Protein AF-0000000087803681 (afdb_homodimer)

Secondary structure (DSSP, 8-state):
-PBB-GGGGGS-SS-HHHHHHHHHHHHHHH-TT---EE-SS----SPPPHHHHHHHHHHHHHTTSTTT---S--TT--HHHHHHHIIIIIGGGT----GGGEEEES-HHHHHHHHGGGB-TT--EEEEES--HHHHHHHHHTT-S--EETTEETTEEEEE--GGGTT-PPPPSS--SEEEEESS-TTT-----HHHHHHHHHHHHHHT-EEEEE-TTGGG---SSS-SSGGGSTTHHHHEEEEEEHHHHH-TTTT--EEEE--TT-EEE-TT--EEEHHHHHHHHHHHH-----HHHHHHHHHTTSHHHHHHHHHHHHHHHHHHHHHHHHHHTTT--EEE-SSSSEEEEEPSTT--HHHHHHHHHHHH-EE-EEGGGG-GGGTTEEEEES-S-HHHHHHHHHHHHT---/-PBB-GGGGGS-SS-HHHHHHHHHHHHHHH-TT---EE-SS----SPPPHHHHHHHHHHHHHTTSTTT---S--TT--HHHHHHHIIIIIGGGT----GGGEEEES-HHHHHHHHGGGB-TT--EEEEES--HHHHHHHHHTT-S--EETTEETTEEEEE--GGGTT-PPPPSS--SEEEEESS-TTT-----HHHHHHHHHHHHHHT-EEEEE-TTGGG---SSS-SSGGGSTTHHHHEEEEEEHHHHH-TTTT--EEEE--TT-EEE-TT--EEEHHHHHHHHHHHH-----HHHHHHHHHTTSHHHHHHHHHHHHHHHHHHHHHHHHHHHTT--EEE-SSSSEEEEEPSTT--HHHHHHHHHHHH-EE-EEGGGG-GGGTTEEEEES-S-HHHHHHHHHHHHT---

Radius of gyration: 26.91 Å; Cα contacts (8 Å, |Δi|>4): 1851; chains: 2; bounding box: 58×83×60 Å

Sequence (818 aa):
MANINENYLNLQGSYLFANIAKRVNEYQTAHPDADIIRLGIGDVTLPLAPAIIDAMSKAVQEMGKAETFRGYGPEQGYDFLRQAIVDVDYKPLGVDIAIDEVFVSDGAKSDVGNIQELFSEDNIIAITDPVYPVYLDSNVMGGRTGEAVDGIFQKVVYLPTYAENNFSPEFPSERVDIVYLCSPNNPTGTVLSRARLAEWIKWCKDNDAILMFDSAYEAFISTEDTVKSIYEIEGAREVAIEFRSFSKTAGFTGTRCAYAVVPKEVTGKTKSGERQPLNPMWNRRQCTKFNGVPYIIQRGAEAVYTKEGREQTRANIAYYKENARIIKEGLESIGLTVYGGVDAPYIWLKTPGNMTSWELFDVLLEQVQIVSTPGSGFGPHGEGYLRLTAFGSRENTIRAVERIKTLQFMANINENYLNLQGSYLFANIAKRVNEYQTAHPDADIIRLGIGDVTLPLAPAIIDAMSKAVQEMGKAETFRGYGPEQGYDFLRQAIVDVDYKPLGVDIAIDEVFVSDGAKSDVGNIQELFSEDNIIAITDPVYPVYLDSNVMGGRTGEAVDGIFQKVVYLPTYAENNFSPEFPSERVDIVYLCSPNNPTGTVLSRARLAEWIKWCKDNDAILMFDSAYEAFISTEDTVKSIYEIEGAREVAIEFRSFSKTAGFTGTRCAYAVVPKEVTGKTKSGERQPLNPMWNRRQCTKFNGVPYIIQRGAEAVYTKEGREQTRANIAYYKENARIIKEGLESIGLTVYGGVDAPYIWLKTPGNMTSWELFDVLLEQVQIVSTPGSGFGPHGEGYLRLTAFGSRENTIRAVERIKTLQF

InterPro domains:
  IPR004839 Aminotransferase, class I/classII, large domain [PF00155] (35-404)
  IPR015421 Pyridoxal phosphate-dependent transferase, major domain [G3DSA:3.40.640.10] (46-307)
  IPR015422 Pyridoxal phosphate-dependent transferase, small domain [G3DSA:3.90.1150.10] (16-405)
  IPR015424 Pyridoxal phosphate-dependent transferase [SSF53383] (3-406)
  IPR019942 LL-diaminopimelate aminotransferase/aminotransferase ALD1 [MF_01642] (3-407)
  IPR019942 LL-diaminopimelate aminotransferase/aminotransferase ALD1 [PTHR43144] (3-407)
  IPR019942 LL-diaminopimelate aminotransferase/aminotransferase ALD1 [TIGR03542] (3-406)

Organism: Veillonella parvula (NCBI:txid29466)

Structure (mmCIF, N/CA/C/O backbone):
data_AF-0000000087803681-model_v1
#
loop_
_entity.id
_entity.type
_entity.pdbx_description
1 polymer 'LL-diaminopimelate aminotransferase'
#
loop_
_atom_site.group_PDB
_atom_site.id
_atom_site.type_symbol
_atom_site.label_atom_id
_atom_site.label_alt_id
_atom_site.label_comp_id
_atom_site.label_asym_id
_atom_site.label_entity_id
_atom_site.label_seq_id
_atom_site.pdbx_PDB_ins_code
_atom_site.Cartn_x
_atom_site.Cartn_y
_atom_site.Cartn_z
_atom_site.occupancy
_atom_site.B_iso_or_equiv
_atom_site.auth_seq_id
_atom_site.auth_comp_id
_atom_site.auth_asym_id
_atom_site.auth_atom_id
_atom_site.pdbx_PDB_model_num
ATOM 1 N N . MET A 1 1 ? -18.094 18.297 -13.531 1 74.38 1 MET A N 1
ATOM 2 C CA . MET A 1 1 ? -18.047 17.047 -12.805 1 74.38 1 MET A CA 1
ATOM 3 C C . MET A 1 1 ? -16.688 16.375 -12.977 1 74.38 1 MET A C 1
ATOM 5 O O . MET A 1 1 ? -16.094 16.438 -14.055 1 74.38 1 MET A O 1
ATOM 9 N N . ALA A 1 2 ? -16.203 15.906 -11.891 1 92.62 2 ALA A N 1
ATOM 10 C CA . ALA A 1 2 ? -14.969 15.141 -12.008 1 92.62 2 ALA A CA 1
ATOM 11 C C . ALA A 1 2 ? -15.148 13.938 -12.922 1 92.62 2 ALA A C 1
ATOM 13 O O . ALA A 1 2 ? -16.125 13.188 -12.781 1 92.62 2 ALA A O 1
ATOM 14 N N . ASN A 1 3 ? -14.305 13.875 -13.945 1 96.69 3 ASN A N 1
ATOM 15 C CA . ASN A 1 3 ? -14.312 12.711 -14.836 1 96.69 3 ASN A CA 1
ATOM 16 C C . ASN A 1 3 ? -13.609 11.516 -14.195 1 96.69 3 ASN A C 1
ATOM 18 O O . ASN A 1 3 ? -12.547 11.664 -13.594 1 96.69 3 ASN A O 1
ATOM 22 N N . ILE A 1 4 ? -14.266 10.383 -14.297 1 98 4 ILE A N 1
ATOM 23 C CA . ILE A 1 4 ? -13.648 9.18 -13.742 1 98 4 ILE A CA 1
ATOM 24 C C . ILE A 1 4 ? -12.641 8.609 -14.742 1 98 4 ILE A C 1
ATOM 26 O O . ILE A 1 4 ? -12.641 8.977 -15.914 1 98 4 ILE A O 1
ATOM 30 N N . ASN A 1 5 ? -11.711 7.887 -14.242 1 97.19 5 ASN A N 1
ATOM 31 C CA . ASN A 1 5 ? -10.883 7.012 -15.07 1 97.19 5 ASN A CA 1
ATOM 32 C C . ASN A 1 5 ? -11.711 5.887 -15.688 1 97.19 5 ASN A C 1
ATOM 34 O O . ASN A 1 5 ? -11.945 4.859 -15.047 1 97.19 5 ASN A O 1
ATOM 38 N N . GLU A 1 6 ? -12.055 5.945 -16.906 1 95.44 6 GLU A N 1
ATOM 39 C CA . GLU A 1 6 ? -13.008 5.039 -17.531 1 95.44 6 GLU A CA 1
ATOM 40 C C . GLU A 1 6 ? -12.375 3.678 -17.812 1 95.44 6 GLU A C 1
ATOM 42 O O . GLU A 1 6 ? -13.07 2.715 -18.125 1 95.44 6 GLU A O 1
ATOM 47 N N . ASN A 1 7 ? -11.023 3.611 -17.688 1 94.12 7 ASN A N 1
ATOM 48 C CA . ASN A 1 7 ? -10.359 2.316 -17.828 1 94.12 7 ASN A CA 1
ATOM 49 C C . ASN A 1 7 ? -10.891 1.306 -16.812 1 94.12 7 ASN A C 1
ATOM 51 O O . ASN A 1 7 ? -10.906 0.103 -17.094 1 94.12 7 ASN A O 1
ATOM 55 N N . TYR A 1 8 ? -11.352 1.802 -15.664 1 93.88 8 TYR A N 1
ATOM 56 C CA . TYR A 1 8 ? -11.914 0.926 -14.641 1 93.88 8 TYR A CA 1
ATOM 57 C C . TYR A 1 8 ? -13.141 0.198 -15.164 1 93.88 8 TYR A C 1
ATOM 59 O O . TYR A 1 8 ? -13.461 -0.904 -14.719 1 93.88 8 TYR A O 1
ATOM 67 N N . LEU A 1 9 ? -13.828 0.814 -16.062 1 91.75 9 LEU A N 1
ATOM 68 C CA . LEU A 1 9 ? -15.047 0.235 -16.609 1 91.75 9 LEU A CA 1
ATOM 69 C C . LEU A 1 9 ? -14.727 -0.896 -17.594 1 91.75 9 LEU A C 1
ATOM 71 O O . LEU A 1 9 ? -15.602 -1.681 -17.953 1 91.75 9 LEU A O 1
ATOM 75 N N . ASN A 1 10 ? -13.43 -0.971 -18.047 1 90.19 10 ASN A N 1
ATOM 76 C CA . ASN A 1 10 ? -13 -2.029 -18.953 1 90.19 10 ASN A CA 1
ATOM 77 C C . ASN A 1 10 ? -12.734 -3.334 -18.203 1 90.19 10 ASN A C 1
ATOM 79 O O . ASN A 1 10 ? -12.609 -4.395 -18.828 1 90.19 10 ASN A O 1
ATOM 83 N N . LEU A 1 11 ? -12.617 -3.207 -16.875 1 89.25 11 LEU A N 1
ATOM 84 C CA . LEU A 1 11 ? -12.359 -4.406 -16.078 1 89.25 11 LEU A CA 1
ATOM 85 C C . LEU A 1 11 ? -13.484 -5.422 -16.25 1 89.25 11 LEU A C 1
ATOM 87 O O . LEU A 1 11 ? -14.656 -5.051 -16.281 1 89.25 11 LEU A O 1
ATOM 91 N N . GLN A 1 12 ? -13.039 -6.578 -16.484 1 78.75 12 GLN A N 1
ATOM 92 C CA . GLN A 1 12 ? -14.031 -7.637 -16.641 1 78.75 12 GLN A CA 1
ATOM 93 C C . GLN A 1 12 ? -14.648 -8.008 -15.289 1 78.75 12 GLN A C 1
ATOM 95 O O . GLN A 1 12 ? -14.094 -7.707 -14.234 1 78.75 12 GLN A O 1
ATOM 100 N N . GLY A 1 13 ? -15.883 -8.422 -15.312 1 67.75 13 GLY A N 1
ATOM 101 C CA . GLY A 1 13 ? -16.703 -8.773 -14.172 1 67.75 13 GLY A CA 1
ATOM 102 C C . GLY A 1 13 ? -15.953 -8.734 -12.852 1 67.75 13 GLY A C 1
ATOM 103 O O . GLY A 1 13 ? -15 -7.969 -12.695 1 67.75 13 GLY A O 1
ATOM 104 N N . SER A 1 14 ? -16.453 -9.539 -11.953 1 63.56 14 SER A N 1
ATOM 105 C CA . SER A 1 14 ? -15.875 -9.562 -10.617 1 63.56 14 SER A CA 1
ATOM 106 C C . SER A 1 14 ? -14.492 -10.195 -10.617 1 63.56 14 SER A C 1
ATOM 108 O O . SER A 1 14 ? -14.156 -10.969 -11.516 1 63.56 14 SER A O 1
ATOM 110 N N . TYR A 1 15 ? -13.828 -9.672 -9.812 1 74.81 15 TYR A N 1
ATOM 111 C CA . TYR A 1 15 ? -12.531 -10.281 -9.523 1 74.81 15 TYR A CA 1
ATOM 112 C C . TYR A 1 15 ? -12.672 -11.781 -9.297 1 74.81 15 TYR A C 1
ATOM 114 O O . TYR A 1 15 ? -13.578 -12.227 -8.586 1 74.81 15 TYR A O 1
ATOM 122 N N . LEU A 1 16 ? -12.016 -12.68 -10.008 1 77.5 16 LEU A N 1
ATOM 123 C CA . LEU A 1 16 ? -12.117 -14.133 -10.047 1 77.5 16 LEU A CA 1
ATOM 124 C C . LEU A 1 16 ? -12.344 -14.703 -8.648 1 77.5 16 LEU A C 1
ATOM 126 O O . LEU A 1 16 ? -13.32 -15.422 -8.422 1 77.5 16 LEU A O 1
ATOM 130 N N . PHE A 1 17 ? -11.555 -14.281 -7.773 1 78.75 17 PHE A N 1
ATOM 131 C CA . PHE A 1 17 ? -11.602 -14.875 -6.441 1 78.75 17 PHE A CA 1
ATOM 132 C C . PHE A 1 17 ? -12.82 -14.383 -5.672 1 78.75 17 PHE A C 1
ATOM 134 O O . PHE A 1 17 ? -13.375 -15.117 -4.848 1 78.75 17 PHE A O 1
ATOM 141 N N . ALA A 1 18 ? -13.25 -13.227 -5.977 1 75.94 18 ALA A N 1
ATOM 142 C CA . ALA A 1 18 ? -14.5 -12.734 -5.398 1 75.94 18 ALA A CA 1
ATOM 143 C C . ALA A 1 18 ? -15.695 -13.531 -5.918 1 75.94 18 ALA A C 1
ATOM 145 O O . ALA A 1 18 ? -16.625 -13.82 -5.168 1 75.94 18 ALA A O 1
ATOM 146 N N . ASN A 1 19 ? -15.633 -13.898 -7.184 1 80.38 19 ASN A N 1
ATOM 147 C CA . ASN A 1 19 ? -16.688 -14.703 -7.785 1 80.38 19 ASN A CA 1
ATOM 148 C C . ASN A 1 19 ? -16.75 -16.094 -7.18 1 80.38 19 ASN A C 1
ATOM 150 O O . ASN A 1 19 ? -17.828 -16.625 -6.922 1 80.38 19 ASN A O 1
ATOM 154 N N . ILE A 1 20 ? -15.641 -16.656 -6.938 1 86.06 20 ILE A N 1
ATOM 155 C CA . ILE A 1 20 ? -15.57 -17.969 -6.32 1 86.06 20 ILE A CA 1
ATOM 156 C C . ILE A 1 20 ? -16.109 -17.906 -4.898 1 86.06 20 ILE A C 1
ATOM 158 O O . ILE A 1 20 ? -16.922 -18.75 -4.496 1 86.06 20 ILE A O 1
ATOM 162 N N . ALA A 1 21 ? -15.68 -16.906 -4.199 1 83.62 21 ALA A N 1
ATOM 163 C CA . ALA A 1 21 ? -16.156 -16.734 -2.83 1 83.62 21 ALA A CA 1
ATOM 164 C C . ALA A 1 21 ? -17.672 -16.609 -2.787 1 83.62 21 ALA A C 1
ATOM 166 O O . ALA A 1 21 ? -18.328 -17.203 -1.921 1 83.62 21 ALA A O 1
ATOM 167 N N . LYS A 1 22 ? -18.203 -15.922 -3.732 1 83.88 22 LYS A N 1
ATOM 168 C CA . LYS A 1 22 ? -19.656 -15.727 -3.801 1 83.88 22 LYS A CA 1
ATOM 169 C C . LYS A 1 22 ? -20.375 -17.047 -4.055 1 83.88 22 LYS A C 1
ATOM 171 O O . LYS A 1 22 ? -21.359 -17.359 -3.385 1 83.88 22 LYS A O 1
ATOM 176 N N . ARG A 1 23 ? -19.922 -17.828 -4.91 1 87.81 23 ARG A N 1
ATOM 177 C CA . ARG A 1 23 ? -20.531 -19.109 -5.266 1 87.81 23 ARG A CA 1
ATOM 178 C C . ARG A 1 23 ? -20.453 -20.094 -4.105 1 87.81 23 ARG A C 1
ATOM 180 O O . ARG A 1 23 ? -21.406 -20.812 -3.828 1 87.81 23 ARG A O 1
ATOM 187 N N . VAL A 1 24 ? -19.344 -20.094 -3.51 1 91.94 24 VAL A N 1
ATOM 188 C CA . VAL A 1 24 ? -19.141 -20.984 -2.371 1 91.94 24 VAL A CA 1
ATOM 189 C C . VAL A 1 24 ? -20.078 -20.578 -1.229 1 91.94 24 VAL A C 1
ATOM 191 O O . VAL A 1 24 ? -20.672 -21.438 -0.576 1 91.94 24 VAL A O 1
ATOM 194 N N . ASN A 1 25 ? -20.156 -19.266 -1.025 1 91.44 25 ASN A N 1
ATOM 195 C CA . ASN A 1 25 ? -21.047 -18.766 0.015 1 91.44 25 ASN A CA 1
ATOM 196 C C . ASN A 1 25 ? -22.5 -19.125 -0.281 1 91.44 25 ASN A C 1
ATOM 198 O O . ASN A 1 25 ? -23.266 -19.469 0.628 1 91.44 25 ASN A O 1
ATOM 202 N N . GLU A 1 26 ? -22.891 -18.969 -1.459 1 93.62 26 GLU A N 1
ATOM 203 C CA . GLU A 1 26 ? -24.25 -19.344 -1.868 1 93.62 26 GLU A CA 1
ATOM 204 C C . GLU A 1 26 ? -24.5 -20.828 -1.628 1 93.62 26 GLU A C 1
ATOM 206 O O . GLU A 1 26 ? -25.562 -21.203 -1.114 1 93.62 26 GLU A O 1
ATOM 211 N N . TYR A 1 27 ? -23.594 -21.641 -2.018 1 95.69 27 TYR A N 1
ATOM 212 C CA . TYR A 1 27 ? -23.719 -23.062 -1.792 1 95.69 27 TYR A CA 1
ATOM 213 C C . TYR A 1 27 ? -23.812 -23.375 -0.304 1 95.69 27 TYR A C 1
ATOM 215 O O . TYR A 1 27 ? -24.672 -24.172 0.118 1 95.69 27 TYR A O 1
ATOM 223 N N . GLN A 1 28 ? -22.906 -22.766 0.442 1 95.38 28 GLN A N 1
ATOM 224 C CA . GLN A 1 28 ? -22.875 -22.984 1.882 1 95.38 28 GLN A CA 1
ATOM 225 C C . GLN A 1 28 ? -24.188 -22.547 2.539 1 95.38 28 GLN A C 1
ATOM 227 O O . GLN A 1 28 ? -24.672 -23.203 3.465 1 95.38 28 GLN A O 1
ATOM 232 N N . THR A 1 29 ? -24.703 -21.453 2.09 1 96.19 29 THR A N 1
ATOM 233 C CA . THR A 1 29 ? -25.984 -20.969 2.605 1 96.19 29 THR A CA 1
ATOM 234 C C . THR A 1 29 ? -27.109 -21.953 2.299 1 96.19 29 THR A C 1
ATOM 236 O O . THR A 1 29 ? -27.969 -22.203 3.143 1 96.19 29 THR A O 1
ATOM 239 N N . ALA A 1 30 ? -27.078 -22.453 1.117 1 96.62 30 ALA A N 1
ATOM 240 C CA . ALA A 1 30 ? -28.094 -23.406 0.679 1 96.62 30 ALA A CA 1
ATOM 241 C C . ALA A 1 30 ? -27.891 -24.766 1.335 1 96.62 30 ALA A C 1
ATOM 243 O O . ALA A 1 30 ? -28.844 -25.547 1.47 1 96.62 30 ALA A O 1
ATOM 244 N N . HIS A 1 31 ? -26.641 -25.031 1.738 1 97.19 31 HIS A N 1
ATOM 245 C CA . HIS A 1 31 ? -26.266 -26.297 2.365 1 97.19 31 HIS A CA 1
ATOM 246 C C . HIS A 1 31 ? -25.484 -26.078 3.65 1 97.19 31 HIS A C 1
ATOM 248 O O . HIS A 1 31 ? -24.297 -26.422 3.729 1 97.19 31 HIS A O 1
ATOM 254 N N . PRO A 1 32 ? -26.047 -25.625 4.691 1 95.44 32 PRO A N 1
ATOM 255 C CA . PRO A 1 32 ? -25.359 -25.172 5.906 1 95.44 32 PRO A CA 1
ATOM 256 C C . PRO A 1 32 ? -24.562 -26.281 6.582 1 95.44 32 PRO A C 1
ATOM 258 O O . PRO A 1 32 ? -23.594 -26 7.297 1 95.44 32 PRO A O 1
ATOM 261 N N . ASP A 1 33 ? -24.859 -27.531 6.266 1 95.94 33 ASP A N 1
ATOM 262 C CA . ASP A 1 33 ? -24.188 -28.625 6.945 1 95.94 33 ASP A CA 1
ATOM 263 C C . ASP A 1 33 ? -23.109 -29.25 6.055 1 95.94 33 ASP A C 1
ATOM 265 O O . ASP A 1 33 ? -22.453 -30.203 6.449 1 95.94 33 ASP A O 1
ATOM 269 N N . ALA A 1 34 ? -23 -28.656 4.879 1 96.5 34 ALA A N 1
ATOM 270 C CA . ALA A 1 34 ? -22 -29.203 3.955 1 96.5 34 ALA A CA 1
ATOM 271 C C . ALA A 1 34 ? -20.594 -29.078 4.52 1 96.5 34 ALA A C 1
ATOM 273 O O . ALA A 1 34 ? -20.234 -28.031 5.066 1 96.5 34 ALA A O 1
ATOM 274 N N . ASP A 1 35 ? -19.875 -30.172 4.508 1 97.12 35 ASP A N 1
ATOM 275 C CA . ASP A 1 35 ? -18.469 -30.172 4.887 1 97.12 35 ASP A CA 1
ATOM 276 C C . ASP A 1 35 ? -17.578 -29.797 3.705 1 97.12 35 ASP A C 1
ATOM 278 O O . ASP A 1 35 ? -17.016 -30.656 3.039 1 97.12 35 ASP A O 1
ATOM 282 N N . ILE A 1 36 ? -17.469 -28.562 3.521 1 97.19 36 ILE A N 1
ATOM 283 C CA . ILE A 1 36 ? -16.766 -28.047 2.348 1 97.19 36 ILE A CA 1
ATOM 284 C C . ILE A 1 36 ? -15.266 -28.016 2.615 1 97.19 36 ILE A C 1
ATOM 286 O O . ILE A 1 36 ? -14.82 -27.469 3.627 1 97.19 36 ILE A O 1
ATOM 290 N N . ILE A 1 37 ? -14.477 -28.703 1.764 1 97.38 37 ILE A N 1
ATOM 291 C CA . ILE A 1 37 ? -13.023 -28.625 1.798 1 97.38 37 ILE A CA 1
ATOM 292 C C . ILE A 1 37 ? -12.539 -27.625 0.757 1 97.38 37 ILE A C 1
ATOM 294 O O . ILE A 1 37 ? -12.852 -27.734 -0.429 1 97.38 37 ILE A O 1
ATOM 298 N N . ARG A 1 38 ? -11.797 -26.688 1.196 1 94.19 38 ARG A N 1
ATOM 299 C CA . ARG A 1 38 ? -11.383 -25.594 0.331 1 94.19 38 ARG A CA 1
ATOM 300 C C . ARG A 1 38 ? -9.977 -25.828 -0.212 1 94.19 38 ARG A C 1
ATOM 302 O O . ARG A 1 38 ? -8.992 -25.656 0.51 1 94.19 38 ARG A O 1
ATOM 309 N N . LEU A 1 39 ? -9.875 -25.984 -1.482 1 95.38 39 LEU A N 1
ATOM 310 C CA . LEU A 1 39 ? -8.602 -26.125 -2.176 1 95.38 39 LEU A CA 1
ATOM 311 C C . LEU A 1 39 ? -8.492 -25.109 -3.312 1 95.38 39 LEU A C 1
ATOM 313 O O . LEU A 1 39 ? -7.824 -25.375 -4.316 1 95.38 39 LEU A O 1
ATOM 317 N N . GLY A 1 40 ? -9.227 -24.031 -3.221 1 91.06 40 GLY A N 1
ATOM 318 C CA . GLY A 1 40 ? -9.273 -23.047 -4.285 1 91.06 40 GLY A CA 1
ATOM 319 C C . GLY A 1 40 ? -8.266 -21.922 -4.105 1 91.06 40 GLY A C 1
ATOM 320 O O . GLY A 1 40 ? -7.234 -21.891 -4.777 1 91.06 40 GLY A O 1
ATOM 321 N N . ILE A 1 41 ? -8.461 -20.984 -3.133 1 83.19 41 ILE A N 1
ATOM 322 C CA . ILE A 1 41 ? -7.617 -19.812 -2.922 1 83.19 41 ILE A CA 1
ATOM 323 C C . ILE A 1 41 ? -6.277 -20.25 -2.334 1 83.19 41 ILE A C 1
ATOM 325 O O . ILE A 1 41 ? -6.227 -21.125 -1.465 1 83.19 41 ILE A O 1
ATOM 329 N N . GLY A 1 42 ? -5.223 -19.688 -2.91 1 90.44 42 GLY A N 1
ATOM 330 C CA . GLY A 1 42 ? -3.881 -20.016 -2.451 1 90.44 42 GLY A CA 1
ATOM 331 C C . GLY A 1 42 ? -3.52 -19.328 -1.145 1 90.44 42 GLY A C 1
ATOM 332 O O . GLY A 1 42 ? -2.543 -18.578 -1.079 1 90.44 42 GLY A O 1
ATOM 333 N N . ASP A 1 43 ? -4.277 -19.672 -0.101 1 93.38 43 ASP A N 1
ATOM 334 C CA . ASP A 1 43 ? -4.02 -19.125 1.226 1 93.38 43 ASP A CA 1
ATOM 335 C C . ASP A 1 43 ? -3.295 -20.125 2.109 1 93.38 43 ASP A C 1
ATOM 337 O O . ASP A 1 43 ? -3.697 -21.297 2.188 1 93.38 43 ASP A O 1
ATOM 341 N N . VAL A 1 44 ? -2.283 -19.703 2.775 1 95.94 44 VAL A N 1
ATOM 342 C CA . VAL A 1 44 ? -1.571 -20.578 3.699 1 95.94 44 VAL A CA 1
ATOM 343 C C . VAL A 1 44 ? -2.445 -20.859 4.918 1 95.94 44 VAL A C 1
ATOM 345 O O . VAL A 1 44 ? -3.293 -20.047 5.285 1 95.94 44 VAL A O 1
ATOM 348 N N . THR A 1 45 ? -2.188 -22.047 5.539 1 95.62 45 THR A N 1
ATOM 349 C CA . THR A 1 45 ? -3.07 -22.422 6.637 1 95.62 45 THR A CA 1
ATOM 350 C C . THR A 1 45 ? -2.264 -22.75 7.887 1 95.62 45 THR A C 1
ATOM 352 O O . THR A 1 45 ? -2.818 -22.828 8.984 1 95.62 45 THR A O 1
ATOM 355 N N . LEU A 1 46 ? -0.988 -23.047 7.723 1 98 46 LEU A N 1
ATOM 356 C CA . LEU A 1 46 ? -0.163 -23.297 8.898 1 98 46 LEU A CA 1
ATOM 357 C C . LEU A 1 46 ? 0.134 -21.984 9.641 1 98 46 LEU A C 1
ATOM 359 O O . LEU A 1 46 ? 0.346 -20.953 9.016 1 98 46 LEU A O 1
ATOM 363 N N . PRO A 1 47 ? 0.157 -22.109 10.992 1 98.5 47 PRO A N 1
ATOM 364 C CA . PRO A 1 47 ? 0.498 -20.922 11.766 1 98.5 47 PRO A CA 1
ATOM 365 C C . PRO A 1 47 ? 1.923 -20.438 11.508 1 98.5 47 PRO A C 1
ATOM 367 O O . PRO A 1 47 ? 2.729 -21.172 10.922 1 98.5 47 PRO A O 1
ATOM 370 N N . LEU A 1 48 ? 2.207 -19.203 11.898 1 98.88 48 LEU A N 1
ATOM 371 C CA . LEU A 1 48 ? 3.555 -18.656 11.766 1 98.88 48 LEU A CA 1
ATOM 372 C C . LEU A 1 48 ? 4.543 -19.453 12.609 1 98.88 48 LEU A C 1
ATOM 374 O O . LEU A 1 48 ? 4.207 -19.906 13.711 1 98.88 48 LEU A O 1
ATOM 378 N N . ALA A 1 49 ? 5.75 -19.578 12.141 1 98.88 49 ALA A N 1
ATOM 379 C CA . ALA A 1 49 ? 6.809 -20.281 12.852 1 98.88 49 ALA A CA 1
ATOM 380 C C . ALA A 1 49 ? 7.086 -19.641 14.211 1 98.88 49 ALA A C 1
ATOM 382 O O . ALA A 1 49 ? 7.055 -18.422 14.344 1 98.88 49 ALA A O 1
ATOM 383 N N . PRO A 1 50 ? 7.426 -20.453 15.188 1 98.88 50 PRO A N 1
ATOM 384 C CA . PRO A 1 50 ? 7.699 -19.953 16.531 1 98.88 50 PRO A CA 1
ATOM 385 C C . PRO A 1 50 ? 8.742 -18.828 16.547 1 98.88 50 PRO A C 1
ATOM 387 O O . PRO A 1 50 ? 8.594 -17.844 17.281 1 98.88 50 PRO A O 1
ATOM 390 N N . ALA A 1 51 ? 9.805 -18.922 15.742 1 98.94 51 ALA A N 1
ATOM 391 C CA . ALA A 1 51 ? 10.836 -17.891 15.688 1 98.94 51 ALA A CA 1
ATOM 392 C C . ALA A 1 51 ? 10.25 -16.547 15.273 1 98.94 51 ALA A C 1
ATOM 394 O O . ALA A 1 51 ? 10.688 -15.5 15.75 1 98.94 51 ALA A O 1
ATOM 395 N N . ILE A 1 52 ? 9.328 -16.594 14.367 1 98.94 52 ILE A N 1
ATOM 396 C CA . ILE A 1 52 ? 8.664 -15.383 13.875 1 98.94 52 ILE A CA 1
ATOM 397 C C . ILE A 1 52 ? 7.777 -14.797 14.969 1 98.94 52 ILE A C 1
ATOM 399 O O . ILE A 1 52 ? 7.793 -13.586 15.211 1 98.94 52 ILE A O 1
ATOM 403 N N . ILE A 1 53 ? 7.008 -15.68 15.68 1 98.94 53 ILE A N 1
ATOM 404 C CA . ILE A 1 53 ? 6.133 -15.258 16.766 1 98.94 53 ILE A CA 1
ATOM 405 C C . ILE A 1 53 ? 6.953 -14.578 17.859 1 98.94 53 ILE A C 1
ATOM 407 O O . ILE A 1 53 ? 6.582 -13.516 18.359 1 98.94 53 ILE A O 1
ATOM 411 N N . ASP A 1 54 ? 8.078 -15.188 18.203 1 98.94 54 ASP A N 1
ATOM 412 C CA . ASP A 1 54 ? 8.945 -14.641 19.25 1 98.94 54 ASP A CA 1
ATOM 413 C C . ASP A 1 54 ? 9.453 -13.258 18.859 1 98.94 54 ASP A C 1
ATOM 415 O O . ASP A 1 54 ? 9.43 -12.328 19.656 1 98.94 54 ASP A O 1
ATOM 419 N N . ALA A 1 55 ? 9.898 -13.117 17.625 1 98.94 55 ALA A N 1
ATOM 420 C CA . ALA A 1 55 ? 10.445 -11.859 17.141 1 98.94 55 ALA A CA 1
ATOM 421 C C . ALA A 1 55 ? 9.383 -10.766 17.141 1 98.94 55 ALA A C 1
ATOM 423 O O . ALA A 1 55 ? 9.641 -9.633 17.562 1 98.94 55 ALA A O 1
ATOM 424 N N . MET A 1 56 ? 8.203 -11.078 16.672 1 98.94 56 MET A N 1
ATOM 425 C CA . MET A 1 56 ? 7.129 -10.094 16.609 1 98.94 56 MET A CA 1
ATOM 426 C C . MET A 1 56 ? 6.66 -9.711 18 1 98.94 56 MET A C 1
ATOM 428 O O . MET A 1 56 ? 6.332 -8.547 18.25 1 98.94 56 MET A O 1
ATOM 432 N N . SER A 1 57 ? 6.547 -10.734 18.906 1 98.94 57 SER A N 1
ATOM 433 C CA . SER A 1 57 ? 6.172 -10.438 20.281 1 98.94 57 SER A CA 1
ATOM 434 C C . SER A 1 57 ? 7.141 -9.453 20.922 1 98.94 57 SER A C 1
ATOM 436 O O . SER A 1 57 ? 6.719 -8.5 21.578 1 98.94 57 SER A O 1
ATOM 438 N N . LYS A 1 58 ? 8.43 -9.711 20.719 1 98.88 58 LYS A N 1
ATOM 439 C CA . LYS A 1 58 ? 9.445 -8.797 21.234 1 98.88 58 LYS A CA 1
ATOM 440 C C . LYS A 1 58 ? 9.297 -7.406 20.609 1 98.88 58 LYS A C 1
ATOM 442 O O . LYS A 1 58 ? 9.398 -6.395 21.312 1 98.88 58 LYS A O 1
ATOM 447 N N . ALA A 1 59 ? 9.062 -7.336 19.344 1 98.94 59 ALA A N 1
ATOM 448 C CA . ALA A 1 59 ? 8.922 -6.066 18.641 1 98.94 59 ALA A CA 1
ATOM 449 C C . ALA A 1 59 ? 7.719 -5.277 19.141 1 98.94 59 ALA A C 1
ATOM 451 O O . ALA A 1 59 ? 7.777 -4.055 19.266 1 98.94 59 ALA A O 1
ATOM 452 N N . VAL A 1 60 ? 6.598 -5.988 19.406 1 98.94 60 VAL A N 1
ATOM 453 C CA . VAL A 1 60 ? 5.422 -5.328 19.969 1 98.94 60 VAL A CA 1
ATOM 454 C C . VAL A 1 60 ? 5.785 -4.676 21.297 1 98.94 60 VAL A C 1
ATOM 456 O O . VAL A 1 60 ? 5.43 -3.521 21.547 1 98.94 60 VAL A O 1
ATOM 459 N N . GLN A 1 61 ? 6.52 -5.387 22.109 1 98.88 61 GLN A N 1
ATOM 460 C CA . GLN A 1 61 ? 6.926 -4.844 23.406 1 98.88 61 GLN A CA 1
ATOM 461 C C . GLN A 1 61 ? 7.848 -3.641 23.234 1 98.88 61 GLN A C 1
ATOM 463 O O . GLN A 1 61 ? 7.77 -2.674 23.984 1 98.88 61 GLN A O 1
ATOM 468 N N . GLU A 1 62 ? 8.734 -3.713 22.281 1 98.88 62 GLU A N 1
ATOM 469 C CA . GLU A 1 62 ? 9.625 -2.596 22 1 98.88 62 GLU A CA 1
ATOM 470 C C . GLU A 1 62 ? 8.844 -1.336 21.641 1 98.88 62 GLU A C 1
ATOM 472 O O . GLU A 1 62 ? 9.258 -0.224 21.969 1 98.88 62 GLU A O 1
ATOM 477 N N . MET A 1 63 ? 7.688 -1.476 21.047 1 98.88 63 MET A N 1
ATOM 478 C CA . MET A 1 63 ? 6.867 -0.341 20.625 1 98.88 63 MET A CA 1
ATOM 479 C C . MET A 1 63 ? 6.164 0.287 21.828 1 98.88 63 MET A C 1
ATOM 481 O O . MET A 1 63 ? 5.629 1.393 21.719 1 98.88 63 MET A O 1
ATOM 485 N N . GLY A 1 64 ? 6.16 -0.427 22.953 1 98.75 64 GLY A N 1
ATOM 486 C CA . GLY A 1 64 ? 5.465 0.046 24.141 1 98.75 64 GLY A CA 1
ATOM 487 C C . GLY A 1 64 ? 6.375 0.759 25.125 1 98.75 64 GLY A C 1
ATOM 488 O O . GLY A 1 64 ? 5.945 1.129 26.219 1 98.75 64 GLY A O 1
ATOM 489 N N . LYS A 1 65 ? 7.648 0.946 24.766 1 98.38 65 LYS A N 1
ATOM 490 C CA . LYS A 1 65 ? 8.633 1.616 25.609 1 98.38 65 LYS A CA 1
ATOM 491 C C . LYS A 1 65 ? 9.266 2.803 24.891 1 98.38 65 LYS A C 1
ATOM 493 O O . LYS A 1 65 ? 9.594 2.709 23.703 1 98.38 65 LYS A O 1
ATOM 498 N N . ALA A 1 66 ? 9.438 3.889 25.594 1 96.69 66 ALA A N 1
ATOM 499 C CA . ALA A 1 66 ? 9.945 5.133 25 1 96.69 66 ALA A CA 1
ATOM 500 C C . ALA A 1 66 ? 11.32 4.922 24.375 1 96.69 66 ALA A C 1
ATOM 502 O O . ALA A 1 66 ? 11.594 5.453 23.297 1 96.69 66 ALA A O 1
ATOM 503 N N . GLU A 1 67 ? 12.156 4.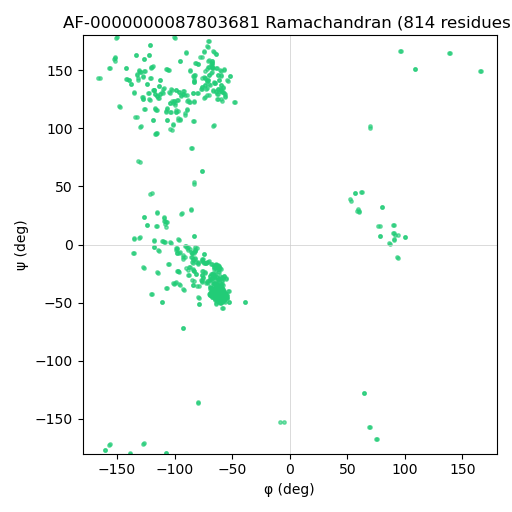086 24.906 1 96.75 67 GLU A N 1
ATOM 504 C CA . GLU A 1 67 ? 13.547 3.92 24.5 1 96.75 67 GLU A CA 1
ATOM 505 C C . GLU A 1 67 ? 13.648 3.139 23.188 1 96.75 67 GLU A C 1
ATOM 507 O O . GLU A 1 67 ? 14.633 3.25 22.469 1 96.75 67 GLU A O 1
ATOM 512 N N . THR A 1 68 ? 12.641 2.328 22.938 1 98.25 68 THR A N 1
ATOM 513 C CA . THR A 1 68 ? 12.75 1.419 21.797 1 98.25 68 THR A CA 1
ATOM 514 C C . THR A 1 68 ? 11.664 1.709 20.766 1 98.25 68 THR A C 1
ATOM 516 O O . THR A 1 68 ? 11.664 1.13 19.672 1 98.25 68 THR A O 1
ATOM 519 N N . PHE A 1 69 ? 10.859 2.619 21.078 1 97.81 69 PHE A N 1
ATOM 520 C CA . PHE A 1 69 ? 9.75 2.961 20.188 1 97.81 69 PHE A CA 1
ATOM 521 C C . PHE A 1 69 ? 10.273 3.41 18.828 1 97.81 69 PHE A C 1
ATOM 523 O O . PHE A 1 69 ? 11.273 4.121 18.75 1 97.81 69 PHE A O 1
ATOM 530 N N . ARG A 1 70 ? 9.602 2.922 17.797 1 97.25 70 ARG A N 1
ATOM 531 C CA . ARG A 1 70 ? 9.914 3.32 16.438 1 97.25 70 ARG A CA 1
ATOM 532 C C . ARG A 1 70 ? 8.727 4.043 15.789 1 97.25 70 ARG A C 1
ATOM 534 O O . ARG A 1 70 ? 7.664 3.455 15.602 1 97.25 70 ARG A O 1
ATOM 541 N N . GLY A 1 71 ? 8.953 5.371 15.422 1 96.12 71 GLY A N 1
ATOM 542 C CA . GLY A 1 71 ? 7.992 6.09 14.602 1 96.12 71 GLY A CA 1
ATOM 543 C C . GLY A 1 71 ? 8.102 5.754 13.125 1 96.12 71 GLY A C 1
ATOM 544 O O . GLY A 1 71 ? 8.242 4.586 12.758 1 96.12 71 GLY A O 1
ATOM 545 N N . TYR A 1 72 ? 8.039 6.785 12.281 1 93.88 72 TYR A N 1
ATOM 546 C CA . TYR A 1 72 ? 8.227 6.551 10.852 1 93.88 72 TYR A CA 1
ATOM 547 C C . TYR A 1 72 ? 9.562 5.867 10.586 1 93.88 72 TYR A C 1
ATOM 549 O O . TYR A 1 72 ? 10.586 6.242 11.156 1 93.88 72 TYR A O 1
ATOM 557 N N . GLY A 1 73 ? 9.602 4.816 9.859 1 92.06 73 GLY A N 1
ATOM 558 C CA . GLY A 1 73 ? 10.805 4.191 9.336 1 92.06 73 GLY A CA 1
ATOM 559 C C . GLY A 1 73 ? 11.078 4.539 7.887 1 92.06 73 GLY A C 1
ATOM 560 O O . GLY A 1 73 ? 10.352 5.328 7.285 1 92.06 73 GLY A O 1
ATOM 561 N N . PRO A 1 74 ? 12.188 4.012 7.41 1 93.5 74 PRO A N 1
ATOM 562 C CA . PRO A 1 74 ? 12.445 4.211 5.984 1 93.5 74 PRO A CA 1
ATOM 563 C C . PRO A 1 74 ? 11.375 3.582 5.098 1 93.5 74 PRO A C 1
ATOM 565 O O . PRO A 1 74 ? 10.984 2.434 5.316 1 93.5 74 PRO A O 1
ATOM 568 N N . GLU A 1 75 ? 10.906 4.277 4.121 1 94 75 GLU A N 1
ATOM 569 C CA . GLU A 1 75 ? 9.859 3.812 3.213 1 94 75 GLU A CA 1
ATOM 570 C C . GLU A 1 75 ? 10.305 2.568 2.449 1 94 75 GLU A C 1
ATOM 572 O O . GLU A 1 75 ? 9.477 1.745 2.053 1 94 75 GLU A O 1
ATOM 577 N N . GLN A 1 76 ? 11.641 2.344 2.285 1 97.19 76 GLN A N 1
ATOM 578 C CA . GLN A 1 76 ? 12.203 1.227 1.535 1 97.19 76 GLN A CA 1
ATOM 579 C C . GLN A 1 76 ? 12.297 -0.027 2.4 1 97.19 76 GLN A C 1
ATOM 581 O O . GLN A 1 76 ? 12.516 -1.126 1.89 1 97.19 76 GLN A O 1
ATOM 586 N N . GLY A 1 77 ? 12.133 0.113 3.662 1 98.19 77 GLY A N 1
ATOM 587 C CA . GLY A 1 77 ? 12.391 -0.949 4.621 1 98.19 77 GLY A CA 1
ATOM 588 C C . GLY A 1 77 ? 13.625 -0.703 5.469 1 98.19 77 GLY A C 1
ATOM 589 O O . GLY A 1 77 ? 14.555 -0.025 5.031 1 98.19 77 GLY A O 1
ATOM 590 N N . TYR A 1 78 ? 13.625 -1.235 6.695 1 98.5 78 TYR A N 1
ATOM 591 C CA . TYR A 1 78 ? 14.766 -1.065 7.594 1 98.5 78 TYR A CA 1
ATOM 592 C C . TYR A 1 78 ? 15.992 -1.806 7.07 1 98.5 78 TYR A C 1
ATOM 594 O O . TYR A 1 78 ? 15.867 -2.863 6.449 1 98.5 78 TYR A O 1
ATOM 602 N N . ASP A 1 79 ? 17.141 -1.314 7.406 1 98.12 79 ASP A N 1
ATOM 603 C CA . ASP A 1 79 ? 18.406 -1.888 6.949 1 98.12 79 ASP A CA 1
ATOM 604 C C . ASP A 1 79 ? 18.562 -3.328 7.434 1 98.12 79 ASP A C 1
ATOM 606 O O . ASP A 1 79 ? 19.094 -4.176 6.715 1 98.12 79 ASP A O 1
ATOM 610 N N . PHE A 1 80 ? 18.109 -3.613 8.648 1 98.62 80 PHE A N 1
ATOM 611 C CA . PHE A 1 80 ? 18.297 -4.953 9.188 1 98.62 80 PHE A CA 1
ATOM 612 C C . PHE A 1 80 ? 17.609 -5.992 8.32 1 98.62 80 PHE A C 1
ATOM 614 O O . PHE A 1 80 ? 18.141 -7.078 8.094 1 98.62 80 PHE A O 1
ATOM 621 N N . LEU A 1 81 ? 16.453 -5.684 7.797 1 98.88 81 LEU A N 1
ATOM 622 C CA . LEU A 1 81 ? 15.75 -6.637 6.949 1 98.88 81 LEU A CA 1
ATOM 623 C C . LEU A 1 81 ? 16.328 -6.645 5.539 1 98.88 81 LEU A C 1
ATOM 625 O O . LEU A 1 81 ? 16.562 -7.711 4.961 1 98.88 81 LEU A O 1
ATOM 629 N N . ARG A 1 82 ? 16.578 -5.453 4.934 1 98.88 82 ARG A N 1
ATOM 630 C CA . ARG A 1 82 ? 17.125 -5.371 3.582 1 98.88 82 ARG A CA 1
ATOM 631 C C . ARG A 1 82 ? 18.469 -6.082 3.492 1 98.88 82 ARG A C 1
ATOM 633 O O . ARG A 1 82 ? 18.734 -6.785 2.518 1 98.88 82 ARG A O 1
ATOM 640 N N . GLN A 1 83 ? 19.266 -5.922 4.539 1 98.81 83 GLN A N 1
ATOM 641 C CA . GLN A 1 83 ? 20.562 -6.605 4.57 1 98.81 83 GLN A CA 1
ATOM 642 C C . GLN A 1 83 ? 20.375 -8.117 4.684 1 98.81 83 GLN A C 1
ATOM 644 O O . GLN A 1 83 ? 21.094 -8.883 4.031 1 98.81 83 GLN A O 1
ATOM 649 N N . ALA A 1 84 ? 19.469 -8.57 5.543 1 98.88 84 ALA A N 1
ATOM 650 C CA . ALA A 1 84 ? 19.203 -10 5.684 1 98.88 84 ALA A CA 1
ATOM 651 C C . ALA A 1 84 ? 18.766 -10.609 4.355 1 98.88 84 ALA A C 1
ATOM 653 O O . ALA A 1 84 ? 19.188 -11.703 3.994 1 98.88 84 ALA A O 1
ATOM 654 N N . ILE A 1 85 ? 17.938 -9.891 3.6 1 98.81 85 ILE A N 1
ATOM 655 C CA . ILE A 1 85 ? 17.469 -10.328 2.289 1 98.81 85 ILE A CA 1
ATOM 656 C C . ILE A 1 85 ? 18.656 -10.492 1.346 1 98.81 85 ILE A C 1
ATOM 658 O O . ILE A 1 85 ? 18.812 -11.539 0.7 1 98.81 85 ILE A O 1
ATOM 662 N N . VAL A 1 86 ? 19.531 -9.516 1.305 1 98.81 86 VAL A N 1
ATOM 663 C CA . VAL A 1 86 ? 20.703 -9.555 0.425 1 98.81 86 VAL A CA 1
ATOM 664 C C . VAL A 1 86 ? 21.609 -10.719 0.816 1 98.81 86 VAL A C 1
ATOM 666 O O . VAL A 1 86 ? 22.031 -11.492 -0.042 1 98.81 86 VAL A O 1
ATOM 669 N N . ASP A 1 87 ? 21.812 -10.875 2.109 1 98.62 87 ASP A N 1
ATOM 670 C CA . ASP A 1 87 ? 22.797 -11.836 2.625 1 98.62 87 ASP A CA 1
ATOM 671 C C . ASP A 1 87 ? 22.297 -13.266 2.449 1 98.62 87 ASP A C 1
ATOM 673 O O . ASP A 1 87 ? 23.094 -14.18 2.23 1 98.62 87 ASP A O 1
ATOM 677 N N . VAL A 1 88 ? 21.016 -13.461 2.543 1 98.44 88 VAL A N 1
ATOM 678 C CA . VAL A 1 88 ? 20.531 -14.836 2.631 1 98.44 88 VAL A CA 1
ATOM 679 C C . VAL A 1 88 ? 19.875 -15.242 1.311 1 98.44 88 VAL A C 1
ATOM 681 O O . VAL A 1 88 ? 20.047 -16.375 0.854 1 98.44 88 VAL A O 1
ATOM 684 N N . ASP A 1 89 ? 19.188 -14.367 0.663 1 98.31 89 ASP A N 1
ATOM 685 C CA . ASP A 1 89 ? 18.438 -14.75 -0.535 1 98.31 89 ASP A CA 1
ATOM 686 C C . ASP A 1 89 ? 19.312 -14.641 -1.782 1 98.31 89 ASP A C 1
ATOM 688 O O . ASP A 1 89 ? 19.078 -15.336 -2.773 1 98.31 89 ASP A O 1
ATOM 692 N N . TYR A 1 90 ? 20.375 -13.758 -1.775 1 98.62 90 TYR A N 1
ATOM 693 C CA . TYR A 1 90 ? 21.031 -13.469 -3.043 1 98.62 90 TYR A CA 1
ATOM 694 C C . TYR A 1 90 ? 22.516 -13.844 -2.984 1 98.62 90 TYR A C 1
ATOM 696 O O . TYR A 1 90 ? 23.031 -14.516 -3.883 1 98.62 90 TYR A O 1
ATOM 704 N N . LYS A 1 91 ? 23.172 -13.539 -1.933 1 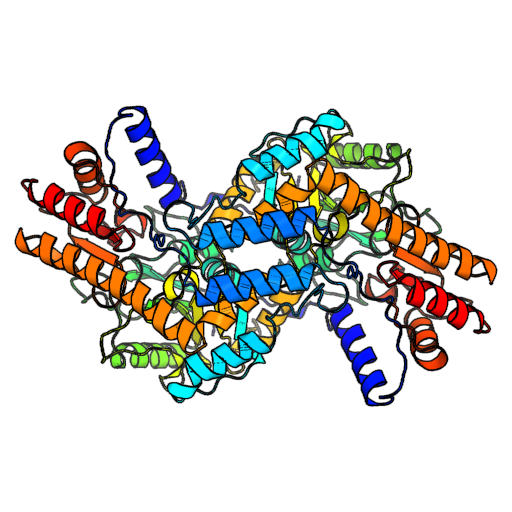98.44 91 LYS A N 1
ATOM 705 C CA . LYS A 1 91 ? 24.609 -13.758 -1.839 1 98.44 91 LYS A CA 1
ATOM 706 C C . LYS A 1 91 ? 24.953 -15.234 -2.033 1 98.44 91 LYS A C 1
ATOM 708 O O . LYS A 1 91 ? 25.891 -15.562 -2.764 1 98.44 91 LYS A O 1
ATOM 713 N N . PRO A 1 92 ? 24.219 -16.141 -1.397 1 98 92 PRO A N 1
ATOM 714 C CA . PRO A 1 92 ? 24.562 -17.547 -1.582 1 98 92 PRO A CA 1
ATOM 715 C C . PRO A 1 92 ? 24.422 -18 -3.033 1 98 92 PRO A C 1
ATOM 717 O O . PRO A 1 92 ? 24.984 -19.031 -3.414 1 98 92 PRO A O 1
ATOM 720 N N . LEU A 1 93 ? 23.672 -17.281 -3.875 1 97.69 93 LEU A N 1
ATOM 721 C CA . LEU A 1 93 ? 23.469 -17.625 -5.281 1 97.69 93 LEU A CA 1
ATOM 722 C C . LEU A 1 93 ? 24.562 -17 -6.148 1 97.69 93 LEU A C 1
ATOM 724 O O . LEU A 1 93 ? 24.562 -17.172 -7.371 1 97.69 93 LEU A O 1
ATOM 728 N N . GLY A 1 94 ? 25.422 -16.266 -5.516 1 97.44 94 GLY A N 1
ATOM 729 C CA . GLY A 1 94 ? 26.453 -15.555 -6.254 1 97.44 94 GLY A CA 1
ATOM 730 C C . GLY A 1 94 ? 25.953 -14.312 -6.957 1 97.44 94 GLY A C 1
ATOM 731 O O . GLY A 1 94 ? 26.562 -13.844 -7.926 1 97.44 94 GLY A O 1
ATOM 732 N N . VAL A 1 95 ? 24.828 -13.859 -6.586 1 97.19 95 VAL A N 1
ATOM 733 C CA . VAL A 1 95 ? 24.203 -12.688 -7.18 1 97.19 95 VAL A CA 1
ATOM 734 C C . VAL A 1 95 ? 24.5 -11.445 -6.336 1 97.19 95 VAL A C 1
ATOM 736 O O . VAL A 1 95 ? 24.359 -11.477 -5.109 1 97.19 95 VAL A O 1
ATOM 739 N N . ASP A 1 96 ? 24.922 -10.406 -6.984 1 95.75 96 ASP A N 1
ATOM 740 C CA . ASP A 1 96 ? 25.234 -9.156 -6.301 1 95.75 96 ASP A CA 1
ATOM 741 C C . ASP A 1 96 ? 24.047 -8.195 -6.336 1 95.75 96 ASP A C 1
ATOM 743 O O . ASP A 1 96 ? 23.719 -7.652 -7.391 1 95.75 96 ASP A O 1
ATOM 747 N N . ILE A 1 97 ? 23.453 -8.023 -5.27 1 98.31 97 ILE A N 1
ATOM 748 C CA . ILE A 1 97 ? 22.359 -7.082 -5.074 1 98.31 97 ILE A CA 1
ATOM 749 C C . ILE A 1 97 ? 22.703 -6.094 -3.971 1 98.31 97 ILE A C 1
ATOM 751 O O . ILE A 1 97 ? 23.141 -6.492 -2.883 1 98.31 97 ILE A O 1
ATOM 755 N N . ALA A 1 98 ? 22.641 -4.754 -4.254 1 98.56 98 ALA A N 1
ATOM 756 C CA . ALA A 1 98 ? 22.875 -3.73 -3.238 1 98.56 98 ALA A CA 1
ATOM 757 C C . ALA A 1 98 ? 21.641 -3.525 -2.373 1 98.56 98 ALA A C 1
ATOM 759 O O . ALA A 1 98 ? 20.516 -3.76 -2.824 1 98.56 98 ALA A O 1
ATOM 760 N N . ILE A 1 99 ? 21.859 -3.061 -1.215 1 98.25 99 ILE A N 1
ATOM 761 C CA . ILE A 1 99 ? 20.781 -2.881 -0.249 1 98.25 99 ILE A CA 1
ATOM 762 C C . ILE A 1 99 ? 19.766 -1.896 -0.801 1 98.25 99 ILE A C 1
ATOM 764 O O . ILE A 1 99 ? 18.562 -2.051 -0.573 1 98.25 99 ILE A O 1
ATOM 768 N N . ASP A 1 100 ? 20.172 -0.861 -1.533 1 98.19 100 ASP A N 1
ATOM 769 C CA . ASP A 1 100 ? 19.266 0.171 -2.027 1 98.19 100 ASP A CA 1
ATOM 770 C C . ASP A 1 100 ? 18.578 -0.272 -3.32 1 98.19 100 ASP A C 1
ATOM 772 O O . ASP A 1 100 ? 17.906 0.522 -3.973 1 98.19 100 ASP A O 1
ATOM 776 N N . GLU A 1 101 ? 18.797 -1.557 -3.699 1 98.88 101 GLU A N 1
ATOM 777 C CA . GLU A 1 101 ? 18.031 -2.162 -4.797 1 98.88 101 GLU A CA 1
ATOM 778 C C . GLU A 1 101 ? 16.875 -3 -4.27 1 98.88 101 GLU A C 1
ATOM 780 O O . GLU A 1 101 ? 16.047 -3.475 -5.047 1 98.88 101 GLU A O 1
ATOM 785 N N . VAL A 1 102 ? 16.844 -3.16 -2.922 1 98.94 102 VAL A N 1
ATOM 786 C CA . VAL A 1 102 ? 15.789 -3.93 -2.262 1 98.94 102 VAL A CA 1
ATOM 787 C C . VAL A 1 102 ? 14.75 -2.98 -1.678 1 98.94 102 VAL A C 1
ATOM 789 O O . VAL A 1 102 ? 15.078 -2.09 -0.891 1 98.94 102 VAL A O 1
ATOM 792 N N . PHE A 1 103 ? 13.5 -3.148 -2.066 1 98.94 103 PHE A N 1
ATOM 793 C CA . PHE A 1 103 ? 12.383 -2.365 -1.538 1 98.94 103 PHE A CA 1
ATOM 794 C C . PHE A 1 103 ? 11.375 -3.266 -0.841 1 98.94 103 PHE A C 1
ATOM 796 O O . PHE A 1 103 ? 10.625 -3.992 -1.498 1 98.94 103 PHE A O 1
ATOM 803 N N . VAL A 1 104 ? 11.352 -3.186 0.519 1 98.88 104 VAL A N 1
ATOM 804 C CA . VAL A 1 104 ? 10.406 -3.965 1.312 1 98.88 104 VAL A CA 1
ATOM 805 C C . VAL A 1 104 ? 9.008 -3.377 1.172 1 98.88 104 VAL A C 1
ATOM 807 O O . VAL A 1 104 ? 8.836 -2.156 1.184 1 98.88 104 VAL A O 1
ATOM 810 N N . SER A 1 105 ? 8.023 -4.27 1.012 1 98.62 105 SER A N 1
ATOM 811 C CA . SER A 1 105 ? 6.66 -3.818 0.738 1 98.62 105 SER A CA 1
ATOM 812 C C . SER A 1 105 ? 5.641 -4.637 1.523 1 98.62 105 SER A C 1
ATOM 814 O O . SER A 1 105 ? 6.012 -5.508 2.314 1 98.62 105 SER A O 1
ATOM 816 N N . ASP A 1 106 ? 4.355 -4.297 1.338 1 98 106 ASP A N 1
ATOM 817 C CA . ASP A 1 106 ? 3.285 -4.969 2.066 1 98 106 ASP A CA 1
ATOM 818 C C . ASP A 1 106 ? 2.77 -6.18 1.293 1 98 106 ASP A C 1
ATOM 820 O O . ASP A 1 106 ? 1.811 -6.832 1.714 1 98 106 ASP A O 1
ATOM 824 N N . GLY A 1 107 ? 3.344 -6.426 0.095 1 98.06 107 GLY A N 1
ATOM 825 C CA . GLY A 1 107 ? 2.939 -7.59 -0.673 1 98.06 107 GLY A CA 1
ATOM 826 C C . GLY A 1 107 ? 3.398 -7.543 -2.117 1 98.06 107 GLY A C 1
ATOM 827 O O . GLY A 1 107 ? 3.428 -6.473 -2.73 1 98.06 107 GLY A O 1
ATOM 828 N N . ALA A 1 108 ? 3.645 -8.742 -2.666 1 97.88 108 ALA A N 1
ATOM 829 C CA . ALA A 1 108 ? 4.062 -8.828 -4.062 1 97.88 108 ALA A CA 1
ATOM 830 C C . ALA A 1 108 ? 2.953 -8.367 -4.996 1 97.88 108 ALA A C 1
ATOM 832 O O . ALA A 1 108 ? 3.223 -7.777 -6.047 1 97.88 108 ALA A O 1
ATOM 833 N N . LYS A 1 109 ? 1.679 -8.68 -4.695 1 97 109 LYS A N 1
ATOM 834 C CA . LYS A 1 109 ? 0.56 -8.18 -5.488 1 97 109 LYS A CA 1
ATOM 835 C C . LYS A 1 109 ? 0.596 -6.66 -5.594 1 97 109 LYS A C 1
ATOM 837 O O . LYS A 1 109 ? 0.416 -6.102 -6.68 1 97 109 LYS A O 1
ATOM 842 N N . SER A 1 110 ? 0.833 -5.973 -4.445 1 97.75 110 SER A N 1
ATOM 843 C CA . SER A 1 110 ? 0.937 -4.516 -4.441 1 97.75 110 SER A CA 1
ATOM 844 C C . SER A 1 110 ? 2.09 -4.039 -5.32 1 97.75 110 SER A C 1
ATOM 846 O O . SER A 1 110 ? 1.939 -3.088 -6.086 1 97.75 110 SER A O 1
ATOM 848 N N . ASP A 1 111 ? 3.246 -4.699 -5.199 1 98.5 111 ASP A N 1
ATOM 849 C CA . ASP A 1 111 ? 4.41 -4.316 -5.992 1 98.5 111 ASP A CA 1
ATOM 850 C C . ASP A 1 111 ? 4.125 -4.434 -7.488 1 98.5 111 ASP A C 1
ATOM 852 O O . ASP A 1 111 ? 4.301 -3.473 -8.234 1 98.5 111 ASP A O 1
ATOM 856 N N . VAL A 1 112 ? 3.604 -5.582 -7.863 1 98.06 112 VAL A N 1
ATOM 857 C CA . VAL A 1 112 ? 3.354 -5.855 -9.273 1 98.06 112 VAL A CA 1
ATOM 858 C C . VAL A 1 112 ? 2.242 -4.941 -9.789 1 98.06 112 VAL A C 1
ATOM 860 O O . VAL A 1 112 ? 2.285 -4.484 -10.93 1 98.06 112 VAL A O 1
ATOM 863 N N . GLY A 1 113 ? 1.272 -4.719 -8.984 1 97.44 113 GLY A N 1
ATOM 864 C CA . GLY A 1 113 ? 0.159 -3.871 -9.383 1 97.44 113 GLY A CA 1
ATOM 865 C C . GLY A 1 113 ? 0.546 -2.412 -9.539 1 97.44 113 GLY A C 1
ATOM 866 O O . GLY A 1 113 ? -0.035 -1.695 -10.359 1 97.44 113 GLY A O 1
ATOM 867 N N . ASN A 1 114 ? 1.542 -1.958 -8.75 1 98.12 114 ASN A N 1
ATOM 868 C CA . ASN A 1 114 ? 1.866 -0.536 -8.734 1 98.12 114 ASN A CA 1
ATOM 869 C C . ASN A 1 114 ? 3.045 -0.217 -9.648 1 98.12 114 ASN A C 1
ATOM 871 O O . ASN A 1 114 ? 3.199 0.919 -10.102 1 98.12 114 ASN A O 1
ATOM 875 N N . ILE A 1 115 ? 3.902 -1.192 -9.969 1 98.38 115 ILE A N 1
ATOM 876 C CA . ILE A 1 115 ? 5.141 -0.948 -10.695 1 98.38 115 ILE A CA 1
ATOM 877 C C . ILE A 1 115 ? 4.824 -0.403 -12.086 1 98.38 115 ILE A C 1
ATOM 879 O O . ILE A 1 115 ? 5.617 0.345 -12.656 1 98.38 115 ILE A O 1
ATOM 883 N N . GLN A 1 116 ? 3.689 -0.732 -12.633 1 97.19 116 GLN A N 1
ATOM 884 C CA . GLN A 1 116 ? 3.322 -0.304 -13.984 1 97.19 116 GLN A CA 1
ATOM 885 C C . GLN A 1 116 ? 3.193 1.215 -14.062 1 97.19 116 GLN A C 1
ATOM 887 O O . GLN A 1 116 ? 3.279 1.795 -15.148 1 97.19 116 GLN A O 1
ATOM 892 N N . GLU A 1 117 ? 3.057 1.916 -12.914 1 97 117 GLU A N 1
ATOM 893 C CA . GLU A 1 117 ? 2.906 3.369 -12.891 1 97 117 GLU A CA 1
ATOM 894 C C . GLU A 1 117 ? 4.172 4.062 -13.383 1 97 117 GLU A C 1
ATOM 896 O O . GLU A 1 117 ? 4.141 5.246 -13.727 1 97 117 GLU A O 1
ATOM 901 N N . LEU A 1 118 ? 5.316 3.404 -13.391 1 98.12 118 LEU A N 1
ATOM 902 C CA . LEU A 1 118 ? 6.586 3.973 -13.828 1 98.12 118 LEU A CA 1
ATOM 903 C C . LEU A 1 118 ? 6.629 4.098 -15.352 1 98.12 118 LEU A C 1
ATOM 905 O O . LEU A 1 118 ? 7.531 4.727 -15.898 1 98.12 118 LEU A O 1
ATOM 909 N N . PHE A 1 119 ? 5.641 3.543 -16 1 98 119 PHE A N 1
ATOM 910 C CA . PHE A 1 119 ? 5.73 3.402 -17.453 1 98 119 PHE A CA 1
ATOM 911 C C . PHE A 1 119 ? 4.605 4.164 -18.141 1 98 119 PHE A C 1
ATOM 913 O O . PHE A 1 119 ? 3.521 4.324 -17.578 1 98 119 PHE A O 1
ATOM 920 N N . SER A 1 120 ? 4.898 4.562 -19.375 1 96.62 120 SER A N 1
ATOM 921 C CA . SER A 1 120 ? 3.922 5.254 -20.203 1 96.62 120 SER A CA 1
ATOM 922 C C . SER A 1 120 ? 2.773 4.328 -20.594 1 96.62 120 SER A C 1
ATOM 924 O O . SER A 1 120 ? 2.939 3.109 -20.641 1 96.62 120 SER A O 1
ATOM 926 N N . GLU A 1 121 ? 1.65 4.902 -20.906 1 94.25 121 GLU A N 1
ATOM 927 C CA . GLU A 1 121 ? 0.451 4.156 -21.266 1 94.25 121 GLU A CA 1
ATOM 928 C C . GLU A 1 121 ? 0.594 3.533 -22.656 1 94.25 121 GLU A C 1
ATOM 930 O O . GLU A 1 121 ? -0.158 2.625 -23.016 1 94.25 121 GLU A O 1
ATOM 935 N N . ASP A 1 122 ? 1.527 3.979 -23.406 1 94.75 122 ASP A N 1
ATOM 936 C CA . ASP A 1 122 ? 1.646 3.521 -24.797 1 94.75 122 ASP A CA 1
ATOM 937 C C . ASP A 1 122 ? 2.428 2.213 -24.875 1 94.75 122 ASP A C 1
ATOM 939 O O . ASP A 1 122 ? 2.549 1.621 -25.938 1 94.75 122 ASP A O 1
ATOM 943 N N . ASN A 1 123 ? 2.986 1.787 -23.75 1 97.25 123 ASN A N 1
ATOM 944 C CA . ASN A 1 123 ? 3.73 0.532 -23.75 1 97.25 123 ASN A CA 1
ATOM 945 C C . ASN A 1 123 ? 2.816 -0.661 -24.016 1 97.25 123 ASN A C 1
ATOM 947 O O . ASN A 1 123 ? 1.687 -0.705 -23.531 1 97.25 123 ASN A O 1
ATOM 951 N N . ILE A 1 124 ? 3.291 -1.563 -24.781 1 96.88 124 ILE A N 1
ATOM 952 C CA . ILE A 1 124 ? 2.604 -2.826 -25.031 1 96.88 124 ILE A CA 1
ATOM 953 C C . ILE A 1 124 ? 3.125 -3.893 -24.062 1 96.88 124 ILE A C 1
ATOM 955 O O . ILE A 1 124 ? 4.336 -4.074 -23.922 1 96.88 124 ILE A O 1
ATOM 959 N N . ILE A 1 125 ? 2.207 -4.559 -23.391 1 97.38 125 ILE A N 1
ATOM 960 C CA . ILE A 1 125 ? 2.621 -5.578 -22.438 1 97.38 125 ILE A CA 1
ATOM 961 C C . ILE A 1 125 ? 2.32 -6.965 -23 1 97.38 125 ILE A C 1
ATOM 963 O O . ILE A 1 125 ? 1.422 -7.125 -23.828 1 97.38 125 ILE A O 1
ATOM 967 N N . ALA A 1 126 ? 3.107 -7.926 -22.594 1 97.69 126 ALA A N 1
ATOM 968 C CA . ALA A 1 126 ? 2.85 -9.344 -22.844 1 97.69 126 ALA A CA 1
ATOM 969 C C . ALA A 1 126 ? 2.664 -10.102 -21.531 1 97.69 126 ALA A C 1
ATOM 971 O O . ALA A 1 126 ? 3.4 -9.875 -20.562 1 97.69 126 ALA A O 1
ATOM 972 N N . ILE A 1 127 ? 1.653 -10.898 -21.469 1 97 127 ILE A N 1
ATOM 973 C CA . ILE A 1 127 ? 1.378 -11.727 -20.297 1 97 127 ILE A CA 1
ATOM 974 C C . ILE A 1 127 ? 1.125 -13.164 -20.734 1 97 127 ILE A C 1
ATOM 976 O O . ILE A 1 127 ? 0.66 -13.414 -21.844 1 97 127 ILE A O 1
ATOM 980 N N . THR A 1 128 ? 1.478 -14.047 -19.859 1 96.88 128 THR A N 1
ATOM 981 C CA . THR A 1 128 ? 1.102 -15.43 -20.125 1 96.88 128 THR A CA 1
ATOM 982 C C . THR A 1 128 ? -0.411 -15.609 -20.031 1 96.88 128 THR A C 1
ATOM 984 O O . THR A 1 128 ? -1.102 -14.789 -19.422 1 96.88 128 THR A O 1
ATOM 987 N N . ASP A 1 129 ? -0.915 -16.578 -20.688 1 94.81 129 ASP A N 1
ATOM 988 C CA . ASP A 1 129 ? -2.311 -17.016 -20.641 1 94.81 129 ASP A CA 1
ATOM 989 C C . ASP A 1 129 ? -2.414 -18.531 -20.516 1 94.81 129 ASP A C 1
ATOM 991 O O . ASP A 1 129 ? -2.109 -19.266 -21.453 1 94.81 129 ASP A O 1
ATOM 995 N N . PRO A 1 130 ? -2.828 -19 -19.375 1 94.69 130 PRO A N 1
ATOM 996 C CA . PRO A 1 130 ? -3.418 -18.312 -18.219 1 94.69 130 PRO A CA 1
ATOM 997 C C . PRO A 1 130 ? -2.379 -17.594 -17.359 1 94.69 130 PRO A C 1
ATOM 999 O O . PRO A 1 130 ? -1.178 -17.828 -17.516 1 94.69 130 PRO A O 1
ATOM 1002 N N . VAL A 1 131 ? -2.902 -16.625 -16.531 1 90.06 131 VAL A N 1
ATOM 1003 C CA . VAL A 1 131 ? -1.968 -15.844 -15.734 1 90.06 131 VAL A CA 1
ATOM 1004 C C . VAL A 1 131 ? -2.656 -15.359 -14.461 1 90.06 131 VAL A C 1
ATOM 1006 O O . VAL A 1 131 ? -3.887 -15.336 -14.383 1 90.06 131 VAL A O 1
ATOM 1009 N N . TYR A 1 132 ? -1.847 -15 -13.445 1 92.5 132 TYR A N 1
ATOM 1010 C CA . TYR A 1 132 ? -2.338 -14.336 -12.25 1 92.5 132 TYR A CA 1
ATOM 1011 C C . TYR A 1 132 ? -2.992 -13 -12.594 1 92.5 132 TYR A C 1
ATOM 1013 O O . TYR A 1 132 ? -2.395 -12.172 -13.281 1 92.5 132 TYR A O 1
ATOM 1021 N N . PRO A 1 133 ? -4.121 -12.664 -12.094 1 91.75 133 PRO A N 1
ATOM 1022 C CA . PRO A 1 133 ? -4.984 -11.609 -12.641 1 91.75 133 PRO A CA 1
ATOM 1023 C C . PRO A 1 133 ? -4.395 -10.211 -12.453 1 91.75 133 PRO A C 1
ATOM 1025 O O . PRO A 1 133 ? -4.672 -9.312 -13.25 1 91.75 133 PRO A O 1
ATOM 1028 N N . VAL A 1 134 ? -3.58 -9.945 -11.469 1 94.62 134 VAL A N 1
ATOM 1029 C CA . VAL A 1 134 ? -3.145 -8.594 -11.133 1 94.62 134 VAL A CA 1
ATOM 1030 C C . VAL A 1 134 ? -2.295 -8.023 -12.266 1 94.62 134 VAL A C 1
ATOM 1032 O O . VAL A 1 134 ? -2.283 -6.816 -12.5 1 94.62 134 VAL A O 1
ATOM 1035 N N . TYR A 1 135 ? -1.589 -8.898 -13.07 1 96.25 135 TYR A N 1
ATOM 1036 C CA . TYR A 1 135 ? -0.772 -8.422 -14.188 1 96.25 135 TYR A CA 1
ATOM 1037 C C . TYR A 1 135 ? -1.627 -7.699 -15.219 1 96.25 135 TYR A C 1
ATOM 1039 O O . TYR A 1 135 ? -1.27 -6.613 -15.688 1 96.25 135 TYR A O 1
ATOM 1047 N N . LEU A 1 136 ? -2.738 -8.336 -15.477 1 94.94 136 LEU A N 1
ATOM 1048 C CA . LEU A 1 136 ? -3.646 -7.793 -16.484 1 94.94 136 LEU A CA 1
ATOM 1049 C C . LEU A 1 136 ? -4.465 -6.641 -15.906 1 94.94 136 LEU A C 1
ATOM 1051 O O . LEU A 1 136 ? -4.48 -5.543 -16.469 1 94.94 136 LEU A O 1
ATOM 1055 N N . ASP A 1 137 ? -5.098 -6.844 -14.766 1 94.75 137 ASP A N 1
ATOM 1056 C CA . ASP A 1 137 ? -6.066 -5.895 -14.219 1 94.75 137 ASP A CA 1
ATOM 1057 C C . ASP A 1 137 ? -5.406 -4.555 -13.898 1 94.75 137 ASP A C 1
ATOM 1059 O O . ASP A 1 137 ? -6.004 -3.498 -14.109 1 94.75 137 ASP A O 1
ATOM 1063 N N . SER A 1 138 ? -4.203 -4.551 -13.328 1 96.56 138 SER A N 1
ATOM 1064 C CA . SER A 1 138 ? -3.516 -3.303 -13.016 1 96.56 138 SER A CA 1
ATOM 1065 C C . SER A 1 138 ? -3.189 -2.516 -14.281 1 96.56 138 SER A C 1
ATOM 1067 O O . SER A 1 138 ? -3.242 -1.285 -14.281 1 96.56 138 SER A O 1
ATOM 1069 N N . ASN A 1 139 ? -2.871 -3.213 -15.359 1 96.62 139 ASN A N 1
ATOM 1070 C CA . ASN A 1 139 ? -2.584 -2.529 -16.625 1 96.62 139 ASN A CA 1
ATOM 1071 C C . ASN A 1 139 ? -3.861 -2.041 -17.297 1 96.62 139 ASN A C 1
ATOM 1073 O O . ASN A 1 139 ? -3.854 -1.016 -17.984 1 96.62 139 ASN A O 1
ATOM 1077 N N . VAL A 1 140 ? -4.988 -2.805 -17.094 1 95.5 140 VAL A N 1
ATOM 1078 C CA . VAL A 1 140 ? -6.285 -2.301 -17.531 1 95.5 140 VAL A CA 1
ATOM 1079 C C . VAL A 1 140 ? -6.594 -0.979 -16.828 1 95.5 140 VAL A C 1
ATOM 1081 O O . VAL A 1 140 ? -6.891 0.023 -17.484 1 95.5 140 VAL A O 1
ATOM 1084 N N . MET A 1 141 ? -6.43 -0.917 -15.555 1 95.75 141 MET A N 1
ATOM 1085 C CA . MET A 1 141 ? -6.672 0.28 -14.758 1 95.75 141 MET A CA 1
ATOM 1086 C C . MET A 1 141 ? -5.781 1.43 -15.211 1 95.75 141 MET A C 1
ATOM 1088 O O . MET A 1 141 ? -6.199 2.59 -15.195 1 95.75 141 MET A O 1
ATOM 1092 N N . GLY A 1 142 ? -4.551 1.082 -15.641 1 95.44 142 GLY A N 1
ATOM 1093 C CA . GLY A 1 142 ? -3.572 2.072 -16.062 1 95.44 142 GLY A CA 1
ATOM 1094 C C . GLY A 1 142 ? -3.77 2.537 -17.484 1 95.44 142 GLY A C 1
ATOM 1095 O O . GLY A 1 142 ? -3.027 3.393 -17.969 1 95.44 142 GLY A O 1
ATOM 1096 N N . GLY A 1 143 ? -4.738 1.892 -18.219 1 94.75 143 GLY A N 1
ATOM 1097 C CA . GLY A 1 143 ? -5.129 2.383 -19.531 1 94.75 143 GLY A CA 1
ATOM 1098 C C . GLY A 1 143 ? -4.312 1.778 -20.656 1 94.75 143 GLY A C 1
ATOM 1099 O O . GLY A 1 143 ? -4.336 2.279 -21.781 1 94.75 143 GLY A O 1
ATOM 1100 N N . ARG A 1 144 ? -3.654 0.704 -20.375 1 94.38 144 ARG A N 1
ATOM 1101 C CA . ARG A 1 144 ? -2.717 0.168 -21.359 1 94.38 144 ARG A CA 1
ATOM 1102 C C . ARG A 1 144 ? -3.389 -0.876 -22.25 1 94.38 144 ARG A C 1
ATOM 1104 O O . ARG A 1 144 ? -2.809 -1.321 -23.234 1 94.38 144 ARG A O 1
ATOM 1111 N N . THR A 1 145 ? -4.566 -1.398 -22.047 1 92.38 145 THR A N 1
ATOM 1112 C CA . THR A 1 145 ? -5.043 -2.637 -22.656 1 92.38 145 THR A CA 1
ATOM 1113 C C . THR A 1 145 ? -6.062 -2.348 -23.75 1 92.38 145 THR A C 1
ATOM 1115 O O . THR A 1 145 ? -6.363 -3.215 -24.562 1 92.38 145 THR A O 1
ATOM 1118 N N . GLY A 1 146 ? -6.645 -1.322 -23.891 1 85.56 146 GLY A N 1
ATOM 1119 C CA . GLY A 1 146 ? -7.758 -1.085 -24.797 1 85.56 146 GLY A CA 1
ATOM 1120 C C . GLY A 1 146 ? -9.031 -1.792 -24.375 1 85.56 146 GLY A C 1
ATOM 1121 O O . GLY A 1 146 ? -9.203 -2.127 -23.203 1 85.56 146 GLY A O 1
ATOM 1122 N N . GLU A 1 147 ? -9.914 -2.027 -25.297 1 86.19 147 GLU A N 1
ATOM 1123 C CA . GLU A 1 147 ? -11.203 -2.658 -25 1 86.19 147 GLU A CA 1
ATOM 1124 C C . GLU A 1 147 ? -11.086 -4.18 -25.031 1 86.19 147 GLU A C 1
ATOM 1126 O O . GLU A 1 147 ? -10.219 -4.73 -25.703 1 86.19 147 GLU A O 1
ATOM 1131 N N . ALA A 1 148 ? -11.938 -4.816 -24.203 1 84.69 148 ALA A N 1
ATOM 1132 C CA . ALA A 1 148 ? -11.992 -6.277 -24.188 1 84.69 148 ALA A CA 1
ATOM 1133 C C . ALA A 1 148 ? -12.969 -6.805 -25.234 1 84.69 148 ALA A C 1
ATOM 1135 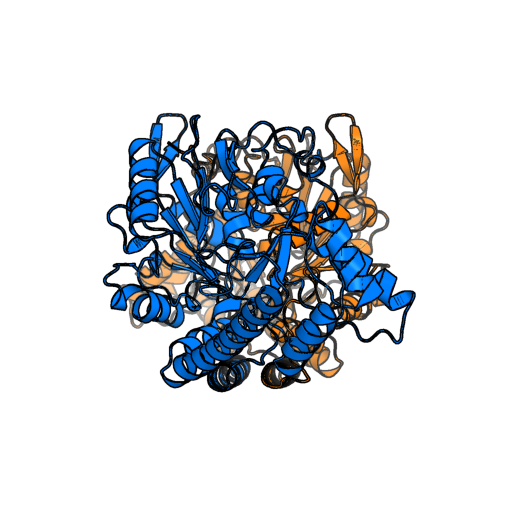O O . ALA A 1 148 ? -14.125 -6.375 -25.281 1 84.69 148 ALA A O 1
ATOM 1136 N N . VAL A 1 149 ? -12.484 -7.621 -26.109 1 82.19 149 VAL A N 1
ATOM 1137 C CA . VAL A 1 149 ? -13.305 -8.32 -27.094 1 82.19 149 VAL A CA 1
ATOM 1138 C C . VAL A 1 149 ? -13.25 -9.828 -26.828 1 82.19 149 VAL A C 1
ATOM 1140 O O . VAL A 1 149 ? -12.195 -10.453 -26.984 1 82.19 149 VAL A O 1
ATOM 1143 N N . ASP A 1 150 ? -14.359 -10.422 -26.484 1 74.69 150 ASP A N 1
ATOM 1144 C CA . ASP A 1 150 ? -14.461 -11.844 -26.156 1 74.69 150 ASP A CA 1
ATOM 1145 C C . ASP A 1 150 ? -13.438 -12.242 -25.094 1 74.69 150 ASP A C 1
ATOM 1147 O O . ASP A 1 150 ? -12.727 -13.234 -25.25 1 74.69 150 ASP A O 1
ATOM 1151 N N . GLY A 1 151 ? -13.227 -11.344 -24.109 1 74.56 151 GLY A N 1
ATOM 1152 C CA . GLY A 1 151 ? -12.367 -11.633 -22.969 1 74.56 151 GLY A CA 1
ATOM 1153 C C . GLY A 1 151 ? -10.906 -11.32 -23.219 1 74.56 151 GLY A C 1
ATOM 1154 O O . GLY A 1 151 ? -10.055 -11.5 -22.344 1 74.56 151 GLY A O 1
ATOM 1155 N N . ILE A 1 152 ? -10.68 -10.844 -24.406 1 83.56 152 ILE A N 1
ATOM 1156 C CA . ILE A 1 152 ? -9.305 -10.555 -24.797 1 83.56 152 ILE A CA 1
ATOM 1157 C C . ILE A 1 152 ? -9.141 -9.055 -25.031 1 83.56 152 ILE A C 1
ATOM 1159 O O . ILE A 1 152 ? -9.906 -8.445 -25.766 1 83.56 152 ILE A O 1
ATOM 1163 N N . PHE A 1 153 ? -8.156 -8.508 -24.375 1 91.88 153 PHE A N 1
ATOM 1164 C CA . PHE A 1 153 ? -7.895 -7.082 -24.547 1 91.88 153 PHE A CA 1
ATOM 1165 C C . PHE A 1 153 ? -7.055 -6.828 -25.797 1 91.88 153 PHE A C 1
ATOM 1167 O O . PHE A 1 153 ? -6.113 -7.574 -26.078 1 91.88 153 PHE A O 1
ATOM 1174 N N . GLN A 1 154 ? -7.305 -5.816 -26.562 1 88.94 154 GLN A N 1
ATOM 1175 C CA . GLN A 1 154 ? -6.77 -5.547 -27.891 1 88.94 154 GLN A CA 1
ATOM 1176 C C . GLN A 1 154 ? -5.297 -5.148 -27.828 1 88.94 154 GLN A C 1
ATOM 1178 O O . GLN A 1 154 ? -4.535 -5.402 -28.766 1 88.94 154 GLN A O 1
ATOM 1183 N N . LYS A 1 155 ? -4.859 -4.531 -26.875 1 92.12 155 LYS A N 1
ATOM 1184 C CA . LYS A 1 155 ? -3.504 -3.99 -26.828 1 92.12 155 LYS A CA 1
ATOM 1185 C C . LYS A 1 155 ? -2.633 -4.773 -25.844 1 92.12 155 LYS A C 1
ATOM 1187 O O . LYS A 1 155 ? -1.682 -4.23 -25.281 1 92.12 155 LYS A O 1
ATOM 1192 N N . VAL A 1 156 ? -3.016 -6.004 -25.594 1 95.06 156 VAL A N 1
ATOM 1193 C CA . VAL A 1 156 ? -2.232 -6.93 -24.781 1 95.06 156 VAL A CA 1
ATOM 1194 C C . VAL A 1 156 ? -1.8 -8.125 -25.625 1 95.06 156 VAL A C 1
ATOM 1196 O O . VAL A 1 156 ? -2.598 -8.672 -26.391 1 95.06 156 VAL A O 1
ATOM 1199 N N . VAL A 1 157 ? -0.543 -8.414 -25.578 1 96.38 157 VAL A N 1
ATOM 1200 C CA . VAL A 1 157 ? -0.053 -9.617 -26.234 1 96.38 157 VAL A CA 1
ATOM 1201 C C . VAL A 1 157 ? -0.122 -10.805 -25.266 1 96.38 157 VAL A C 1
ATOM 1203 O O . VAL A 1 157 ? 0.535 -10.797 -24.234 1 96.38 157 VAL A O 1
ATOM 1206 N N . TYR A 1 158 ? -0.924 -11.75 -25.609 1 95.25 158 TYR A N 1
ATOM 1207 C CA . TYR A 1 158 ? -1.075 -12.945 -24.781 1 95.25 158 TYR A CA 1
ATOM 1208 C C . TYR A 1 158 ? -0.119 -14.039 -25.234 1 95.25 158 TYR A C 1
ATOM 1210 O O . TYR A 1 158 ? 0.023 -14.297 -26.438 1 95.25 158 TYR A O 1
ATOM 1218 N N . LEU A 1 159 ? 0.541 -14.578 -24.297 1 97.31 159 LEU A N 1
ATOM 1219 C CA . LEU A 1 159 ? 1.464 -15.688 -24.531 1 97.31 159 LEU A CA 1
ATOM 1220 C C . LEU A 1 159 ? 0.849 -17.016 -24.109 1 97.31 159 LEU A C 1
ATOM 1222 O O . LEU A 1 159 ? 0.886 -17.359 -22.922 1 97.31 159 LEU A O 1
ATOM 1226 N N . PRO A 1 160 ? 0.332 -17.734 -25.078 1 95.94 160 PRO A N 1
ATOM 1227 C CA . PRO A 1 160 ? -0.311 -19 -24.719 1 95.94 160 PRO A CA 1
ATOM 1228 C C . PRO A 1 160 ? 0.62 -19.938 -23.953 1 95.94 160 PRO A C 1
ATOM 1230 O O . PRO A 1 160 ? 1.752 -20.172 -24.375 1 95.94 160 PRO A O 1
ATOM 1233 N N . THR A 1 161 ? 0.205 -20.391 -22.859 1 95.88 161 THR A N 1
ATOM 1234 C CA . THR A 1 161 ? 0.914 -21.312 -21.969 1 95.88 161 THR A CA 1
ATOM 1235 C C . THR A 1 161 ? 0.031 -22.484 -21.594 1 95.88 161 THR A C 1
ATOM 1237 O O . THR A 1 161 ? -0.87 -22.359 -20.766 1 95.88 161 THR A O 1
ATOM 1240 N N . TYR A 1 162 ? 0.28 -23.547 -22.219 1 94.06 162 TYR A N 1
ATOM 1241 C CA . TYR A 1 162 ? -0.564 -24.719 -22.062 1 94.06 162 TYR A CA 1
ATOM 1242 C C . TYR A 1 162 ? 0.237 -26 -22.266 1 94.06 162 TYR A C 1
ATOM 1244 O O . TYR A 1 162 ? 1.446 -25.953 -22.5 1 94.06 162 TYR A O 1
ATOM 1252 N N . ALA A 1 163 ? -0.399 -27.125 -22.125 1 95.25 163 ALA A N 1
ATOM 1253 C CA . ALA A 1 163 ? 0.268 -28.438 -22.062 1 95.25 163 ALA A CA 1
ATOM 1254 C C . ALA A 1 163 ? 1.046 -28.703 -23.344 1 95.25 163 ALA A C 1
ATOM 1256 O O . ALA A 1 163 ? 2.16 -29.234 -23.297 1 95.25 163 ALA A O 1
ATOM 1257 N N . GLU A 1 164 ? 0.513 -28.328 -24.438 1 95.06 164 GLU A N 1
ATOM 1258 C CA . GLU A 1 164 ? 1.088 -28.656 -25.734 1 95.06 164 GLU A CA 1
ATOM 1259 C C . GLU A 1 164 ? 2.426 -27.953 -25.953 1 95.06 164 GLU A C 1
ATOM 1261 O O . GLU A 1 164 ? 3.26 -28.406 -26.734 1 95.06 164 GLU A O 1
ATOM 1266 N N . ASN A 1 165 ? 2.645 -26.844 -25.297 1 96.31 165 ASN A N 1
ATOM 1267 C CA . ASN A 1 165 ? 3.943 -26.188 -25.391 1 96.31 165 ASN A CA 1
ATOM 1268 C C . ASN A 1 165 ? 4.734 -26.312 -24.094 1 96.31 165 ASN A C 1
ATOM 1270 O O . ASN A 1 165 ? 5.578 -25.469 -23.781 1 96.31 165 ASN A O 1
ATOM 1274 N N . ASN A 1 166 ? 4.324 -27.328 -23.281 1 95.88 166 ASN A N 1
ATOM 1275 C CA . ASN A 1 166 ? 4.984 -27.656 -22.016 1 95.88 166 ASN A CA 1
ATOM 1276 C C . ASN A 1 166 ? 4.98 -26.469 -21.062 1 95.88 166 ASN A C 1
ATOM 1278 O O . ASN A 1 166 ? 5.945 -26.266 -20.328 1 95.88 166 ASN A O 1
ATOM 1282 N N . PHE A 1 167 ? 3.967 -25.625 -21.188 1 96.75 167 PHE A N 1
ATOM 1283 C CA . PHE A 1 167 ? 3.785 -24.453 -20.359 1 96.75 167 PHE A CA 1
ATOM 1284 C C . PHE A 1 167 ? 4.973 -23.516 -20.469 1 96.75 167 PHE A C 1
ATOM 1286 O O . PHE A 1 167 ? 5.348 -22.844 -19.516 1 96.75 167 PHE A O 1
ATOM 1293 N N . SER A 1 168 ? 5.641 -23.484 -21.594 1 97.12 168 SER A N 1
ATOM 1294 C CA . SER A 1 168 ? 6.73 -22.609 -21.984 1 97.12 168 SER A CA 1
ATOM 1295 C C . SER A 1 168 ? 6.332 -21.75 -23.188 1 97.12 168 SER A C 1
ATOM 1297 O O . SER A 1 168 ? 6.523 -22.156 -24.344 1 97.12 168 SER A O 1
ATOM 1299 N N . PRO A 1 169 ? 5.879 -20.562 -22.922 1 96.31 169 PRO A N 1
ATOM 1300 C CA . PRO A 1 169 ? 5.32 -19.766 -24.016 1 96.31 169 PRO A CA 1
ATOM 1301 C C . PRO A 1 169 ? 6.375 -19.328 -25.031 1 96.31 169 PRO A C 1
ATOM 1303 O O . PRO A 1 169 ? 7.535 -19.125 -24.672 1 96.31 169 PRO A O 1
ATOM 1306 N N . GLU A 1 170 ? 5.926 -19.219 -26.312 1 97.38 170 GLU A N 1
ATOM 1307 C CA . GLU A 1 170 ? 6.762 -18.625 -27.344 1 97.38 170 GLU A CA 1
ATOM 1308 C C . GLU A 1 170 ? 6.98 -17.125 -27.094 1 97.38 170 GLU A C 1
ATOM 1310 O O . GLU A 1 170 ? 6.238 -16.516 -26.328 1 97.38 170 GLU A O 1
ATOM 1315 N N . PHE A 1 171 ? 8.055 -16.672 -27.688 1 98.25 171 PHE A N 1
ATOM 1316 C CA . PHE A 1 171 ? 8.25 -15.234 -27.625 1 98.25 171 PHE A CA 1
ATOM 1317 C C . PHE A 1 171 ? 7.129 -14.508 -28.359 1 98.25 171 PHE A C 1
ATOM 1319 O O . PHE A 1 171 ? 6.5 -15.07 -29.266 1 98.25 171 PHE A O 1
ATOM 1326 N N . PRO A 1 172 ? 6.84 -13.258 -27.922 1 97.06 172 PRO A N 1
ATOM 1327 C CA . PRO A 1 172 ? 5.863 -12.461 -28.672 1 97.06 172 PRO A CA 1
ATOM 1328 C C . PRO A 1 172 ? 6.211 -12.352 -30.156 1 97.06 172 PRO A C 1
ATOM 1330 O O . PRO A 1 172 ? 7.383 -12.227 -30.516 1 97.06 172 PRO A O 1
ATOM 1333 N N . SER A 1 173 ? 5.184 -12.43 -30.922 1 94 173 SER A N 1
ATOM 1334 C CA . SER A 1 173 ? 5.375 -12.305 -32.375 1 94 173 SER A CA 1
ATOM 1335 C C . SER A 1 173 ? 5.422 -10.844 -32.812 1 94 173 SER A C 1
ATOM 1337 O O . SER A 1 173 ? 5.797 -10.539 -33.938 1 94 173 SER A O 1
ATOM 1339 N N . GLU A 1 174 ? 5.004 -9.969 -32 1 94.62 174 GLU A N 1
ATOM 1340 C CA . GLU A 1 174 ? 5.039 -8.531 -32.25 1 94.62 174 GLU A CA 1
ATOM 1341 C C . GLU A 1 174 ? 5.848 -7.801 -31.172 1 94.62 174 GLU A C 1
ATOM 1343 O O . GLU A 1 174 ? 6.266 -8.414 -30.188 1 94.62 174 GLU A O 1
ATOM 1348 N N . ARG A 1 175 ? 6.051 -6.586 -31.438 1 93.88 175 ARG A N 1
ATOM 1349 C CA . ARG A 1 175 ? 6.848 -5.793 -30.5 1 93.88 175 ARG A CA 1
ATOM 1350 C C . ARG A 1 175 ? 6.129 -5.625 -29.172 1 93.88 175 ARG A C 1
ATOM 1352 O O . ARG A 1 175 ? 4.934 -5.316 -29.141 1 93.88 175 ARG A O 1
ATOM 1359 N N . VAL A 1 176 ? 6.867 -5.875 -28.078 1 97 176 VAL A N 1
ATOM 1360 C CA . VAL A 1 176 ? 6.391 -5.711 -26.719 1 97 176 VAL A CA 1
ATOM 1361 C C . VAL A 1 176 ? 7.422 -4.941 -25.891 1 97 176 VAL A C 1
ATOM 1363 O O . VAL A 1 176 ? 8.625 -5.023 -26.156 1 97 176 VAL A O 1
ATOM 1366 N N . ASP A 1 177 ? 6.922 -4.148 -24.969 1 98.06 177 ASP A N 1
ATOM 1367 C CA . ASP A 1 177 ? 7.797 -3.307 -24.156 1 98.06 177 ASP A CA 1
ATOM 1368 C C . ASP A 1 177 ? 8.031 -3.924 -22.781 1 98.06 177 ASP A C 1
ATOM 1370 O O . ASP A 1 177 ? 9.086 -3.732 -22.172 1 98.06 177 ASP A O 1
ATOM 1374 N N . ILE A 1 178 ? 7.066 -4.602 -22.234 1 98.5 178 ILE A N 1
ATOM 1375 C CA . ILE A 1 178 ? 7.09 -5.188 -20.906 1 98.5 178 ILE A CA 1
ATOM 1376 C C . ILE A 1 178 ? 6.535 -6.609 -20.953 1 98.5 178 ILE A C 1
ATOM 1378 O O . ILE A 1 178 ? 5.488 -6.852 -21.562 1 98.5 178 ILE A O 1
ATOM 1382 N N . VAL A 1 179 ? 7.227 -7.531 -20.391 1 98.38 179 VAL A N 1
ATOM 1383 C CA . VAL A 1 179 ? 6.781 -8.922 -20.312 1 98.38 179 VAL A CA 1
ATOM 1384 C C . VAL A 1 179 ? 6.625 -9.328 -18.844 1 98.38 179 VAL A C 1
ATOM 1386 O O . VAL A 1 179 ? 7.504 -9.055 -18.016 1 98.38 179 VAL A O 1
ATOM 1389 N N . TYR A 1 180 ? 5.492 -9.961 -18.531 1 98.19 180 TYR A N 1
ATOM 1390 C CA . TYR A 1 180 ? 5.289 -10.547 -17.203 1 98.19 180 TYR A CA 1
ATOM 1391 C C . TYR A 1 180 ? 5.496 -12.062 -17.25 1 98.19 180 TYR A C 1
ATOM 1393 O O . TYR A 1 180 ? 4.844 -12.766 -18.016 1 98.19 180 TYR A O 1
ATOM 1401 N N . LEU A 1 181 ? 6.398 -12.523 -16.438 1 98.19 181 LEU A N 1
ATOM 1402 C CA . LEU A 1 181 ? 6.605 -13.953 -16.25 1 98.19 181 LEU A CA 1
ATOM 1403 C C . LEU A 1 181 ? 6.566 -14.32 -14.773 1 98.19 181 LEU A C 1
ATOM 1405 O O . LEU A 1 181 ? 7.215 -13.664 -13.953 1 98.19 181 LEU A O 1
ATOM 1409 N N . CYS A 1 182 ? 5.742 -15.203 -14.508 1 97.88 182 CYS A N 1
ATOM 1410 C CA . CYS A 1 182 ? 5.664 -15.789 -13.18 1 97.88 182 CYS A CA 1
ATOM 1411 C C . CYS A 1 182 ? 6.215 -17.203 -13.172 1 97.88 182 CYS A C 1
ATOM 1413 O O . CYS A 1 182 ? 5.66 -18.094 -13.828 1 97.88 182 CYS A O 1
ATOM 1415 N N . SER A 1 183 ? 7.289 -17.438 -12.492 1 97.69 183 SER A N 1
ATOM 1416 C CA . SER A 1 183 ? 7.934 -18.75 -12.422 1 97.69 183 SER A CA 1
ATOM 1417 C C . SER A 1 183 ? 8.602 -18.953 -11.07 1 97.69 183 SER A C 1
ATOM 1419 O O . SER A 1 183 ? 9.516 -18.219 -10.695 1 97.69 183 SER A O 1
ATOM 1421 N N . PRO A 1 184 ? 8.188 -20 -10.242 1 97.56 184 PRO A N 1
ATOM 1422 C CA . PRO A 1 184 ? 7.117 -20.953 -10.539 1 97.56 184 PRO A CA 1
ATOM 1423 C C . PRO A 1 184 ? 5.781 -20.266 -10.82 1 97.56 184 PRO A C 1
ATOM 1425 O O . PRO A 1 184 ? 5.508 -19.188 -10.281 1 97.56 184 PRO A O 1
ATOM 1428 N N . ASN A 1 185 ? 4.988 -20.922 -11.633 1 97.5 185 ASN A N 1
ATOM 1429 C CA . ASN A 1 185 ? 3.857 -20.25 -12.258 1 97.5 185 ASN A CA 1
ATOM 1430 C C . ASN A 1 185 ? 2.582 -20.406 -11.438 1 97.5 185 ASN A C 1
ATOM 1432 O O . ASN A 1 185 ? 2.307 -21.5 -10.922 1 97.5 185 ASN A O 1
ATOM 1436 N N . ASN A 1 186 ? 1.888 -19.422 -11.141 1 96.56 186 ASN A N 1
ATOM 1437 C CA . ASN A 1 186 ? 0.468 -19.375 -10.812 1 96.56 186 ASN A CA 1
ATOM 1438 C C . ASN A 1 186 ? -0.382 -19 -12.016 1 96.56 186 ASN A C 1
ATOM 1440 O O . ASN A 1 186 ? -0.26 -17.891 -12.547 1 96.56 186 ASN A O 1
ATOM 1444 N N . PRO A 1 187 ? -1.105 -19.906 -12.578 1 96.69 187 PRO A N 1
ATOM 1445 C CA . PRO A 1 187 ? -1.815 -20.922 -11.805 1 96.69 187 PRO A CA 1
ATOM 1446 C C . PRO A 1 187 ? -1.281 -22.328 -12.062 1 96.69 187 PRO A C 1
ATOM 1448 O O . PRO A 1 187 ? -1.656 -23.281 -11.359 1 96.69 187 PRO A O 1
ATOM 1451 N N . THR A 1 188 ? -0.371 -22.547 -12.945 1 97.31 188 THR A N 1
ATOM 1452 C CA . THR A 1 188 ? -0.13 -23.891 -13.477 1 97.31 188 THR A CA 1
ATOM 1453 C C . THR A 1 188 ? 0.775 -24.688 -12.539 1 97.31 188 THR A C 1
ATOM 1455 O O . THR A 1 188 ? 0.851 -25.906 -12.641 1 97.31 188 THR A O 1
ATOM 1458 N N . GLY A 1 189 ? 1.524 -23.953 -11.742 1 97.12 189 GLY A N 1
ATOM 1459 C CA . GLY A 1 189 ? 2.441 -24.609 -10.82 1 97.12 189 GLY A CA 1
ATOM 1460 C C . GLY A 1 189 ? 3.713 -25.094 -11.492 1 97.12 189 GLY A C 1
ATOM 1461 O O . GLY A 1 189 ? 4.547 -25.75 -10.859 1 97.12 189 GLY A O 1
ATOM 1462 N N . THR A 1 190 ? 3.91 -24.766 -12.711 1 96.62 190 THR A N 1
ATOM 1463 C CA . THR A 1 190 ? 5.082 -25.203 -13.461 1 96.62 190 THR A CA 1
ATOM 1464 C C . THR A 1 190 ? 6.223 -24.203 -13.32 1 96.62 190 THR A C 1
ATOM 1466 O O . THR A 1 190 ? 6.027 -23.109 -12.797 1 96.62 190 THR A O 1
ATOM 1469 N N . VAL A 1 191 ? 7.426 -24.641 -13.695 1 96.81 191 VAL A N 1
ATOM 1470 C CA . VAL A 1 191 ? 8.594 -23.781 -13.633 1 96.81 191 VAL A CA 1
ATOM 1471 C C . VAL A 1 191 ? 9.312 -23.766 -14.984 1 96.81 191 VAL A C 1
ATOM 1473 O O . VAL A 1 191 ? 9.273 -24.766 -15.711 1 96.81 191 VAL A O 1
ATOM 1476 N N . LEU A 1 192 ? 9.859 -22.672 -15.367 1 98 192 LEU A N 1
ATOM 1477 C CA . LEU A 1 192 ? 10.68 -22.578 -16.562 1 98 192 LEU A CA 1
ATOM 1478 C C . LEU A 1 192 ? 12.109 -23.016 -16.281 1 98 192 LEU A C 1
ATOM 1480 O O . LEU A 1 192 ? 12.648 -22.75 -15.203 1 98 192 LEU A O 1
ATOM 1484 N N . SER A 1 193 ? 12.734 -23.672 -17.25 1 98.06 193 SER A N 1
ATOM 1485 C CA . SER A 1 193 ? 14.109 -24.109 -17.094 1 98.06 193 SER A CA 1
ATOM 1486 C C . SER A 1 193 ? 15.078 -22.938 -17.094 1 98.06 193 SER A C 1
ATOM 1488 O O . SER A 1 193 ? 14.742 -21.844 -17.578 1 98.06 193 SER A O 1
ATOM 1490 N N . ARG A 1 194 ? 16.25 -23.172 -16.531 1 98.25 194 ARG A N 1
ATOM 1491 C CA . ARG A 1 194 ? 17.312 -22.172 -16.562 1 98.25 194 ARG A CA 1
ATOM 1492 C C . ARG A 1 194 ? 17.609 -21.719 -18 1 98.25 194 ARG A C 1
ATOM 1494 O O . ARG A 1 194 ? 17.766 -20.531 -18.266 1 98.25 194 ARG A O 1
ATOM 1501 N N . ALA A 1 195 ? 17.688 -22.672 -18.891 1 98.44 195 ALA A N 1
ATOM 1502 C CA . ALA A 1 195 ? 17.984 -22.391 -20.297 1 98.44 195 ALA A CA 1
ATOM 1503 C C . ALA A 1 195 ? 16.891 -21.5 -20.906 1 98.44 195 ALA A C 1
ATOM 1505 O O . ALA A 1 195 ? 17.203 -20.547 -21.625 1 98.44 195 ALA A O 1
ATOM 1506 N N . ARG A 1 196 ? 15.688 -21.859 -20.656 1 98.56 196 ARG A N 1
ATOM 1507 C CA . ARG A 1 196 ? 14.578 -21.094 -21.219 1 98.56 196 ARG A CA 1
ATOM 1508 C C . ARG A 1 196 ? 14.562 -19.672 -20.672 1 98.56 196 ARG A C 1
ATOM 1510 O O . ARG A 1 196 ? 14.305 -18.719 -21.406 1 98.56 196 ARG A O 1
ATOM 1517 N N . LEU A 1 197 ? 14.836 -19.531 -19.375 1 98.75 197 LEU A N 1
ATOM 1518 C CA . LEU A 1 197 ? 14.898 -18.203 -18.766 1 98.75 197 LEU A CA 1
ATOM 1519 C C . LEU A 1 197 ? 16.047 -17.391 -19.344 1 98.75 197 LEU A C 1
ATOM 1521 O O . LEU A 1 197 ? 15.922 -16.172 -19.531 1 98.75 197 LEU A O 1
ATOM 1525 N N . ALA A 1 198 ? 17.125 -18.031 -19.625 1 98.88 198 ALA A N 1
ATOM 1526 C CA . ALA A 1 198 ? 18.25 -17.344 -20.297 1 98.88 198 ALA A CA 1
ATOM 1527 C C . ALA A 1 198 ? 17.828 -16.828 -21.672 1 98.88 198 ALA A C 1
ATOM 1529 O O . ALA A 1 198 ? 18.219 -15.742 -22.078 1 98.88 198 ALA A O 1
ATOM 1530 N N . GLU A 1 199 ? 17.078 -17.656 -22.391 1 98.81 199 GLU A N 1
ATOM 1531 C CA . GLU A 1 199 ? 16.562 -17.203 -23.688 1 98.81 199 GLU A CA 1
ATOM 1532 C C . GLU A 1 199 ? 15.68 -15.977 -23.531 1 98.81 199 GLU A C 1
ATOM 1534 O O . GLU A 1 199 ? 15.734 -15.062 -24.359 1 98.81 199 GLU A O 1
ATOM 1539 N N . TRP A 1 200 ? 14.867 -15.938 -22.5 1 98.75 200 TRP A N 1
ATOM 1540 C CA . TRP A 1 200 ? 13.992 -14.797 -22.25 1 98.75 200 TRP A CA 1
ATOM 1541 C C . TRP A 1 200 ? 14.805 -13.539 -21.953 1 98.75 200 TRP A C 1
ATOM 1543 O O . TRP A 1 200 ? 14.484 -12.453 -22.453 1 98.75 200 TRP A O 1
ATOM 1553 N N . ILE A 1 201 ? 15.859 -13.664 -21.125 1 98.81 201 ILE A N 1
ATOM 1554 C CA . ILE A 1 201 ? 16.703 -12.523 -20.797 1 98.81 201 ILE A CA 1
ATOM 1555 C C . ILE A 1 201 ? 17.359 -12 -22.078 1 98.81 201 ILE A C 1
ATOM 1557 O O . ILE A 1 201 ? 17.375 -10.789 -22.328 1 98.81 201 ILE A O 1
ATOM 1561 N N . LYS A 1 202 ? 17.859 -12.922 -22.875 1 98.75 202 LYS A N 1
ATOM 1562 C CA . LYS A 1 202 ? 18.453 -12.531 -24.156 1 98.75 202 LYS A CA 1
ATOM 1563 C C . LYS A 1 202 ? 17.438 -11.828 -25.047 1 98.75 202 LYS A C 1
ATOM 1565 O O . LYS A 1 202 ? 17.734 -10.812 -25.672 1 98.75 202 LYS A O 1
ATOM 1570 N N . TRP A 1 203 ? 16.266 -12.383 -25.156 1 98.5 203 TRP A N 1
ATOM 1571 C CA . TRP A 1 203 ? 15.211 -11.789 -25.969 1 98.5 203 TRP A CA 1
ATOM 1572 C C . TRP A 1 203 ? 14.891 -10.375 -25.484 1 98.5 203 TRP A C 1
ATOM 1574 O O . TRP A 1 203 ? 14.766 -9.453 -26.297 1 98.5 203 TRP A O 1
ATOM 1584 N N . CYS A 1 204 ? 14.758 -10.195 -24.156 1 98.56 204 CYS A N 1
ATOM 1585 C CA . CYS A 1 204 ? 14.453 -8.883 -23.594 1 98.56 204 CYS A CA 1
ATOM 1586 C C . CYS A 1 204 ? 15.562 -7.883 -23.922 1 98.56 204 CYS A C 1
ATOM 1588 O O . CYS A 1 204 ? 15.281 -6.734 -24.266 1 98.56 204 CYS A O 1
ATOM 1590 N N . LYS A 1 205 ? 16.781 -8.328 -23.828 1 97.88 205 LYS A N 1
ATOM 1591 C CA . LYS A 1 205 ? 17.906 -7.461 -24.156 1 97.88 205 LYS A CA 1
ATOM 1592 C C . LYS A 1 205 ? 17.859 -7.062 -25.641 1 97.88 205 LYS A C 1
ATOM 1594 O O . LYS A 1 205 ? 17.984 -5.879 -25.969 1 97.88 205 LYS A O 1
ATOM 1599 N N . ASP A 1 206 ? 17.641 -8.078 -26.484 1 97.38 206 ASP A N 1
ATOM 1600 C CA . ASP A 1 206 ? 17.656 -7.855 -27.922 1 97.38 206 ASP A CA 1
ATOM 1601 C C . ASP A 1 206 ? 16.5 -6.953 -28.344 1 97.38 206 ASP A C 1
ATOM 1603 O O . ASP A 1 206 ? 16.609 -6.234 -29.344 1 97.38 206 ASP A O 1
ATOM 1607 N N . ASN A 1 207 ? 15.438 -6.949 -27.625 1 97.19 207 ASN A N 1
ATOM 1608 C CA . ASN A 1 207 ? 14.242 -6.219 -28.031 1 97.19 207 ASN A CA 1
ATOM 1609 C C . ASN A 1 207 ? 14.008 -4.996 -27.156 1 97.19 207 ASN A C 1
ATOM 1611 O O . ASN A 1 207 ? 12.984 -4.32 -27.281 1 97.19 207 ASN A O 1
ATOM 1615 N N . ASP A 1 208 ? 14.93 -4.758 -26.219 1 96.5 208 ASP A N 1
ATOM 1616 C CA . ASP A 1 208 ? 14.852 -3.633 -25.297 1 96.5 208 ASP A CA 1
ATOM 1617 C C . ASP A 1 208 ? 13.539 -3.656 -24.516 1 96.5 208 ASP A C 1
ATOM 1619 O O . ASP A 1 208 ? 12.82 -2.654 -24.469 1 96.5 208 ASP A O 1
ATOM 1623 N N . ALA A 1 209 ? 13.18 -4.848 -24.031 1 98.19 209 ALA A N 1
ATOM 1624 C CA . ALA A 1 209 ? 11.984 -5.07 -23.219 1 98.19 209 ALA A CA 1
ATOM 1625 C C . ALA A 1 209 ? 12.352 -5.281 -21.766 1 98.19 209 ALA A C 1
ATOM 1627 O O . ALA A 1 209 ? 13.461 -5.719 -21.453 1 98.19 209 ALA A O 1
ATOM 1628 N N . ILE A 1 210 ? 11.516 -4.918 -20.922 1 98.75 210 ILE A N 1
ATOM 1629 C CA . ILE A 1 210 ? 11.711 -5.113 -19.484 1 98.75 210 ILE A CA 1
ATOM 1630 C C . ILE A 1 210 ? 10.945 -6.352 -19.031 1 98.75 210 ILE A C 1
ATOM 1632 O O . ILE A 1 210 ? 9.781 -6.543 -19.391 1 98.75 210 ILE A O 1
ATOM 1636 N N . LEU A 1 211 ? 11.594 -7.172 -18.281 1 98.75 211 LEU A N 1
ATOM 1637 C CA . LEU A 1 211 ? 10.977 -8.375 -17.734 1 98.75 211 LEU A CA 1
ATOM 1638 C C . LEU A 1 211 ? 10.531 -8.148 -16.281 1 98.75 211 LEU A C 1
ATOM 1640 O O . LEU A 1 211 ? 11.359 -7.863 -15.414 1 98.75 211 LEU A O 1
ATOM 1644 N N . MET A 1 212 ? 9.242 -8.18 -16.078 1 98.75 212 MET A N 1
ATOM 1645 C CA . MET A 1 212 ? 8.688 -8.297 -14.734 1 98.75 212 MET A CA 1
ATOM 1646 C C . MET A 1 212 ? 8.656 -9.75 -14.281 1 98.75 212 MET A C 1
ATOM 1648 O O . MET A 1 212 ? 7.797 -10.523 -14.719 1 98.75 212 MET A O 1
ATOM 1652 N N . PHE A 1 213 ? 9.539 -10.125 -13.391 1 98.81 213 PHE A N 1
ATOM 1653 C CA . PHE A 1 213 ? 9.688 -11.523 -13.016 1 98.81 213 PHE A CA 1
ATOM 1654 C C . PHE A 1 213 ? 9.117 -11.773 -11.625 1 98.81 213 PHE A C 1
ATOM 1656 O O . PHE A 1 213 ? 9.719 -11.398 -10.617 1 98.81 213 PHE A O 1
ATOM 1663 N N . ASP A 1 214 ? 8 -12.414 -11.555 1 98.56 214 ASP A N 1
ATOM 1664 C CA . ASP A 1 214 ? 7.316 -12.758 -10.305 1 98.56 214 ASP A CA 1
ATOM 1665 C C . ASP A 1 214 ? 7.758 -14.125 -9.797 1 98.56 214 ASP A C 1
ATOM 1667 O O . ASP A 1 214 ? 7.441 -15.148 -10.406 1 98.56 214 ASP A O 1
ATOM 1671 N N . SER A 1 215 ? 8.453 -14.102 -8.703 1 98.06 215 SER A N 1
ATOM 1672 C CA . SER A 1 215 ? 9.008 -15.32 -8.125 1 98.06 215 SER A CA 1
ATOM 1673 C C . SER A 1 215 ? 8.469 -15.562 -6.719 1 98.06 215 SER A C 1
ATOM 1675 O O . SER A 1 215 ? 9.219 -15.953 -5.82 1 98.06 215 SER A O 1
ATOM 1677 N N . ALA A 1 216 ? 7.188 -15.383 -6.551 1 97.44 216 ALA A N 1
ATOM 1678 C CA . ALA A 1 216 ? 6.512 -15.5 -5.262 1 97.44 216 ALA A CA 1
ATOM 1679 C C . ALA A 1 216 ? 6.68 -16.906 -4.684 1 97.44 216 ALA A C 1
ATOM 1681 O O . ALA A 1 216 ? 6.609 -17.094 -3.465 1 97.44 216 ALA A O 1
ATOM 1682 N N . TYR A 1 217 ? 7 -17.938 -5.488 1 97.88 217 TYR A N 1
ATOM 1683 C CA . TYR A 1 217 ? 6.996 -19.312 -5.035 1 97.88 217 TYR A CA 1
ATOM 1684 C C . TYR A 1 217 ? 8.398 -19.906 -5.082 1 97.88 217 TYR A C 1
ATOM 1686 O O . TYR A 1 217 ? 8.562 -21.125 -5.039 1 97.88 217 TYR A O 1
ATOM 1694 N N . GLU A 1 218 ? 9.414 -19.078 -5.195 1 97.81 218 GLU A N 1
ATOM 1695 C CA . GLU A 1 218 ? 10.781 -19.547 -5.371 1 97.81 218 GLU A CA 1
ATOM 1696 C C . GLU A 1 218 ? 11.18 -20.516 -4.25 1 97.81 218 GLU A C 1
ATOM 1698 O O . GLU A 1 218 ? 11.953 -21.438 -4.469 1 97.81 218 GLU A O 1
ATOM 1703 N N . ALA A 1 219 ? 10.625 -20.359 -3.07 1 97.69 219 ALA A N 1
ATOM 1704 C CA . ALA A 1 219 ? 11 -21.172 -1.906 1 97.69 219 ALA A CA 1
ATOM 1705 C C . ALA A 1 219 ? 10.531 -22.609 -2.059 1 97.69 219 ALA A C 1
ATOM 1707 O O . ALA A 1 219 ? 10.984 -23.5 -1.333 1 97.69 219 ALA A O 1
ATOM 1708 N N . PHE A 1 220 ? 9.648 -22.891 -2.998 1 98.19 220 PHE A N 1
ATOM 1709 C CA . PHE A 1 220 ? 9.086 -24.219 -3.197 1 98.19 220 PHE A CA 1
ATOM 1710 C C . PHE A 1 220 ? 9.898 -25 -4.215 1 98.19 220 PHE A C 1
ATOM 1712 O O . PHE A 1 220 ? 9.695 -26.203 -4.391 1 98.19 220 PHE A O 1
ATOM 1719 N N . ILE A 1 221 ? 10.82 -24.359 -4.887 1 98.06 221 ILE A N 1
ATOM 1720 C CA . ILE A 1 221 ? 11.547 -24.969 -5.996 1 98.06 221 ILE A CA 1
ATOM 1721 C C . ILE A 1 221 ? 12.359 -26.156 -5.484 1 98.06 221 ILE A C 1
ATOM 1723 O O . ILE A 1 221 ? 13.141 -26.016 -4.535 1 98.06 221 ILE A O 1
ATOM 1727 N N . SER A 1 222 ? 12.125 -27.25 -6.102 1 95.56 222 SER A N 1
ATOM 1728 C CA . SER A 1 222 ? 12.898 -28.453 -5.844 1 95.56 222 SER A CA 1
ATOM 1729 C C . SER A 1 222 ? 13.703 -28.875 -7.074 1 95.56 222 SER A C 1
ATOM 1731 O O . SER A 1 222 ? 14.719 -29.562 -6.953 1 95.56 222 SER A O 1
ATOM 1733 N N . THR A 1 223 ? 13.227 -28.438 -8.203 1 94.06 223 THR A N 1
ATOM 1734 C CA . THR A 1 223 ? 13.859 -28.781 -9.469 1 94.06 223 THR A CA 1
ATOM 1735 C C . THR A 1 223 ? 15.211 -28.078 -9.602 1 94.06 223 THR A C 1
ATOM 1737 O O . THR A 1 223 ? 15.344 -26.891 -9.281 1 94.06 223 THR A O 1
ATOM 1740 N N . GLU A 1 224 ? 16.172 -28.797 -10.094 1 94.44 224 GLU A N 1
ATOM 1741 C CA . GLU A 1 224 ? 17.516 -28.25 -10.211 1 94.44 224 GLU A CA 1
ATOM 1742 C C . GLU A 1 224 ? 17.672 -27.453 -11.5 1 94.44 224 GLU A C 1
ATOM 1744 O O . GLU A 1 224 ? 18.453 -26.5 -11.547 1 94.44 224 GLU A O 1
ATOM 1749 N N . ASP A 1 225 ? 16.984 -27.828 -12.484 1 95.38 225 ASP A N 1
ATOM 1750 C CA . ASP A 1 225 ? 17.109 -27.188 -13.789 1 95.38 225 ASP A CA 1
ATOM 1751 C C . ASP A 1 225 ? 16.266 -25.922 -13.875 1 95.38 225 ASP A C 1
ATOM 1753 O O . ASP A 1 225 ? 15.438 -25.781 -14.766 1 95.38 225 ASP A O 1
ATOM 1757 N N . THR A 1 226 ? 16.391 -25.047 -12.984 1 97.5 226 THR A N 1
ATOM 1758 C CA . THR A 1 226 ? 15.781 -23.719 -12.953 1 97.5 226 THR A CA 1
ATOM 1759 C C . THR A 1 226 ? 16.594 -22.766 -12.078 1 97.5 226 THR A C 1
ATOM 1761 O O . THR A 1 226 ? 17.766 -23.031 -11.805 1 97.5 226 THR A O 1
ATOM 1764 N N . VAL A 1 227 ? 16.125 -21.562 -11.789 1 97.69 227 VAL A N 1
ATOM 1765 C CA . VAL A 1 227 ? 16.859 -20.609 -10.977 1 97.69 227 VAL A CA 1
ATOM 1766 C C . VAL A 1 227 ? 16.031 -20.234 -9.742 1 97.69 227 VAL A C 1
ATOM 1768 O O . VAL A 1 227 ? 14.805 -20.266 -9.781 1 97.69 227 VAL A O 1
ATOM 1771 N N . LYS A 1 228 ? 16.719 -19.875 -8.719 1 97.38 228 LYS A N 1
ATOM 1772 C CA . LYS A 1 228 ? 16.062 -19.375 -7.512 1 97.38 228 LYS A CA 1
ATOM 1773 C C . LYS A 1 228 ? 15.883 -17.859 -7.578 1 97.38 228 LYS A C 1
ATOM 1775 O O . LYS A 1 228 ? 15.047 -17.297 -6.863 1 97.38 228 LYS A O 1
ATOM 1780 N N . SER A 1 229 ? 16.625 -17.219 -8.383 1 98.62 229 SER A N 1
ATOM 1781 C CA . SER A 1 229 ? 16.484 -15.805 -8.742 1 98.62 229 SER A CA 1
ATOM 1782 C C . SER A 1 229 ? 16.797 -15.57 -10.211 1 98.62 229 SER A C 1
ATOM 1784 O O . SER A 1 229 ? 17.734 -16.172 -10.758 1 98.62 229 SER A O 1
ATOM 1786 N N . ILE A 1 230 ? 16.062 -14.688 -10.836 1 98.88 230 ILE A N 1
ATOM 1787 C CA . ILE A 1 230 ? 16.266 -14.391 -12.25 1 98.88 230 ILE A CA 1
ATOM 1788 C C . ILE A 1 230 ? 17.656 -13.797 -12.453 1 98.88 230 ILE A C 1
ATOM 1790 O O . ILE A 1 230 ? 18.219 -13.891 -13.547 1 98.88 230 ILE A O 1
ATOM 1794 N N . TYR A 1 231 ? 18.281 -13.266 -11.367 1 98.88 231 TYR A N 1
ATOM 1795 C CA . TYR A 1 231 ? 19.547 -12.562 -11.469 1 98.88 231 TYR A CA 1
ATOM 1796 C C . TYR A 1 231 ? 20.719 -13.547 -11.5 1 98.88 231 TYR A C 1
ATOM 1798 O O . TYR A 1 231 ? 21.875 -13.148 -11.68 1 98.88 231 TYR A O 1
ATOM 1806 N N . GLU A 1 232 ? 20.438 -14.844 -11.359 1 98.56 232 GLU A N 1
ATOM 1807 C CA . GLU A 1 232 ? 21.453 -15.859 -11.617 1 98.56 232 GLU A CA 1
ATOM 1808 C C . GLU A 1 232 ? 21.828 -15.898 -13.094 1 98.56 232 GLU A C 1
ATOM 1810 O O . GLU A 1 232 ? 22.891 -16.406 -13.453 1 98.56 232 GLU A O 1
ATOM 1815 N N . ILE A 1 233 ? 20.938 -15.461 -13.938 1 98.62 233 ILE A N 1
ATOM 1816 C CA . ILE A 1 233 ? 21.172 -15.445 -15.375 1 98.62 233 ILE A CA 1
ATOM 1817 C C . ILE A 1 233 ? 21.938 -14.18 -15.758 1 98.62 233 ILE A C 1
ATOM 1819 O O . ILE A 1 233 ? 21.516 -13.07 -15.414 1 98.62 233 ILE A O 1
ATOM 1823 N N . GLU A 1 234 ? 22.984 -14.359 -16.5 1 97.75 234 GLU A N 1
ATOM 1824 C CA . GLU A 1 234 ? 23.781 -13.227 -16.953 1 97.75 234 GLU A CA 1
ATOM 1825 C C . GLU A 1 234 ? 22.938 -12.25 -17.766 1 97.75 234 GLU A C 1
ATOM 1827 O O . GLU A 1 234 ? 22.172 -12.664 -18.641 1 97.75 234 GLU A O 1
ATOM 1832 N N . GLY A 1 235 ? 23.031 -11 -17.438 1 98.12 235 GLY A N 1
ATOM 1833 C CA . GLY A 1 235 ? 22.328 -9.961 -18.172 1 98.12 235 GLY A CA 1
ATOM 1834 C C . GLY A 1 235 ? 20.984 -9.609 -17.562 1 98.12 235 GLY A C 1
ATOM 1835 O O . GLY A 1 235 ? 20.391 -8.578 -17.906 1 98.12 235 GLY A O 1
ATOM 1836 N N . ALA A 1 236 ? 20.531 -10.391 -16.641 1 98.81 236 ALA A N 1
ATOM 1837 C CA . ALA A 1 236 ? 19.188 -10.195 -16.094 1 98.81 236 ALA A CA 1
ATOM 1838 C C . ALA A 1 236 ? 19.078 -8.844 -15.391 1 98.81 236 ALA A C 1
ATOM 1840 O O . ALA A 1 236 ? 18.031 -8.195 -15.453 1 98.81 236 ALA A O 1
ATOM 1841 N N . ARG A 1 237 ? 20.141 -8.375 -14.734 1 98.44 237 ARG A N 1
ATOM 1842 C CA . ARG A 1 237 ? 20.109 -7.129 -13.977 1 98.44 237 ARG A CA 1
ATOM 1843 C C . ARG A 1 237 ? 19.859 -5.941 -14.898 1 98.44 237 ARG A C 1
ATOM 1845 O O . ARG A 1 237 ? 19.438 -4.875 -14.438 1 98.44 237 ARG A O 1
ATOM 1852 N N . GLU A 1 238 ? 20.031 -6.09 -16.172 1 98.31 238 GLU A N 1
ATOM 1853 C CA . GLU A 1 238 ? 19.875 -4.992 -17.125 1 98.31 238 GLU A CA 1
ATOM 1854 C C . GLU A 1 238 ? 18.422 -4.859 -17.578 1 98.31 238 GLU A C 1
ATOM 1856 O O . GLU A 1 238 ? 18.016 -3.816 -18.094 1 98.31 238 GLU A O 1
ATOM 1861 N N . VAL A 1 239 ? 17.656 -5.977 -17.375 1 98.62 239 VAL A N 1
ATOM 1862 C CA . VAL A 1 239 ? 16.375 -5.93 -18.062 1 98.62 239 VAL A CA 1
ATOM 1863 C C . VAL A 1 239 ? 15.258 -6.402 -17.141 1 98.62 239 VAL A C 1
ATOM 1865 O O . VAL A 1 239 ? 14.078 -6.242 -17.453 1 98.62 239 VAL A O 1
ATOM 1868 N N . ALA A 1 240 ? 15.586 -6.938 -15.906 1 98.81 240 ALA A N 1
ATOM 1869 C CA . ALA A 1 240 ? 14.547 -7.613 -15.133 1 98.81 240 ALA A CA 1
ATOM 1870 C C . ALA A 1 240 ? 14.336 -6.938 -13.781 1 98.81 240 ALA A C 1
ATOM 1872 O O . ALA A 1 240 ? 15.297 -6.488 -13.148 1 98.81 240 ALA A O 1
ATOM 1873 N N . ILE A 1 241 ? 13.141 -6.879 -13.344 1 98.94 241 ILE A N 1
ATOM 1874 C CA . ILE A 1 241 ? 12.711 -6.582 -11.984 1 98.94 241 ILE A CA 1
ATOM 1875 C C . ILE A 1 241 ? 12.117 -7.836 -11.344 1 98.94 241 ILE A C 1
ATOM 1877 O O . ILE A 1 241 ? 11.297 -8.523 -11.953 1 98.94 241 ILE A O 1
ATOM 1881 N N . GLU A 1 242 ? 12.562 -8.141 -10.141 1 98.94 242 GLU A N 1
ATOM 1882 C CA . GLU A 1 242 ? 12.117 -9.367 -9.477 1 98.94 242 GLU A CA 1
ATOM 1883 C C . GLU A 1 242 ? 11.203 -9.055 -8.297 1 98.94 242 GLU A C 1
ATOM 1885 O O . GLU A 1 242 ? 11.484 -8.148 -7.508 1 98.94 242 GLU A O 1
ATOM 1890 N N . PHE A 1 243 ? 10.086 -9.766 -8.195 1 98.81 243 PHE A N 1
ATOM 1891 C CA . PHE A 1 243 ? 9.133 -9.633 -7.102 1 98.81 243 PHE A CA 1
ATOM 1892 C C . PHE A 1 243 ? 9.109 -10.898 -6.25 1 98.81 243 PHE A C 1
ATOM 1894 O O . PHE A 1 243 ? 8.992 -12.008 -6.777 1 98.81 243 PHE A O 1
ATOM 1901 N N . ARG A 1 244 ? 9.242 -10.711 -4.922 1 98.38 244 ARG A N 1
ATOM 1902 C CA . ARG A 1 244 ? 9.258 -11.812 -3.967 1 98.38 244 ARG A CA 1
ATOM 1903 C C . ARG A 1 244 ? 8.219 -11.602 -2.871 1 98.38 244 ARG A C 1
ATOM 1905 O O . ARG A 1 244 ? 7.758 -10.484 -2.656 1 98.38 244 ARG A O 1
ATOM 1912 N N . SER A 1 245 ? 7.852 -12.688 -2.221 1 97.62 245 SER A N 1
ATOM 1913 C CA . SER A 1 245 ? 6.781 -12.609 -1.231 1 97.62 245 SER A CA 1
ATOM 1914 C C . SER A 1 245 ? 7.125 -13.414 0.017 1 97.62 245 SER A C 1
ATOM 1916 O O . SER A 1 245 ? 7.633 -14.531 -0.08 1 97.62 245 SER A O 1
ATOM 1918 N N . PHE A 1 246 ? 6.844 -12.891 1.213 1 98.81 246 PHE A N 1
ATOM 1919 C CA . PHE A 1 246 ? 6.938 -13.656 2.449 1 98.81 246 PHE A CA 1
ATOM 1920 C C . PHE A 1 246 ? 5.652 -14.438 2.695 1 98.81 246 PHE A C 1
ATOM 1922 O O . PHE A 1 246 ? 5.617 -15.336 3.543 1 98.81 246 PHE A O 1
ATOM 1929 N N . SER A 1 247 ? 4.594 -14.164 1.938 1 98 247 SER A N 1
ATOM 1930 C CA . SER A 1 247 ? 3.33 -14.875 2.107 1 98 247 SER A CA 1
ATOM 1931 C C . SER A 1 247 ? 3.506 -16.375 1.878 1 98 247 SER A C 1
ATOM 1933 O O . SER A 1 247 ? 2.979 -17.188 2.639 1 98 247 SER A O 1
ATOM 1935 N N . LYS A 1 248 ? 4.273 -16.672 0.827 1 97.19 248 LYS A N 1
ATOM 1936 C CA . LYS A 1 248 ? 4.391 -18.078 0.472 1 97.19 248 LYS A CA 1
ATOM 1937 C C . LYS A 1 248 ? 5.652 -18.703 1.068 1 97.19 248 LYS A C 1
ATOM 1939 O O . LYS A 1 248 ? 5.676 -19.891 1.394 1 97.19 248 LYS A O 1
ATOM 1944 N N . THR A 1 249 ? 6.582 -17.828 1.326 1 97.81 249 THR A N 1
ATOM 1945 C CA . THR A 1 249 ? 7.828 -18.297 1.922 1 97.81 249 THR A CA 1
ATOM 1946 C C . THR A 1 249 ? 7.656 -18.531 3.42 1 97.81 249 THR A C 1
ATOM 1948 O O . THR A 1 249 ? 8.188 -19.516 3.965 1 97.81 249 THR A O 1
ATOM 1951 N N . ALA A 1 250 ? 6.84 -17.688 4.082 1 98.69 250 ALA A N 1
ATOM 1952 C CA . ALA A 1 250 ? 6.863 -17.688 5.543 1 98.69 250 ALA A CA 1
ATOM 1953 C C . ALA A 1 250 ? 5.445 -17.656 6.113 1 98.69 250 ALA A C 1
ATOM 1955 O O . ALA A 1 250 ? 5.262 -17.531 7.328 1 98.69 250 ALA A O 1
ATOM 1956 N N . GLY A 1 251 ? 4.477 -17.734 5.23 1 98.38 251 GLY A N 1
ATOM 1957 C CA . GLY A 1 251 ? 3.1 -17.766 5.695 1 98.38 251 GLY A CA 1
ATOM 1958 C C . GLY A 1 251 ? 2.551 -16.391 6.043 1 98.38 251 GLY A C 1
ATOM 1959 O O . GLY A 1 251 ? 1.654 -16.266 6.879 1 98.38 251 GLY A O 1
ATOM 1960 N N . PHE A 1 252 ? 2.99 -15.336 5.355 1 98.75 252 PHE A N 1
ATOM 1961 C CA . PHE A 1 252 ? 2.66 -13.969 5.723 1 98.75 252 PHE A CA 1
ATOM 1962 C C . PHE A 1 252 ? 1.429 -13.484 4.965 1 98.75 252 PHE A C 1
ATOM 1964 O O . PHE A 1 252 ? 1.3 -12.297 4.672 1 98.75 252 PHE A O 1
ATOM 1971 N N . THR A 1 253 ? 0.506 -14.398 4.543 1 97.75 253 THR A N 1
ATOM 1972 C CA . THR A 1 253 ? -0.66 -13.938 3.797 1 97.75 253 THR A CA 1
ATOM 1973 C C . THR A 1 253 ? -1.48 -12.961 4.629 1 97.75 253 THR A C 1
ATOM 1975 O O . THR A 1 253 ? -1.979 -11.961 4.102 1 97.75 253 THR A O 1
ATOM 1978 N N . GLY A 1 254 ? -1.604 -13.18 5.988 1 98.06 254 GLY A N 1
ATOM 1979 C CA . GLY A 1 254 ? -2.311 -12.258 6.859 1 98.06 254 GLY A CA 1
ATOM 1980 C C . GLY A 1 254 ? -1.386 -11.305 7.598 1 98.06 254 GLY A C 1
ATOM 1981 O O . GLY A 1 254 ? -1.842 -10.469 8.383 1 98.06 254 GLY A O 1
ATOM 1982 N N . THR A 1 255 ? -0.074 -11.438 7.469 1 98.38 255 THR A N 1
ATOM 1983 C CA . THR A 1 255 ? 0.955 -10.648 8.133 1 98.38 255 THR A CA 1
ATOM 1984 C C . THR A 1 255 ? 1.485 -9.562 7.199 1 98.38 255 THR A C 1
ATOM 1986 O O . THR A 1 255 ? 1.864 -8.477 7.652 1 98.38 255 THR A O 1
ATOM 1989 N N . ARG A 1 256 ? 1.529 -9.844 5.906 1 98.38 256 ARG A N 1
ATOM 1990 C CA . ARG A 1 256 ? 1.753 -8.906 4.809 1 98.38 256 ARG A CA 1
ATOM 1991 C C . ARG A 1 256 ? 3.189 -8.398 4.812 1 98.38 256 ARG A C 1
ATOM 1993 O O . ARG A 1 256 ? 3.508 -7.426 5.5 1 98.38 256 ARG A O 1
ATOM 2000 N N . CYS A 1 257 ? 3.99 -8.867 4.008 1 98.81 257 CYS A N 1
ATOM 2001 C CA . CYS A 1 257 ? 5.348 -8.406 3.752 1 98.81 257 CYS A CA 1
ATOM 2002 C C . CYS A 1 257 ? 5.902 -9.016 2.467 1 98.81 257 CYS A C 1
ATOM 2004 O O . CYS A 1 257 ? 5.586 -10.156 2.131 1 98.81 257 CYS A O 1
ATOM 2006 N N . ALA A 1 258 ? 6.625 -8.312 1.763 1 98.81 258 ALA A N 1
ATOM 2007 C CA . ALA A 1 258 ? 7.266 -8.719 0.515 1 98.81 258 ALA A CA 1
ATOM 2008 C C . ALA A 1 258 ? 8.43 -7.801 0.171 1 98.81 258 ALA A C 1
ATOM 2010 O O . ALA A 1 258 ? 8.828 -6.957 0.982 1 98.81 258 ALA A O 1
ATOM 2011 N N . TYR A 1 259 ? 9.031 -8.031 -0.942 1 98.88 259 TYR A N 1
ATOM 2012 C CA . TYR A 1 259 ? 10.008 -7.07 -1.437 1 98.88 259 TYR A CA 1
ATOM 2013 C C . TYR A 1 259 ? 10.172 -7.184 -2.947 1 98.88 259 TYR A C 1
ATOM 2015 O O . TYR A 1 259 ? 9.898 -8.234 -3.529 1 98.88 259 TYR A O 1
ATOM 2023 N N . ALA A 1 260 ? 10.523 -6.125 -3.576 1 98.88 260 ALA A N 1
ATOM 2024 C CA . ALA A 1 260 ? 10.938 -6.055 -4.973 1 98.88 260 ALA A CA 1
ATOM 2025 C C . ALA A 1 260 ? 12.414 -5.691 -5.09 1 98.88 260 ALA A C 1
ATOM 2027 O O . ALA A 1 260 ? 12.938 -4.918 -4.281 1 98.88 260 ALA A O 1
ATOM 2028 N N . VAL A 1 261 ? 13.07 -6.293 -6.012 1 98.94 261 VAL A N 1
ATOM 2029 C CA . VAL A 1 261 ? 14.438 -5.898 -6.348 1 98.94 261 VAL A CA 1
ATOM 2030 C C . VAL A 1 261 ? 14.445 -5.156 -7.684 1 98.94 261 VAL A C 1
ATOM 2032 O O . VAL A 1 261 ? 14.07 -5.719 -8.719 1 98.94 261 VAL A O 1
ATOM 2035 N N . VAL A 1 262 ? 14.828 -3.912 -7.672 1 98.88 262 VAL A N 1
ATOM 2036 C CA . VAL A 1 262 ? 14.953 -3.072 -8.859 1 98.88 262 VAL A CA 1
ATOM 2037 C C . VAL A 1 262 ? 16.422 -2.688 -9.07 1 98.88 262 VAL A C 1
ATOM 2039 O O . VAL A 1 262 ? 16.891 -1.688 -8.523 1 98.88 262 VAL A O 1
ATOM 2042 N N . PRO A 1 263 ? 17.094 -3.443 -9.914 1 98.88 263 PRO A N 1
ATOM 2043 C CA . PRO A 1 263 ? 18.5 -3.133 -10.148 1 98.88 263 PRO A CA 1
ATOM 2044 C C . PRO A 1 263 ? 18.703 -1.732 -10.727 1 98.88 263 PRO A C 1
ATOM 2046 O O . PRO A 1 263 ? 17.859 -1.234 -11.469 1 98.88 263 PRO A O 1
ATOM 2049 N N . LYS A 1 264 ? 19.875 -1.125 -10.398 1 98.38 264 LYS A N 1
ATOM 2050 C CA . LYS A 1 264 ? 20.203 0.215 -10.875 1 98.38 264 LYS A CA 1
ATOM 2051 C C . LYS A 1 264 ? 20.438 0.223 -12.383 1 98.38 264 LYS A C 1
ATOM 2053 O O . LYS A 1 264 ? 20.281 1.257 -13.039 1 98.38 264 LYS A O 1
ATOM 2058 N N . GLU A 1 265 ? 20.656 -0.953 -12.945 1 98.31 265 GLU A N 1
ATOM 2059 C CA . GLU A 1 265 ? 21 -1.089 -14.359 1 98.31 265 GLU A CA 1
ATOM 2060 C C . GLU A 1 265 ? 19.75 -1.092 -15.234 1 98.31 265 GLU A C 1
ATOM 2062 O O . GLU A 1 265 ? 19.844 -0.908 -16.453 1 98.31 265 GLU A O 1
ATOM 2067 N N . VAL A 1 266 ? 18.594 -1.4 -14.703 1 98.56 266 VAL A N 1
ATOM 2068 C CA . VAL A 1 266 ? 17.375 -1.449 -15.523 1 98.56 266 VAL A CA 1
ATOM 2069 C C . VAL A 1 266 ? 16.922 -0.031 -15.859 1 98.56 266 VAL A C 1
ATOM 2071 O O . VAL A 1 266 ? 16.75 0.805 -14.969 1 98.56 266 VAL A O 1
ATOM 2074 N N . THR A 1 267 ? 16.75 0.213 -17.125 1 98.19 267 THR A N 1
ATOM 2075 C CA . THR A 1 267 ? 16.375 1.549 -17.578 1 98.19 267 THR A CA 1
ATOM 2076 C C . THR A 1 267 ? 15.164 1.484 -18.516 1 98.19 267 THR A C 1
ATOM 2078 O O . THR A 1 267 ? 14.906 0.447 -19.125 1 98.19 267 THR A O 1
ATOM 2081 N N . GLY A 1 268 ? 14.336 2.488 -18.516 1 97.62 268 GLY A N 1
ATOM 2082 C CA . GLY A 1 268 ? 13.406 2.838 -19.578 1 97.62 268 GLY A CA 1
ATOM 2083 C C . GLY A 1 268 ? 13.82 4.074 -20.359 1 97.62 268 GLY A C 1
ATOM 2084 O O . GLY A 1 268 ? 14.914 4.609 -20.141 1 97.62 268 GLY A O 1
ATOM 2085 N N . LYS A 1 269 ? 13.016 4.453 -21.328 1 97.5 269 LYS A N 1
ATOM 2086 C CA . LYS A 1 269 ? 13.406 5.625 -22.094 1 97.5 269 LYS A CA 1
ATOM 2087 C C . LYS A 1 269 ? 12.289 6.664 -22.125 1 97.5 269 LYS A C 1
ATOM 2089 O O . LYS A 1 269 ? 11.109 6.32 -22.016 1 97.5 269 LYS A O 1
ATOM 2094 N N . THR A 1 270 ? 12.633 7.902 -22.203 1 96.81 270 THR A N 1
ATOM 2095 C CA . THR A 1 270 ? 11.688 8.969 -22.516 1 96.81 270 THR A CA 1
ATOM 2096 C C . THR A 1 270 ? 11.242 8.906 -23.969 1 96.81 270 THR A C 1
ATOM 2098 O O . THR A 1 270 ? 11.797 8.133 -24.75 1 96.81 270 THR A O 1
ATOM 2101 N N . LYS A 1 271 ? 10.258 9.68 -24.281 1 94.19 271 LYS A N 1
ATOM 2102 C CA . LYS A 1 271 ? 9.812 9.758 -25.672 1 94.19 271 LYS A CA 1
ATOM 2103 C C . LYS A 1 271 ? 10.93 10.25 -26.594 1 94.19 271 LYS A C 1
ATOM 2105 O O . LYS A 1 271 ? 11.008 9.852 -27.75 1 94.19 271 LYS A O 1
ATOM 2110 N N . SER A 1 272 ? 11.844 11.016 -26.031 1 95.56 272 SER A N 1
ATOM 2111 C CA . SER A 1 272 ? 12.945 11.555 -26.812 1 95.56 272 SER A CA 1
ATOM 2112 C C . SER A 1 272 ? 14.094 10.555 -26.922 1 95.56 272 SER A C 1
ATOM 2114 O O . SER A 1 272 ? 15.078 10.805 -27.609 1 95.56 272 SER A O 1
ATOM 2116 N N . GLY A 1 273 ? 13.992 9.477 -26.219 1 95.44 273 GLY A N 1
ATOM 2117 C CA . GLY A 1 273 ? 14.961 8.406 -26.375 1 95.44 273 GLY A CA 1
ATOM 2118 C C . GLY A 1 273 ? 16.016 8.398 -25.281 1 95.44 273 GLY A C 1
ATOM 2119 O O . GLY A 1 273 ? 16.938 7.578 -25.312 1 95.44 273 GLY A O 1
ATOM 2120 N N . GLU A 1 274 ? 15.844 9.258 -24.281 1 96.94 274 GLU A N 1
ATOM 2121 C CA . GLU A 1 274 ? 16.812 9.312 -23.203 1 96.94 274 GLU A CA 1
ATOM 2122 C C . GLU A 1 274 ? 16.578 8.203 -22.188 1 96.94 274 GLU A C 1
ATOM 2124 O O . GLU A 1 274 ? 15.445 8.016 -21.719 1 96.94 274 GLU A O 1
ATOM 2129 N N . ARG A 1 275 ? 17.656 7.516 -21.875 1 97.31 275 ARG A N 1
ATOM 2130 C CA . ARG A 1 275 ? 17.547 6.422 -20.922 1 97.31 275 ARG A CA 1
ATOM 2131 C C . ARG A 1 275 ? 17.438 6.953 -19.484 1 97.31 275 ARG A C 1
ATOM 2133 O O . ARG A 1 275 ? 18.109 7.91 -19.125 1 97.31 275 ARG A O 1
ATOM 2140 N N . GLN A 1 276 ? 16.531 6.391 -18.734 1 97.31 276 GLN A N 1
ATOM 2141 C CA . GLN A 1 276 ? 16.297 6.727 -17.328 1 97.31 276 GLN A CA 1
ATOM 2142 C C . GLN A 1 276 ? 16.312 5.48 -16.453 1 97.31 276 GLN A C 1
ATOM 2144 O O . GLN A 1 276 ? 15.594 4.516 -16.734 1 97.31 276 GLN A O 1
ATOM 2149 N N . PRO A 1 277 ? 17.141 5.48 -15.375 1 98 277 PRO A N 1
ATOM 2150 C CA . PRO A 1 277 ? 17.094 4.336 -14.461 1 98 277 PRO A CA 1
ATOM 2151 C C . PRO A 1 277 ? 15.758 4.215 -13.734 1 98 277 PRO A C 1
ATOM 2153 O O . PRO A 1 277 ? 15.188 5.227 -13.32 1 98 277 PRO A O 1
ATOM 2156 N N . LEU A 1 278 ? 15.25 3.035 -13.586 1 98.5 278 LEU A N 1
ATOM 2157 C CA . LEU A 1 278 ? 13.953 2.799 -12.977 1 98.5 278 LEU A CA 1
ATOM 2158 C C . LEU A 1 278 ? 14.055 2.807 -11.453 1 98.5 278 LEU A C 1
ATOM 2160 O O . LEU A 1 278 ? 13.094 3.141 -10.766 1 98.5 278 LEU A O 1
ATOM 2164 N N . ASN A 1 279 ? 15.266 2.486 -10.891 1 98.75 279 ASN A N 1
ATOM 2165 C CA . ASN A 1 279 ? 15.461 2.363 -9.453 1 98.75 279 ASN A CA 1
ATOM 2166 C C . ASN A 1 279 ? 15.117 3.662 -8.727 1 98.75 279 ASN A C 1
ATOM 2168 O O . ASN A 1 279 ? 14.297 3.668 -7.809 1 98.75 279 ASN A O 1
ATOM 2172 N N . PRO A 1 280 ? 15.625 4.867 -9.141 1 96.75 280 PRO A N 1
ATOM 2173 C CA . PRO A 1 280 ? 15.25 6.109 -8.461 1 96.75 280 PRO A CA 1
ATOM 2174 C C . PRO A 1 280 ? 13.773 6.457 -8.656 1 96.75 280 PRO A C 1
ATOM 2176 O O . PRO A 1 280 ? 13.164 7.078 -7.777 1 96.75 280 PRO A O 1
ATOM 2179 N N . MET A 1 281 ? 13.18 6.062 -9.758 1 97.38 281 MET A N 1
ATOM 2180 C CA . MET A 1 281 ? 11.766 6.324 -10 1 97.38 281 MET A CA 1
ATOM 2181 C C . MET A 1 281 ? 10.891 5.527 -9.039 1 97.38 281 MET A C 1
ATOM 2183 O O . MET A 1 281 ? 9.938 6.066 -8.469 1 97.38 281 MET A O 1
ATOM 2187 N N . TRP A 1 282 ? 11.266 4.258 -8.898 1 98.12 282 TRP A N 1
ATOM 2188 C CA . TRP A 1 282 ? 10.523 3.43 -7.949 1 98.12 282 TRP A CA 1
ATOM 2189 C C . TRP A 1 282 ? 10.68 3.957 -6.527 1 98.12 282 TRP A C 1
ATOM 2191 O O . TRP A 1 282 ? 9.711 4.004 -5.766 1 98.12 282 TRP A O 1
ATOM 2201 N N . ASN A 1 283 ? 11.867 4.348 -6.168 1 96.5 283 ASN A N 1
ATOM 2202 C CA . ASN A 1 283 ? 12.109 4.945 -4.859 1 96.5 283 ASN A CA 1
ATOM 2203 C C . ASN A 1 283 ? 11.234 6.176 -4.633 1 96.5 283 ASN A C 1
ATOM 2205 O O . ASN A 1 283 ? 10.664 6.352 -3.555 1 96.5 283 ASN A O 1
ATOM 2209 N N . ARG A 1 284 ? 11.156 7.012 -5.641 1 95.38 284 ARG A N 1
ATOM 2210 C CA . ARG A 1 284 ? 10.328 8.211 -5.531 1 95.38 284 ARG A CA 1
ATOM 2211 C C . ARG A 1 284 ? 8.867 7.848 -5.32 1 95.38 284 ARG A C 1
ATOM 2213 O O . ARG A 1 284 ? 8.18 8.461 -4.492 1 95.38 284 ARG A O 1
ATOM 2220 N N . ARG A 1 285 ? 8.398 6.863 -6.094 1 96.69 285 ARG A N 1
ATOM 2221 C CA . ARG A 1 285 ? 7.027 6.395 -5.914 1 96.69 285 ARG A CA 1
ATOM 2222 C C . ARG A 1 285 ? 6.789 5.934 -4.477 1 96.69 285 ARG A C 1
ATOM 2224 O O . ARG A 1 285 ? 5.793 6.309 -3.857 1 96.69 285 ARG A O 1
ATOM 2231 N N . GLN A 1 286 ? 7.703 5.145 -3.924 1 95.44 286 GLN A N 1
ATOM 2232 C CA . GLN A 1 286 ? 7.602 4.633 -2.561 1 95.44 286 GLN A CA 1
ATOM 2233 C C . GLN A 1 286 ? 7.598 5.773 -1.545 1 95.44 286 GLN A C 1
ATOM 2235 O O . GLN A 1 286 ? 6.766 5.793 -0.635 1 95.44 286 GLN A O 1
ATOM 2240 N N . CYS A 1 287 ? 8.375 6.754 -1.729 1 93.06 287 CYS A N 1
ATOM 2241 C CA . CYS A 1 287 ? 8.508 7.848 -0.778 1 93.06 287 CYS A CA 1
ATOM 2242 C C . CYS A 1 287 ? 7.316 8.789 -0.853 1 93.06 287 CYS A C 1
ATOM 2244 O O . CYS A 1 287 ? 7.039 9.523 0.096 1 93.06 287 CYS A O 1
ATOM 2246 N N . THR A 1 288 ? 6.633 8.789 -1.969 1 94.19 288 THR A N 1
ATOM 2247 C CA . THR A 1 288 ? 5.523 9.711 -2.166 1 94.19 288 THR A CA 1
ATOM 2248 C C . THR A 1 288 ? 4.203 9.07 -1.745 1 94.19 288 THR A C 1
ATOM 2250 O O . THR A 1 288 ? 3.375 9.703 -1.092 1 94.19 288 THR A O 1
ATOM 2253 N N . LYS A 1 289 ? 3.996 7.773 -2.016 1 95.62 289 LYS A N 1
ATOM 2254 C CA . LYS A 1 289 ? 2.67 7.172 -1.906 1 95.62 289 LYS A CA 1
ATOM 2255 C C . LYS A 1 289 ? 2.65 6.07 -0.849 1 95.62 289 LYS A C 1
ATOM 2257 O O . LYS A 1 289 ? 1.66 5.352 -0.715 1 95.62 289 LYS A O 1
ATOM 2262 N N . PHE A 1 290 ? 3.742 5.883 -0.183 1 94.31 290 PHE A N 1
ATOM 2263 C CA . PHE A 1 290 ? 3.922 4.816 0.794 1 94.31 290 PHE A CA 1
ATOM 2264 C C . PHE A 1 290 ? 4.738 5.305 1.984 1 94.31 290 PHE A C 1
ATOM 2266 O O . PHE A 1 290 ? 5.477 6.289 1.878 1 94.31 290 PHE A O 1
ATOM 2273 N N . ASN A 1 291 ? 4.543 4.727 3.225 1 94.56 291 ASN A N 1
ATOM 2274 C CA . ASN A 1 291 ? 5.316 5.113 4.398 1 94.56 291 ASN A CA 1
ATOM 2275 C C . ASN A 1 291 ? 6.012 3.91 5.031 1 94.56 291 ASN A C 1
ATOM 2277 O O . ASN A 1 291 ? 6.387 3.953 6.207 1 94.56 291 ASN A O 1
ATOM 2281 N N . GLY A 1 292 ? 6.109 2.816 4.254 1 96.31 292 GLY A N 1
ATOM 2282 C CA . GLY A 1 292 ? 6.883 1.677 4.723 1 96.31 292 GLY A CA 1
ATOM 2283 C C . GLY A 1 292 ? 6.027 0.61 5.383 1 96.31 292 GLY A C 1
ATOM 2284 O O . GLY A 1 292 ? 4.863 0.851 5.707 1 96.31 292 GLY A O 1
ATOM 2285 N N . VAL A 1 293 ? 6.641 -0.574 5.574 1 98.62 293 VAL A N 1
ATOM 2286 C CA . VAL A 1 293 ? 6.031 -1.706 6.266 1 98.62 293 VAL A CA 1
ATOM 2287 C C . VAL A 1 293 ? 6.195 -1.539 7.773 1 98.62 293 VAL A C 1
ATOM 2289 O O . VAL A 1 293 ? 7.23 -1.058 8.242 1 98.62 293 VAL A O 1
ATOM 2292 N N . PRO A 1 294 ? 5.172 -1.9 8.586 1 98.69 294 PRO A N 1
ATOM 2293 C CA . PRO A 1 294 ? 5.277 -1.744 10.039 1 98.69 294 PRO A CA 1
ATOM 2294 C C . PRO A 1 294 ? 6.539 -2.383 10.617 1 98.69 294 PRO A C 1
ATOM 2296 O O . PRO A 1 294 ? 6.945 -3.463 10.172 1 98.69 294 PRO A O 1
ATOM 2299 N N . TYR A 1 295 ? 7.074 -1.737 11.633 1 98.75 295 TYR A N 1
ATOM 2300 C CA . TYR A 1 295 ? 8.281 -2.201 12.305 1 98.75 295 TYR A CA 1
ATOM 2301 C C . TYR A 1 295 ? 8.117 -3.637 12.789 1 98.75 295 TYR A C 1
ATOM 2303 O O . TYR A 1 295 ? 8.969 -4.488 12.539 1 98.75 295 TYR A O 1
ATOM 2311 N N . ILE A 1 296 ? 7 -3.982 13.398 1 98.88 296 ILE A N 1
ATOM 2312 C CA . ILE A 1 296 ? 6.719 -5.281 14 1 98.88 296 ILE A CA 1
ATOM 2313 C C . ILE A 1 296 ? 6.723 -6.363 12.922 1 98.88 296 ILE A C 1
ATOM 2315 O O . ILE A 1 296 ? 7.25 -7.457 13.133 1 98.88 296 ILE A O 1
ATOM 2319 N N . ILE A 1 297 ? 6.188 -6.059 11.766 1 98.94 297 ILE A N 1
ATOM 2320 C CA . ILE A 1 297 ? 6.105 -7.004 10.656 1 98.94 297 ILE A CA 1
ATOM 2321 C C . ILE A 1 297 ? 7.5 -7.27 10.102 1 98.94 297 ILE A C 1
ATOM 2323 O O . ILE A 1 297 ? 7.855 -8.414 9.812 1 98.94 297 ILE A O 1
ATOM 2327 N N . GLN A 1 298 ? 8.281 -6.195 9.945 1 98.94 298 GLN A N 1
ATOM 2328 C CA . GLN A 1 298 ? 9.625 -6.355 9.398 1 98.94 298 GLN A CA 1
ATOM 2329 C C . GLN A 1 298 ? 10.516 -7.164 10.336 1 98.94 298 GLN A C 1
ATOM 2331 O O . GLN A 1 298 ? 11.391 -7.902 9.883 1 98.94 298 GLN A O 1
ATOM 2336 N N . ARG A 1 299 ? 10.297 -7.023 11.656 1 98.94 299 ARG A N 1
ATOM 2337 C CA . ARG A 1 299 ? 11.039 -7.852 12.602 1 98.94 299 ARG A CA 1
ATOM 2338 C C . ARG A 1 299 ? 10.664 -9.32 12.453 1 98.94 299 ARG A C 1
ATOM 2340 O O . ARG A 1 299 ? 11.523 -10.203 12.555 1 98.94 299 ARG A O 1
ATOM 2347 N N . GLY A 1 300 ? 9.375 -9.555 12.258 1 98.94 300 GLY A N 1
ATOM 2348 C CA . GLY A 1 300 ? 8.961 -10.906 11.93 1 98.94 300 GLY A CA 1
ATOM 2349 C C . GLY A 1 300 ? 9.609 -11.438 10.664 1 98.94 300 GLY A C 1
ATOM 2350 O O . GLY A 1 300 ? 10.094 -12.578 10.641 1 98.94 300 GLY A O 1
ATOM 2351 N N . ALA A 1 301 ? 9.656 -10.625 9.641 1 98.94 301 ALA A N 1
ATOM 2352 C CA . ALA A 1 301 ? 10.273 -11.016 8.375 1 98.94 301 ALA A CA 1
ATOM 2353 C C . ALA A 1 301 ? 11.766 -11.281 8.555 1 98.94 301 ALA A C 1
ATOM 2355 O O . ALA A 1 301 ? 12.312 -12.227 7.977 1 98.94 301 ALA A O 1
ATOM 2356 N N . GLU A 1 302 ? 12.406 -10.43 9.352 1 98.94 302 GLU A N 1
ATOM 2357 C CA . GLU A 1 302 ? 13.82 -10.633 9.633 1 98.94 302 GLU A CA 1
ATOM 2358 C C . GLU A 1 302 ? 14.07 -11.992 10.266 1 98.94 302 GLU A C 1
ATOM 2360 O O . GLU A 1 302 ? 15.062 -12.656 9.961 1 98.94 302 GLU A O 1
ATOM 2365 N N . ALA A 1 303 ? 13.148 -12.422 11.133 1 98.94 303 ALA A N 1
ATOM 2366 C CA . ALA A 1 303 ? 13.297 -13.672 11.867 1 98.94 303 ALA A CA 1
ATOM 2367 C C . ALA A 1 303 ? 13.281 -14.867 10.914 1 98.94 303 ALA A C 1
ATOM 2369 O O . ALA A 1 303 ? 13.828 -15.93 11.234 1 98.94 303 ALA A O 1
ATOM 2370 N N . VAL A 1 304 ? 12.672 -14.75 9.773 1 98.88 304 VAL A N 1
ATOM 2371 C CA . VAL A 1 304 ? 12.641 -15.805 8.766 1 98.88 304 VAL A CA 1
ATOM 2372 C C . VAL A 1 304 ? 14.07 -16.188 8.375 1 98.88 304 VAL A C 1
ATOM 2374 O O . VAL A 1 304 ? 14.344 -17.344 8.047 1 98.88 304 VAL A O 1
ATOM 2377 N N . TYR A 1 305 ? 15.008 -15.242 8.516 1 98.81 305 TYR A N 1
ATOM 2378 C CA . TYR A 1 305 ? 16.359 -15.43 8 1 98.81 305 TYR A CA 1
ATOM 2379 C C . TYR A 1 305 ? 17.297 -15.945 9.086 1 98.81 305 TYR A C 1
ATOM 2381 O O . TYR A 1 305 ? 18.453 -16.25 8.82 1 98.81 305 TYR A O 1
ATOM 2389 N N . THR A 1 306 ? 16.875 -16.031 10.336 1 98.69 306 THR A N 1
ATOM 2390 C CA . THR A 1 306 ? 17.672 -16.703 11.359 1 98.69 306 THR A CA 1
ATOM 2391 C C . THR A 1 306 ? 17.781 -18.188 11.078 1 98.69 306 THR A C 1
ATOM 2393 O O . THR A 1 306 ? 17.047 -18.719 10.234 1 98.69 306 THR A O 1
ATOM 2396 N N . LYS A 1 307 ? 18.688 -18.859 11.758 1 98.44 307 LYS A N 1
ATOM 2397 C CA . LYS A 1 307 ? 18.828 -20.297 11.594 1 98.44 307 LYS A CA 1
ATOM 2398 C C . LYS A 1 307 ? 17.516 -21.016 11.922 1 98.44 307 LYS A C 1
ATOM 2400 O O . LYS A 1 307 ? 17.031 -21.844 11.141 1 98.44 307 LYS A O 1
ATOM 2405 N N . GLU A 1 308 ? 16.922 -20.656 13.062 1 98.62 308 GLU A N 1
ATOM 2406 C CA . GLU A 1 308 ? 15.672 -21.266 13.5 1 98.62 308 GLU A CA 1
ATOM 2407 C C . GLU A 1 308 ? 14.523 -20.922 12.562 1 98.62 308 GLU A C 1
ATOM 2409 O O . GLU A 1 308 ? 13.711 -21.781 12.211 1 98.62 308 GLU A O 1
ATOM 2414 N N . GLY A 1 309 ? 14.453 -19.656 12.164 1 98.75 309 GLY A N 1
ATOM 2415 C CA . GLY A 1 309 ? 13.398 -19.234 11.258 1 98.75 309 GLY A CA 1
ATOM 2416 C C . GLY A 1 309 ? 13.43 -19.953 9.922 1 98.75 309 GLY A C 1
ATOM 2417 O O . GLY A 1 309 ? 12.383 -20.375 9.414 1 98.75 309 GLY A O 1
ATOM 2418 N N . ARG A 1 310 ? 14.602 -20.078 9.391 1 98.25 310 ARG A N 1
ATOM 2419 C CA . ARG A 1 310 ? 14.758 -20.766 8.109 1 98.25 310 ARG A CA 1
ATOM 2420 C C . ARG A 1 310 ? 14.336 -22.219 8.219 1 98.25 310 ARG A C 1
ATOM 2422 O O . ARG A 1 310 ? 13.625 -22.734 7.359 1 98.25 310 ARG A O 1
ATOM 2429 N N . GLU A 1 311 ? 14.789 -22.906 9.281 1 98.62 311 GLU A N 1
ATOM 2430 C CA . GLU A 1 311 ? 14.445 -24.312 9.477 1 98.62 311 GLU A CA 1
ATOM 2431 C C . GLU A 1 311 ? 12.938 -24.5 9.633 1 98.62 311 GLU A C 1
ATOM 2433 O O . GLU A 1 311 ? 12.359 -25.391 9.016 1 98.62 311 GLU A O 1
ATOM 2438 N N . GLN A 1 312 ? 12.344 -23.688 10.406 1 98.88 312 GLN A N 1
ATOM 2439 C CA . GLN A 1 312 ? 10.922 -23.812 10.703 1 98.88 312 GLN A CA 1
ATOM 2440 C C . GLN A 1 312 ? 10.07 -23.484 9.477 1 98.88 312 GLN A C 1
ATOM 2442 O O . GLN A 1 312 ? 9.094 -24.172 9.188 1 98.88 312 GLN A O 1
ATOM 2447 N N . THR A 1 313 ? 10.414 -22.453 8.727 1 98.75 313 THR A N 1
ATOM 2448 C CA . THR A 1 313 ? 9.656 -22.109 7.531 1 98.75 313 THR A CA 1
ATOM 2449 C C . THR A 1 313 ? 9.844 -23.156 6.438 1 98.75 313 THR A C 1
ATOM 2451 O O . THR A 1 313 ? 8.906 -23.453 5.695 1 98.75 313 THR A O 1
ATOM 2454 N N . ARG A 1 314 ? 11.016 -23.688 6.348 1 98.19 314 ARG A N 1
ATOM 2455 C CA . ARG A 1 314 ? 11.258 -24.75 5.379 1 98.19 314 ARG A CA 1
ATOM 2456 C C . ARG A 1 314 ? 10.453 -26 5.719 1 98.19 314 ARG A C 1
ATOM 2458 O O . ARG A 1 314 ? 10 -26.719 4.824 1 98.19 314 ARG A O 1
ATOM 2465 N N . ALA A 1 315 ? 10.273 -26.219 7.008 1 98.75 315 ALA A N 1
ATOM 2466 C CA . ALA A 1 315 ? 9.438 -27.344 7.43 1 98.75 315 ALA A CA 1
ATOM 2467 C C . ALA A 1 315 ? 7.988 -27.125 6.992 1 98.75 315 ALA A C 1
ATOM 2469 O O . ALA A 1 315 ? 7.32 -28.078 6.574 1 98.75 315 ALA A O 1
ATOM 2470 N N . ASN A 1 316 ? 7.492 -25.922 7.145 1 98.56 316 ASN A N 1
ATOM 2471 C CA . ASN A 1 316 ? 6.148 -25.609 6.672 1 98.56 316 ASN A CA 1
ATOM 2472 C C . ASN A 1 316 ? 6.023 -25.812 5.164 1 98.56 316 ASN A C 1
ATOM 2474 O O . ASN A 1 316 ? 5.031 -26.375 4.688 1 98.56 316 ASN A O 1
ATOM 2478 N N . ILE A 1 317 ? 7.008 -25.375 4.438 1 98.44 317 ILE A N 1
ATOM 2479 C CA . ILE A 1 317 ? 7.012 -25.531 2.986 1 98.44 317 ILE A CA 1
ATOM 2480 C C . ILE A 1 317 ? 7.008 -27 2.625 1 98.44 317 ILE A C 1
ATOM 2482 O O . ILE A 1 317 ? 6.27 -27.438 1.734 1 98.44 317 ILE A O 1
ATOM 2486 N N . ALA A 1 318 ? 7.824 -27.766 3.338 1 98.5 318 ALA A N 1
ATOM 2487 C CA . ALA A 1 318 ? 7.871 -29.203 3.102 1 98.5 318 ALA A CA 1
ATOM 2488 C C . ALA A 1 318 ? 6.508 -29.844 3.338 1 98.5 318 ALA A C 1
ATOM 2490 O O . ALA A 1 318 ? 6.117 -30.781 2.621 1 98.5 318 ALA A O 1
ATOM 2491 N N . TYR A 1 319 ? 5.82 -29.391 4.355 1 98.56 319 TYR A N 1
ATOM 2492 C CA . TYR A 1 319 ? 4.469 -29.844 4.648 1 98.56 319 TYR A CA 1
ATOM 2493 C C . TYR A 1 319 ? 3.547 -29.625 3.455 1 98.56 319 TYR A C 1
ATOM 2495 O O . TYR A 1 319 ? 2.844 -30.547 3.025 1 98.56 319 TYR A O 1
ATOM 2503 N N . TYR A 1 320 ? 3.525 -28.469 2.865 1 98.5 320 TYR A N 1
ATOM 2504 C CA . TYR A 1 320 ? 2.67 -28.125 1.731 1 98.5 320 TYR A CA 1
ATOM 2505 C C . TYR A 1 320 ? 3.098 -28.891 0.482 1 98.5 320 TYR A C 1
ATOM 2507 O O . TYR A 1 320 ? 2.258 -29.297 -0.327 1 98.5 320 TYR A O 1
ATOM 2515 N N . LYS A 1 321 ? 4.418 -29.062 0.333 1 98.5 321 LYS A N 1
ATOM 2516 C CA . LYS A 1 321 ? 4.906 -29.828 -0.808 1 98.5 321 LYS A CA 1
ATOM 2517 C C . LYS A 1 321 ? 4.438 -31.281 -0.735 1 98.5 321 LYS A C 1
ATOM 2519 O O . LYS A 1 321 ? 4.129 -31.891 -1.761 1 98.5 321 LYS A O 1
ATOM 2524 N N . GLU A 1 322 ? 4.406 -31.812 0.446 1 98.69 322 GLU A N 1
ATOM 2525 C CA . GLU A 1 322 ? 3.873 -33.156 0.617 1 98.69 322 GLU A CA 1
ATOM 2526 C C . GLU A 1 322 ? 2.385 -33.219 0.276 1 98.69 322 GLU A C 1
ATOM 2528 O O . GLU A 1 322 ? 1.919 -34.156 -0.342 1 98.69 322 GLU A O 1
ATOM 2533 N N . ASN A 1 323 ? 1.63 -32.188 0.705 1 98.75 323 ASN A N 1
ATOM 2534 C CA . ASN A 1 323 ? 0.234 -32.062 0.294 1 98.75 323 ASN A CA 1
ATOM 2535 C C . ASN A 1 323 ? 0.095 -32.062 -1.226 1 98.75 323 ASN A C 1
ATOM 2537 O O . ASN A 1 323 ? -0.79 -32.719 -1.773 1 98.75 323 ASN A O 1
ATOM 2541 N N . ALA A 1 324 ? 0.936 -31.312 -1.882 1 98.62 324 ALA A N 1
ATOM 2542 C CA . ALA A 1 324 ? 0.909 -31.234 -3.34 1 98.62 324 ALA A CA 1
ATOM 2543 C C . ALA A 1 324 ? 1.149 -32.625 -3.965 1 98.62 324 ALA A C 1
ATOM 2545 O O . ALA A 1 324 ? 0.455 -33 -4.906 1 98.62 324 ALA A O 1
ATOM 2546 N N . ARG A 1 325 ? 2.094 -33.312 -3.422 1 98.44 325 ARG A N 1
ATOM 2547 C CA . ARG A 1 325 ? 2.387 -34.656 -3.902 1 98.44 325 ARG A CA 1
ATOM 2548 C C . ARG A 1 325 ? 1.174 -35.562 -3.754 1 98.44 325 ARG A C 1
ATOM 2550 O O . ARG A 1 325 ? 0.831 -36.312 -4.676 1 98.44 325 ARG A O 1
ATOM 2557 N N . ILE A 1 326 ? 0.552 -35.5 -2.615 1 98.75 326 ILE A N 1
ATOM 2558 C CA . ILE A 1 326 ? -0.609 -36.344 -2.32 1 98.75 326 ILE A CA 1
ATOM 2559 C C . ILE A 1 326 ? -1.72 -36.031 -3.328 1 98.75 326 ILE A C 1
ATOM 2561 O O . ILE A 1 326 ? -2.33 -36.969 -3.871 1 98.75 326 ILE A O 1
ATOM 2565 N N . ILE A 1 327 ? -1.983 -34.781 -3.594 1 98.75 327 ILE A N 1
ATOM 2566 C CA . ILE A 1 327 ? -3.027 -34.406 -4.543 1 98.75 327 ILE A CA 1
ATOM 2567 C C . ILE A 1 327 ? -2.656 -34.906 -5.938 1 98.75 327 ILE A C 1
ATOM 2569 O O . ILE A 1 327 ? -3.459 -35.562 -6.605 1 98.75 327 ILE A O 1
ATOM 2573 N N . LYS A 1 328 ? -1.459 -34.594 -6.359 1 98.5 328 LYS A N 1
ATOM 2574 C CA . LYS A 1 328 ? -0.996 -34.938 -7.699 1 98.5 328 LYS A CA 1
ATOM 2575 C C . LYS A 1 328 ? -1.066 -36.438 -7.93 1 98.5 328 LYS A C 1
ATOM 2577 O O . LYS A 1 328 ? -1.701 -36.906 -8.883 1 98.5 328 LYS A O 1
ATOM 2582 N N . GLU A 1 329 ? -0.462 -37.219 -7.078 1 98.5 329 GLU A N 1
ATOM 2583 C CA . GLU A 1 329 ? -0.429 -38.656 -7.227 1 98.5 329 GLU A CA 1
ATOM 2584 C C . GLU A 1 329 ? -1.823 -39.281 -7.078 1 98.5 329 GLU A C 1
ATOM 2586 O O . GLU A 1 329 ? -2.166 -40.219 -7.77 1 98.5 329 GLU A O 1
ATOM 2591 N N . GLY A 1 330 ? -2.57 -38.719 -6.148 1 98.56 330 GLY A N 1
ATOM 2592 C CA . GLY A 1 330 ? -3.936 -39.188 -5.969 1 98.56 330 GLY A CA 1
ATOM 2593 C C . GLY A 1 330 ? -4.793 -39.031 -7.207 1 98.56 330 GLY A C 1
ATOM 2594 O O . GLY A 1 330 ? -5.508 -39.938 -7.609 1 98.56 330 GLY A O 1
ATOM 2595 N N . LEU A 1 331 ? -4.754 -37.875 -7.824 1 98.38 331 LEU A N 1
ATOM 2596 C CA . LEU A 1 331 ? -5.543 -37.594 -9.023 1 98.38 331 LEU A CA 1
ATOM 2597 C C . LEU A 1 331 ? -5.035 -38.438 -10.203 1 98.38 331 LEU A C 1
ATOM 2599 O O . LEU A 1 331 ? -5.828 -38.938 -10.984 1 98.38 331 LEU A O 1
ATOM 2603 N N . GLU A 1 332 ? -3.738 -38.562 -10.297 1 98.06 332 GLU A N 1
ATOM 2604 C CA . GLU A 1 332 ? -3.148 -39.375 -11.359 1 98.06 332 GLU A CA 1
ATOM 2605 C C . GLU A 1 332 ? -3.553 -40.844 -11.234 1 98.06 332 GLU A C 1
ATOM 2607 O O . GLU A 1 332 ? -3.736 -41.531 -12.234 1 98.06 332 GLU A O 1
ATOM 2612 N N . SER A 1 333 ? -3.717 -41.281 -10.07 1 97.94 333 SER A N 1
ATOM 2613 C CA . SER A 1 333 ? -4.023 -42.688 -9.805 1 97.94 333 SER A CA 1
ATOM 2614 C C . SER A 1 333 ? -5.395 -43.062 -10.367 1 97.94 333 SER A C 1
ATOM 2616 O O . SER A 1 333 ? -5.676 -44.25 -10.586 1 97.94 333 SER A O 1
ATOM 2618 N N . ILE A 1 334 ? -6.207 -42.094 -10.578 1 97.38 334 ILE A N 1
ATOM 2619 C CA . ILE A 1 334 ? -7.527 -42.375 -11.117 1 97.38 334 ILE A CA 1
ATOM 2620 C C . ILE A 1 334 ? -7.605 -41.906 -12.57 1 97.38 334 ILE A C 1
ATOM 2622 O O . ILE A 1 334 ? -8.695 -41.688 -13.094 1 97.38 334 ILE A O 1
ATOM 2626 N N . GLY A 1 335 ? -6.457 -41.688 -13.172 1 96.94 335 GLY A N 1
ATOM 2627 C CA . GLY A 1 335 ? -6.359 -41.5 -14.609 1 96.94 335 GLY A CA 1
ATOM 2628 C C . GLY A 1 335 ? -6.465 -40.031 -15.031 1 96.94 335 GLY A C 1
ATOM 2629 O O . GLY A 1 335 ? -6.562 -39.719 -16.219 1 96.94 335 GLY A O 1
ATOM 2630 N N . LEU A 1 336 ? -6.461 -39.125 -14.102 1 97.88 336 LEU A N 1
ATOM 2631 C CA . LEU A 1 336 ? -6.543 -37.719 -14.445 1 97.88 336 LEU A CA 1
ATOM 2632 C C . LEU A 1 336 ? -5.172 -37.156 -14.828 1 97.88 336 LEU A C 1
ATOM 2634 O O . LEU A 1 336 ? -4.148 -37.625 -14.32 1 97.88 336 LEU A O 1
ATOM 2638 N N . THR A 1 337 ? -5.156 -36.219 -15.758 1 97.94 337 THR A N 1
ATOM 2639 C CA . THR A 1 337 ? -3.932 -35.562 -16.188 1 97.94 337 THR A CA 1
ATOM 2640 C C . THR A 1 337 ? -3.664 -34.344 -15.336 1 97.94 337 THR A C 1
ATOM 2642 O O . THR A 1 337 ? -4.5 -33.438 -15.258 1 97.94 337 THR A O 1
ATOM 2645 N N . VAL A 1 338 ? -2.504 -34.344 -14.75 1 97.81 338 VAL A N 1
ATOM 2646 C CA . VAL A 1 338 ? -2.197 -33.281 -13.797 1 97.81 338 VAL A CA 1
ATOM 2647 C C . VAL A 1 338 ? -0.821 -32.688 -14.102 1 97.81 338 VAL A C 1
ATOM 2649 O O . VAL A 1 338 ? 0.083 -33.406 -14.539 1 97.81 338 VAL A O 1
ATOM 2652 N N . TYR A 1 339 ? -0.649 -31.406 -13.945 1 98 339 TYR A N 1
ATOM 2653 C CA . TYR A 1 339 ? 0.606 -30.656 -14.047 1 98 339 TYR A CA 1
ATOM 2654 C C . TYR A 1 339 ? 0.903 -29.906 -12.766 1 98 339 TYR A C 1
ATOM 2656 O O . TYR A 1 339 ? 0.018 -29.719 -11.922 1 98 339 TYR A O 1
ATOM 2664 N N . GLY A 1 340 ? 2.135 -29.469 -12.578 1 97.19 340 GLY A N 1
ATOM 2665 C CA . GLY A 1 340 ? 2.51 -28.75 -11.375 1 97.19 340 GLY A CA 1
ATOM 2666 C C . GLY A 1 340 ? 2.646 -29.656 -10.164 1 97.19 340 GLY A C 1
ATOM 2667 O O . GLY A 1 340 ? 2.811 -30.875 -10.305 1 97.19 340 GLY A O 1
ATOM 2668 N N . GLY A 1 341 ? 2.729 -29.078 -8.992 1 97.19 341 GLY A N 1
ATOM 2669 C CA . GLY A 1 341 ? 2.738 -29.812 -7.742 1 97.19 341 GLY A CA 1
ATOM 2670 C C . GLY A 1 341 ? 4.133 -30.188 -7.281 1 97.19 341 GLY A C 1
ATOM 2671 O O . GLY A 1 341 ? 4.297 -30.844 -6.246 1 97.19 341 GLY A O 1
ATOM 2672 N N . VAL A 1 342 ? 5.129 -29.703 -8.039 1 97.12 342 VAL A N 1
ATOM 2673 C CA . VAL A 1 342 ? 6.508 -30.062 -7.707 1 97.12 342 VAL A CA 1
ATOM 2674 C C . VAL A 1 342 ? 7.238 -28.828 -7.176 1 97.12 342 VAL A C 1
ATOM 2676 O O . VAL A 1 342 ? 7.812 -28.859 -6.082 1 97.12 342 VAL A O 1
ATOM 2679 N N . ASP A 1 343 ? 7.156 -27.734 -7.871 1 97.56 343 ASP A N 1
ATOM 2680 C CA . ASP A 1 343 ? 7.941 -26.531 -7.574 1 97.56 343 ASP A CA 1
ATOM 2681 C C . ASP A 1 343 ? 7.051 -25.406 -7.047 1 97.56 343 ASP A C 1
ATOM 2683 O O . ASP A 1 343 ? 7.512 -24.281 -6.859 1 97.56 343 ASP A O 1
ATOM 2687 N N . ALA A 1 344 ? 5.805 -25.656 -6.871 1 96.88 344 ALA A N 1
ATOM 2688 C CA . ALA A 1 344 ? 4.789 -24.734 -6.352 1 96.88 344 ALA A CA 1
ATOM 2689 C C . ALA A 1 344 ? 3.666 -25.516 -5.656 1 96.88 344 ALA A C 1
ATOM 2691 O O . ALA A 1 344 ? 3.508 -26.719 -5.867 1 96.88 344 ALA A O 1
ATOM 2692 N N . PRO A 1 345 ? 2.922 -24.891 -4.852 1 97.44 345 PRO A N 1
ATOM 2693 C CA . PRO A 1 345 ? 1.823 -25.562 -4.152 1 97.44 345 PRO A CA 1
ATOM 2694 C C . PRO A 1 345 ? 0.537 -25.594 -4.977 1 97.44 345 PRO A C 1
ATOM 2696 O O . PRO A 1 345 ? -0.555 -25.422 -4.43 1 97.44 345 PRO A O 1
ATOM 2699 N N . TYR A 1 346 ? 0.625 -25.641 -6.293 1 97.94 346 TYR A N 1
ATOM 2700 C CA . TYR A 1 346 ? -0.531 -25.625 -7.184 1 97.94 346 TYR A CA 1
ATOM 2701 C C . TYR A 1 346 ? -0.548 -26.844 -8.094 1 97.94 346 TYR A C 1
ATOM 2703 O O . TYR A 1 346 ? 0.475 -27.188 -8.688 1 97.94 346 TYR A O 1
ATOM 2711 N N . ILE A 1 347 ? -1.683 -27.484 -8.125 1 98.19 347 ILE A N 1
ATOM 2712 C CA . ILE A 1 347 ? -1.963 -28.562 -9.047 1 98.19 347 ILE A CA 1
ATOM 2713 C C . ILE A 1 347 ? -2.869 -28.078 -10.172 1 98.19 347 ILE A C 1
ATOM 2715 O O . ILE A 1 347 ? -3.936 -27.516 -9.914 1 98.19 347 ILE A O 1
ATOM 2719 N N . TRP A 1 348 ? -2.418 -28.203 -11.344 1 98.38 348 TRP A N 1
ATOM 2720 C CA . TRP A 1 348 ? -3.152 -27.812 -12.547 1 98.38 348 TRP A CA 1
ATOM 2721 C C . TRP A 1 348 ? -3.75 -29.047 -13.227 1 98.38 348 TRP A C 1
ATOM 2723 O O . TRP A 1 348 ? -3.043 -29.797 -13.898 1 98.38 348 TRP A O 1
ATOM 2733 N N . LEU A 1 349 ? -5.047 -29.203 -13.031 1 98.25 349 LEU A N 1
ATOM 2734 C CA . LEU A 1 349 ? -5.777 -30.406 -13.422 1 98.25 349 LEU A CA 1
ATOM 2735 C C . LEU A 1 349 ? -6.5 -30.188 -14.75 1 98.25 349 LEU A C 1
ATOM 2737 O O . LEU A 1 349 ? -7.293 -29.266 -14.883 1 98.25 349 LEU A O 1
ATOM 2741 N N . LYS A 1 350 ? -6.188 -31.016 -15.742 1 97.88 350 LYS A N 1
ATOM 2742 C CA . LYS A 1 350 ? -6.984 -31 -16.969 1 97.88 350 LYS A CA 1
ATOM 2743 C C . LYS A 1 350 ? -8.367 -31.609 -16.719 1 97.88 350 LYS A C 1
ATOM 2745 O O . LYS A 1 350 ? -8.484 -32.688 -16.141 1 97.88 350 LYS A O 1
ATOM 2750 N N . THR A 1 351 ? -9.336 -30.891 -17.109 1 97.81 351 THR A N 1
ATOM 2751 C CA . THR A 1 351 ? -10.68 -31.422 -16.906 1 97.81 351 THR A CA 1
ATOM 2752 C C . THR A 1 351 ? -10.867 -32.719 -17.656 1 97.81 351 THR A C 1
ATOM 2754 O O . THR A 1 351 ? -10.344 -32.906 -18.766 1 97.81 351 THR A O 1
ATOM 2757 N N . PRO A 1 352 ? -11.539 -33.625 -17.078 1 96.69 352 PRO A N 1
ATOM 2758 C CA . PRO A 1 352 ? -11.797 -34.906 -17.766 1 96.69 352 PRO A CA 1
ATOM 2759 C C . PRO A 1 352 ? -12.789 -34.75 -18.922 1 96.69 352 PRO A C 1
ATOM 2761 O O . PRO A 1 352 ? -13.742 -33.969 -18.812 1 96.69 352 PRO A O 1
ATOM 2764 N N . GLY A 1 353 ? -12.484 -35.469 -19.953 1 92.94 353 GLY A N 1
ATOM 2765 C CA . GLY A 1 353 ? -13.367 -35.406 -21.109 1 92.94 353 GLY A CA 1
ATOM 2766 C C . GLY A 1 353 ? -13.422 -34.031 -21.766 1 92.94 353 GLY A C 1
ATOM 2767 O O . GLY A 1 353 ? -12.383 -33.469 -22.078 1 92.94 353 GLY A O 1
ATOM 2768 N N . ASN A 1 354 ? -14.695 -33.562 -21.938 1 92.38 354 ASN A N 1
ATOM 2769 C CA . ASN A 1 354 ? -14.898 -32.25 -22.562 1 92.38 354 ASN A CA 1
ATOM 2770 C C . ASN A 1 354 ? -15.516 -31.25 -21.594 1 92.38 354 ASN A C 1
ATOM 2772 O O . ASN A 1 354 ? -16.172 -30.312 -22.016 1 92.38 354 ASN A O 1
ATOM 2776 N N . MET A 1 355 ? -15.234 -31.516 -20.344 1 96.5 355 MET A N 1
ATOM 2777 C CA . MET A 1 355 ? -15.797 -30.609 -19.359 1 96.5 355 MET A CA 1
ATOM 2778 C C . MET A 1 355 ? -15.102 -29.266 -19.391 1 96.5 355 MET A C 1
ATOM 2780 O O . MET A 1 355 ? -13.883 -29.188 -19.562 1 96.5 355 MET A O 1
ATOM 2784 N N . THR A 1 356 ? -15.922 -28.25 -19.234 1 97.31 356 THR A N 1
ATOM 2785 C CA . THR A 1 356 ? -15.344 -26.922 -19.047 1 97.31 356 THR A CA 1
ATOM 2786 C C . THR A 1 356 ? -14.766 -26.766 -17.641 1 97.31 356 THR A C 1
ATOM 2788 O O . THR A 1 356 ? -15.039 -27.594 -16.766 1 97.31 356 THR A O 1
ATOM 2791 N N . SER A 1 357 ? -13.977 -25.75 -17.469 1 97.31 357 SER A N 1
ATOM 2792 C CA . SER A 1 357 ? -13.406 -25.438 -16.172 1 97.31 357 SER A CA 1
ATOM 2793 C C . SER A 1 357 ? -14.492 -25.281 -15.109 1 97.31 357 SER A C 1
ATOM 2795 O O . SER A 1 357 ? -14.391 -25.859 -14.023 1 97.31 357 SER A O 1
ATOM 2797 N N . TRP A 1 358 ? -15.578 -24.594 -15.484 1 96.25 358 TRP A N 1
ATOM 2798 C CA . TRP A 1 358 ? -16.641 -24.297 -14.523 1 96.25 358 TRP A CA 1
ATOM 2799 C C . TRP A 1 358 ? -17.516 -25.531 -14.281 1 96.25 358 TRP A C 1
ATOM 2801 O O . TRP A 1 358 ? -18.031 -25.734 -13.18 1 96.25 358 TRP A O 1
ATOM 2811 N N . GLU A 1 359 ? -17.641 -26.359 -15.281 1 97 359 GLU A N 1
ATOM 2812 C CA . GLU A 1 359 ? -18.375 -27.594 -15.078 1 97 359 GLU A CA 1
ATOM 2813 C C . GLU A 1 359 ? -17.688 -28.484 -14.047 1 97 359 GLU A C 1
ATOM 2815 O O . GLU A 1 359 ? -18.344 -29.047 -13.172 1 97 359 GLU A O 1
ATOM 2820 N N . LEU A 1 360 ? -16.422 -28.609 -14.195 1 97.62 360 LEU A N 1
ATOM 2821 C CA . LEU A 1 360 ? -15.703 -29.422 -13.227 1 97.62 360 LEU A CA 1
ATOM 2822 C C . LEU A 1 360 ? -15.742 -28.766 -11.844 1 97.62 360 LEU A C 1
ATOM 2824 O O . LEU A 1 360 ? -15.836 -29.469 -10.828 1 97.62 360 LEU A O 1
ATOM 2828 N N . PHE A 1 361 ? -15.633 -27.469 -11.781 1 97.19 361 PHE A N 1
ATOM 2829 C CA . PHE A 1 361 ? -15.789 -26.75 -10.523 1 97.19 361 PHE A CA 1
ATOM 2830 C C . PHE A 1 361 ? -17.109 -27.125 -9.844 1 97.19 361 PHE A C 1
ATOM 2832 O O . PHE A 1 361 ? -17.125 -27.453 -8.656 1 97.19 361 PHE A O 1
ATOM 2839 N N . ASP A 1 362 ? -18.156 -27.078 -10.602 1 96.56 362 ASP A N 1
ATOM 2840 C CA . ASP A 1 362 ? -19.484 -27.375 -10.07 1 96.56 362 ASP A CA 1
ATOM 2841 C C . ASP A 1 362 ? -19.578 -28.828 -9.625 1 96.56 362 ASP A C 1
ATOM 2843 O O . ASP A 1 362 ? -20.172 -29.125 -8.586 1 96.56 362 ASP A O 1
ATOM 2847 N N . VAL A 1 363 ? -19.062 -29.719 -10.414 1 97.25 363 VAL A N 1
ATOM 2848 C CA . VAL A 1 363 ? -19.078 -31.141 -10.07 1 97.25 363 VAL A CA 1
ATOM 2849 C C . VAL A 1 363 ? -18.391 -31.359 -8.727 1 97.25 363 VAL A C 1
ATOM 2851 O O . VAL A 1 363 ? -18.938 -32.031 -7.848 1 97.25 363 VAL A O 1
ATOM 2854 N N . LEU A 1 364 ? -17.219 -30.766 -8.531 1 97.94 364 LEU A N 1
ATOM 2855 C CA . LEU A 1 364 ? -16.469 -30.938 -7.293 1 97.94 364 LEU A CA 1
ATOM 2856 C C . LEU A 1 364 ? -17.219 -30.344 -6.109 1 97.94 364 LEU A C 1
ATOM 2858 O O . LEU A 1 364 ? -17.297 -30.953 -5.043 1 97.94 364 LEU A O 1
ATOM 2862 N N . LEU A 1 365 ? -17.781 -29.125 -6.301 1 97.44 365 LEU A N 1
ATOM 2863 C CA . LEU A 1 365 ? -18.469 -28.453 -5.215 1 97.44 365 LEU A CA 1
ATOM 2864 C C . LEU A 1 365 ? -19.766 -29.188 -4.852 1 97.44 365 LEU A C 1
ATOM 2866 O O . LEU A 1 365 ? -20.016 -29.469 -3.678 1 97.44 365 LEU A O 1
ATOM 2870 N N . GLU A 1 366 ? -20.5 -29.609 -5.852 1 96.62 366 GLU A N 1
ATOM 2871 C CA . GLU A 1 366 ? -21.844 -30.109 -5.629 1 96.62 366 GLU A CA 1
ATOM 2872 C C . GLU A 1 366 ? -21.828 -31.578 -5.238 1 96.62 366 GLU A C 1
ATOM 2874 O O . GLU A 1 366 ? -22.641 -32.031 -4.43 1 96.62 366 GLU A O 1
ATOM 2879 N N . GLN A 1 367 ? -20.906 -32.281 -5.805 1 97.19 367 GLN A N 1
ATOM 2880 C CA . GLN A 1 367 ? -20.969 -33.719 -5.613 1 97.19 367 GLN A CA 1
ATOM 2881 C C . GLN A 1 367 ? -20.078 -34.156 -4.461 1 97.19 367 GLN A C 1
ATOM 2883 O O . GLN A 1 367 ? -20.391 -35.125 -3.746 1 97.19 367 GLN A O 1
ATOM 2888 N N . VAL A 1 368 ? -18.969 -33.469 -4.336 1 98 368 VAL A N 1
ATOM 2889 C CA . VAL A 1 368 ? -18.047 -33.969 -3.309 1 98 368 VAL A CA 1
ATOM 2890 C C . VAL A 1 368 ? -17.609 -32.812 -2.4 1 98 368 VAL A C 1
ATOM 2892 O O . VAL A 1 368 ? -16.75 -33 -1.541 1 98 368 VAL A O 1
ATOM 2895 N N . GLN A 1 369 ? -18.109 -31.609 -2.477 1 97.94 369 GLN A N 1
ATOM 2896 C CA . GLN A 1 369 ? -17.969 -30.453 -1.592 1 97.94 369 GLN A CA 1
ATOM 2897 C C . GLN A 1 369 ? -16.516 -30 -1.496 1 97.94 369 GLN A C 1
ATOM 2899 O O . GLN A 1 369 ? -16.016 -29.734 -0.402 1 97.94 369 GLN A O 1
ATOM 2904 N N . ILE A 1 370 ? -15.93 -29.953 -2.639 1 97.94 370 ILE A N 1
ATOM 2905 C CA . ILE A 1 370 ? -14.57 -29.438 -2.75 1 97.94 370 ILE A CA 1
ATOM 2906 C C . ILE A 1 370 ? -14.562 -28.141 -3.564 1 97.94 370 ILE A C 1
ATOM 2908 O O . ILE A 1 370 ? -15.117 -28.094 -4.664 1 97.94 370 ILE A O 1
ATOM 2912 N N . VAL A 1 371 ? -13.992 -27.109 -2.965 1 97.12 371 VAL A N 1
ATOM 2913 C CA . VAL A 1 371 ? -13.836 -25.844 -3.666 1 97.12 371 VAL A CA 1
ATOM 2914 C C . VAL A 1 371 ? -12.508 -25.828 -4.422 1 97.12 371 VAL A C 1
ATOM 2916 O O . VAL A 1 371 ? -11.469 -26.203 -3.867 1 97.12 371 VAL A O 1
ATOM 2919 N N . SER A 1 372 ? -12.531 -25.531 -5.617 1 97.38 372 SER A N 1
ATOM 2920 C CA . SER A 1 372 ? -11.375 -25.375 -6.484 1 97.38 372 SER A CA 1
ATOM 2921 C C . SER A 1 372 ? -11.398 -24.016 -7.199 1 97.38 372 SER A C 1
ATOM 2923 O O . SER A 1 372 ? -12.148 -23.125 -6.816 1 97.38 372 SER A O 1
ATOM 2925 N N . THR A 1 373 ? -10.492 -23.797 -8.18 1 96.38 373 THR A N 1
ATOM 2926 C CA . THR A 1 373 ? -10.477 -22.578 -8.992 1 96.38 373 THR A CA 1
ATOM 2927 C C . THR A 1 373 ? -10.5 -22.922 -10.477 1 96.38 373 THR A C 1
ATOM 2929 O O . THR A 1 373 ? -9.57 -23.547 -10.992 1 96.38 373 THR A O 1
ATOM 2932 N N . PRO A 1 374 ? -11.57 -22.5 -11.141 1 96.56 374 PRO A N 1
ATOM 2933 C CA . PRO A 1 374 ? -11.648 -22.781 -12.578 1 96.56 374 PRO A CA 1
ATOM 2934 C C . PRO A 1 374 ? -10.547 -22.078 -13.375 1 96.56 374 PRO A C 1
ATOM 2936 O O . PRO A 1 374 ? -10.336 -20.875 -13.219 1 96.56 374 PRO A O 1
ATOM 2939 N N . GLY A 1 375 ? -9.898 -22.812 -14.203 1 95.56 375 GLY A N 1
ATOM 2940 C CA . GLY A 1 375 ? -8.758 -22.297 -14.945 1 95.56 375 GLY A CA 1
ATOM 2941 C C . GLY A 1 375 ? -9.133 -21.156 -15.875 1 95.56 375 GLY A C 1
ATOM 2942 O O . GLY A 1 375 ? -8.305 -20.266 -16.141 1 95.56 375 GLY A O 1
ATOM 2943 N N . SER A 1 376 ? -10.391 -21.172 -16.375 1 92.25 376 SER A N 1
ATOM 2944 C CA . SER A 1 376 ? -10.859 -20.125 -17.281 1 92.25 376 SER A CA 1
ATOM 2945 C C . SER A 1 376 ? -10.844 -18.766 -16.625 1 92.25 376 SER A C 1
ATOM 2947 O O . SER A 1 376 ? -10.836 -17.734 -17.297 1 92.25 376 SER A O 1
ATOM 2949 N N . GLY A 1 377 ? -10.781 -18.766 -15.312 1 89.62 377 GLY A N 1
ATOM 2950 C CA . GLY A 1 377 ? -10.719 -17.5 -14.578 1 89.62 377 GLY A CA 1
ATOM 2951 C C . GLY A 1 377 ? -9.375 -16.812 -14.688 1 89.62 377 GLY A C 1
ATOM 2952 O O . GLY A 1 377 ? -9.242 -15.633 -14.383 1 89.62 377 GLY A O 1
ATOM 2953 N N . PHE A 1 378 ? -8.359 -17.531 -15.125 1 92.88 378 PHE A N 1
ATOM 2954 C CA . PHE A 1 378 ? -7.012 -17 -15.242 1 92.88 378 PHE A CA 1
ATOM 2955 C C . PHE A 1 378 ? -6.719 -16.562 -16.672 1 92.88 378 PHE A C 1
ATOM 2957 O O . PHE A 1 378 ? -5.625 -16.062 -16.969 1 92.88 378 PHE A O 1
ATOM 2964 N N . GLY A 1 379 ? -7.652 -16.766 -17.594 1 90 379 GLY A N 1
ATOM 2965 C CA . GLY A 1 379 ? -7.504 -16.453 -19 1 90 379 GLY A CA 1
ATOM 2966 C C . GLY A 1 379 ? -8.07 -17.516 -19.906 1 90 379 GLY A C 1
ATOM 2967 O O . GLY A 1 379 ? -8.336 -18.641 -19.469 1 90 379 GLY A O 1
ATOM 2968 N N . PRO A 1 380 ? -8.258 -17.219 -21.125 1 89 380 PRO A N 1
ATOM 2969 C CA . PRO A 1 380 ? -8.93 -18.125 -22.062 1 89 380 PRO A CA 1
ATOM 2970 C C . PRO A 1 380 ? -8.195 -19.453 -22.219 1 89 380 PRO A C 1
ATOM 2972 O O . PRO A 1 380 ? -8.828 -20.5 -22.359 1 89 380 PRO A O 1
ATOM 2975 N N . HIS A 1 381 ? -6.926 -19.453 -22.125 1 91.44 381 HIS A N 1
ATOM 2976 C CA . HIS A 1 381 ? -6.188 -20.703 -22.312 1 91.44 381 HIS A CA 1
ATOM 2977 C C . HIS A 1 381 ? -6.188 -21.531 -21.031 1 91.44 381 HIS A C 1
ATOM 2979 O O . HIS A 1 381 ? -5.645 -22.641 -21.016 1 91.44 381 HIS A O 1
ATOM 2985 N N . GLY A 1 382 ? -6.77 -20.984 -20.031 1 94.38 382 GLY A N 1
ATOM 2986 C CA . GLY A 1 382 ? -7.016 -21.766 -18.828 1 94.38 382 GLY A CA 1
ATOM 2987 C C . GLY A 1 382 ? -8.258 -22.625 -18.922 1 94.38 382 GLY A C 1
ATOM 2988 O O . GLY A 1 382 ? -8.484 -23.5 -18.078 1 94.38 382 GLY A O 1
ATOM 2989 N N . GLU A 1 383 ? -9.062 -22.375 -19.953 1 94.69 383 GLU A N 1
ATOM 2990 C CA . GLU A 1 383 ? -10.25 -23.188 -20.156 1 94.69 383 GLU A CA 1
ATOM 2991 C C . GLU A 1 383 ? -9.891 -24.656 -20.312 1 94.69 383 GLU A C 1
ATOM 2993 O O . GLU A 1 383 ? -8.906 -25 -20.984 1 94.69 383 GLU A O 1
ATOM 2998 N N . GLY A 1 384 ? -10.633 -25.469 -19.641 1 96.44 384 GLY A N 1
ATOM 2999 C CA . GLY A 1 384 ? -10.352 -26.891 -19.688 1 96.44 384 GLY A CA 1
ATOM 3000 C C . GLY A 1 384 ? -9.391 -27.344 -18.594 1 96.44 384 GLY A C 1
ATOM 3001 O O . GLY A 1 384 ? -8.906 -28.484 -18.625 1 96.44 384 GLY A O 1
ATOM 3002 N N . TYR A 1 385 ? -9.133 -26.422 -17.672 1 97.56 385 TYR A N 1
ATOM 3003 C CA . TYR A 1 385 ? -8.273 -26.75 -16.547 1 97.56 385 TYR A CA 1
ATOM 3004 C C . TYR A 1 385 ? -8.891 -26.266 -15.234 1 97.56 385 TYR A C 1
ATOM 3006 O O . TYR A 1 385 ? -9.852 -25.5 -15.242 1 97.56 385 TYR A O 1
ATOM 3014 N N . LEU A 1 386 ? -8.367 -26.812 -14.188 1 97.5 386 LEU A N 1
ATOM 3015 C CA . LEU A 1 386 ? -8.734 -26.438 -12.82 1 97.5 386 LEU A CA 1
ATOM 3016 C C . LEU A 1 386 ? -7.5 -26.391 -11.922 1 97.5 386 LEU A C 1
ATOM 3018 O O . LEU A 1 386 ? -6.617 -27.25 -12.023 1 97.5 386 LEU A O 1
ATOM 3022 N N . ARG A 1 387 ? -7.484 -25.391 -11.008 1 98.12 387 ARG A N 1
ATOM 3023 C CA . ARG A 1 387 ? -6.371 -25.312 -10.07 1 98.12 387 ARG A CA 1
ATOM 3024 C C . ARG A 1 387 ? -6.793 -25.797 -8.68 1 98.12 387 ARG A C 1
ATOM 3026 O O . ARG A 1 387 ? -7.844 -25.406 -8.172 1 98.12 387 ARG A O 1
ATOM 3033 N N . LEU A 1 388 ? -6.012 -26.656 -8.125 1 98.25 388 LEU A N 1
ATOM 3034 C CA . LEU A 1 388 ? -6.102 -27.031 -6.715 1 98.25 388 LEU A CA 1
ATOM 3035 C C . LEU A 1 388 ? -4.863 -26.578 -5.953 1 98.25 388 LEU A C 1
ATOM 3037 O O . LEU A 1 388 ? -3.744 -26.688 -6.453 1 98.25 388 LEU A O 1
ATOM 3041 N N . THR A 1 389 ? -5.062 -26.031 -4.805 1 97.81 389 THR A N 1
ATOM 3042 C CA . THR A 1 389 ? -3.93 -25.609 -3.988 1 97.81 389 THR A CA 1
ATOM 3043 C C . THR A 1 389 ? -3.553 -26.688 -2.984 1 97.81 389 THR A C 1
ATOM 3045 O O . THR A 1 389 ? -4.383 -27.531 -2.631 1 97.81 389 THR A O 1
ATOM 3048 N N . ALA A 1 390 ? -2.336 -26.656 -2.506 1 98.25 390 ALA A N 1
ATOM 3049 C CA . ALA A 1 390 ? -1.836 -27.625 -1.537 1 98.25 390 ALA A CA 1
ATOM 3050 C C . ALA A 1 390 ? -1.683 -27 -0.156 1 98.25 390 ALA A C 1
ATOM 3052 O O . ALA A 1 390 ? -0.991 -27.547 0.708 1 98.25 390 ALA A O 1
ATOM 3053 N N . PHE A 1 391 ? -2.361 -25.859 0.091 1 97.44 391 PHE A N 1
ATOM 3054 C CA . PHE A 1 391 ? -2.15 -25.109 1.324 1 97.44 391 PHE A CA 1
ATOM 3055 C C . PHE A 1 391 ? -3.086 -25.609 2.422 1 97.44 391 PHE A C 1
ATOM 3057 O O . PHE A 1 391 ? -2.98 -25.172 3.572 1 97.44 391 PHE A O 1
ATOM 3064 N N . GLY A 1 392 ? -3.992 -26.531 2.148 1 95.31 392 GLY A N 1
ATOM 3065 C CA . GLY A 1 392 ? -4.902 -27.047 3.162 1 95.31 392 GLY A CA 1
ATOM 3066 C C . GLY A 1 392 ? -4.215 -27.922 4.195 1 95.31 392 GLY A C 1
ATOM 3067 O O . GLY A 1 392 ? -3.021 -28.203 4.082 1 95.31 392 GLY A O 1
ATOM 3068 N N . SER A 1 393 ? -4.957 -28.328 5.18 1 95.94 393 SER A N 1
ATOM 3069 C CA . SER A 1 393 ? -4.418 -29.297 6.141 1 95.94 393 SER A CA 1
ATOM 3070 C C . SER A 1 393 ? -4.18 -30.656 5.496 1 95.94 393 SER A C 1
ATOM 3072 O O . SER A 1 393 ? -4.801 -30.984 4.48 1 95.94 393 SER A O 1
ATOM 3074 N N . ARG A 1 394 ? -3.23 -31.344 6.074 1 97.62 394 ARG A N 1
ATOM 3075 C CA . ARG A 1 394 ? -2.959 -32.688 5.578 1 97.62 394 ARG A CA 1
ATOM 3076 C C . ARG A 1 394 ? -4.215 -33.562 5.617 1 97.62 394 ARG A C 1
ATOM 3078 O O . ARG A 1 394 ? -4.504 -34.281 4.668 1 97.62 394 ARG A O 1
ATOM 3085 N N . GLU A 1 395 ? -4.922 -33.438 6.66 1 97.69 395 GLU A N 1
ATOM 3086 C CA . GLU A 1 395 ? -6.156 -34.188 6.832 1 97.69 395 GLU A CA 1
ATOM 3087 C C . GLU A 1 395 ? -7.156 -33.875 5.727 1 97.69 395 GLU A C 1
ATOM 3089 O O . GLU A 1 395 ? -7.684 -34.781 5.078 1 97.69 395 GLU A O 1
ATOM 3094 N N . ASN A 1 396 ? -7.398 -32.625 5.48 1 97.19 396 ASN A N 1
ATOM 3095 C CA . ASN A 1 396 ? -8.359 -32.219 4.465 1 97.19 396 ASN A CA 1
ATOM 3096 C C . ASN A 1 396 ? -7.859 -32.531 3.057 1 97.19 396 ASN A C 1
ATOM 3098 O O . ASN A 1 396 ? -8.656 -32.844 2.164 1 97.19 396 ASN A O 1
ATOM 3102 N N . THR A 1 397 ? -6.543 -32.5 2.924 1 98.25 397 THR A N 1
ATOM 3103 C CA . THR A 1 397 ? -5.949 -32.844 1.642 1 98.25 397 THR A CA 1
ATOM 3104 C C . THR A 1 397 ? -6.234 -34.312 1.311 1 98.25 397 THR A C 1
ATOM 3106 O O . THR A 1 397 ? -6.711 -34.625 0.217 1 98.25 397 THR A O 1
ATOM 3109 N N . ILE A 1 398 ? -6.004 -35.156 2.236 1 98.62 398 ILE A N 1
ATOM 3110 C CA . ILE A 1 398 ? -6.23 -36.562 2.049 1 98.62 398 ILE A CA 1
ATOM 3111 C C . ILE A 1 398 ? -7.715 -36.844 1.82 1 98.62 398 ILE A C 1
ATOM 3113 O O . ILE A 1 398 ? -8.094 -37.562 0.888 1 98.62 398 ILE A O 1
ATOM 3117 N N . ARG A 1 399 ? -8.547 -36.156 2.617 1 98.5 399 ARG A N 1
ATOM 3118 C CA . ARG A 1 399 ? -9.992 -36.344 2.486 1 98.5 399 ARG A CA 1
ATOM 3119 C C . ARG A 1 399 ? -10.477 -35.844 1.123 1 98.5 399 ARG A C 1
ATOM 3121 O O . ARG A 1 399 ? -11.352 -36.469 0.512 1 98.5 399 ARG A O 1
ATOM 3128 N N . ALA A 1 400 ? -9.969 -34.75 0.675 1 98.56 400 ALA A N 1
ATOM 3129 C CA . ALA A 1 400 ? -10.359 -34.219 -0.624 1 98.56 400 ALA A CA 1
ATOM 3130 C C . ALA A 1 400 ? -10.016 -35.188 -1.749 1 98.56 400 ALA A C 1
ATOM 3132 O O . ALA A 1 400 ? -10.836 -35.438 -2.637 1 98.56 400 ALA A O 1
ATOM 3133 N N . VAL A 1 401 ? -8.812 -35.75 -1.711 1 98.44 401 VAL A N 1
ATOM 3134 C CA . VAL A 1 401 ? -8.375 -36.688 -2.738 1 98.44 401 VAL A CA 1
ATOM 3135 C C . VAL A 1 401 ? -9.266 -37.906 -2.73 1 98.44 401 VAL A C 1
ATOM 3137 O O . VAL A 1 401 ? -9.695 -38.375 -3.785 1 98.44 401 VAL A O 1
ATOM 3140 N N . GLU A 1 402 ? -9.555 -38.375 -1.545 1 98.5 402 GLU A N 1
ATOM 3141 C CA . GLU A 1 402 ? -10.406 -39.562 -1.429 1 98.5 402 GLU A CA 1
ATOM 3142 C C . GLU A 1 402 ? -11.812 -39.281 -1.956 1 98.5 402 GLU A C 1
ATOM 3144 O O . GLU A 1 402 ? -12.43 -40.156 -2.582 1 98.5 402 GLU A O 1
ATOM 3149 N N . ARG A 1 403 ? -12.297 -38.094 -1.73 1 98.5 403 ARG A N 1
ATOM 3150 C CA . ARG A 1 403 ? -13.602 -37.719 -2.252 1 98.5 403 ARG A CA 1
ATOM 3151 C C . ARG A 1 403 ? -13.586 -37.656 -3.777 1 98.5 403 ARG A C 1
ATOM 3153 O O . ARG A 1 403 ? -14.516 -38.125 -4.434 1 98.5 403 ARG A O 1
ATOM 3160 N N . ILE A 1 404 ? -12.578 -37.125 -4.324 1 98.25 404 ILE A N 1
ATOM 3161 C CA . ILE A 1 404 ? -12.477 -36.969 -5.773 1 98.25 404 ILE A CA 1
ATOM 3162 C C . ILE A 1 404 ? -12.398 -38.344 -6.422 1 98.25 404 ILE A C 1
ATOM 3164 O O . ILE A 1 404 ? -12.969 -38.594 -7.492 1 98.25 404 ILE A O 1
ATOM 3168 N N . LYS A 1 405 ? -11.758 -39.281 -5.727 1 97.81 405 LYS A N 1
ATOM 3169 C CA . LYS A 1 405 ? -11.586 -40.625 -6.254 1 97.81 405 LYS A CA 1
ATOM 3170 C C . LYS A 1 405 ? -12.93 -41.344 -6.395 1 97.81 405 LYS A C 1
ATOM 3172 O O . LYS A 1 405 ? -13.039 -42.312 -7.117 1 97.81 405 LYS A O 1
ATOM 3177 N N . THR A 1 406 ? -13.922 -40.812 -5.699 1 97.75 406 THR A N 1
ATOM 3178 C CA . THR A 1 406 ? -15.234 -41.469 -5.77 1 97.75 406 THR A CA 1
ATOM 3179 C C . THR A 1 406 ? -15.969 -41.031 -7.035 1 97.75 406 THR A C 1
ATOM 3181 O O . THR A 1 406 ? -16.984 -41.656 -7.41 1 97.75 406 THR A O 1
ATOM 3184 N N . LEU A 1 407 ? -15.477 -40 -7.609 1 96.44 407 LEU A N 1
ATOM 3185 C CA . LEU A 1 407 ? -16.141 -39.5 -8.805 1 96.44 407 LEU A CA 1
ATOM 3186 C C . LEU A 1 407 ? -15.836 -40.375 -10.008 1 96.44 407 LEU A C 1
ATOM 3188 O O . LEU A 1 407 ? -14.766 -41 -10.086 1 96.44 407 LEU A O 1
ATOM 3192 N N . GLN A 1 408 ? -16.875 -40.531 -10.883 1 90.12 408 GLN A N 1
ATOM 3193 C CA . GLN A 1 408 ? -16.719 -41.188 -12.172 1 90.12 408 GLN A CA 1
ATOM 3194 C C . GLN A 1 408 ? -16.656 -40.188 -13.32 1 90.12 408 GLN A C 1
ATOM 3196 O O . GLN A 1 408 ? -17.625 -39.438 -13.539 1 90.12 408 GLN A O 1
ATOM 3201 N N . PHE A 1 409 ? -15.461 -40.219 -13.867 1 88.69 409 PHE A N 1
ATOM 3202 C CA . PHE A 1 409 ? -15.312 -39.281 -14.984 1 88.69 409 PHE A CA 1
ATOM 3203 C C . PHE A 1 409 ? -15.391 -40.031 -16.312 1 88.69 409 PHE A C 1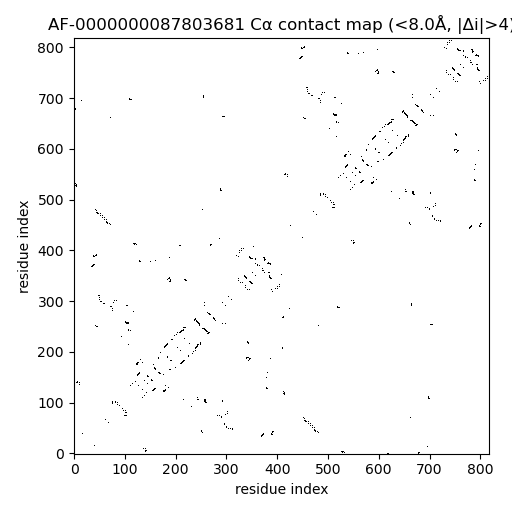
ATOM 3205 O O . PHE A 1 409 ? -15.016 -41.188 -16.406 1 88.69 409 PHE A O 1
ATOM 3212 N N . MET B 1 1 ? 12.266 -0.003 -26.609 1 74.5 1 MET B N 1
ATOM 3213 C CA . MET B 1 1 ? 12.492 0.252 -25.188 1 74.5 1 MET B CA 1
ATOM 3214 C C . MET B 1 1 ? 11.195 0.67 -24.5 1 74.5 1 MET B C 1
ATOM 3216 O O . MET B 1 1 ? 10.367 1.366 -25.094 1 74.5 1 MET B O 1
ATOM 3220 N N . ALA B 1 2 ? 11.016 0.112 -23.344 1 92.88 2 ALA B N 1
ATOM 3221 C CA . ALA B 1 2 ? 9.859 0.561 -22.578 1 92.88 2 ALA B CA 1
ATOM 3222 C C . ALA B 1 2 ? 9.938 2.059 -22.297 1 92.88 2 ALA B C 1
ATOM 3224 O O . ALA B 1 2 ? 10.984 2.562 -21.875 1 92.88 2 ALA B O 1
ATOM 3225 N N . ASN B 1 3 ? 8.883 2.76 -22.688 1 96.81 3 ASN B N 1
ATOM 3226 C CA . ASN B 1 3 ? 8.805 4.184 -22.375 1 96.81 3 ASN B CA 1
ATOM 3227 C C . ASN B 1 3 ? 8.43 4.41 -20.922 1 96.81 3 ASN B C 1
ATOM 3229 O O . ASN B 1 3 ? 7.535 3.744 -20.391 1 96.81 3 ASN B O 1
ATOM 3233 N N . ILE B 1 4 ? 9.156 5.301 -20.297 1 98 4 ILE B N 1
ATOM 3234 C CA . ILE B 1 4 ? 8.844 5.609 -18.906 1 98 4 ILE B CA 1
ATOM 3235 C C . ILE B 1 4 ? 7.688 6.602 -18.844 1 98 4 ILE B C 1
ATOM 3237 O O . ILE B 1 4 ? 7.348 7.234 -19.844 1 98 4 ILE B O 1
ATOM 3241 N N . ASN B 1 5 ? 7.008 6.602 -17.75 1 97.12 5 ASN B N 1
ATOM 3242 C CA . ASN B 1 5 ? 6.105 7.695 -17.406 1 97.12 5 ASN B CA 1
ATOM 3243 C C . ASN B 1 5 ? 6.867 8.992 -17.156 1 97.12 5 ASN B C 1
ATOM 3245 O O . ASN B 1 5 ? 7.371 9.219 -16.062 1 97.12 5 ASN B O 1
ATOM 3249 N N . GLU B 1 6 ? 6.887 9.883 -18.047 1 95.44 6 GLU B N 1
ATOM 3250 C CA . GLU B 1 6 ? 7.746 11.062 -18 1 95.44 6 GLU B CA 1
ATOM 3251 C C . GLU B 1 6 ? 7.227 12.086 -17 1 95.44 6 GLU B C 1
ATOM 3253 O O . GLU B 1 6 ? 7.93 13.047 -16.656 1 95.44 6 GLU B O 1
ATOM 3258 N N . ASN B 1 7 ? 5.965 11.883 -16.531 1 94.06 7 ASN B N 1
ATOM 3259 C CA . ASN B 1 7 ? 5.445 12.766 -15.492 1 94.06 7 ASN B CA 1
ATOM 3260 C C . ASN B 1 7 ? 6.32 12.734 -14.242 1 94.06 7 ASN B C 1
ATOM 3262 O O . ASN B 1 7 ? 6.406 13.719 -13.516 1 94.06 7 ASN B O 1
ATOM 3266 N N . TYR B 1 8 ? 7 11.609 -14.016 1 93.88 8 TYR B N 1
ATOM 3267 C CA . TYR B 1 8 ? 7.902 11.492 -12.875 1 93.88 8 TYR B CA 1
ATOM 3268 C C . TYR B 1 8 ? 9.039 12.5 -12.977 1 93.88 8 TYR B C 1
ATOM 3270 O O . TYR B 1 8 ? 9.594 12.922 -11.953 1 93.88 8 TYR B O 1
ATOM 3278 N N . LEU B 1 9 ? 9.398 12.844 -14.164 1 91.75 9 LEU B N 1
ATOM 3279 C CA . LEU B 1 9 ? 10.5 13.781 -14.383 1 91.75 9 LEU B CA 1
ATOM 3280 C C . LEU B 1 9 ? 10.07 15.203 -14.047 1 91.75 9 LEU B C 1
ATOM 3282 O O . LEU B 1 9 ? 10.914 16.094 -13.914 1 91.75 9 LEU B O 1
ATOM 3286 N N . ASN B 1 10 ? 8.719 15.438 -13.945 1 90.25 10 ASN B N 1
ATOM 3287 C CA . ASN B 1 10 ? 8.203 16.766 -13.609 1 90.25 10 ASN B CA 1
ATOM 3288 C C . ASN B 1 10 ? 8.289 17.031 -12.109 1 90.25 10 ASN B C 1
ATOM 3290 O O . ASN B 1 10 ? 8.141 18.172 -11.672 1 90.25 10 ASN B O 1
ATOM 3294 N N . LEU B 1 11 ? 8.5 15.938 -11.352 1 89.19 11 LEU B N 1
ATOM 3295 C CA . LEU B 1 11 ? 8.594 16.109 -9.906 1 89.19 11 LEU B CA 1
ATOM 3296 C C . LEU B 1 11 ? 9.758 17.031 -9.539 1 89.19 11 LEU B C 1
ATOM 3298 O O . LEU B 1 11 ? 10.836 16.953 -10.133 1 89.19 11 LEU B O 1
ATOM 3302 N N . GLN B 1 12 ? 9.406 17.922 -8.719 1 78.62 12 GLN B N 1
ATOM 3303 C CA . GLN B 1 12 ? 10.445 18.844 -8.281 1 78.62 12 GLN B CA 1
ATOM 3304 C C . GLN B 1 12 ? 11.445 18.172 -7.348 1 78.62 12 GLN B C 1
ATOM 3306 O O . GLN B 1 12 ? 11.156 17.094 -6.816 1 78.62 12 GLN B O 1
ATOM 3311 N N . GLY B 1 13 ? 12.641 18.625 -7.336 1 67.5 13 GLY B N 1
ATOM 3312 C CA . GLY B 1 13 ? 13.766 18.094 -6.586 1 67.5 13 GLY B CA 1
ATOM 3313 C C . GLY B 1 13 ? 13.375 17.016 -5.594 1 67.5 13 GLY B C 1
ATOM 3314 O O . GLY B 1 13 ? 12.406 16.281 -5.816 1 67.5 13 GLY B O 1
ATOM 3315 N N . SER B 1 14 ? 14.18 16.938 -4.578 1 63.28 14 SER B N 1
ATOM 3316 C CA . SER B 1 14 ? 13.977 15.883 -3.584 1 63.28 14 SER B CA 1
ATOM 3317 C C . SER B 1 14 ? 12.719 16.141 -2.756 1 63.28 14 SER B C 1
ATOM 3319 O O . SER B 1 14 ? 12.266 17.281 -2.646 1 63.28 14 SER B O 1
ATOM 3321 N N . TYR B 1 15 ? 12.227 15.125 -2.488 1 74.62 15 TYR B N 1
ATOM 3322 C CA . TYR B 1 15 ? 11.133 15.148 -1.526 1 74.62 15 TYR B CA 1
ATOM 3323 C C . TYR B 1 15 ? 11.5 15.984 -0.305 1 74.62 15 TYR B C 1
ATOM 3325 O O . TYR B 1 15 ? 12.602 15.859 0.23 1 74.62 15 TYR B O 1
ATOM 3333 N N . LEU B 1 16 ? 10.781 17.031 0.092 1 77.62 16 LEU B N 1
ATOM 3334 C CA . LEU B 1 16 ? 11.031 18.031 1.124 1 77.62 16 LEU B CA 1
ATOM 3335 C C . LEU B 1 16 ? 11.672 17.391 2.354 1 77.62 16 LEU B C 1
ATOM 3337 O O . LEU B 1 16 ? 12.742 17.797 2.789 1 77.62 16 LEU B O 1
ATOM 3341 N N . PHE B 1 17 ? 11.086 16.359 2.773 1 78.94 17 PHE B N 1
ATOM 3342 C CA . PHE B 1 17 ? 11.531 15.758 4.027 1 78.94 17 PHE B CA 1
ATOM 3343 C C . PHE B 1 17 ? 12.844 15.008 3.834 1 78.94 17 PHE B C 1
ATOM 3345 O O . PHE B 1 17 ? 13.664 14.945 4.75 1 78.94 17 PHE B O 1
ATOM 3352 N N . ALA B 1 18 ? 13.055 14.539 2.68 1 76.31 18 ALA B N 1
ATOM 3353 C CA . ALA B 1 18 ? 14.336 13.93 2.357 1 76.31 18 ALA B CA 1
ATOM 3354 C C . ALA B 1 18 ? 15.445 14.977 2.324 1 76.31 18 ALA B C 1
ATOM 3356 O O . ALA B 1 18 ? 16.562 14.719 2.771 1 76.31 18 ALA B O 1
ATOM 3357 N N . ASN B 1 19 ? 15.102 16.141 1.833 1 80.62 19 ASN B N 1
ATOM 3358 C CA . ASN B 1 19 ? 16.062 17.25 1.793 1 80.62 19 ASN B CA 1
ATOM 3359 C C . ASN B 1 19 ? 16.438 17.719 3.195 1 80.62 19 ASN B C 1
ATOM 3361 O O . ASN B 1 19 ? 17.594 18 3.475 1 80.62 19 ASN B O 1
ATOM 3365 N N . ILE B 1 20 ? 15.5 17.781 4.031 1 86.31 20 ILE B N 1
ATOM 3366 C CA . ILE B 1 20 ? 15.734 18.172 5.418 1 86.31 20 ILE B CA 1
ATOM 3367 C C . ILE B 1 20 ? 16.609 17.141 6.109 1 86.31 20 ILE B C 1
ATOM 3369 O O . ILE B 1 20 ? 17.578 17.484 6.785 1 86.31 20 ILE B O 1
ATOM 3373 N N . ALA B 1 21 ? 16.234 15.906 5.895 1 84.38 21 ALA B N 1
ATOM 3374 C CA . ALA B 1 21 ? 17.016 14.82 6.488 1 84.38 21 ALA B CA 1
ATOM 3375 C C . ALA B 1 21 ? 18.469 14.883 6.043 1 84.38 21 ALA B C 1
ATOM 3377 O O . ALA B 1 21 ? 19.391 14.703 6.855 1 84.38 21 ALA B O 1
ATOM 3378 N N . LYS B 1 22 ? 18.688 15.195 4.816 1 84.19 22 LYS B N 1
ATOM 3379 C CA . LYS B 1 22 ? 20.031 15.289 4.27 1 84.19 22 LYS B CA 1
ATOM 3380 C C . LYS B 1 22 ? 20.812 16.422 4.918 1 84.19 22 LYS B C 1
ATOM 3382 O O . LYS B 1 22 ? 21.969 16.25 5.328 1 84.19 22 LYS B O 1
ATOM 3387 N N . ARG B 1 23 ? 20.25 17.516 5.082 1 88.25 23 ARG B N 1
ATOM 3388 C CA . ARG B 1 23 ? 20.891 18.688 5.66 1 88.25 23 ARG B CA 1
ATOM 3389 C C . ARG B 1 23 ? 21.219 18.469 7.133 1 88.25 23 ARG B C 1
ATOM 3391 O O . ARG B 1 23 ? 22.297 18.844 7.602 1 88.25 23 ARG B O 1
ATOM 3398 N N . VAL B 1 24 ? 20.312 17.906 7.777 1 92.25 24 VAL B N 1
ATOM 3399 C CA . VAL B 1 24 ? 20.5 17.625 9.195 1 92.25 24 VAL B CA 1
ATOM 3400 C C . VAL B 1 24 ? 21.641 16.609 9.367 1 92.25 24 VAL B C 1
ATOM 3402 O O . VAL B 1 24 ? 22.484 16.75 10.258 1 92.25 24 VAL B O 1
ATOM 3405 N N . ASN B 1 25 ? 21.625 15.609 8.5 1 91.69 25 ASN B N 1
ATOM 3406 C CA . ASN B 1 25 ? 22.688 14.609 8.547 1 91.69 25 ASN B CA 1
ATOM 3407 C C . ASN B 1 25 ? 24.047 15.227 8.258 1 91.69 25 ASN B C 1
ATOM 3409 O O . ASN B 1 25 ? 25.047 14.867 8.891 1 91.69 25 ASN B O 1
ATOM 3413 N N . GLU B 1 26 ? 24.109 16.047 7.324 1 93.81 26 GLU B N 1
ATOM 3414 C CA . GLU B 1 26 ? 25.344 16.75 7.008 1 93.81 26 GLU B CA 1
ATOM 3415 C C . GLU B 1 26 ? 25.828 17.578 8.195 1 93.81 26 GLU B C 1
ATOM 3417 O O . GLU B 1 26 ? 27.016 17.562 8.531 1 93.81 26 GLU B O 1
ATOM 3422 N N . TYR B 1 27 ? 24.953 18.297 8.789 1 95.88 27 TYR B N 1
ATOM 3423 C CA . TYR B 1 27 ? 25.297 19.094 9.961 1 95.88 27 TYR B CA 1
ATOM 3424 C C . TYR B 1 27 ? 25.797 18.203 11.094 1 95.88 27 TYR B C 1
ATOM 3426 O O . TYR B 1 27 ? 26.812 18.5 11.727 1 95.88 27 TYR B O 1
ATOM 3434 N N . GLN B 1 28 ? 25.047 17.125 11.305 1 95.5 28 GLN B N 1
ATOM 3435 C CA . GLN B 1 28 ? 25.406 16.203 12.375 1 95.5 28 GLN B CA 1
ATOM 3436 C C . GLN B 1 28 ? 26.766 15.578 12.125 1 95.5 28 GLN B C 1
ATOM 3438 O O . GLN B 1 28 ? 27.547 15.375 13.062 1 95.5 28 GLN B O 1
ATOM 3443 N N . THR B 1 29 ? 27.031 15.258 10.906 1 96.31 29 THR B N 1
ATOM 3444 C CA . THR B 1 29 ? 28.328 14.695 10.547 1 96.31 29 THR B CA 1
ATOM 3445 C C . THR B 1 29 ? 29.438 15.703 10.805 1 96.31 29 THR B C 1
ATOM 3447 O O . THR B 1 29 ? 30.516 15.344 11.297 1 96.31 29 THR B O 1
ATOM 3450 N N . ALA B 1 30 ? 29.172 16.906 10.453 1 96.69 30 ALA B N 1
ATOM 3451 C CA . ALA B 1 30 ? 30.156 17.984 10.633 1 96.69 30 ALA B CA 1
ATOM 3452 C C . ALA B 1 30 ? 30.281 18.375 12.109 1 96.69 30 ALA B C 1
ATOM 3454 O O . ALA B 1 30 ? 31.312 18.891 12.531 1 96.69 30 ALA B O 1
ATOM 3455 N N . HIS B 1 31 ? 29.219 18.094 12.867 1 97.25 31 HIS B N 1
ATOM 3456 C CA . HIS B 1 31 ? 29.172 18.422 14.289 1 97.25 31 HIS B CA 1
ATOM 3457 C C . HIS B 1 31 ? 28.703 17.219 15.109 1 97.25 31 HIS B C 1
ATOM 3459 O O . HIS B 1 31 ? 27.625 17.234 15.703 1 97.25 31 HIS B O 1
ATOM 3465 N N . PRO B 1 32 ? 29.453 16.219 15.281 1 95.5 32 PRO B N 1
ATOM 3466 C CA . PRO B 1 32 ? 29.062 14.93 15.867 1 95.5 32 PRO B CA 1
ATOM 3467 C C . PRO B 1 32 ? 28.578 15.055 17.312 1 95.5 32 PRO B C 1
ATOM 3469 O O . PRO B 1 32 ? 27.797 14.227 17.781 1 95.5 32 PRO B O 1
ATOM 3472 N N . ASP B 1 33 ? 28.922 16.141 17.953 1 96 33 ASP B N 1
ATOM 3473 C CA . ASP B 1 33 ? 28.562 16.266 19.375 1 96 33 ASP B CA 1
ATOM 3474 C C . ASP B 1 33 ? 27.375 17.219 19.547 1 96 33 ASP B C 1
ATOM 3476 O O . ASP B 1 33 ? 26.953 17.469 20.672 1 96 33 ASP B O 1
ATOM 3480 N N . ALA B 1 34 ? 26.906 17.688 18.422 1 96.62 34 ALA B N 1
ATOM 3481 C CA . ALA B 1 34 ? 25.797 18.625 18.5 1 96.62 34 ALA B CA 1
ATOM 3482 C C . ALA B 1 34 ? 24.562 17.953 19.109 1 96.62 34 ALA B C 1
ATOM 3484 O O . ALA B 1 34 ? 24.234 16.812 18.766 1 96.62 34 ALA B O 1
ATOM 3485 N N . ASP B 1 35 ? 24 18.609 20.094 1 97.19 35 ASP B N 1
ATOM 3486 C CA . ASP B 1 35 ? 22.734 18.156 20.688 1 97.19 35 ASP B CA 1
ATOM 3487 C C . ASP B 1 35 ? 21.547 18.688 19.906 1 97.19 35 ASP B C 1
ATOM 3489 O O . ASP B 1 35 ? 20.922 19.688 20.297 1 97.19 35 ASP B O 1
ATOM 3493 N N . ILE B 1 36 ? 21.25 18 18.891 1 97.19 36 ILE B N 1
ATOM 3494 C CA . ILE B 1 36 ? 20.219 18.453 17.969 1 97.19 36 ILE B CA 1
ATOM 3495 C C . ILE B 1 36 ? 18.844 18.062 18.5 1 97.19 36 ILE B C 1
ATOM 3497 O O . ILE B 1 36 ? 18.609 16.891 18.844 1 97.19 36 ILE B O 1
ATOM 3501 N N . ILE B 1 37 ? 17.953 19.047 18.672 1 97.44 37 ILE B N 1
ATOM 3502 C CA . ILE B 1 37 ? 16.547 18.797 19 1 97.44 37 ILE B CA 1
ATOM 3503 C C . ILE B 1 37 ? 15.703 18.859 17.734 1 97.44 37 ILE B C 1
ATOM 3505 O O . ILE B 1 37 ? 15.719 19.859 17.016 1 97.44 37 ILE B O 1
ATOM 3509 N N . ARG B 1 38 ? 15 17.828 17.5 1 94.19 38 ARG B N 1
ATOM 3510 C CA . ARG B 1 38 ? 14.25 17.703 16.266 1 94.19 38 ARG B CA 1
ATOM 3511 C C . ARG B 1 38 ? 12.797 18.109 16.453 1 94.19 38 ARG B C 1
ATOM 3513 O O . ARG B 1 38 ? 12.008 17.344 17.016 1 94.19 38 ARG B O 1
ATOM 3520 N N . LEU B 1 39 ? 12.398 19.141 15.812 1 95.38 39 LEU B N 1
ATOM 3521 C CA . LEU B 1 39 ? 11.016 19.594 15.805 1 95.38 39 LEU B CA 1
ATOM 3522 C C . LEU B 1 39 ? 10.508 19.766 14.383 1 95.38 39 LEU B C 1
ATOM 3524 O O . LEU B 1 39 ? 9.648 20.625 14.125 1 95.38 39 LEU B O 1
ATOM 3528 N N . GLY B 1 40 ? 11.109 19.078 13.445 1 91.19 40 GLY B N 1
ATOM 3529 C CA . GLY B 1 40 ? 10.773 19.219 12.031 1 91.19 40 GLY B CA 1
ATOM 3530 C C . GLY B 1 40 ? 9.727 18.234 11.57 1 91.19 40 GLY B C 1
ATOM 3531 O O . GLY B 1 40 ? 8.562 18.594 11.383 1 91.19 40 GLY B O 1
ATOM 3532 N N . ILE B 1 41 ? 10.039 16.922 11.438 1 83.12 41 ILE B N 1
ATOM 3533 C CA . ILE B 1 41 ? 9.148 15.898 10.914 1 83.12 41 ILE B CA 1
ATOM 3534 C C . ILE B 1 41 ? 8.055 15.594 11.938 1 83.12 41 ILE B C 1
ATOM 3536 O O . ILE B 1 41 ? 8.328 15.516 13.133 1 83.12 41 ILE B O 1
ATOM 3540 N N . GLY B 1 42 ? 6.84 15.539 11.422 1 90.44 42 GLY B N 1
ATOM 3541 C CA . GLY B 1 42 ? 5.703 15.25 12.281 1 90.44 42 GLY B CA 1
ATOM 3542 C C . GLY B 1 42 ? 5.605 13.781 12.664 1 90.44 42 GLY B C 1
ATOM 3543 O O . GLY B 1 42 ? 4.602 13.125 12.383 1 90.44 42 GLY B O 1
ATOM 3544 N N . ASP B 1 43 ? 6.629 13.312 13.383 1 93.44 43 ASP B N 1
ATOM 3545 C CA . ASP B 1 43 ? 6.652 11.938 13.852 1 93.44 43 ASP B CA 1
ATOM 3546 C C . ASP B 1 43 ? 6.297 11.859 15.336 1 93.44 43 ASP B C 1
ATOM 3548 O O . ASP B 1 43 ? 6.836 12.609 16.156 1 93.44 43 ASP B O 1
ATOM 3552 N N . VAL B 1 44 ? 5.445 10.961 15.672 1 96 44 VAL B N 1
ATOM 3553 C CA . VAL B 1 44 ? 5.094 10.766 17.078 1 96 44 VAL B CA 1
ATOM 3554 C C . VAL B 1 44 ? 6.273 10.141 17.828 1 96 44 VAL B C 1
ATOM 3556 O O . VAL B 1 44 ? 7.082 9.422 17.234 1 96 44 VAL B O 1
ATOM 3559 N N . THR B 1 45 ? 6.316 10.438 19.156 1 95.62 45 THR B N 1
ATOM 3560 C CA . THR B 1 45 ? 7.488 9.969 19.891 1 95.62 45 THR B CA 1
ATOM 3561 C C . THR B 1 45 ? 7.066 9.172 21.125 1 95.62 45 THR B C 1
ATOM 3563 O O . THR B 1 45 ? 7.887 8.461 21.719 1 95.62 45 THR B O 1
ATOM 3566 N N . LEU B 1 46 ? 5.84 9.336 21.562 1 98 46 LEU B N 1
ATOM 3567 C CA . LEU B 1 46 ? 5.375 8.531 22.688 1 98 46 LEU B CA 1
ATOM 3568 C C . LEU B 1 46 ? 5.125 7.09 22.25 1 98 46 LEU B C 1
ATOM 3570 O O . LEU B 1 46 ? 4.641 6.844 21.141 1 98 46 LEU B O 1
ATOM 3574 N N . PRO B 1 47 ? 5.457 6.152 23.188 1 98.5 47 PRO B N 1
ATOM 3575 C CA . PRO B 1 47 ? 5.184 4.75 22.859 1 98.5 47 PRO B CA 1
ATOM 3576 C C . PRO B 1 47 ? 3.691 4.465 22.703 1 98.5 47 PRO B C 1
ATOM 3578 O O . PRO B 1 47 ? 2.857 5.285 23.094 1 98.5 47 PRO B O 1
ATOM 3581 N N . LEU B 1 48 ? 3.371 3.332 22.094 1 98.88 48 LEU B N 1
ATOM 3582 C CA . LEU B 1 48 ? 1.98 2.918 21.953 1 98.88 48 LEU B CA 1
ATOM 3583 C C . LEU B 1 48 ? 1.338 2.695 23.312 1 98.88 48 LEU B C 1
ATOM 3585 O O . LEU B 1 48 ? 1.992 2.219 24.25 1 98.88 48 LEU B O 1
ATOM 3589 N N . ALA B 1 49 ? 0.071 2.994 23.422 1 98.88 49 ALA B N 1
ATOM 3590 C CA . ALA B 1 49 ? -0.685 2.809 24.656 1 98.88 49 ALA B CA 1
ATOM 3591 C C . ALA B 1 49 ? -0.682 1.345 25.078 1 98.88 49 ALA B C 1
ATOM 3593 O O . ALA B 1 49 ? -0.76 0.445 24.25 1 98.88 49 ALA B O 1
ATOM 3594 N N . PRO B 1 50 ? -0.665 1.105 26.375 1 98.88 50 PRO B N 1
ATOM 3595 C CA . PRO B 1 50 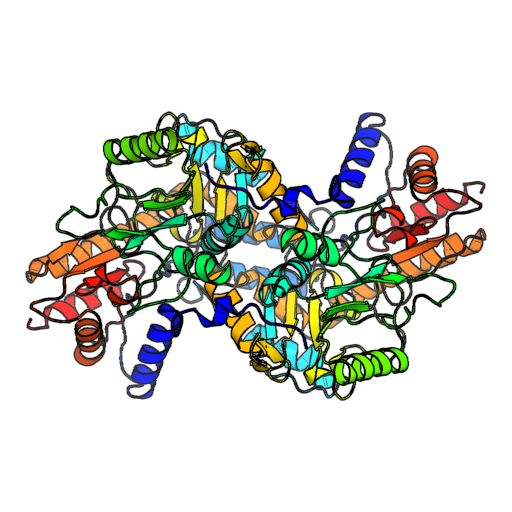? -0.645 -0.263 26.906 1 98.88 50 PRO B CA 1
ATOM 3596 C C . PRO B 1 50 ? -1.773 -1.125 26.344 1 98.88 50 PRO B C 1
ATOM 3598 O O . PRO B 1 50 ? -1.561 -2.299 26.016 1 98.88 50 PRO B O 1
ATOM 3601 N N . ALA B 1 51 ? -2.992 -0.588 26.172 1 98.94 51 ALA B N 1
ATOM 3602 C CA . ALA B 1 51 ? -4.117 -1.346 25.641 1 98.94 51 ALA B CA 1
ATOM 3603 C C . ALA B 1 51 ? -3.816 -1.85 24.234 1 98.94 51 ALA B C 1
ATOM 3605 O O . ALA B 1 51 ? -4.234 -2.947 23.844 1 98.94 51 ALA B O 1
ATOM 3606 N N . ILE B 1 52 ? -3.15 -1.05 23.469 1 98.94 52 ILE B N 1
ATOM 3607 C CA . ILE B 1 52 ? -2.781 -1.396 22.109 1 98.94 52 ILE B CA 1
ATOM 3608 C C . ILE B 1 52 ? -1.72 -2.494 22.109 1 98.94 52 ILE B C 1
ATOM 3610 O O . ILE B 1 52 ? -1.817 -3.471 21.375 1 98.94 52 ILE B O 1
ATOM 3614 N N . ILE B 1 53 ? -0.696 -2.352 23.016 1 98.94 53 ILE B N 1
ATOM 3615 C CA . ILE B 1 53 ? 0.373 -3.336 23.141 1 98.94 53 ILE B CA 1
ATOM 3616 C C . ILE B 1 53 ? -0.219 -4.691 23.531 1 98.94 53 ILE B C 1
ATOM 3618 O O . ILE B 1 53 ? 0.141 -5.719 22.953 1 98.94 53 ILE B O 1
ATOM 3622 N N . ASP B 1 54 ? -1.133 -4.676 24.484 1 98.94 54 ASP B N 1
ATOM 3623 C CA . ASP B 1 54 ? -1.771 -5.91 24.938 1 98.94 54 ASP B CA 1
ATOM 3624 C C . ASP B 1 54 ? -2.521 -6.59 23.781 1 98.94 54 ASP B C 1
ATOM 3626 O O . ASP B 1 54 ? -2.398 -7.801 23.594 1 98.94 54 ASP B O 1
ATOM 3630 N N . ALA B 1 55 ? -3.271 -5.824 23.047 1 98.94 55 ALA B N 1
ATOM 3631 C CA . ALA B 1 55 ? -4.066 -6.355 21.953 1 98.94 55 ALA B CA 1
ATOM 3632 C C . ALA B 1 55 ? -3.172 -6.941 20.859 1 98.94 55 ALA B C 1
ATOM 3634 O O . ALA B 1 55 ? -3.443 -8.031 20.344 1 98.94 55 ALA B O 1
ATOM 3635 N N . MET B 1 56 ? -2.121 -6.254 20.5 1 98.94 56 MET B N 1
ATOM 3636 C CA . MET B 1 56 ? -1.221 -6.727 19.453 1 98.94 56 MET B CA 1
ATOM 3637 C C . MET B 1 56 ? -0.46 -7.969 19.906 1 98.94 56 MET B C 1
ATOM 3639 O O . MET B 1 56 ? -0.22 -8.883 19.125 1 98.94 56 MET B O 1
ATOM 3643 N N . SER B 1 57 ? -0.007 -7.941 21.203 1 98.94 57 SER B N 1
ATOM 3644 C CA . SER B 1 57 ? 0.669 -9.117 21.75 1 98.94 57 SER B CA 1
ATOM 3645 C C . SER B 1 57 ? -0.214 -10.359 21.641 1 98.94 57 SER B C 1
ATOM 3647 O O . SER B 1 57 ? 0.246 -11.422 21.234 1 98.94 57 SER B O 1
ATOM 3649 N N . LYS B 1 58 ? -1.475 -10.195 22.047 1 98.88 58 LYS B N 1
ATOM 3650 C CA . LYS B 1 58 ? -2.428 -11.297 21.938 1 98.88 58 LYS B CA 1
ATOM 3651 C C . LYS B 1 58 ? -2.604 -11.734 20.484 1 98.88 58 LYS B C 1
ATOM 3653 O O . LYS B 1 58 ? -2.646 -12.93 20.188 1 98.88 58 LYS B O 1
ATOM 3658 N N . ALA B 1 59 ? -2.701 -10.812 19.594 1 98.94 59 ALA B N 1
ATOM 3659 C CA . ALA B 1 59 ? -2.9 -11.102 18.172 1 98.94 59 ALA B CA 1
ATOM 3660 C C . ALA B 1 59 ? -1.708 -11.859 17.594 1 98.94 59 ALA B C 1
ATOM 3662 O O . ALA B 1 59 ? -1.878 -12.758 16.781 1 98.94 59 ALA B O 1
ATOM 3663 N N . VAL B 1 60 ? -0.484 -11.453 18 1 98.94 60 VAL B N 1
ATOM 3664 C CA . VAL B 1 60 ? 0.708 -12.164 17.547 1 98.94 60 VAL B CA 1
ATOM 3665 C C . VAL B 1 60 ? 0.624 -13.633 17.984 1 98.94 60 VAL B C 1
ATOM 3667 O O . VAL B 1 60 ? 0.895 -14.531 17.188 1 98.94 60 VAL B O 1
ATOM 3670 N N . GLN B 1 61 ? 0.209 -13.852 19.203 1 98.88 61 GLN B N 1
ATOM 3671 C CA . GLN B 1 61 ? 0.081 -15.219 19.703 1 98.88 61 GLN B CA 1
ATOM 3672 C C . GLN B 1 61 ? -0.989 -15.984 18.938 1 98.88 61 GLN B C 1
ATOM 3674 O O . GLN B 1 61 ? -0.831 -17.172 18.656 1 98.88 61 GLN B O 1
ATOM 3679 N N . GLU B 1 62 ? -2.072 -15.336 18.625 1 98.88 62 GLU B N 1
ATOM 3680 C CA . GLU B 1 62 ? -3.133 -15.961 17.844 1 98.88 62 GLU B CA 1
ATOM 3681 C C . GLU B 1 62 ? -2.613 -16.438 16.484 1 98.88 62 GLU B C 1
ATOM 3683 O O . GLU B 1 62 ? -3.059 -17.469 15.969 1 98.88 62 GLU B O 1
ATOM 3688 N N . MET B 1 63 ? -1.645 -15.766 15.922 1 98.88 63 MET B N 1
ATOM 3689 C CA . MET B 1 63 ? -1.097 -16.109 14.617 1 98.88 63 MET B CA 1
ATOM 3690 C C . MET B 1 63 ? -0.188 -17.328 14.703 1 98.88 63 MET B C 1
ATOM 3692 O O . MET B 1 63 ? 0.171 -17.922 13.688 1 98.88 63 MET B O 1
ATOM 3696 N N . GLY B 1 64 ? 0.184 -17.703 15.938 1 98.75 64 GLY B N 1
ATOM 3697 C CA . GLY B 1 64 ? 1.097 -18.812 16.141 1 98.75 64 GLY B CA 1
ATOM 3698 C C . GLY B 1 64 ? 0.386 -20.125 16.453 1 98.75 64 GLY B C 1
ATOM 3699 O O . GLY B 1 64 ? 1.03 -21.125 16.734 1 98.75 64 GLY B O 1
ATOM 3700 N N . LYS B 1 65 ? -0.946 -20.109 16.406 1 98.38 65 LYS B N 1
ATOM 3701 C CA . LYS B 1 65 ? -1.755 -21.297 16.688 1 98.38 65 LYS B CA 1
ATOM 3702 C C . LYS B 1 65 ? -2.68 -21.609 15.516 1 98.38 65 LYS B C 1
ATOM 3704 O O . LYS B 1 65 ? -3.287 -20.703 14.93 1 98.38 65 LYS B O 1
ATOM 3709 N N . ALA B 1 66 ? -2.795 -22.875 15.18 1 96.62 66 ALA B N 1
ATOM 3710 C CA . ALA B 1 66 ? -3.568 -23.328 14.023 1 96.62 66 ALA B CA 1
ATOM 3711 C C . ALA B 1 66 ? -5.02 -22.875 14.125 1 96.62 66 ALA B C 1
ATOM 3713 O O . ALA B 1 66 ? -5.617 -22.453 13.133 1 96.62 66 ALA B O 1
ATOM 3714 N N . GLU B 1 67 ? -5.598 -22.812 15.289 1 96.69 67 GLU B N 1
ATOM 3715 C CA . GLU B 1 67 ? -7.02 -22.562 15.508 1 96.69 67 GLU B CA 1
ATOM 3716 C C . GLU B 1 67 ? -7.352 -21.078 15.305 1 96.69 67 GLU B C 1
ATOM 3718 O O . GLU B 1 67 ? -8.5 -20.734 15.023 1 96.69 67 GLU B O 1
ATOM 3723 N N . THR B 1 68 ? -6.352 -20.25 15.508 1 98.19 68 THR B N 1
ATOM 3724 C CA . THR B 1 68 ? -6.637 -18.812 15.508 1 98.19 68 THR B CA 1
ATOM 3725 C C . THR B 1 68 ? -5.887 -18.109 14.383 1 98.19 68 THR B C 1
ATOM 3727 O O . THR B 1 68 ? -6.094 -16.922 14.148 1 98.19 68 THR B O 1
ATOM 3730 N N . PHE B 1 69 ? -5.137 -18.844 13.695 1 97.81 69 PHE B N 1
ATOM 3731 C CA . PHE B 1 69 ? -4.34 -18.281 12.609 1 97.81 69 PHE B CA 1
ATOM 3732 C C . PHE B 1 69 ? -5.234 -17.625 11.57 1 97.81 69 PHE B C 1
ATOM 3734 O O . PHE B 1 69 ? -6.301 -18.141 11.242 1 97.81 69 PHE B O 1
ATOM 3741 N N . ARG B 1 70 ? -4.797 -16.453 11.117 1 97.25 70 ARG B N 1
ATOM 3742 C CA . ARG B 1 70 ? -5.484 -15.742 10.055 1 97.25 70 ARG B CA 1
ATOM 3743 C C . ARG B 1 70 ? -4.598 -15.602 8.82 1 97.25 70 ARG B C 1
ATOM 3745 O O . ARG B 1 70 ? -3.553 -14.945 8.875 1 97.25 70 ARG B O 1
ATOM 3752 N N . GLY B 1 71 ? -5.051 -16.234 7.668 1 96.06 71 GLY B N 1
ATOM 3753 C CA . GLY B 1 71 ? -4.418 -15.977 6.383 1 96.06 71 GLY B CA 1
ATOM 3754 C C . GLY B 1 71 ? -4.867 -14.672 5.746 1 96.06 71 GLY B C 1
ATOM 3755 O O . GLY B 1 71 ? -4.949 -13.648 6.426 1 96.06 71 GLY B O 1
ATOM 3756 N N . TYR B 1 72 ? -5.152 -14.719 4.445 1 93.75 72 TYR B N 1
ATOM 3757 C CA . TYR B 1 72 ? -5.668 -13.523 3.787 1 93.75 72 TYR B CA 1
ATOM 3758 C C . TYR B 1 72 ? -6.938 -13.031 4.469 1 93.75 72 TYR B C 1
ATOM 3760 O O . TYR B 1 72 ? -7.809 -13.828 4.824 1 93.75 72 TYR B O 1
ATOM 3768 N N . GLY B 1 73 ? -7.043 -11.805 4.801 1 91.81 73 GLY B N 1
ATOM 3769 C CA . GLY B 1 73 ? -8.258 -11.148 5.25 1 91.81 73 GLY B CA 1
ATOM 3770 C C . GLY B 1 73 ? -8.93 -10.328 4.168 1 91.81 73 GLY B C 1
ATOM 3771 O O . GLY B 1 73 ? -8.477 -10.305 3.025 1 91.81 73 GLY B O 1
ATOM 3772 N N . PRO B 1 74 ? -10.047 -9.75 4.551 1 93.5 74 PRO B N 1
ATOM 3773 C CA . PRO B 1 74 ? -10.68 -8.844 3.588 1 93.5 74 PRO B CA 1
ATOM 3774 C C . PRO B 1 74 ? -9.797 -7.645 3.236 1 93.5 74 PRO B C 1
ATOM 3776 O O . PRO B 1 74 ? -9.227 -7.012 4.129 1 93.5 74 PRO B O 1
ATOM 3779 N N . GLU B 1 75 ? -9.68 -7.32 1.988 1 93.94 75 GLU B N 1
ATOM 3780 C CA . GLU B 1 75 ? -8.844 -6.219 1.514 1 93.94 75 GLU B CA 1
ATOM 3781 C C . GLU B 1 75 ? -9.32 -4.887 2.08 1 93.94 75 GLU B C 1
ATOM 3783 O O . GLU B 1 75 ? -8.531 -3.955 2.24 1 93.94 75 GLU B O 1
ATOM 3788 N N . GLN B 1 76 ? -10.609 -4.773 2.484 1 97.12 76 GLN B N 1
ATOM 3789 C CA . GLN B 1 76 ? -11.211 -3.545 2.998 1 97.12 76 GLN B CA 1
ATOM 3790 C C . GLN B 1 76 ? -10.93 -3.377 4.488 1 97.12 76 GLN B C 1
ATOM 3792 O O . GLN B 1 76 ? -11.141 -2.299 5.051 1 97.12 76 GLN B O 1
ATOM 3797 N N . GLY B 1 77 ? -10.469 -4.391 5.121 1 98.19 77 GLY B N 1
ATOM 3798 C CA . GLY B 1 77 ? -10.344 -4.438 6.57 1 98.19 77 GLY B CA 1
ATOM 3799 C C . GLY B 1 77 ? -11.352 -5.367 7.223 1 98.19 77 GLY B C 1
ATOM 3800 O O . GLY B 1 77 ? -12.445 -5.586 6.688 1 98.19 77 GLY B O 1
ATOM 3801 N N . TYR B 1 78 ? -10.984 -5.934 8.383 1 98.5 78 TYR B N 1
ATOM 3802 C CA . TYR B 1 78 ? -11.867 -6.848 9.102 1 98.5 78 TYR B CA 1
ATOM 3803 C C . TYR B 1 78 ? -13.094 -6.113 9.633 1 98.5 78 TYR B C 1
ATOM 3805 O O . TYR B 1 78 ? -13.008 -4.938 10.008 1 98.5 78 TYR B O 1
ATOM 3813 N N . ASP B 1 79 ? -14.18 -6.816 9.766 1 98.12 79 ASP B N 1
ATOM 3814 C CA . ASP B 1 79 ? -15.438 -6.246 10.227 1 98.12 79 ASP B CA 1
ATOM 3815 C C . ASP B 1 79 ? -15.297 -5.68 11.641 1 98.12 79 ASP B C 1
ATOM 3817 O O . ASP B 1 79 ? -15.898 -4.648 11.961 1 98.12 79 ASP B O 1
ATOM 3821 N N . PHE B 1 80 ? -14.516 -6.344 12.492 1 98.62 80 PHE B N 1
ATOM 3822 C CA . PHE B 1 80 ? -14.414 -5.887 13.875 1 98.62 80 PHE B CA 1
ATOM 3823 C C . PHE B 1 80 ? -13.852 -4.473 13.93 1 98.62 80 PHE B C 1
ATOM 3825 O O . PHE B 1 80 ? -14.297 -3.654 14.742 1 98.62 80 PHE B O 1
ATOM 3832 N N . LEU B 1 81 ? -12.906 -4.16 13.094 1 98.88 81 LEU B N 1
ATOM 3833 C CA . LEU B 1 81 ? -12.328 -2.818 13.102 1 98.88 81 LEU B CA 1
ATOM 3834 C C . LEU B 1 81 ? -13.242 -1.831 12.375 1 98.88 81 LEU B C 1
ATOM 3836 O O . LEU B 1 81 ? -13.477 -0.727 12.867 1 98.88 81 LEU B O 1
ATOM 3840 N N . ARG B 1 82 ? -13.773 -2.184 11.18 1 98.88 82 ARG B N 1
ATOM 3841 C CA . ARG B 1 82 ? -14.648 -1.297 10.414 1 98.88 82 ARG B CA 1
ATOM 3842 C C . ARG B 1 82 ? -15.891 -0.921 11.227 1 98.88 82 ARG B C 1
ATOM 3844 O O . ARG B 1 82 ? -16.312 0.235 11.211 1 98.88 82 ARG B O 1
ATOM 3851 N N . GLN B 1 83 ? -16.406 -1.907 11.961 1 98.81 83 GLN B N 1
ATOM 3852 C CA . GLN B 1 83 ? -17.547 -1.634 12.812 1 98.81 83 GLN B CA 1
ATOM 3853 C C . GLN B 1 83 ? -17.172 -0.702 13.961 1 98.81 83 GLN B C 1
ATOM 3855 O O . GLN B 1 83 ? -17.938 0.206 14.305 1 98.81 83 GLN B O 1
ATOM 3860 N N . ALA B 1 84 ? -16.047 -0.927 14.602 1 98.88 84 ALA B N 1
ATOM 3861 C CA . ALA B 1 84 ? -15.578 -0.06 15.68 1 98.88 84 ALA B CA 1
ATOM 3862 C C . ALA B 1 84 ? -15.422 1.38 15.203 1 98.88 84 ALA B C 1
ATOM 3864 O O . ALA B 1 84 ? -15.797 2.32 15.906 1 98.88 84 ALA B O 1
ATOM 3865 N N . ILE B 1 85 ? -14.914 1.561 13.992 1 98.81 85 ILE B N 1
ATOM 3866 C CA . ILE B 1 85 ? -14.75 2.877 13.391 1 98.81 85 ILE B CA 1
ATOM 3867 C C . ILE B 1 85 ? -16.109 3.551 13.234 1 98.81 85 ILE B C 1
ATOM 3869 O O . ILE B 1 85 ? -16.297 4.699 13.641 1 98.81 85 ILE B O 1
ATOM 3873 N N . VAL B 1 86 ? -17.062 2.828 12.695 1 98.81 86 VAL B N 1
ATOM 3874 C CA . VAL B 1 86 ? -18.406 3.371 12.477 1 98.81 86 VAL B CA 1
ATOM 3875 C C . VAL B 1 86 ? -19.031 3.742 13.812 1 98.81 86 VAL B C 1
ATOM 3877 O O . VAL B 1 86 ? -19.578 4.84 13.961 1 98.81 86 VAL B O 1
ATOM 3880 N N . ASP B 1 87 ? -18.906 2.863 14.781 1 98.62 87 ASP B N 1
ATOM 3881 C CA . ASP B 1 87 ? -19.594 2.992 16.062 1 98.62 87 ASP B CA 1
ATOM 3882 C C . ASP B 1 87 ? -19 4.125 16.891 1 98.62 87 ASP B C 1
ATOM 3884 O O . ASP B 1 87 ? -19.719 4.793 17.641 1 98.62 87 ASP B O 1
ATOM 3888 N N . VAL B 1 88 ? -17.719 4.344 16.766 1 98.44 88 VAL B N 1
ATOM 3889 C CA . VAL B 1 88 ? -17.078 5.238 17.734 1 98.44 88 VAL B CA 1
ATOM 3890 C C . VAL B 1 88 ? -16.734 6.562 17.047 1 98.44 88 VAL B C 1
ATOM 3892 O O . VAL B 1 88 ? -16.875 7.629 17.656 1 98.44 88 VAL B O 1
ATOM 3895 N N . ASP B 1 89 ? -16.328 6.551 15.828 1 98.31 89 ASP B N 1
ATOM 3896 C CA . ASP B 1 89 ? -15.875 7.781 15.188 1 98.31 89 ASP B CA 1
ATOM 3897 C C . ASP B 1 89 ? -17.047 8.531 14.555 1 98.31 89 ASP B C 1
ATOM 3899 O O . ASP B 1 89 ? -16.984 9.758 14.398 1 98.31 89 ASP B O 1
ATOM 3903 N N . TYR B 1 90 ? -18.156 7.82 14.164 1 98.62 90 TYR B N 1
ATOM 3904 C CA . TYR B 1 90 ? -19.156 8.5 13.336 1 98.62 90 TYR B CA 1
ATOM 3905 C C . TYR B 1 90 ? -20.516 8.531 14.016 1 98.62 90 TYR B C 1
ATOM 3907 O O . TYR B 1 90 ? -21.156 9.578 14.094 1 98.62 90 TYR B O 1
ATOM 3915 N N . LYS B 1 91 ? -20.906 7.477 14.609 1 98.44 91 LYS B N 1
ATOM 3916 C CA . LYS B 1 91 ? -22.25 7.379 15.195 1 98.44 91 LYS B CA 1
ATOM 3917 C C . LYS B 1 91 ? -22.453 8.453 16.266 1 98.44 91 LYS B C 1
ATOM 3919 O O . LYS B 1 91 ? -23.5 9.102 16.297 1 98.44 91 LYS B O 1
ATOM 3924 N N . PRO B 1 92 ? -21.5 8.656 17.141 1 98 92 PRO B N 1
ATOM 3925 C CA . PRO B 1 92 ? -21.703 9.688 18.172 1 98 92 PRO B CA 1
ATOM 3926 C C . PRO B 1 92 ? -21.891 11.078 17.578 1 98 92 PRO B C 1
ATOM 3928 O O . PRO B 1 92 ? -22.391 11.977 18.25 1 98 92 PRO B O 1
ATOM 3931 N N . LEU B 1 93 ? -21.453 11.32 16.328 1 97.69 93 LEU B N 1
ATOM 3932 C CA . LEU B 1 93 ? -21.578 12.609 15.656 1 97.69 93 LEU B CA 1
ATOM 3933 C C . LEU B 1 93 ? -22.922 12.727 14.945 1 97.69 93 LEU B C 1
ATOM 3935 O O . LEU B 1 93 ? -23.203 13.742 14.305 1 97.69 93 LEU B O 1
ATOM 3939 N N . GLY B 1 94 ? -23.656 11.664 14.992 1 97.44 94 GLY B N 1
ATOM 3940 C CA . GLY B 1 94 ? -24.922 11.633 14.273 1 97.44 94 GLY B CA 1
ATOM 3941 C C . GLY B 1 94 ? -24.766 11.398 12.789 1 97.44 94 GLY B C 1
ATOM 3942 O O . GLY B 1 94 ? -25.641 11.742 12 1 97.44 94 GLY B O 1
ATOM 3943 N N . VAL B 1 95 ? -23.641 10.953 12.391 1 97.19 95 VAL B N 1
ATOM 3944 C CA . VAL B 1 95 ? -23.328 10.695 10.992 1 97.19 95 VAL B CA 1
ATOM 3945 C C . VAL B 1 95 ? -23.547 9.227 10.664 1 97.19 95 VAL B C 1
ATOM 3947 O O . VAL B 1 95 ? -23.109 8.344 11.414 1 97.19 95 VAL B O 1
ATOM 3950 N N . ASP B 1 96 ? -24.234 8.969 9.602 1 95.81 96 ASP B N 1
ATOM 3951 C CA . ASP B 1 96 ? -24.516 7.605 9.172 1 95.81 96 ASP B CA 1
ATOM 3952 C C . ASP B 1 96 ? -23.5 7.137 8.133 1 95.81 96 ASP B C 1
ATOM 3954 O O . ASP B 1 96 ? -23.516 7.594 6.988 1 95.81 96 ASP B O 1
ATOM 3958 N N . ILE B 1 97 ? -22.672 6.309 8.508 1 98.31 97 ILE B N 1
ATOM 3959 C CA . ILE B 1 97 ? -21.672 5.672 7.652 1 98.31 97 ILE B CA 1
ATOM 3960 C C . ILE B 1 97 ? -21.844 4.156 7.688 1 98.31 97 ILE B C 1
ATOM 3962 O O . ILE B 1 97 ? -21.938 3.561 8.766 1 98.31 97 ILE B O 1
ATOM 3966 N N . ALA B 1 98 ? -22.016 3.494 6.504 1 98.56 98 ALA B N 1
ATOM 3967 C CA . ALA B 1 98 ? -22.109 2.039 6.43 1 98.56 98 ALA B CA 1
ATOM 3968 C C . ALA B 1 98 ? -20.719 1.406 6.5 1 98.56 98 ALA B C 1
ATOM 3970 O O . ALA B 1 98 ? -19.719 2.027 6.113 1 98.56 98 ALA B O 1
ATOM 3971 N N . ILE B 1 99 ? -20.703 0.204 6.934 1 98.25 99 ILE B N 1
ATOM 3972 C CA . ILE B 1 99 ? -19.438 -0.504 7.129 1 98.25 99 ILE B CA 1
ATOM 3973 C C . ILE B 1 99 ? -18.703 -0.623 5.793 1 98.25 99 ILE B C 1
ATOM 3975 O O . ILE B 1 99 ? -17.469 -0.548 5.746 1 98.25 99 ILE B O 1
ATOM 3979 N N . ASP B 1 100 ? -19.406 -0.817 4.672 1 98.19 100 ASP B N 1
ATOM 3980 C CA . ASP B 1 100 ? -18.766 -1.023 3.369 1 98.19 100 ASP B CA 1
ATOM 3981 C C . ASP B 1 100 ? -18.391 0.308 2.727 1 98.19 100 ASP B C 1
ATOM 3983 O O . ASP B 1 100 ? -17.984 0.348 1.562 1 98.19 100 ASP B O 1
ATOM 3987 N N . GLU B 1 101 ? -18.547 1.421 3.496 1 98.88 101 GLU B N 1
ATOM 3988 C CA . GLU B 1 101 ? -18.031 2.721 3.078 1 98.88 101 GLU B CA 1
ATOM 3989 C C . GLU B 1 101 ? -16.688 3.016 3.734 1 98.88 101 GLU B C 1
ATOM 3991 O O . GLU B 1 101 ? -16.016 4.004 3.396 1 98.88 101 GLU B O 1
ATOM 3996 N N . VAL B 1 102 ? -16.297 2.127 4.68 1 98.94 102 VAL B N 1
ATOM 3997 C CA . VAL B 1 102 ? -15.023 2.262 5.395 1 98.94 102 VAL B CA 1
ATOM 3998 C C . VAL B 1 102 ? -13.984 1.322 4.789 1 98.94 102 VAL B C 1
ATOM 4000 O O . VAL B 1 102 ? -14.211 0.113 4.695 1 98.94 102 VAL B O 1
ATOM 4003 N N . PHE B 1 103 ? -12.859 1.863 4.355 1 98.94 103 PHE B N 1
ATOM 4004 C CA . PHE B 1 103 ? -11.75 1.083 3.82 1 98.94 103 PHE B CA 1
ATOM 4005 C C . PHE B 1 103 ? -10.492 1.272 4.668 1 98.94 103 PHE B C 1
ATOM 4007 O O . PHE B 1 103 ? -9.859 2.328 4.621 1 98.94 103 PHE B O 1
ATOM 4014 N N . VAL B 1 104 ? -10.141 0.209 5.438 1 98.88 104 VAL B N 1
ATOM 4015 C CA . VAL B 1 104 ? -8.945 0.239 6.273 1 98.88 104 VAL B CA 1
ATOM 4016 C C . VAL B 1 104 ? -7.699 0.122 5.395 1 98.88 104 VAL B C 1
ATOM 4018 O O . VAL B 1 104 ? -7.668 -0.67 4.449 1 98.88 104 VAL B O 1
ATOM 4021 N N . SER B 1 105 ? -6.688 0.936 5.711 1 98.56 105 SER B N 1
ATOM 4022 C CA . SER B 1 105 ? -5.504 1.005 4.863 1 98.56 105 SER B CA 1
ATOM 4023 C C . SER B 1 105 ? -4.23 1.071 5.699 1 98.56 105 SER B C 1
ATOM 4025 O O . SER B 1 105 ? -4.285 1.017 6.93 1 98.56 105 SER B O 1
ATOM 4027 N N . ASP B 1 106 ? -3.08 1.144 5.016 1 98 106 ASP B N 1
ATOM 4028 C CA . ASP B 1 106 ? -1.789 1.166 5.699 1 98 106 ASP B CA 1
ATOM 4029 C C . ASP B 1 106 ? -1.348 2.598 5.988 1 98 106 ASP B C 1
ATOM 4031 O O . ASP B 1 106 ? -0.248 2.822 6.5 1 98 106 ASP B O 1
ATOM 4035 N N . GLY B 1 107 ? -2.172 3.582 5.566 1 98.06 107 GLY B N 1
ATOM 4036 C CA . GLY B 1 107 ? -1.839 4.969 5.859 1 98.06 107 GLY B CA 1
ATOM 4037 C C . GLY B 1 107 ? -2.65 5.961 5.047 1 98.06 107 GLY B C 1
ATOM 4038 O O . GLY B 1 107 ? -2.955 5.715 3.879 1 98.06 107 GLY B O 1
ATOM 4039 N N . ALA B 1 108 ? -2.881 7.137 5.664 1 97.88 108 ALA B N 1
ATOM 4040 C CA . ALA B 1 108 ? -3.627 8.18 4.973 1 97.88 108 ALA B CA 1
ATOM 4041 C C . ALA B 1 108 ? -2.85 8.703 3.766 1 97.88 108 ALA B C 1
ATOM 4043 O O . ALA B 1 108 ? -3.441 9.07 2.748 1 97.88 108 ALA B O 1
ATOM 4044 N N . LYS B 1 109 ? -1.51 8.836 3.873 1 97.12 109 LYS B N 1
ATOM 4045 C CA . LYS B 1 109 ? -0.695 9.227 2.727 1 97.12 109 LYS B CA 1
ATOM 4046 C C . LYS B 1 109 ? -0.933 8.305 1.538 1 97.12 109 LYS B C 1
ATOM 4048 O O . LYS B 1 109 ? -1.101 8.766 0.407 1 97.12 109 LYS B O 1
ATOM 4053 N N . SER B 1 110 ? -0.948 6.961 1.79 1 97.81 110 SER B N 1
ATOM 4054 C CA . SER B 1 110 ? -1.214 5.988 0.734 1 97.81 110 SER B CA 1
ATOM 4055 C C . SER B 1 110 ? -2.596 6.195 0.126 1 97.81 110 SER B C 1
ATOM 4057 O O . SER B 1 110 ? -2.756 6.164 -1.096 1 97.81 110 SER B O 1
ATOM 4059 N N . ASP B 1 111 ? -3.607 6.402 0.982 1 98.5 111 ASP B N 1
ATOM 4060 C CA . ASP B 1 111 ? -4.969 6.605 0.498 1 98.5 111 ASP B CA 1
ATOM 4061 C C . ASP B 1 111 ? -5.055 7.832 -0.409 1 98.5 111 ASP B C 1
ATOM 4063 O O . ASP B 1 111 ? -5.527 7.738 -1.543 1 98.5 111 ASP B O 1
ATOM 4067 N N . VAL B 1 112 ? -4.512 8.922 0.083 1 98.06 112 VAL B N 1
ATOM 4068 C CA . VAL B 1 112 ? -4.586 10.188 -0.645 1 98.06 112 VAL B CA 1
ATOM 4069 C C . VAL B 1 112 ? -3.76 10.094 -1.925 1 98.06 112 VAL B C 1
ATOM 4071 O O . VAL B 1 112 ? -4.145 10.641 -2.961 1 98.06 112 VAL B O 1
ATOM 4074 N N . GLY B 1 113 ? -2.656 9.453 -1.847 1 97.44 113 GLY B N 1
ATOM 4075 C CA . GLY B 1 113 ? -1.791 9.32 -3.008 1 97.44 113 GLY B CA 1
ATOM 4076 C C . GLY B 1 113 ? -2.379 8.43 -4.09 1 97.44 113 GLY B C 1
ATOM 4077 O O . GLY B 1 113 ? -2.119 8.633 -5.277 1 97.44 113 GLY B O 1
ATOM 4078 N N . ASN B 1 114 ? -3.186 7.434 -3.682 1 98.12 114 ASN B N 1
ATOM 4079 C CA . ASN B 1 114 ? -3.664 6.445 -4.645 1 98.12 114 ASN B CA 1
ATOM 4080 C C . ASN B 1 114 ? -5.062 6.785 -5.148 1 98.12 114 ASN B C 1
ATOM 4082 O O . ASN B 1 114 ? -5.453 6.359 -6.238 1 98.12 114 ASN B O 1
ATOM 4086 N N . ILE B 1 115 ? -5.852 7.562 -4.402 1 98.38 115 ILE B N 1
ATOM 4087 C CA . ILE B 1 115 ? -7.258 7.801 -4.719 1 98.38 115 ILE B CA 1
ATOM 4088 C C . ILE B 1 115 ? -7.367 8.516 -6.066 1 98.38 115 ILE B C 1
ATOM 4090 O O . ILE B 1 115 ? -8.359 8.352 -6.781 1 98.38 115 ILE B O 1
ATOM 4094 N N . GLN B 1 116 ? -6.379 9.273 -6.449 1 97.19 116 GLN B N 1
ATOM 4095 C CA . GLN B 1 116 ? -6.418 10.039 -7.695 1 97.19 116 GLN B CA 1
ATOM 4096 C C . GLN B 1 116 ? -6.492 9.109 -8.906 1 97.19 116 GLN B C 1
ATOM 4098 O O . GLN B 1 116 ? -6.914 9.523 -9.984 1 97.19 116 GLN B O 1
ATOM 4103 N N . GLU B 1 117 ? -6.152 7.812 -8.75 1 97 117 GLU B N 1
ATOM 4104 C CA . GLU B 1 117 ? -6.172 6.855 -9.852 1 97 117 GLU B CA 1
ATOM 4105 C C . GLU B 1 117 ? -7.594 6.617 -10.359 1 97 117 GLU B C 1
ATOM 4107 O O . GLU B 1 117 ? -7.789 6.09 -11.453 1 97 117 GLU B O 1
ATOM 4112 N N . LEU B 1 118 ? -8.617 6.93 -9.586 1 98.12 118 LEU B N 1
ATOM 4113 C CA . LEU B 1 118 ? -10.016 6.738 -9.961 1 98.12 118 LEU B CA 1
ATOM 4114 C C . LEU B 1 118 ? -10.453 7.781 -10.984 1 98.12 118 LEU B C 1
ATOM 4116 O O . LEU B 1 118 ? -11.539 7.672 -11.562 1 98.12 118 LEU B O 1
ATOM 4120 N N . PHE B 1 119 ? -9.602 8.742 -11.227 1 98 119 PHE B N 1
ATOM 4121 C CA . PHE B 1 119 ? -10.039 9.906 -11.992 1 98 119 PHE B CA 1
ATOM 4122 C C . PHE B 1 119 ? -9.219 10.047 -13.273 1 98 119 PHE B C 1
ATOM 4124 O O . PHE B 1 119 ? -8.055 9.648 -13.312 1 98 119 PHE B O 1
ATOM 4131 N N . SER B 1 120 ? -9.859 10.664 -14.258 1 96.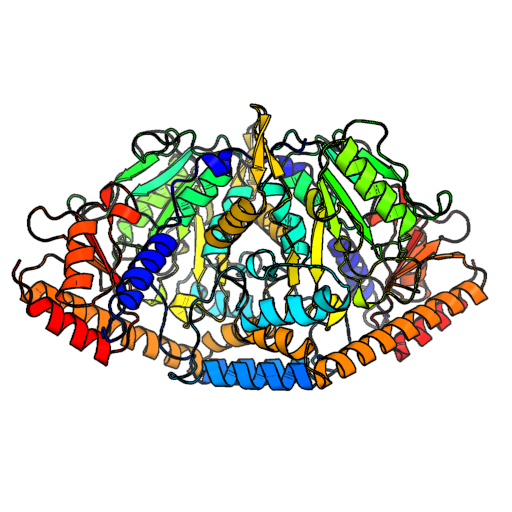62 120 SER B N 1
ATOM 4132 C CA . SER B 1 120 ? -9.211 10.938 -15.539 1 96.62 120 SER B CA 1
ATOM 4133 C C . SER B 1 120 ? -8.102 11.977 -15.383 1 96.62 120 SER B C 1
ATOM 4135 O O . SER B 1 120 ? -8.133 12.789 -14.461 1 96.62 120 SER B O 1
ATOM 4137 N N . GLU B 1 121 ? -7.172 11.953 -16.281 1 94.25 121 GLU B N 1
ATOM 4138 C CA . GLU B 1 121 ? -6.023 12.852 -16.25 1 94.25 121 GLU B CA 1
ATOM 4139 C C . GLU B 1 121 ? -6.434 14.281 -16.609 1 94.25 121 GLU B C 1
ATOM 4141 O O . GLU B 1 121 ? -5.695 15.227 -16.344 1 94.25 121 GLU B O 1
ATOM 4146 N N . ASP B 1 122 ? -7.562 14.445 -17.156 1 94.69 122 ASP B N 1
ATOM 4147 C CA . ASP B 1 122 ? -7.969 15.766 -17.641 1 94.69 122 ASP B CA 1
ATOM 4148 C C . ASP B 1 122 ? -8.594 16.594 -16.531 1 94.69 122 ASP B C 1
ATOM 4150 O O . ASP B 1 122 ? -8.914 17.766 -16.719 1 94.69 122 ASP B O 1
ATOM 4154 N N . ASN B 1 123 ? -8.797 15.977 -15.367 1 97.19 123 ASN B N 1
ATOM 4155 C CA . ASN B 1 123 ? -9.359 16.719 -14.242 1 97.19 123 ASN B CA 1
ATOM 4156 C C . ASN B 1 123 ? -8.414 17.812 -13.758 1 97.19 123 ASN B C 1
ATOM 4158 O O . ASN B 1 123 ? -7.203 17.594 -13.703 1 97.19 123 ASN B O 1
ATOM 4162 N N . ILE B 1 124 ? -8.953 18.922 -13.445 1 96.88 124 ILE B N 1
ATOM 4163 C CA . ILE B 1 124 ? -8.211 20.016 -12.836 1 96.88 124 ILE B CA 1
ATOM 4164 C C . ILE B 1 124 ? -8.344 19.938 -11.312 1 96.88 124 ILE B C 1
ATOM 4166 O O . ILE B 1 124 ? -9.453 19.812 -10.789 1 96.88 124 ILE B O 1
ATOM 4170 N N . ILE B 1 125 ? -7.219 19.969 -10.633 1 97.38 125 ILE B N 1
ATOM 4171 C CA . ILE B 1 125 ? -7.254 19.891 -9.18 1 97.38 125 ILE B CA 1
ATOM 4172 C C . ILE B 1 125 ? -6.949 21.25 -8.57 1 97.38 125 ILE B C 1
ATOM 4174 O O . ILE B 1 125 ? -6.273 22.078 -9.188 1 97.38 125 ILE B O 1
ATOM 4178 N N . ALA B 1 126 ? -7.492 21.484 -7.406 1 97.69 126 ALA B N 1
ATOM 4179 C CA . ALA B 1 126 ? -7.141 22.625 -6.57 1 97.69 126 ALA B CA 1
ATOM 4180 C C . ALA B 1 126 ? -6.543 22.172 -5.242 1 97.69 126 ALA B C 1
ATOM 4182 O O . ALA B 1 126 ? -7.027 21.219 -4.629 1 97.69 126 ALA B O 1
ATOM 4183 N N . ILE B 1 127 ? -5.469 22.766 -4.863 1 97.06 127 ILE B N 1
ATOM 4184 C CA . ILE B 1 127 ? -4.809 22.469 -3.596 1 97.06 127 ILE B CA 1
ATOM 4185 C C . ILE B 1 127 ? -4.512 23.781 -2.854 1 97.06 127 ILE B C 1
ATOM 4187 O O . ILE B 1 127 ? -4.324 24.828 -3.477 1 97.06 127 ILE B O 1
ATOM 4191 N N . THR B 1 128 ? -4.516 23.672 -1.566 1 96.88 128 THR B N 1
ATOM 4192 C CA . THR B 1 128 ? -4.062 24.812 -0.789 1 96.88 128 THR B CA 1
ATOM 4193 C C . THR B 1 128 ? -2.564 25.047 -0.983 1 96.88 128 THR B C 1
ATOM 4195 O O . THR B 1 128 ? -1.839 24.125 -1.382 1 96.88 128 THR B O 1
ATOM 4198 N N . ASP B 1 129 ? -2.15 26.234 -0.799 1 94.81 129 ASP B N 1
ATOM 4199 C CA . ASP B 1 129 ? -0.75 26.656 -0.798 1 94.81 129 ASP B CA 1
ATOM 4200 C C . ASP B 1 129 ? -0.445 27.547 0.397 1 94.81 129 ASP B C 1
ATOM 4202 O O . ASP B 1 129 ? -0.892 28.703 0.446 1 94.81 129 ASP B O 1
ATOM 4206 N N . PRO B 1 130 ? 0.298 27.062 1.339 1 94.62 130 PRO B N 1
ATOM 4207 C CA . PRO B 1 130 ? 1.085 25.828 1.391 1 94.62 130 PRO B CA 1
ATOM 4208 C C . PRO B 1 130 ? 0.224 24.578 1.62 1 94.62 130 PRO B C 1
ATOM 4210 O O . PRO B 1 130 ? -0.95 24.703 1.982 1 94.62 130 PRO B O 1
ATOM 4213 N N . VAL B 1 131 ? 0.841 23.391 1.285 1 90.38 131 VAL B N 1
ATOM 4214 C CA . VAL B 1 131 ? 0.053 22.172 1.395 1 90.38 131 VAL B CA 1
ATOM 4215 C C . VAL B 1 131 ? 0.974 20.984 1.689 1 90.38 131 VAL B C 1
ATOM 4217 O O . VAL B 1 131 ? 2.178 21.047 1.433 1 90.38 131 VAL B O 1
ATOM 4220 N N . TYR B 1 132 ? 0.394 19.906 2.262 1 92.62 132 TYR B N 1
ATOM 4221 C CA . TYR B 1 132 ? 1.087 18.625 2.391 1 92.62 132 TYR B CA 1
ATOM 4222 C C . TYR B 1 132 ? 1.476 18.078 1.023 1 92.62 132 TYR B C 1
ATOM 4224 O O . TYR B 1 132 ? 0.634 17.969 0.128 1 92.62 132 TYR B O 1
ATOM 4232 N N . PRO B 1 133 ? 2.654 17.609 0.801 1 91.75 133 PRO B N 1
ATOM 4233 C CA . PRO B 1 133 ? 3.229 17.422 -0.533 1 91.75 133 PRO B CA 1
ATOM 4234 C C . PRO B 1 133 ? 2.551 16.297 -1.312 1 91.75 133 PRO B C 1
ATOM 4236 O O . PRO B 1 133 ? 2.51 16.344 -2.545 1 91.75 133 PRO B O 1
ATOM 4239 N N . VAL B 1 134 ? 1.979 15.297 -0.704 1 94.69 134 VAL B N 1
ATOM 4240 C CA . VAL B 1 134 ? 1.485 14.109 -1.398 1 94.69 134 VAL B CA 1
ATOM 4241 C C . VAL B 1 134 ? 0.318 14.492 -2.305 1 94.69 134 VAL B C 1
ATOM 4243 O O . VAL B 1 134 ? 0.105 13.867 -3.35 1 94.69 134 VAL B O 1
ATOM 4246 N N . TYR B 1 135 ? -0.463 15.586 -1.971 1 96.31 135 TYR B N 1
ATOM 4247 C CA . TYR B 1 135 ? -1.582 16.016 -2.805 1 96.31 135 TYR B CA 1
ATOM 4248 C C . TYR B 1 135 ? -1.105 16.406 -4.199 1 96.31 135 TYR B C 1
ATOM 4250 O O . TYR B 1 135 ? -1.688 15.984 -5.203 1 96.31 135 TYR B O 1
ATOM 4258 N N . LEU B 1 136 ? -0.036 17.141 -4.164 1 94.94 136 LEU B N 1
ATOM 4259 C CA . LEU B 1 136 ? 0.519 17.641 -5.418 1 94.94 136 LEU B CA 1
ATOM 4260 C C . LEU B 1 136 ? 1.316 16.547 -6.129 1 94.94 136 LEU B C 1
ATOM 4262 O O . LEU B 1 136 ? 1.057 16.25 -7.293 1 94.94 136 LEU B O 1
ATOM 4266 N N . ASP B 1 137 ? 2.24 15.906 -5.434 1 94.81 137 ASP B N 1
ATOM 4267 C CA . ASP B 1 137 ? 3.197 14.992 -6.047 1 94.81 137 ASP B CA 1
ATOM 4268 C C . ASP B 1 137 ? 2.486 13.797 -6.68 1 94.81 137 ASP B C 1
ATOM 4270 O O . ASP B 1 137 ? 2.885 13.328 -7.75 1 94.81 137 ASP B O 1
ATOM 4274 N N . SER B 1 138 ? 1.476 13.227 -6.035 1 96.56 138 SER B N 1
ATOM 4275 C CA . SER B 1 138 ? 0.752 12.094 -6.594 1 96.56 138 SER B CA 1
ATOM 4276 C C . SER B 1 138 ? 0.025 12.477 -7.879 1 96.56 138 SER B C 1
ATOM 4278 O O . SER B 1 138 ? -0.07 11.672 -8.812 1 96.56 138 SER B O 1
ATOM 4280 N N . ASN B 1 139 ? -0.479 13.711 -7.941 1 96.62 139 ASN B N 1
ATOM 4281 C CA . ASN B 1 139 ? -1.152 14.156 -9.156 1 96.62 139 ASN B CA 1
ATOM 4282 C C . ASN B 1 139 ? -0.153 14.484 -10.266 1 96.62 139 ASN B C 1
ATOM 4284 O O . ASN B 1 139 ? -0.455 14.32 -11.445 1 96.62 139 ASN B O 1
ATOM 4288 N N . VAL B 1 140 ? 1.073 14.969 -9.852 1 95.5 140 VAL B N 1
ATOM 4289 C CA . VAL B 1 140 ? 2.148 15.109 -10.828 1 95.5 140 VAL B CA 1
ATOM 4290 C C . VAL B 1 140 ? 2.463 13.758 -11.461 1 95.5 140 VAL B C 1
ATOM 4292 O O . VAL B 1 140 ? 2.469 13.617 -12.688 1 95.5 140 VAL B O 1
ATOM 4295 N N . MET B 1 141 ? 2.623 12.742 -10.672 1 95.75 141 MET B N 1
ATOM 4296 C CA . MET B 1 141 ? 2.914 11.383 -11.133 1 95.75 141 MET B CA 1
ATOM 4297 C C . MET B 1 141 ? 1.806 10.867 -12.047 1 95.75 141 MET B C 1
ATOM 4299 O O . MET B 1 141 ? 2.072 10.141 -13 1 95.75 141 MET B O 1
ATOM 4303 N N . GLY B 1 142 ? 0.553 11.281 -11.742 1 95.44 142 GLY B N 1
ATOM 4304 C CA . GLY B 1 142 ? -0.611 10.828 -12.484 1 95.44 142 GLY B CA 1
ATOM 4305 C C . GLY B 1 142 ? -0.835 11.609 -13.766 1 95.44 142 GLY B C 1
ATOM 4306 O O . GLY B 1 142 ? -1.774 11.328 -14.516 1 95.44 142 GLY B O 1
ATOM 4307 N N . GLY B 1 143 ? -0.006 12.68 -13.984 1 94.75 143 GLY B N 1
ATOM 4308 C CA . GLY B 1 143 ? -0.017 13.375 -15.258 1 94.75 143 GLY B CA 1
ATOM 4309 C C . GLY B 1 143 ? -1.014 14.516 -15.312 1 94.75 143 GLY B C 1
ATOM 4310 O O . GLY B 1 143 ? -1.328 15.031 -16.391 1 94.75 143 GLY B O 1
ATOM 4311 N N . ARG B 1 144 ? -1.456 14.945 -14.172 1 94.31 144 ARG B N 1
ATOM 4312 C CA . ARG B 1 144 ? -2.539 15.922 -14.148 1 94.31 144 ARG B CA 1
ATOM 4313 C C . ARG B 1 144 ? -1.99 17.344 -14.102 1 94.31 144 ARG B C 1
ATOM 4315 O O . ARG B 1 144 ? -2.74 18.312 -14.258 1 94.31 144 ARG B O 1
ATOM 4322 N N . THR B 1 145 ? -0.748 17.672 -13.859 1 92.31 145 THR B N 1
ATOM 4323 C CA . THR B 1 145 ? -0.298 18.984 -13.438 1 92.31 145 THR B CA 1
ATOM 4324 C C . THR B 1 145 ? 0.378 19.719 -14.594 1 92.31 145 THR B C 1
ATOM 4326 O O . THR B 1 145 ? 0.566 20.938 -14.539 1 92.31 145 THR B O 1
ATOM 4329 N N . GLY B 1 146 ? 0.777 19.234 -15.594 1 85.38 146 GLY B N 1
ATOM 4330 C CA . GLY B 1 146 ? 1.595 19.875 -16.609 1 85.38 146 GLY B CA 1
ATOM 4331 C C . GLY B 1 146 ? 3.006 20.172 -16.141 1 85.38 146 GLY B C 1
ATOM 4332 O O . GLY B 1 146 ? 3.506 19.531 -15.219 1 85.38 146 GLY B O 1
ATOM 4333 N N . GLU B 1 147 ? 3.65 21.109 -16.75 1 86 147 GLU B N 1
ATOM 4334 C CA . GLU B 1 147 ? 5.031 21.453 -16.422 1 86 147 GLU B CA 1
ATOM 4335 C C . GLU B 1 147 ? 5.09 22.469 -15.281 1 86 147 GLU B C 1
ATOM 4337 O O . GLU B 1 147 ? 4.152 23.234 -15.078 1 86 147 GLU B O 1
ATOM 4342 N N . ALA B 1 148 ? 6.191 22.359 -14.516 1 84.5 148 ALA B N 1
ATOM 4343 C CA . ALA B 1 148 ? 6.422 23.312 -13.43 1 84.5 148 ALA B CA 1
ATOM 4344 C C . ALA B 1 148 ? 7.156 24.562 -13.938 1 84.5 148 ALA B C 1
ATOM 4346 O O . ALA B 1 148 ? 8.203 24.438 -14.578 1 84.5 148 ALA B O 1
ATOM 4347 N N . VAL B 1 149 ? 6.566 25.688 -13.742 1 81.38 149 VAL B N 1
ATOM 4348 C CA . VAL B 1 149 ? 7.191 26.969 -14.039 1 81.38 149 VAL B CA 1
ATOM 4349 C C . VAL B 1 149 ? 7.379 27.766 -12.75 1 81.38 149 VAL B C 1
ATOM 4351 O O . VAL B 1 149 ? 6.402 28.172 -12.109 1 81.38 149 VAL B O 1
ATOM 4354 N N . ASP B 1 150 ? 8.609 28.031 -12.367 1 74.5 150 ASP B N 1
ATOM 4355 C CA . ASP B 1 150 ? 8.953 28.75 -11.141 1 74.5 150 ASP B CA 1
ATOM 4356 C C . ASP B 1 150 ? 8.297 28.109 -9.93 1 74.5 150 ASP B C 1
ATOM 4358 O O . ASP B 1 150 ? 7.699 28.797 -9.102 1 74.5 150 ASP B O 1
ATOM 4362 N N . GLY B 1 151 ? 8.234 26.766 -9.938 1 74.06 151 GLY B N 1
ATOM 4363 C CA . GLY B 1 151 ? 7.742 26 -8.797 1 74.06 151 GLY B CA 1
ATOM 4364 C C . GLY B 1 151 ? 6.234 25.828 -8.812 1 74.06 151 GLY B C 1
ATOM 4365 O O . GLY B 1 151 ? 5.676 25.188 -7.914 1 74.06 151 GLY B O 1
ATOM 4366 N N . ILE B 1 152 ? 5.652 26.359 -9.836 1 83.25 152 ILE B N 1
ATOM 4367 C CA . ILE B 1 152 ? 4.199 26.297 -9.938 1 83.25 152 ILE B CA 1
ATOM 4368 C C . ILE B 1 152 ? 3.803 25.453 -11.156 1 83.25 152 ILE B C 1
ATOM 4370 O O . ILE B 1 152 ? 4.277 25.703 -12.266 1 83.25 152 ILE B O 1
ATOM 4374 N N . PHE B 1 153 ? 2.959 24.5 -10.914 1 91.75 153 PHE B N 1
ATOM 4375 C CA . PHE B 1 153 ? 2.496 23.656 -12.016 1 91.75 153 PHE B CA 1
ATOM 4376 C C . PHE B 1 153 ? 1.344 24.328 -12.758 1 91.75 153 PHE B C 1
ATOM 4378 O O . PHE B 1 153 ? 0.458 24.922 -12.141 1 91.75 153 PHE B O 1
ATOM 4385 N N . GLN B 1 154 ? 1.273 24.266 -14.047 1 88.69 154 GLN B N 1
ATOM 4386 C CA . GLN B 1 154 ? 0.397 25.016 -14.938 1 88.69 154 GLN B CA 1
ATOM 4387 C C . GLN B 1 154 ? -1.047 24.531 -14.828 1 88.69 154 GLN B C 1
ATOM 4389 O O . GLN B 1 154 ? -1.982 25.312 -15.023 1 88.69 154 GLN B O 1
ATOM 4394 N N . LYS B 1 155 ? -1.299 23.375 -14.578 1 92.06 155 LYS B N 1
ATOM 4395 C CA . LYS B 1 155 ? -2.654 22.828 -14.617 1 92.06 155 LYS B CA 1
ATOM 4396 C C . LYS B 1 155 ? -3.158 22.516 -13.211 1 92.06 155 LYS B C 1
ATOM 4398 O O . LYS B 1 155 ? -4.004 21.625 -13.031 1 92.06 155 LYS B O 1
ATOM 4403 N N . VAL B 1 156 ? -2.582 23.172 -12.234 1 95.06 156 VAL B N 1
ATOM 4404 C CA . VAL B 1 156 ? -3.025 23.078 -10.844 1 95.06 156 VAL B CA 1
ATOM 4405 C C . VAL B 1 156 ? -3.514 24.453 -10.367 1 95.06 156 VAL B C 1
ATOM 4407 O O . VAL B 1 156 ? -2.879 25.469 -10.641 1 95.06 156 VAL B O 1
ATOM 4410 N N . VAL B 1 157 ? -4.676 24.453 -9.805 1 96.38 157 VAL B N 1
ATOM 4411 C CA . VAL B 1 157 ? -5.176 25.688 -9.195 1 96.38 157 VAL B CA 1
ATOM 4412 C C . VAL B 1 157 ? -4.73 25.75 -7.734 1 96.38 157 VAL B C 1
ATOM 4414 O O . VAL B 1 157 ? -5.102 24.906 -6.926 1 96.38 157 VAL B O 1
ATOM 4417 N N . TYR B 1 158 ? -3.941 26.719 -7.438 1 95.25 158 TYR B N 1
ATOM 4418 C CA . TYR B 1 158 ? -3.453 26.906 -6.078 1 95.25 158 TYR B CA 1
ATOM 4419 C C . TYR B 1 158 ? -4.359 27.844 -5.297 1 95.25 158 TYR B C 1
ATOM 4421 O O . TYR B 1 158 ? -4.773 28.891 -5.816 1 95.25 158 TYR B O 1
ATOM 4429 N N . LEU B 1 159 ? -4.684 27.422 -4.141 1 97.31 159 LEU B N 1
ATOM 4430 C CA . LEU B 1 159 ? -5.504 28.219 -3.234 1 97.31 159 LEU B CA 1
ATOM 4431 C C . LEU B 1 159 ? -4.652 28.844 -2.135 1 97.31 159 LEU B C 1
ATOM 4433 O O . LEU B 1 159 ? -4.352 28.188 -1.131 1 97.31 159 LEU B O 1
ATOM 4437 N N . PRO B 1 160 ? -4.316 30.094 -2.326 1 95.88 160 PRO B N 1
ATOM 4438 C CA . PRO B 1 160 ? -3.461 30.734 -1.323 1 95.88 160 PRO B CA 1
ATOM 4439 C C . PRO B 1 160 ? -4.059 30.672 0.081 1 95.88 160 PRO B C 1
ATOM 4441 O O . PRO B 1 160 ? -5.227 31.016 0.272 1 95.88 160 PRO B O 1
ATOM 4444 N N . THR B 1 161 ? -3.33 30.219 0.996 1 95.88 161 THR B N 1
ATOM 4445 C CA . THR B 1 161 ? -3.684 30.062 2.402 1 95.88 161 THR B CA 1
ATOM 4446 C C . THR B 1 161 ? -2.605 30.672 3.297 1 95.88 161 THR B C 1
ATOM 4448 O O . THR B 1 161 ? -1.544 30.078 3.486 1 95.88 161 THR B O 1
ATOM 4451 N N . TYR B 1 162 ? -2.893 31.812 3.764 1 94.06 162 TYR B N 1
ATOM 4452 C CA . TYR B 1 162 ? -1.901 32.562 4.527 1 94.06 162 TYR B CA 1
ATOM 4453 C C . TYR B 1 162 ? -2.574 33.469 5.555 1 94.06 162 TYR B C 1
ATOM 4455 O O . TYR B 1 162 ? -3.803 33.469 5.672 1 94.06 162 TYR B O 1
ATOM 4463 N N . ALA B 1 163 ? -1.793 34.156 6.32 1 95.12 163 ALA B N 1
ATOM 4464 C CA . ALA B 1 163 ? -2.266 34.875 7.5 1 95.12 163 ALA B CA 1
ATOM 4465 C C . ALA B 1 163 ? -3.309 35.938 7.121 1 95.12 163 ALA B C 1
ATOM 4467 O O . ALA B 1 163 ? -4.309 36.094 7.82 1 95.12 163 ALA B O 1
ATOM 4468 N N . GLU B 1 164 ? -3.123 36.562 6.035 1 95 164 GLU B N 1
ATOM 4469 C CA . GLU B 1 164 ? -3.969 37.688 5.637 1 95 164 GLU B CA 1
ATOM 4470 C C . GLU B 1 164 ? -5.387 37.219 5.316 1 95 164 GLU B C 1
ATOM 4472 O O . GLU B 1 164 ? -6.336 38 5.387 1 95 164 GLU B O 1
ATOM 4477 N N . ASN B 1 165 ? -5.551 35.969 4.934 1 96.19 165 ASN B N 1
ATOM 4478 C CA . ASN B 1 165 ? -6.898 35.469 4.711 1 96.19 165 ASN B CA 1
ATOM 4479 C C . ASN B 1 165 ? -7.316 34.5 5.809 1 96.19 165 ASN B C 1
ATOM 4481 O O . ASN B 1 165 ? -8.141 33.594 5.574 1 96.19 165 ASN B O 1
ATOM 4485 N N . ASN B 1 166 ? -6.602 34.594 6.957 1 95.75 166 ASN B N 1
ATOM 4486 C CA . ASN B 1 166 ? -6.879 33.812 8.141 1 95.75 166 ASN B CA 1
ATOM 4487 C C . ASN B 1 166 ? -6.762 32.312 7.848 1 95.75 166 ASN B C 1
ATOM 4489 O O . ASN B 1 166 ? -7.523 31.5 8.391 1 95.75 166 ASN B O 1
ATOM 4493 N N . PHE B 1 167 ? -5.922 31.984 6.879 1 96.69 167 PHE B N 1
ATOM 4494 C CA . PHE B 1 167 ? -5.668 30.609 6.473 1 96.69 167 PHE B CA 1
ATOM 4495 C C . PHE B 1 167 ? -6.949 29.938 5.988 1 96.69 167 PHE B C 1
ATOM 4497 O O . PHE B 1 167 ? -7.145 28.734 6.188 1 96.69 167 PHE B O 1
ATOM 4504 N N . SER B 1 168 ? -7.863 30.672 5.453 1 97.12 168 SER B N 1
ATOM 4505 C CA . SER B 1 168 ? -9.117 30.266 4.82 1 97.12 168 SER B CA 1
ATOM 4506 C C . SER B 1 168 ? -9.133 30.641 3.344 1 97.12 168 SER B C 1
ATOM 4508 O O . SER B 1 168 ? -9.562 31.734 2.982 1 97.12 168 SER B O 1
ATOM 4510 N N . PRO B 1 169 ? -8.773 29.703 2.504 1 96.31 169 PRO B N 1
ATOM 4511 C CA . PRO B 1 169 ? -8.609 30.062 1.095 1 96.31 169 PRO B CA 1
ATOM 4512 C C . PRO B 1 169 ? -9.93 30.422 0.413 1 96.31 169 PRO B C 1
ATOM 4514 O O . PRO B 1 169 ? -10.977 29.875 0.773 1 96.31 169 PRO B O 1
ATOM 4517 N N . GLU B 1 170 ? -9.836 31.344 -0.575 1 97.38 170 GLU B N 1
ATOM 4518 C CA . GLU B 1 170 ? -10.969 31.625 -1.448 1 97.38 170 GLU B CA 1
ATOM 4519 C C . GLU B 1 170 ? -11.289 30.438 -2.35 1 97.38 170 GLU B C 1
ATOM 4521 O O . GLU B 1 170 ? -10.453 29.547 -2.52 1 97.38 170 GLU B O 1
ATOM 4526 N N . PHE B 1 171 ? -12.516 30.453 -2.789 1 98.25 171 PHE B N 1
ATOM 4527 C CA . PHE B 1 171 ? -12.859 29.438 -3.783 1 98.25 171 PHE B CA 1
ATOM 4528 C C . PHE B 1 171 ? -12.047 29.641 -5.059 1 98.25 171 PHE B C 1
ATOM 4530 O O . PHE B 1 171 ? -11.609 30.75 -5.352 1 98.25 171 PHE B O 1
ATOM 4537 N N . PRO B 1 172 ? -11.812 28.516 -5.789 1 97.06 172 PRO B N 1
ATOM 4538 C CA . PRO B 1 172 ? -11.148 28.672 -7.086 1 97.06 172 PRO B CA 1
ATOM 4539 C C . PRO B 1 172 ? -11.867 29.672 -8 1 97.06 172 PRO B C 1
ATOM 4541 O O . PRO B 1 172 ? -13.094 29.703 -8.023 1 97.06 172 PRO B O 1
ATOM 4544 N N . SER B 1 173 ? -11.055 30.406 -8.68 1 93.88 173 SER B N 1
ATOM 4545 C CA . SER B 1 173 ? -11.617 31.375 -9.609 1 93.88 173 SER B CA 1
ATOM 4546 C C . SER B 1 173 ? -11.93 30.734 -10.961 1 93.88 173 SER B C 1
ATOM 4548 O O . SER B 1 173 ? -12.609 31.344 -11.797 1 93.88 173 SER B O 1
ATOM 4550 N N . GLU B 1 174 ? -11.445 29.625 -11.219 1 94.62 174 GLU B N 1
ATOM 4551 C CA . GLU B 1 174 ? -11.703 28.859 -12.43 1 94.62 174 GLU B CA 1
ATOM 4552 C C . GLU B 1 174 ? -12.297 27.484 -12.109 1 94.62 174 GLU B C 1
ATOM 4554 O O . GLU B 1 174 ? -12.383 27.109 -10.938 1 94.62 174 GLU B O 1
ATOM 4559 N N . ARG B 1 175 ? -12.695 26.859 -13.117 1 93.75 175 ARG B N 1
ATOM 4560 C CA . ARG B 1 175 ? -13.32 25.547 -12.93 1 93.75 175 ARG B CA 1
ATOM 4561 C C . ARG B 1 175 ? -12.312 24.531 -12.414 1 93.75 175 ARG B C 1
ATOM 4563 O O . ARG B 1 175 ? -11.195 24.438 -12.93 1 93.75 175 ARG B O 1
ATOM 4570 N N . VAL B 1 176 ? -12.719 23.797 -11.383 1 97 176 VAL B N 1
ATOM 4571 C CA . VAL B 1 176 ? -11.93 22.719 -10.781 1 97 176 VAL B CA 1
ATOM 4572 C C . VAL B 1 176 ? -12.812 21.484 -10.586 1 97 176 VAL B C 1
ATOM 4574 O O . VAL B 1 176 ? -14.023 21.609 -10.383 1 97 176 VAL B O 1
ATOM 4577 N N . ASP B 1 177 ? -12.195 20.328 -10.727 1 98.06 177 ASP B N 1
ATOM 4578 C CA . ASP B 1 177 ? -12.922 19.078 -10.633 1 98.06 177 ASP B CA 1
ATOM 4579 C C . ASP B 1 177 ? -12.727 18.422 -9.266 1 98.06 177 ASP B C 1
ATOM 4581 O O . ASP B 1 177 ? -13.617 17.734 -8.766 1 98.06 177 ASP B O 1
ATOM 4585 N N . ILE B 1 178 ? -11.586 18.578 -8.672 1 98.5 178 ILE B N 1
ATOM 4586 C CA . ILE B 1 178 ? -11.211 17.969 -7.398 1 98.5 178 ILE B CA 1
ATOM 4587 C C . ILE B 1 178 ? -10.523 19 -6.512 1 98.5 178 ILE B C 1
ATOM 4589 O O . ILE B 1 178 ? -9.641 19.734 -6.973 1 98.5 178 ILE B O 1
ATOM 4593 N N . VAL B 1 179 ? -10.93 19.109 -5.297 1 98.38 179 VAL B N 1
ATOM 4594 C CA . VAL B 1 179 ? -10.32 20.016 -4.324 1 98.38 179 VAL B CA 1
ATOM 4595 C C . VAL B 1 179 ? -9.758 19.203 -3.154 1 98.38 179 VAL B C 1
ATOM 4597 O O . VAL B 1 179 ? -10.422 18.312 -2.625 1 98.38 179 VAL B O 1
ATOM 4600 N N . TYR B 1 180 ? -8.523 19.516 -2.77 1 98.19 180 TYR B N 1
ATOM 4601 C CA . TYR B 1 180 ? -7.922 18.953 -1.568 1 98.19 180 TYR B CA 1
ATOM 4602 C C . TYR B 1 180 ? -7.953 19.938 -0.415 1 98.19 180 TYR B C 1
ATOM 4604 O O . TYR B 1 180 ? -7.441 21.062 -0.534 1 98.19 180 TYR B O 1
ATOM 4612 N N . LEU B 1 181 ? -8.562 19.547 0.654 1 98.19 181 LEU B N 1
ATOM 4613 C CA . LEU B 1 181 ? -8.547 20.328 1.888 1 98.19 181 LEU B CA 1
ATOM 4614 C C . LEU B 1 181 ? -8.094 19.469 3.066 1 98.19 181 LEU B C 1
ATOM 4616 O O . LEU B 1 181 ? -8.586 18.344 3.248 1 98.19 181 LEU B O 1
ATOM 4620 N N . CYS B 1 182 ? -7.141 19.938 3.676 1 97.88 182 CYS B N 1
ATOM 4621 C CA . CYS B 1 182 ? -6.664 19.344 4.918 1 97.88 182 CYS B CA 1
ATOM 4622 C C . CYS B 1 182 ? -7.027 20.219 6.113 1 97.88 182 CYS B C 1
ATOM 4624 O O . CYS B 1 182 ? -6.551 21.344 6.234 1 97.88 182 CYS B O 1
ATOM 4626 N N . SER B 1 183 ? -7.852 19.75 6.98 1 97.75 183 SER B N 1
ATOM 4627 C CA . SER B 1 183 ? -8.305 20.484 8.156 1 97.75 183 SER B CA 1
ATOM 4628 C C . SER B 1 183 ? -8.57 19.531 9.328 1 97.75 183 SER B C 1
ATOM 4630 O O . SER B 1 183 ? -9.445 18.672 9.242 1 97.75 183 SER B O 1
ATOM 4632 N N . PRO B 1 184 ? -7.848 19.641 10.492 1 97.56 184 PRO B N 1
ATOM 4633 C CA . PRO B 1 184 ? -6.781 20.609 10.75 1 97.56 184 PRO B CA 1
ATOM 4634 C C . PRO B 1 184 ? -5.648 20.531 9.727 1 97.56 184 PRO B C 1
ATOM 4636 O O . PRO B 1 184 ? -5.371 19.453 9.203 1 97.56 184 PRO B O 1
ATOM 4639 N N . ASN B 1 185 ? -5.027 21.656 9.508 1 97.5 185 ASN B N 1
ATOM 4640 C CA . ASN B 1 185 ? -4.176 21.812 8.328 1 97.5 185 ASN B CA 1
ATOM 4641 C C . ASN B 1 185 ? -2.723 21.469 8.641 1 97.5 185 ASN B C 1
ATOM 4643 O O . ASN B 1 185 ? -2.203 21.828 9.695 1 97.5 185 ASN B O 1
ATOM 4647 N N . ASN B 1 186 ? -2.107 20.672 7.906 1 96.56 186 ASN B N 1
ATOM 4648 C CA . ASN B 1 186 ? -0.663 20.562 7.727 1 96.56 186 ASN B CA 1
ATOM 4649 C C . ASN B 1 186 ? -0.194 21.312 6.484 1 96.56 186 ASN B C 1
ATOM 4651 O O . ASN B 1 186 ? -0.576 20.969 5.363 1 96.56 186 ASN B O 1
ATOM 4655 N N . PRO B 1 187 ? 0.47 22.391 6.641 1 96.75 187 PRO B N 1
ATOM 4656 C CA . PRO B 1 187 ? 1.467 22.578 7.699 1 96.75 187 PRO B CA 1
ATOM 4657 C C . PRO B 1 187 ? 1.054 23.625 8.727 1 96.75 187 PRO B C 1
ATOM 4659 O O . PRO B 1 187 ? 1.695 23.75 9.773 1 96.75 187 PRO B O 1
ATOM 4662 N N . THR B 1 188 ? -0.014 24.328 8.578 1 97.31 188 THR B N 1
ATOM 4663 C CA . THR B 1 188 ? -0.224 25.562 9.312 1 97.31 188 THR B CA 1
ATOM 4664 C C . THR B 1 188 ? -0.768 25.281 10.711 1 97.31 188 THR B C 1
ATOM 4666 O O . THR B 1 188 ? -0.724 26.156 11.586 1 97.31 188 THR B O 1
ATOM 4669 N N . GLY B 1 189 ? -1.37 24.125 10.844 1 97.12 189 GLY B N 1
ATOM 4670 C CA . GLY B 1 189 ? -1.946 23.766 12.125 1 97.12 189 GLY B CA 1
ATOM 4671 C C . GLY B 1 189 ? -3.281 24.438 12.391 1 97.12 189 GLY B C 1
ATOM 4672 O O . GLY B 1 189 ? -3.852 24.281 13.477 1 97.12 189 GLY B O 1
ATOM 4673 N N . THR B 1 190 ? -3.814 25.109 11.445 1 96.56 190 THR B N 1
ATOM 4674 C CA . THR B 1 190 ? -5.078 25.812 11.609 1 96.56 190 THR B CA 1
ATOM 4675 C C . THR B 1 190 ? -6.254 24.922 11.234 1 96.56 190 THR B C 1
ATOM 4677 O O . THR B 1 190 ? -6.066 23.828 10.688 1 96.56 190 THR B O 1
ATOM 4680 N N . VAL B 1 191 ? -7.457 25.344 11.625 1 96.69 191 VAL B N 1
ATOM 4681 C CA . VAL B 1 191 ? -8.672 24.609 11.312 1 96.69 191 VAL B CA 1
ATOM 4682 C C . VAL B 1 191 ? -9.688 25.531 10.648 1 96.69 191 VAL B C 1
ATOM 4684 O O . VAL B 1 191 ? -9.711 26.734 10.914 1 96.69 191 VAL B O 1
ATOM 4687 N N . LEU B 1 192 ? -10.438 25.016 9.742 1 98 192 LEU B N 1
ATOM 4688 C CA . LEU B 1 192 ? -11.547 25.766 9.141 1 98 192 LEU B CA 1
ATOM 4689 C C . LEU B 1 192 ? -12.797 25.672 10.008 1 98 192 LEU B C 1
ATOM 4691 O O . LEU B 1 192 ? -13.07 24.641 10.609 1 98 192 LEU B O 1
ATOM 4695 N N . SER B 1 193 ? -13.562 26.75 10.039 1 98 193 SER B N 1
ATOM 4696 C CA . SER B 1 193 ? -14.797 26.766 10.82 1 98 193 SER B CA 1
ATOM 4697 C C . SER B 1 193 ? -15.867 25.891 10.188 1 98 193 SER B C 1
ATOM 4699 O O . SER B 1 193 ? -15.789 25.562 9 1 98 193 SER B O 1
ATOM 4701 N N . ARG B 1 194 ? -16.828 25.484 11.016 1 98.25 194 ARG B N 1
ATOM 4702 C CA . ARG B 1 194 ? -17.969 24.719 10.523 1 98.25 194 ARG B CA 1
ATOM 4703 C C . ARG B 1 194 ? -18.672 25.453 9.383 1 98.25 194 ARG B C 1
ATOM 4705 O O . ARG B 1 194 ? -19.016 24.844 8.375 1 98.25 194 ARG B O 1
ATOM 4712 N N . ALA B 1 195 ? -18.859 26.75 9.539 1 98.44 195 ALA B N 1
ATOM 4713 C CA . ALA B 1 195 ? -19.531 27.562 8.531 1 98.44 195 ALA B CA 1
ATOM 4714 C C . ALA B 1 195 ? -18.734 27.562 7.223 1 98.44 195 ALA B C 1
ATOM 4716 O O . ALA B 1 195 ? -19.328 27.438 6.145 1 98.44 195 ALA B O 1
ATOM 4717 N N . ARG B 1 196 ? -17.469 27.75 7.348 1 98.5 196 ARG B N 1
ATOM 4718 C CA . ARG B 1 196 ? -16.641 27.797 6.152 1 98.5 196 ARG B CA 1
ATOM 4719 C C . ARG B 1 196 ? -16.656 26.453 5.43 1 98.5 196 ARG B C 1
ATOM 4721 O O . ARG B 1 196 ? -16.703 26.406 4.199 1 98.5 196 ARG B O 1
ATOM 4728 N N . LEU B 1 197 ? -16.609 25.359 6.18 1 98.69 197 LEU B N 1
ATOM 4729 C CA . LEU B 1 197 ? -16.672 24.031 5.586 1 98.69 197 LEU B CA 1
ATOM 4730 C C . LEU B 1 197 ? -18.016 23.797 4.91 1 98.69 197 LEU B C 1
ATOM 4732 O O . LEU B 1 197 ? -18.078 23.156 3.861 1 98.69 197 LEU B O 1
ATOM 4736 N N . ALA B 1 198 ? -19.047 24.297 5.496 1 98.81 198 ALA B N 1
ATOM 4737 C CA . ALA B 1 198 ? -20.359 24.219 4.863 1 98.81 198 ALA B CA 1
ATOM 4738 C C . ALA B 1 198 ? -20.375 24.953 3.525 1 98.81 198 ALA B C 1
ATOM 4740 O O . ALA B 1 198 ? -20.984 24.484 2.561 1 98.81 198 ALA B O 1
ATOM 4741 N N . GLU B 1 199 ? -19.734 26.109 3.49 1 98.81 199 GLU B N 1
ATOM 4742 C CA . GLU B 1 199 ? -19.625 26.844 2.234 1 98.81 199 GLU B CA 1
ATOM 4743 C C . GLU B 1 199 ? -18.875 26.016 1.184 1 98.81 199 GLU B C 1
ATOM 4745 O O . GLU B 1 199 ? -19.25 26.031 0.008 1 98.81 199 GLU B O 1
ATOM 4750 N N . TRP B 1 200 ? -17.844 25.328 1.594 1 98.75 200 TRP B N 1
ATOM 4751 C CA . TRP B 1 200 ? -17.078 24.484 0.678 1 98.75 200 TRP B CA 1
ATOM 4752 C C . TRP B 1 200 ? -17.922 23.344 0.13 1 98.75 200 TRP B C 1
ATOM 4754 O O . TRP B 1 200 ? -17.875 23.031 -1.062 1 98.75 200 TRP B O 1
ATOM 4764 N N . ILE B 1 201 ? -18.703 22.688 0.998 1 98.81 201 ILE B N 1
ATOM 4765 C CA . ILE B 1 201 ? -19.578 21.594 0.558 1 98.81 201 ILE B CA 1
ATOM 4766 C C . ILE B 1 201 ? -20.578 22.125 -0.46 1 98.81 201 ILE B C 1
ATOM 4768 O O . ILE B 1 201 ? -20.797 21.516 -1.512 1 98.81 201 ILE B O 1
ATOM 4772 N N . LYS B 1 202 ? -21.172 23.281 -0.133 1 98.75 202 LYS B N 1
ATOM 4773 C CA . LYS B 1 202 ? -22.109 23.891 -1.068 1 98.75 202 LYS B CA 1
ATOM 4774 C C . LYS B 1 202 ? -21.422 24.203 -2.396 1 98.75 202 LYS B C 1
ATOM 4776 O O . LYS B 1 202 ? -22 23.969 -3.465 1 98.75 202 LYS B O 1
ATOM 4781 N N . TRP B 1 203 ? -20.266 24.797 -2.346 1 98.5 203 TRP B N 1
ATOM 4782 C CA . TRP B 1 203 ? -19.516 25.125 -3.557 1 98.5 203 TRP B CA 1
ATOM 4783 C C . TRP B 1 203 ? -19.25 23.875 -4.398 1 98.5 203 TRP B C 1
ATOM 4785 O O . TRP B 1 203 ? -19.453 23.891 -5.613 1 98.5 203 TRP B O 1
ATOM 4795 N N . CYS B 1 204 ? -18.812 22.781 -3.738 1 98.56 204 CYS B N 1
ATOM 4796 C CA . CYS B 1 204 ? -18.547 21.531 -4.449 1 98.56 204 CYS B CA 1
ATOM 4797 C C . CYS B 1 204 ? -19.797 21 -5.117 1 98.56 204 CYS B C 1
ATOM 4799 O O . CYS B 1 204 ? -19.75 20.531 -6.254 1 98.56 204 CYS B O 1
ATOM 4801 N N . LYS B 1 205 ? -20.906 21.062 -4.418 1 97.88 205 LYS B N 1
ATOM 4802 C CA . LYS B 1 205 ? -22.172 20.625 -4.992 1 97.88 205 LYS B CA 1
ATOM 4803 C C . LYS B 1 205 ? -22.547 21.453 -6.211 1 97.88 205 LYS B C 1
ATOM 4805 O O . LYS B 1 205 ? -22.875 20.922 -7.266 1 97.88 205 LYS B O 1
ATOM 4810 N N . ASP B 1 206 ? -22.422 22.781 -6.023 1 97.44 206 ASP B N 1
ATOM 4811 C CA . ASP B 1 206 ? -22.828 23.703 -7.078 1 97.44 206 ASP B CA 1
ATOM 4812 C C . ASP B 1 206 ? -21.922 23.562 -8.305 1 97.44 206 ASP B C 1
ATOM 4814 O O . ASP B 1 206 ? -22.359 23.828 -9.43 1 97.44 206 ASP B O 1
ATOM 4818 N N . ASN B 1 207 ? -20.734 23.156 -8.133 1 97.25 207 ASN B N 1
ATOM 4819 C CA . ASN B 1 207 ? -19.766 23.109 -9.227 1 97.25 207 ASN B CA 1
ATOM 4820 C C . ASN B 1 207 ? -19.469 21.672 -9.648 1 97.25 207 ASN B C 1
ATOM 4822 O O . ASN B 1 207 ? -18.594 21.438 -10.484 1 97.25 207 ASN B O 1
ATOM 4826 N N . ASP B 1 208 ? -20.141 20.719 -9.016 1 96.56 208 ASP B N 1
ATOM 4827 C CA . ASP B 1 208 ? -19.969 19.297 -9.305 1 96.56 208 ASP B CA 1
ATOM 4828 C C . ASP B 1 208 ? -18.5 18.891 -9.133 1 96.56 208 ASP B C 1
ATOM 4830 O O . ASP B 1 208 ? -17.922 18.266 -10.031 1 96.56 208 ASP B O 1
ATOM 4834 N N . ALA B 1 209 ? -17.891 19.359 -8.055 1 98.19 209 ALA B N 1
ATOM 4835 C CA . ALA B 1 209 ? -16.516 19.047 -7.688 1 98.19 209 ALA B CA 1
ATOM 4836 C C . ALA B 1 209 ? -16.469 18.047 -6.531 1 98.19 209 ALA B C 1
ATOM 4838 O O . ALA B 1 209 ? -17.406 17.969 -5.738 1 98.19 209 ALA B O 1
ATOM 4839 N N . ILE B 1 210 ? -15.5 17.281 -6.488 1 98.75 210 ILE B N 1
ATOM 4840 C CA . ILE B 1 210 ? -15.297 16.328 -5.406 1 98.75 210 ILE B CA 1
ATOM 4841 C C . ILE B 1 210 ? -14.305 16.891 -4.395 1 98.75 210 ILE B C 1
ATOM 4843 O O . ILE B 1 210 ? -13.266 17.438 -4.777 1 98.75 210 ILE B O 1
ATOM 4847 N N . LEU B 1 211 ? -14.641 16.797 -3.164 1 98.75 211 LEU B N 1
ATOM 4848 C CA . LEU B 1 211 ? -13.773 17.25 -2.084 1 98.75 211 LEU B CA 1
ATOM 4849 C C . LEU B 1 211 ? -13.008 16.078 -1.474 1 98.75 211 LEU B C 1
ATOM 4851 O O . LEU B 1 211 ? -13.609 15.156 -0.93 1 98.75 211 LEU B O 1
ATOM 4855 N N . MET B 1 212 ? -11.719 16.109 -1.646 1 98.75 212 MET B N 1
ATOM 4856 C CA . MET B 1 212 ? -10.828 15.242 -0.868 1 98.75 212 MET B CA 1
ATOM 4857 C C . MET B 1 212 ? -10.516 15.867 0.488 1 98.75 212 MET B C 1
ATOM 4859 O O . MET B 1 212 ? -9.719 16.797 0.578 1 98.75 212 MET B O 1
ATOM 4863 N N . PHE B 1 213 ? -11.094 15.352 1.545 1 98.81 213 PHE B N 1
ATOM 4864 C CA . PHE B 1 213 ? -10.977 15.969 2.859 1 98.81 213 PHE B CA 1
ATOM 4865 C C . PHE B 1 213 ? -10.047 15.164 3.76 1 98.81 213 PHE B C 1
ATOM 4867 O O . PHE B 1 213 ? -10.422 14.094 4.242 1 98.81 213 PHE B O 1
ATOM 4874 N N . ASP B 1 214 ? -8.891 15.656 3.998 1 98.56 214 ASP B N 1
ATOM 4875 C CA . ASP B 1 214 ? -7.887 15.031 4.855 1 98.56 214 ASP B CA 1
ATOM 4876 C C . ASP B 1 214 ? -8.023 15.508 6.301 1 98.56 214 ASP B C 1
ATOM 4878 O O . ASP B 1 214 ? -7.766 16.672 6.605 1 98.56 214 ASP B O 1
ATOM 4882 N N . SER B 1 215 ? -8.398 14.602 7.137 1 98.06 215 SER B N 1
ATOM 4883 C CA . SER B 1 215 ? -8.656 14.906 8.539 1 98.06 215 SER B CA 1
ATOM 4884 C C . SER B 1 215 ? -7.754 14.078 9.453 1 98.06 215 SER B C 1
ATOM 4886 O O . SER B 1 215 ? -8.195 13.586 10.492 1 98.06 215 SER B O 1
ATOM 4888 N N . ALA B 1 216 ? -6.508 13.977 9.102 1 97.5 216 ALA B N 1
ATOM 4889 C CA . ALA B 1 216 ? -5.52 13.172 9.82 1 97.5 216 ALA B CA 1
ATOM 4890 C C . ALA B 1 216 ? -5.375 13.648 11.266 1 97.5 216 ALA B C 1
ATOM 4892 O O . ALA B 1 216 ? -4.984 12.875 12.141 1 97.5 216 ALA B O 1
ATOM 4893 N N . TYR B 1 217 ? -5.754 14.883 11.602 1 97.88 217 TYR B N 1
ATOM 4894 C CA . TYR B 1 217 ? -5.473 15.461 12.914 1 97.88 217 TYR B CA 1
ATOM 4895 C C . TYR B 1 217 ? -6.762 15.727 13.68 1 97.88 217 TYR B C 1
ATOM 4897 O O . TYR B 1 217 ? -6.77 16.484 14.656 1 97.88 217 TYR B O 1
ATOM 4905 N N . GLU B 1 218 ? -7.871 15.141 13.242 1 97.88 218 GLU B N 1
ATOM 4906 C CA . GLU B 1 218 ? -9.172 15.43 13.836 1 97.88 218 GLU B CA 1
ATOM 4907 C C . GLU B 1 218 ? -9.164 15.18 15.344 1 97.88 218 GLU B C 1
ATOM 4909 O O . GLU B 1 218 ? -9.844 15.875 16.094 1 97.88 218 GLU B O 1
ATOM 4914 N N . ALA B 1 219 ? -8.344 14.273 15.828 1 97.69 219 ALA B N 1
ATOM 4915 C CA . ALA B 1 219 ? -8.32 13.891 17.234 1 97.69 219 ALA B CA 1
ATOM 4916 C C . ALA B 1 219 ? -7.742 15.008 18.094 1 97.69 219 ALA B C 1
ATOM 4918 O O . ALA B 1 219 ? -7.891 14.992 19.328 1 97.69 219 ALA B O 1
ATOM 4919 N N . PHE B 1 220 ? -7.094 15.984 17.5 1 98.19 220 PHE B N 1
ATOM 4920 C CA . PHE B 1 220 ? -6.449 17.078 18.219 1 98.19 220 PHE B CA 1
ATOM 4921 C C . PHE B 1 220 ? -7.402 18.25 18.391 1 98.19 220 PHE B C 1
ATOM 4923 O O . PHE B 1 220 ? -7.109 19.203 19.125 1 98.19 220 PHE B O 1
ATOM 4930 N N . ILE B 1 221 ? -8.539 18.219 17.719 1 98.06 221 ILE B N 1
ATOM 4931 C CA . ILE B 1 221 ? -9.445 19.359 17.672 1 98.06 221 ILE B CA 1
ATOM 4932 C C . ILE B 1 221 ? -9.953 19.672 19.078 1 98.06 221 ILE B C 1
ATOM 4934 O O . ILE B 1 221 ? -10.477 18.797 19.766 1 98.06 221 ILE B O 1
ATOM 4938 N N . SER B 1 222 ? -9.758 20.875 19.453 1 95.56 222 SER B N 1
ATOM 4939 C CA . SER B 1 222 ? -10.289 21.406 20.703 1 95.56 222 SER B CA 1
ATOM 4940 C C . SER B 1 222 ? -11.328 22.5 20.453 1 95.56 222 SER B C 1
ATOM 4942 O O . SER B 1 222 ? -12.195 22.734 21.281 1 95.56 222 SER B O 1
ATOM 4944 N N . THR B 1 223 ? -11.203 23.109 19.312 1 94.12 223 THR B N 1
ATOM 4945 C CA . THR B 1 223 ? -12.094 24.203 18.938 1 94.12 223 THR B CA 1
ATOM 4946 C C . THR B 1 223 ? -13.508 23.688 18.672 1 94.12 223 THR B C 1
ATOM 4948 O O . THR B 1 223 ? -13.688 22.656 18.016 1 94.12 223 THR B O 1
ATOM 4951 N N . GLU B 1 224 ? -14.461 24.406 19.156 1 94.38 224 GLU B N 1
ATOM 4952 C CA . GLU B 1 224 ? -15.852 23.969 19.016 1 94.38 224 GLU B CA 1
ATOM 4953 C C . GLU B 1 224 ? -16.422 24.375 17.656 1 94.38 224 GLU B C 1
ATOM 4955 O O . GLU B 1 224 ? -17.297 23.688 17.125 1 94.38 224 GLU B O 1
ATOM 4960 N N . ASP B 1 225 ? -15.953 25.453 17.172 1 95.31 225 ASP B N 1
ATOM 4961 C CA . ASP B 1 225 ? -16.484 25.984 15.922 1 95.31 225 ASP B CA 1
ATOM 4962 C C . ASP B 1 225 ? -15.836 25.312 14.711 1 95.31 225 ASP B C 1
ATOM 4964 O O . ASP B 1 225 ? -15.258 25.969 13.859 1 95.31 225 ASP B O 1
ATOM 4968 N N . THR B 1 226 ? -15.844 24.062 14.625 1 97.5 226 THR B N 1
ATOM 4969 C CA . THR B 1 226 ? -15.398 23.219 13.516 1 97.5 226 THR B CA 1
ATOM 4970 C C . THR B 1 226 ? -16.078 21.859 13.555 1 97.5 226 THR B C 1
ATOM 4972 O O . THR B 1 226 ? -17.094 21.688 14.227 1 97.5 226 THR B O 1
ATOM 4975 N N . VAL B 1 227 ? -15.695 20.922 12.719 1 97.69 227 VAL B N 1
ATOM 4976 C CA . VAL B 1 227 ? -16.312 19.594 12.688 1 97.69 227 VAL B CA 1
ATOM 4977 C C . VAL B 1 227 ? -15.25 18.531 12.969 1 97.69 227 VAL B C 1
ATOM 4979 O O . VAL B 1 227 ? -14.07 18.719 12.664 1 97.69 227 VAL B O 1
ATOM 4982 N N . LYS B 1 228 ? -15.688 17.453 13.516 1 97.38 228 LYS B N 1
ATOM 4983 C CA . LYS B 1 228 ? -14.82 16.297 13.719 1 97.38 228 LYS B CA 1
ATOM 4984 C C . LYS B 1 228 ? -14.828 15.367 12.5 1 97.38 228 LYS B C 1
ATOM 4986 O O . LYS B 1 228 ? -13.914 14.57 12.312 1 97.38 228 LYS B O 1
ATOM 4991 N N . SER B 1 229 ? -15.844 15.453 11.711 1 98.62 229 SER B N 1
ATOM 4992 C CA . SER B 1 229 ? -15.953 14.805 10.406 1 98.62 229 SER B CA 1
ATOM 4993 C C . SER B 1 229 ? -16.656 15.719 9.398 1 98.62 229 SER B C 1
ATOM 4995 O O . SER B 1 229 ? -17.609 16.406 9.742 1 98.62 229 SER B O 1
ATOM 4997 N N . ILE B 1 230 ? -16.188 15.68 8.172 1 98.88 230 ILE B N 1
ATOM 4998 C CA . ILE B 1 230 ? -16.766 16.516 7.129 1 98.88 230 ILE B CA 1
ATOM 4999 C C . ILE B 1 230 ? -18.219 16.109 6.906 1 98.88 230 ILE B C 1
ATOM 5001 O O . ILE B 1 230 ? -19.031 16.922 6.449 1 98.88 230 ILE B O 1
ATOM 5005 N N . TYR B 1 231 ? -18.625 14.891 7.34 1 98.88 231 TYR B N 1
ATOM 5006 C CA . TYR B 1 231 ? -19.953 14.352 7.074 1 98.88 231 TYR B CA 1
ATOM 5007 C C . TYR B 1 231 ? -20.969 14.891 8.078 1 98.88 231 TYR B C 1
ATOM 5009 O O . TYR B 1 231 ? -22.172 14.617 7.957 1 98.88 231 TYR B O 1
ATOM 5017 N N . GLU B 1 232 ? -20.516 15.664 9.062 1 98.56 232 GLU B N 1
ATOM 5018 C CA . GLU B 1 232 ? -21.438 16.406 9.914 1 98.56 232 GLU B CA 1
ATOM 5019 C C . GLU B 1 232 ? -22.172 17.484 9.125 1 98.56 232 GLU B C 1
ATOM 5021 O O . GLU B 1 232 ? -23.234 17.953 9.547 1 98.56 232 GLU B O 1
ATOM 5026 N N . ILE B 1 233 ? -21.562 17.938 8.047 1 98.62 233 ILE B N 1
ATOM 5027 C CA . ILE B 1 233 ? -22.156 18.969 7.207 1 98.62 233 ILE B CA 1
ATOM 5028 C C . ILE B 1 233 ? -23.125 18.328 6.223 1 98.62 233 ILE B C 1
ATOM 5030 O O . ILE B 1 233 ? -22.781 17.391 5.504 1 98.62 233 ILE B O 1
ATOM 5034 N N . GLU B 1 234 ? -24.312 18.875 6.168 1 97.75 234 GLU B N 1
ATOM 5035 C CA . GLU B 1 234 ? -25.328 18.375 5.242 1 97.75 234 GLU B CA 1
ATOM 5036 C C . GLU B 1 234 ? -24.828 18.438 3.801 1 97.75 234 GLU B C 1
ATOM 5038 O O . GLU B 1 234 ? -24.266 19.438 3.381 1 97.75 234 GLU B O 1
ATOM 5043 N N . GLY B 1 235 ? -24.984 17.359 3.1 1 98.19 235 GLY B N 1
ATOM 5044 C CA . GLY B 1 235 ? -24.609 17.297 1.695 1 98.19 235 GLY B CA 1
ATOM 5045 C C . GLY B 1 235 ? -23.203 16.781 1.468 1 98.19 235 GLY B C 1
ATOM 5046 O O . GLY B 1 235 ? -22.844 16.422 0.345 1 98.19 235 GLY B O 1
ATOM 5047 N N . ALA B 1 236 ? -22.438 16.656 2.51 1 98.81 236 ALA B N 1
ATOM 5048 C CA . ALA B 1 236 ? -21.047 16.281 2.369 1 98.81 236 ALA B CA 1
ATOM 5049 C C . ALA B 1 236 ? -20.906 14.875 1.773 1 98.81 236 ALA B C 1
ATOM 5051 O O . ALA B 1 236 ? -20 14.617 0.981 1 98.81 236 ALA B O 1
ATOM 5052 N N . ARG B 1 237 ? -21.812 13.961 2.098 1 98.44 237 ARG B N 1
ATOM 5053 C CA . ARG B 1 237 ? -21.734 12.578 1.632 1 98.44 237 ARG B CA 1
ATOM 5054 C C . ARG B 1 237 ? -21.859 12.508 0.113 1 98.44 237 ARG B C 1
ATOM 5056 O O . ARG B 1 237 ? -21.484 11.516 -0.5 1 98.44 237 ARG B O 1
ATOM 5063 N N . GLU B 1 238 ? -22.344 13.531 -0.521 1 98.31 238 GLU B N 1
ATOM 5064 C CA . GLU B 1 238 ? -22.562 13.539 -1.964 1 98.31 238 GLU B CA 1
ATOM 5065 C C . GLU B 1 238 ? -21.297 13.961 -2.711 1 98.31 238 GLU B C 1
ATOM 5067 O O . GLU B 1 238 ? -21.156 13.703 -3.91 1 98.31 238 GLU B O 1
ATOM 5072 N N . VAL B 1 239 ? -20.375 14.625 -1.949 1 98.69 239 VAL B N 1
ATOM 5073 C CA . VAL B 1 239 ? -19.328 15.266 -2.74 1 98.69 239 VAL B CA 1
ATOM 5074 C C . VAL B 1 239 ? -17.969 15.016 -2.096 1 98.69 239 VAL B C 1
ATOM 5076 O O . VAL B 1 239 ? -16.922 15.281 -2.701 1 98.69 239 VAL B O 1
ATOM 5079 N N . ALA B 1 240 ? -17.906 14.406 -0.856 1 98.81 240 ALA B N 1
ATOM 5080 C CA . ALA B 1 240 ? -16.625 14.406 -0.143 1 98.81 240 ALA B CA 1
ATOM 5081 C C . ALA B 1 240 ? -16.172 12.977 0.143 1 98.81 240 ALA B C 1
ATOM 5083 O O . ALA B 1 240 ? -16.984 12.102 0.442 1 98.81 240 ALA B O 1
ATOM 5084 N N . ILE B 1 241 ? -14.914 12.75 0.06 1 98.94 241 ILE B N 1
ATOM 5085 C CA . ILE B 1 241 ? -14.188 11.594 0.571 1 98.94 241 ILE B CA 1
ATOM 5086 C C . ILE B 1 241 ? -13.312 12.008 1.753 1 98.94 241 ILE B C 1
ATOM 5088 O O . ILE B 1 241 ? -12.602 13.016 1.683 1 98.94 241 ILE B O 1
ATOM 5092 N N . GLU B 1 242 ? -13.406 11.266 2.842 1 98.94 242 GLU B N 1
ATOM 5093 C CA . GLU B 1 242 ? -12.664 11.625 4.047 1 98.94 242 GLU B CA 1
ATOM 5094 C C . GLU B 1 242 ? -11.523 10.648 4.312 1 98.94 242 GLU B C 1
ATOM 5096 O O . GLU B 1 242 ? -11.703 9.438 4.203 1 98.94 242 GLU B O 1
ATOM 5101 N N . PHE B 1 243 ? -10.352 11.172 4.629 1 98.81 243 PHE B N 1
ATOM 5102 C CA . PHE B 1 243 ? -9.18 10.383 4.969 1 98.81 243 PHE B CA 1
ATOM 5103 C C . PHE B 1 243 ? -8.797 10.578 6.434 1 98.81 243 PHE B C 1
ATOM 5105 O O . PHE B 1 243 ? -8.695 11.711 6.906 1 98.81 243 PHE B O 1
ATOM 5112 N N . ARG B 1 244 ? -8.609 9.453 7.148 1 98.38 244 ARG B N 1
ATOM 5113 C CA . ARG B 1 244 ? -8.258 9.461 8.562 1 98.38 244 ARG B CA 1
ATOM 5114 C C . ARG B 1 244 ? -7.004 8.633 8.82 1 98.38 244 ARG B C 1
ATOM 5116 O O . ARG B 1 244 ? -6.625 7.793 8 1 98.38 244 ARG B O 1
ATOM 5123 N N . SER B 1 245 ? -6.367 8.898 9.938 1 97.62 245 SER B N 1
ATOM 5124 C CA . SER B 1 245 ? -5.094 8.242 10.227 1 97.62 245 SER B CA 1
ATOM 5125 C C . SER B 1 245 ? -5.02 7.801 11.68 1 97.62 245 SER B C 1
ATOM 5127 O O . SER B 1 245 ? -5.395 8.547 12.586 1 97.62 245 SER B O 1
ATOM 5129 N N . PHE B 1 246 ? -4.504 6.602 11.953 1 98.81 246 PHE B N 1
ATOM 5130 C CA . PHE B 1 246 ? -4.191 6.176 13.312 1 98.81 246 PHE B CA 1
ATOM 5131 C C . PHE B 1 246 ? -2.805 6.648 13.727 1 98.81 246 PHE B C 1
ATOM 5133 O O . PHE B 1 246 ? -2.455 6.613 14.906 1 98.81 246 PHE B O 1
ATOM 5140 N N . SER B 1 247 ? -2.008 7.152 12.781 1 98 247 SER B N 1
ATOM 5141 C CA . SER B 1 247 ? -0.672 7.648 13.094 1 98 247 SER B CA 1
ATOM 5142 C C . SER B 1 247 ? -0.729 8.781 14.109 1 98 247 SER B C 1
ATOM 5144 O O . SER B 1 247 ? 0.065 8.82 15.055 1 98 247 SER B O 1
ATOM 5146 N N . LYS B 1 248 ? -1.701 9.664 13.875 1 97.19 248 LYS B N 1
ATOM 5147 C CA . LYS B 1 248 ? -1.74 10.852 14.727 1 97.19 248 LYS B CA 1
ATOM 5148 C C . LYS B 1 248 ? -2.732 10.672 15.875 1 97.19 248 LYS B C 1
ATOM 5150 O O . LYS B 1 248 ? -2.543 11.227 16.953 1 97.19 248 LYS B O 1
ATOM 5155 N N . THR B 1 249 ? -3.654 9.781 15.641 1 97.88 249 THR B N 1
ATOM 5156 C CA . THR B 1 249 ? -4.645 9.508 16.672 1 97.88 249 THR B CA 1
ATOM 5157 C C . THR B 1 249 ? -4.078 8.57 17.734 1 97.88 249 THR B C 1
ATOM 5159 O O . THR B 1 249 ? -4.336 8.742 18.922 1 97.88 249 THR B O 1
ATOM 5162 N N . ALA B 1 250 ? -3.225 7.609 17.297 1 98.69 250 ALA B N 1
ATOM 5163 C CA . ALA B 1 250 ? -2.875 6.523 18.203 1 98.69 250 ALA B CA 1
ATOM 5164 C C . ALA B 1 250 ? -1.375 6.242 18.172 1 98.69 250 ALA B C 1
ATOM 5166 O O . ALA B 1 250 ? -0.906 5.273 18.781 1 98.69 250 ALA B O 1
ATOM 5167 N N . GLY B 1 251 ? -0.66 7.066 17.453 1 98.38 251 GLY B N 1
ATOM 5168 C CA . GLY B 1 251 ? 0.784 6.902 17.422 1 98.38 251 GLY B CA 1
ATOM 5169 C C . GLY B 1 251 ? 1.241 5.805 16.469 1 98.38 251 GLY B C 1
ATOM 5170 O O . GLY B 1 251 ? 2.299 5.207 16.672 1 98.38 251 GLY B O 1
ATOM 5171 N N . PHE B 1 252 ? 0.529 5.582 15.367 1 98.75 252 PHE B N 1
ATOM 5172 C CA . PHE B 1 252 ? 0.777 4.441 14.492 1 98.75 252 PHE B CA 1
ATOM 5173 C C . PHE B 1 252 ? 1.715 4.824 13.352 1 98.75 252 PHE B C 1
ATOM 5175 O O . PHE B 1 252 ? 1.629 4.27 12.258 1 98.75 252 PHE B O 1
ATOM 5182 N N . THR B 1 253 ? 2.592 5.863 13.539 1 97.81 253 THR B N 1
ATOM 5183 C CA . THR B 1 253 ? 3.471 6.246 12.438 1 97.81 253 THR B CA 1
ATOM 5184 C C . THR B 1 253 ? 4.348 5.074 12.016 1 97.81 253 THR B C 1
ATOM 5186 O O . THR B 1 253 ? 4.566 4.859 10.82 1 97.81 253 THR B O 1
ATOM 5189 N N . GLY B 1 254 ? 4.844 4.223 12.984 1 98.12 254 GLY B N 1
ATOM 5190 C CA . GLY B 1 254 ? 5.629 3.045 12.648 1 98.12 254 GLY B CA 1
ATOM 5191 C C . GLY B 1 254 ? 4.816 1.767 12.633 1 98.12 254 GLY B C 1
ATOM 5192 O O . GLY B 1 254 ? 5.348 0.688 12.359 1 98.12 254 GLY B O 1
ATOM 5193 N N . THR B 1 255 ? 3.537 1.795 12.992 1 98.44 255 THR B N 1
ATOM 5194 C CA . THR B 1 255 ? 2.627 0.658 13.07 1 98.44 255 THR B CA 1
ATOM 5195 C C . THR B 1 255 ? 1.761 0.572 11.82 1 98.44 255 THR B C 1
ATOM 5197 O O . THR B 1 255 ? 1.385 -0.521 11.391 1 98.44 255 THR B O 1
ATOM 5200 N N . ARG B 1 256 ? 1.433 1.711 11.234 1 98.44 256 ARG B N 1
ATOM 5201 C CA . ARG B 1 256 ? 0.838 1.884 9.914 1 98.44 256 ARG B CA 1
ATOM 5202 C C . ARG B 1 256 ? -0.601 1.378 9.891 1 98.44 256 ARG B C 1
ATOM 5204 O O . ARG B 1 256 ? -0.845 0.198 9.633 1 98.44 256 ARG B O 1
ATOM 5211 N N . CYS B 1 257 ? -1.519 2.191 9.977 1 98.81 257 CYS B N 1
ATOM 5212 C CA . CYS B 1 257 ? -2.941 1.917 9.812 1 98.81 257 CYS B CA 1
ATOM 5213 C C . CYS B 1 257 ? -3.729 3.209 9.617 1 98.81 257 CYS B C 1
ATOM 5215 O O . CYS B 1 257 ? -3.377 4.246 10.18 1 98.81 257 CYS B O 1
ATOM 5217 N N . ALA B 1 258 ? -4.68 3.199 8.844 1 98.81 258 ALA B N 1
ATOM 5218 C CA . ALA B 1 258 ? -5.562 4.32 8.539 1 98.81 258 ALA B CA 1
ATOM 5219 C C . ALA B 1 258 ? -6.879 3.838 7.934 1 98.81 258 ALA B C 1
ATOM 5221 O O . ALA B 1 258 ? -7.152 2.635 7.91 1 98.81 258 ALA B O 1
ATOM 5222 N N . TYR B 1 259 ? -7.711 4.754 7.566 1 98.88 259 TYR B N 1
ATOM 5223 C CA . TYR B 1 259 ? -8.883 4.375 6.789 1 98.88 259 TYR B CA 1
ATOM 5224 C C . TYR B 1 259 ? -9.406 5.555 5.984 1 98.88 259 TYR B C 1
ATOM 5226 O O . TYR B 1 259 ? -9.164 6.715 6.336 1 98.88 259 TYR B O 1
ATOM 5234 N N . ALA B 1 260 ? -10.023 5.285 4.895 1 98.88 260 ALA B N 1
ATOM 5235 C CA . ALA B 1 260 ? -10.789 6.234 4.082 1 98.88 260 ALA B CA 1
ATOM 5236 C C . ALA B 1 260 ? -12.281 5.906 4.113 1 98.88 260 ALA B C 1
ATOM 5238 O O . ALA B 1 260 ? -12.664 4.738 4.172 1 98.88 260 ALA B O 1
ATOM 5239 N N . VAL B 1 261 ? -13.07 6.914 4.156 1 98.94 261 VAL B N 1
ATOM 5240 C CA . VAL B 1 261 ? -14.508 6.75 3.996 1 98.94 261 VAL B CA 1
ATOM 5241 C C . VAL B 1 261 ? -14.938 7.254 2.619 1 98.94 261 VAL B C 1
ATOM 5243 O O . VAL B 1 261 ? -14.773 8.438 2.305 1 98.94 261 VAL B O 1
ATOM 5246 N N . VAL B 1 262 ? -15.461 6.383 1.796 1 98.88 262 VAL B N 1
ATOM 5247 C CA . VAL B 1 262 ? -15.969 6.699 0.467 1 98.88 262 VAL B CA 1
ATOM 5248 C C . VAL B 1 262 ? -17.469 6.438 0.418 1 98.88 262 VAL B C 1
ATOM 5250 O O . VAL B 1 262 ? -17.906 5.316 0.134 1 98.88 262 VAL B O 1
ATOM 5253 N N . PRO B 1 263 ? -18.25 7.484 0.639 1 98.88 263 PRO B N 1
ATOM 5254 C CA . PRO B 1 263 ? -19.688 7.297 0.615 1 98.88 263 PRO B CA 1
ATOM 5255 C C . PRO B 1 263 ? -20.203 6.773 -0.728 1 98.88 263 PRO B C 1
ATOM 5257 O O . PRO B 1 263 ? -19.641 7.105 -1.774 1 98.88 263 PRO B O 1
ATOM 5260 N N . LYS B 1 264 ? -21.312 5.984 -0.684 1 98.38 264 LYS B N 1
ATOM 5261 C CA . LYS B 1 264 ? -21.906 5.422 -1.889 1 98.38 264 LYS B CA 1
ATOM 5262 C C . LYS B 1 264 ? -22.516 6.512 -2.768 1 98.38 264 LYS B C 1
ATOM 5264 O O . LYS B 1 264 ? -22.641 6.34 -3.98 1 98.38 264 LYS B O 1
ATOM 5269 N N . GLU B 1 265 ? -22.734 7.684 -2.188 1 98.31 265 GLU B N 1
ATOM 5270 C CA . GLU B 1 265 ? -23.406 8.781 -2.869 1 98.31 265 GLU B CA 1
ATOM 5271 C C . GLU B 1 265 ? -22.422 9.578 -3.73 1 98.31 265 GLU B C 1
ATOM 5273 O O . GLU B 1 265 ? -22.844 10.352 -4.598 1 98.31 265 GLU B O 1
ATOM 5278 N N . VAL B 1 266 ? -21.141 9.523 -3.463 1 98.56 266 VAL B N 1
ATOM 5279 C CA . VAL B 1 266 ? -20.172 10.305 -4.238 1 98.56 266 VAL B CA 1
ATOM 5280 C C . VAL B 1 266 ? -20 9.68 -5.617 1 98.56 266 VAL B C 1
ATOM 5282 O O . VAL B 1 266 ? -19.703 8.484 -5.73 1 98.56 266 VAL B O 1
ATOM 5285 N N . THR B 1 267 ? -20.172 10.484 -6.633 1 98.19 267 THR B N 1
ATOM 5286 C CA . THR B 1 267 ? -20.078 9.992 -8 1 98.19 267 THR B CA 1
ATOM 5287 C C . THR B 1 267 ? -19.156 10.867 -8.836 1 98.19 267 THR B C 1
ATOM 5289 O O . THR B 1 267 ? -18.938 12.031 -8.5 1 98.19 267 THR B O 1
ATOM 5292 N N . GLY B 1 268 ? -18.469 10.305 -9.797 1 97.69 268 GLY B N 1
ATOM 5293 C CA . GLY B 1 268 ? -17.891 10.977 -10.945 1 97.69 268 GLY B CA 1
ATOM 5294 C C . GLY B 1 268 ? -18.625 10.688 -12.242 1 97.69 268 GLY B C 1
ATOM 5295 O O . GLY B 1 268 ? -19.672 10.047 -12.234 1 97.69 268 GLY B O 1
ATOM 5296 N N . LYS B 1 269 ? -18.141 11.266 -13.32 1 97.5 269 LYS B N 1
ATOM 5297 C CA . LYS B 1 269 ? -18.844 11.031 -14.578 1 97.5 269 LYS B CA 1
ATOM 5298 C C . LYS B 1 269 ? -17.891 10.492 -15.648 1 97.5 269 LYS B C 1
ATOM 5300 O O . LYS B 1 269 ? -16.703 10.773 -15.617 1 97.5 269 LYS B O 1
ATOM 5305 N N . THR B 1 270 ? -18.391 9.695 -16.531 1 96.88 270 THR B N 1
ATOM 5306 C CA . THR B 1 270 ? -17.672 9.32 -17.75 1 96.88 270 THR B CA 1
ATOM 5307 C C . THR B 1 270 ? -17.609 10.5 -18.719 1 96.88 270 THR B C 1
ATOM 5309 O O . THR B 1 270 ? -18.25 11.523 -18.5 1 96.88 270 THR B O 1
ATOM 5312 N N . LYS B 1 271 ? -16.844 10.336 -19.734 1 94.12 271 LYS B N 1
ATOM 5313 C CA . LYS B 1 271 ? -16.781 11.359 -20.781 1 94.12 271 LYS B CA 1
ATOM 5314 C C . LYS B 1 271 ? -18.141 11.586 -21.422 1 94.12 271 LYS B C 1
ATOM 5316 O O . LYS B 1 271 ? -18.453 12.703 -21.828 1 94.12 271 LYS B O 1
ATOM 5321 N N . SER B 1 272 ? -18.953 10.562 -21.422 1 95.5 272 SER B N 1
ATOM 5322 C CA . SER B 1 272 ? -20.281 10.656 -22.016 1 95.5 272 SER B CA 1
ATOM 5323 C C . SER B 1 272 ? -21.281 11.273 -21.047 1 95.5 272 SER B C 1
ATOM 5325 O O . SER B 1 272 ? -22.438 11.508 -21.422 1 95.5 272 SER B O 1
ATOM 5327 N N . GLY B 1 273 ? -20.891 11.484 -19.844 1 95.38 273 GLY B N 1
ATOM 5328 C CA . GLY B 1 273 ? -21.734 12.195 -18.906 1 95.38 273 GLY B CA 1
ATOM 5329 C C . GLY B 1 273 ? -22.469 11.266 -17.953 1 95.38 273 GLY B C 1
ATOM 5330 O O . GLY B 1 273 ? -23.266 11.727 -17.125 1 95.38 273 GLY B O 1
ATOM 5331 N N . GLU B 1 274 ? -22.156 9.984 -18.016 1 97 274 GLU B N 1
ATOM 5332 C CA . GLU B 1 274 ? -22.812 9.023 -17.141 1 97 274 GLU B CA 1
ATOM 5333 C C . GLU B 1 274 ? -22.203 9.031 -15.75 1 97 274 GLU B C 1
ATOM 5335 O O . GLU B 1 274 ? -20.969 8.945 -15.609 1 97 274 GLU B O 1
ATOM 5340 N N . ARG B 1 275 ? -23.078 9.117 -14.773 1 97.38 275 ARG B N 1
ATOM 5341 C CA . ARG B 1 275 ? -22.609 9.141 -13.391 1 97.38 275 ARG B CA 1
ATOM 5342 C C . ARG B 1 275 ? -22.203 7.742 -12.938 1 97.38 275 ARG B C 1
ATOM 5344 O O . ARG B 1 275 ? -22.875 6.758 -13.258 1 97.38 275 ARG B O 1
ATOM 5351 N N . GLN B 1 276 ? -21.078 7.648 -12.281 1 97.38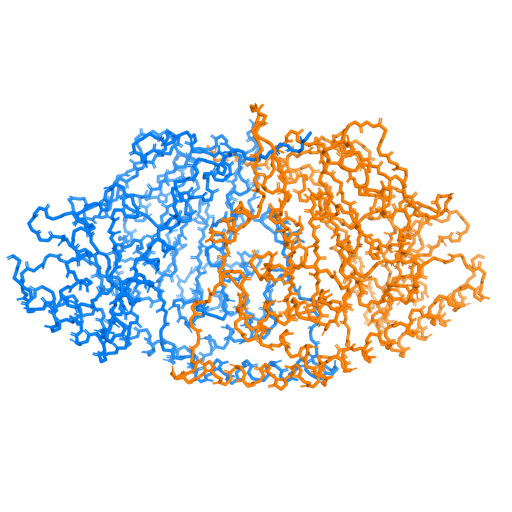 276 GLN B N 1
ATOM 5352 C CA . GLN B 1 276 ? -20.547 6.41 -11.727 1 97.38 276 GLN B CA 1
ATOM 5353 C C . GLN B 1 276 ? -20.188 6.574 -10.25 1 97.38 276 GLN B C 1
ATOM 5355 O O . GLN B 1 276 ? -19.453 7.496 -9.883 1 97.38 276 GLN B O 1
ATOM 5360 N N . PRO B 1 277 ? -20.719 5.668 -9.375 1 98 277 PRO B N 1
ATOM 5361 C CA . PRO B 1 277 ? -20.312 5.746 -7.969 1 98 277 PRO B CA 1
ATOM 5362 C C . PRO B 1 277 ? -18.828 5.441 -7.77 1 98 277 PRO B C 1
ATOM 5364 O O . PRO B 1 277 ? -18.281 4.531 -8.406 1 98 277 PRO B O 1
ATOM 5367 N N . LEU B 1 278 ? -18.172 6.168 -6.934 1 98.56 278 LEU B N 1
ATOM 5368 C CA . LEU B 1 278 ? -16.734 6.02 -6.711 1 98.56 278 LEU B CA 1
ATOM 5369 C C . LEU B 1 278 ? -16.453 4.871 -5.746 1 98.56 278 LEU B C 1
ATOM 5371 O O . LEU B 1 278 ? -15.391 4.246 -5.812 1 98.56 278 LEU B O 1
ATOM 5375 N N . ASN B 1 279 ? -17.438 4.527 -4.863 1 98.75 279 ASN B N 1
ATOM 5376 C CA . ASN B 1 279 ? -17.234 3.514 -3.832 1 98.75 279 ASN B CA 1
ATOM 5377 C C . ASN B 1 279 ? -16.875 2.16 -4.438 1 98.75 279 ASN B C 1
ATOM 5379 O O . ASN B 1 279 ? -15.859 1.566 -4.078 1 98.75 279 ASN B O 1
ATOM 5383 N N . PRO B 1 280 ? -17.609 1.605 -5.453 1 96.75 280 PRO B N 1
ATOM 5384 C CA . PRO B 1 280 ? -17.219 0.331 -6.062 1 96.75 280 PRO B CA 1
ATOM 5385 C C . PRO B 1 280 ? -15.891 0.416 -6.809 1 96.75 280 PRO B C 1
ATOM 5387 O O . PRO B 1 280 ? -15.156 -0.572 -6.883 1 96.75 280 PRO B O 1
ATOM 5390 N N . MET B 1 281 ? -15.547 1.57 -7.34 1 97.38 281 MET B N 1
ATOM 5391 C CA . MET B 1 281 ? -14.281 1.749 -8.039 1 97.38 281 MET B CA 1
ATOM 5392 C C . MET B 1 281 ? -13.102 1.654 -7.074 1 97.38 281 MET B C 1
ATOM 5394 O O . MET B 1 281 ? -12.109 0.986 -7.359 1 97.38 281 MET B O 1
ATOM 5398 N N . TRP B 1 282 ? -13.281 2.338 -5.945 1 98.12 282 TRP B N 1
ATOM 5399 C CA . TRP B 1 282 ? -12.242 2.264 -4.926 1 98.12 282 TRP B CA 1
ATOM 5400 C C . TRP B 1 282 ? -12.094 0.838 -4.402 1 98.12 282 TRP B C 1
ATOM 5402 O O . TRP B 1 282 ? -10.977 0.354 -4.211 1 98.12 282 TRP B O 1
ATOM 5412 N N . ASN B 1 283 ? -13.18 0.173 -4.184 1 96.44 283 ASN B N 1
ATOM 5413 C CA . ASN B 1 283 ? -13.148 -1.223 -3.758 1 96.44 283 ASN B CA 1
ATOM 5414 C C . ASN B 1 283 ? -12.398 -2.096 -4.754 1 96.44 283 ASN B C 1
ATOM 5416 O O . ASN B 1 283 ? -11.602 -2.951 -4.363 1 96.44 283 ASN B O 1
ATOM 5420 N N . ARG B 1 284 ? -12.672 -1.885 -6.02 1 95.31 284 ARG B N 1
ATOM 5421 C CA . ARG B 1 284 ? -11.984 -2.658 -7.051 1 95.31 284 ARG B CA 1
ATOM 5422 C C . ARG B 1 284 ? -10.484 -2.402 -7.02 1 95.31 284 ARG B C 1
ATOM 5424 O O . ARG B 1 284 ? -9.688 -3.338 -7.129 1 95.31 284 ARG B O 1
ATOM 5431 N N . ARG B 1 285 ? -10.117 -1.13 -6.875 1 96.69 285 ARG B N 1
ATOM 5432 C CA . ARG B 1 285 ? -8.703 -0.795 -6.758 1 96.69 285 ARG B CA 1
ATOM 5433 C C . ARG B 1 285 ? -8.062 -1.534 -5.586 1 96.69 285 ARG B C 1
ATOM 5435 O O . ARG B 1 285 ? -6.988 -2.121 -5.73 1 96.69 285 ARG B O 1
ATOM 5442 N N . GLN B 1 286 ? -8.711 -1.537 -4.43 1 95.38 286 GLN B N 1
ATOM 5443 C CA . GLN B 1 286 ? -8.211 -2.207 -3.234 1 95.38 286 GLN B CA 1
ATOM 5444 C C . GLN B 1 286 ? -8.078 -3.709 -3.463 1 95.38 286 GLN B C 1
ATOM 5446 O O . GLN B 1 286 ? -7.047 -4.305 -3.131 1 95.38 286 GLN B O 1
ATOM 5451 N N . CYS B 1 287 ? -8.977 -4.301 -4.109 1 93 287 CYS B N 1
ATOM 5452 C CA . CYS B 1 287 ? -9 -5.746 -4.305 1 93 287 CYS B CA 1
ATOM 5453 C C . CYS B 1 287 ? -7.973 -6.168 -5.352 1 93 287 CYS B C 1
ATOM 5455 O O . CYS B 1 287 ? -7.543 -7.32 -5.379 1 93 287 CYS B O 1
ATOM 5457 N N . THR B 1 288 ? -7.602 -5.254 -6.211 1 94.19 288 THR B N 1
ATOM 5458 C CA . THR B 1 288 ? -6.684 -5.578 -7.297 1 94.19 288 THR B CA 1
ATOM 5459 C C . THR B 1 288 ? -5.242 -5.312 -6.887 1 94.19 288 THR B C 1
ATOM 5461 O O . THR B 1 288 ? -4.352 -6.117 -7.16 1 94.19 288 THR B O 1
ATOM 5464 N N . LYS B 1 289 ? -4.961 -4.23 -6.145 1 95.69 289 LYS B N 1
ATOM 5465 C CA . LYS B 1 289 ? -3.592 -3.758 -5.961 1 95.69 289 LYS B CA 1
ATOM 5466 C C . LYS B 1 289 ? -3.184 -3.812 -4.492 1 95.69 289 LYS B C 1
ATOM 5468 O O . LYS B 1 289 ? -2.117 -3.32 -4.121 1 95.69 289 LYS B O 1
ATOM 5473 N N . PHE B 1 290 ? -4.047 -4.32 -3.67 1 94.19 290 PHE B N 1
ATOM 5474 C CA . PHE B 1 290 ? -3.85 -4.363 -2.225 1 94.19 290 PHE B CA 1
ATOM 5475 C C . PHE B 1 290 ? -4.395 -5.664 -1.646 1 94.19 290 PHE B C 1
ATOM 5477 O O . PHE B 1 290 ? -5.246 -6.312 -2.258 1 94.19 290 PHE B O 1
ATOM 5484 N N . ASN B 1 291 ? -3.834 -6.191 -0.493 1 94.38 291 ASN B N 1
ATOM 5485 C CA . ASN B 1 291 ? -4.324 -7.41 0.137 1 94.38 291 ASN B CA 1
ATOM 5486 C C . ASN B 1 291 ? -4.695 -7.176 1.599 1 94.38 291 ASN B C 1
ATOM 5488 O O . ASN B 1 291 ? -4.773 -8.125 2.383 1 94.38 291 ASN B O 1
ATOM 5492 N N . GLY B 1 292 ? -4.859 -5.898 1.959 1 96.19 292 GLY B N 1
ATOM 5493 C CA . GLY B 1 292 ? -5.352 -5.59 3.293 1 96.19 292 GLY B CA 1
ATOM 5494 C C . GLY B 1 292 ? -4.238 -5.285 4.281 1 96.19 292 GLY B C 1
ATOM 5495 O O . GLY B 1 292 ? -3.066 -5.543 4 1 96.19 292 GLY B O 1
ATOM 5496 N N . VAL B 1 293 ? -4.641 -4.723 5.43 1 98.62 293 VAL B N 1
ATOM 5497 C CA . VAL B 1 293 ? -3.75 -4.426 6.547 1 98.62 293 VAL B CA 1
ATOM 5498 C C . VAL B 1 293 ? -3.547 -5.676 7.395 1 98.62 293 VAL B C 1
ATOM 5500 O O . VAL B 1 293 ? -4.477 -6.461 7.59 1 98.62 293 VAL B O 1
ATOM 5503 N N . PRO B 1 294 ? -2.309 -5.938 7.914 1 98.69 294 PRO B N 1
ATOM 5504 C CA . PRO B 1 294 ? -2.062 -7.133 8.719 1 98.69 294 PRO B CA 1
ATOM 5505 C C . PRO B 1 294 ? -3.057 -7.285 9.867 1 98.69 294 PRO B C 1
ATOM 5507 O O . PRO B 1 294 ? -3.428 -6.293 10.5 1 98.69 294 PRO B O 1
ATOM 5510 N N . TYR B 1 295 ? -3.387 -8.523 10.156 1 98.75 295 TYR B N 1
ATOM 5511 C CA . TYR B 1 295 ? -4.324 -8.859 11.227 1 98.75 295 TYR B CA 1
ATOM 5512 C C . TYR B 1 295 ? -3.875 -8.258 12.547 1 98.75 295 TYR B C 1
ATOM 5514 O O . TYR B 1 295 ? -4.664 -7.613 13.242 1 98.75 295 TYR B O 1
ATOM 5522 N N . ILE B 1 296 ? -2.621 -8.352 12.898 1 98.88 296 ILE B N 1
ATOM 5523 C CA . ILE B 1 296 ? -2.051 -7.914 14.172 1 98.88 296 ILE B CA 1
ATOM 5524 C C . ILE B 1 296 ? -2.195 -6.402 14.312 1 98.88 296 ILE B C 1
ATOM 5526 O O . ILE B 1 296 ? -2.523 -5.898 15.391 1 98.88 296 ILE B O 1
ATOM 5530 N N . ILE B 1 297 ? -2.006 -5.684 13.227 1 98.88 297 ILE B N 1
ATOM 5531 C CA . ILE B 1 297 ? -2.092 -4.227 13.227 1 98.88 297 ILE B CA 1
ATOM 5532 C C . ILE B 1 297 ? -3.543 -3.795 13.43 1 98.88 297 ILE B C 1
ATOM 5534 O O . ILE B 1 297 ? -3.82 -2.867 14.195 1 98.88 297 ILE B O 1
ATOM 5538 N N . GLN B 1 298 ? -4.457 -4.477 12.742 1 98.94 298 GLN B N 1
ATOM 5539 C CA . GLN B 1 298 ? -5.867 -4.113 12.852 1 98.94 298 GLN B CA 1
ATOM 5540 C C . GLN B 1 298 ? -6.395 -4.387 14.258 1 98.94 298 GLN B C 1
ATOM 5542 O O . GLN B 1 298 ? -7.262 -3.664 14.75 1 98.94 298 GLN B O 1
ATOM 5547 N N . ARG B 1 299 ? -5.871 -5.43 14.914 1 98.94 299 ARG B N 1
ATOM 5548 C CA . ARG B 1 299 ? -6.25 -5.672 16.297 1 98.94 299 ARG B CA 1
ATOM 5549 C C . ARG B 1 299 ? -5.762 -4.551 17.203 1 98.94 299 ARG B C 1
ATOM 5551 O O . ARG B 1 299 ? -6.457 -4.152 18.141 1 98.94 299 ARG B O 1
ATOM 5558 N N . GLY B 1 300 ? -4.535 -4.105 16.938 1 98.94 300 GLY B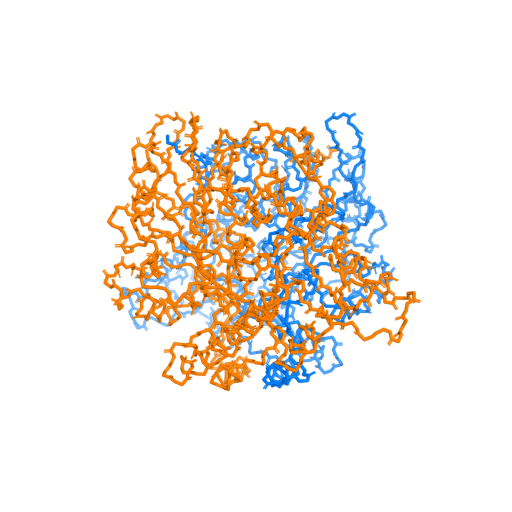 N 1
ATOM 5559 C CA . GLY B 1 300 ? -4.066 -2.922 17.641 1 98.94 300 GLY B CA 1
ATOM 5560 C C . GLY B 1 300 ? -4.949 -1.707 17.422 1 98.94 300 GLY B C 1
ATOM 5561 O O . GLY B 1 300 ? -5.289 -1 18.375 1 98.94 300 GLY B O 1
ATOM 5562 N N . ALA B 1 301 ? -5.344 -1.486 16.188 1 98.94 301 ALA B N 1
ATOM 5563 C CA . ALA B 1 301 ? -6.215 -0.362 15.852 1 98.94 301 ALA B CA 1
ATOM 5564 C C . ALA B 1 301 ? -7.574 -0.496 16.531 1 98.94 301 ALA B C 1
ATOM 5566 O O . ALA B 1 301 ? -8.133 0.491 17.016 1 98.94 301 ALA B O 1
ATOM 5567 N N . GLU B 1 302 ? -8.078 -1.72 16.547 1 98.94 302 GLU B N 1
ATOM 5568 C CA . GLU B 1 302 ? -9.344 -1.967 17.234 1 98.94 302 GLU B CA 1
ATOM 5569 C C . GLU B 1 302 ? -9.266 -1.569 18.703 1 98.94 302 GLU B C 1
ATOM 5571 O O . GLU B 1 302 ? -10.219 -1.02 19.25 1 98.94 302 GLU B O 1
ATOM 5576 N N . ALA B 1 303 ? -8.125 -1.824 19.312 1 98.94 303 ALA B N 1
ATOM 5577 C CA . ALA B 1 303 ? -7.93 -1.565 20.75 1 98.94 303 ALA B CA 1
ATOM 5578 C C . ALA B 1 303 ? -8.023 -0.073 21.047 1 98.94 303 ALA B C 1
ATOM 5580 O O . ALA B 1 303 ? -8.344 0.321 22.172 1 98.94 303 ALA B O 1
ATOM 5581 N N . VAL B 1 304 ? -7.734 0.771 20.094 1 98.88 304 VAL B N 1
ATOM 5582 C CA . VAL B 1 304 ? -7.84 2.217 20.25 1 98.88 304 VAL B CA 1
ATOM 5583 C C . VAL B 1 304 ? -9.266 2.59 20.656 1 98.88 304 VAL B C 1
ATOM 5585 O O . VAL B 1 304 ? -9.484 3.562 21.375 1 98.88 304 VAL B O 1
ATOM 5588 N N . TYR B 1 305 ? -10.242 1.759 20.281 1 98.81 305 TYR B N 1
ATOM 5589 C CA . TYR B 1 305 ? -11.648 2.104 20.438 1 98.81 305 TYR B CA 1
ATOM 5590 C C . TYR B 1 305 ? -12.211 1.525 21.719 1 98.81 305 TYR B C 1
ATOM 5592 O O . TYR B 1 305 ? -13.359 1.788 22.078 1 98.81 305 TYR B O 1
ATOM 5600 N N . THR B 1 306 ? -11.484 0.702 22.453 1 98.69 306 THR B N 1
ATOM 5601 C CA . THR B 1 306 ? -11.906 0.285 23.797 1 98.69 306 THR B CA 1
ATOM 5602 C C . THR B 1 306 ? -11.914 1.47 24.75 1 98.69 306 THR B C 1
ATOM 5604 O O . THR B 1 306 ? -11.367 2.529 24.438 1 98.69 306 THR B O 1
ATOM 5607 N N . LYS B 1 307 ? -12.547 1.293 25.891 1 98.44 307 LYS B N 1
ATOM 5608 C CA . LYS B 1 307 ? -12.547 2.352 26.906 1 98.44 307 LYS B CA 1
ATOM 5609 C C . LYS B 1 307 ? -11.125 2.732 27.312 1 98.44 307 LYS B C 1
ATOM 5611 O O . LYS B 1 307 ? -10.773 3.912 27.312 1 98.44 307 LYS B O 1
ATOM 5616 N N . GLU B 1 308 ? -10.297 1.727 27.594 1 98.62 308 GLU B N 1
ATOM 5617 C CA . GLU B 1 308 ? -8.914 1.948 28.016 1 98.62 308 GLU B CA 1
ATOM 5618 C C . GLU B 1 308 ? -8.094 2.551 26.875 1 98.62 308 GLU B C 1
ATOM 5620 O O . GLU B 1 308 ? -7.305 3.473 27.094 1 98.62 308 GLU B O 1
ATOM 5625 N N . GLY B 1 309 ? -8.273 2.02 25.672 1 98.75 309 GLY B N 1
ATOM 5626 C CA . GLY B 1 309 ? -7.543 2.533 24.531 1 98.75 309 GLY B CA 1
ATOM 5627 C C . GLY B 1 309 ? -7.828 3.996 24.25 1 98.75 309 GLY B C 1
ATOM 5628 O O . GLY B 1 309 ? -6.906 4.773 23.984 1 98.75 309 GLY B O 1
ATOM 5629 N N . ARG B 1 310 ? -9.078 4.336 24.312 1 98.25 310 ARG B N 1
ATOM 5630 C CA . ARG B 1 310 ? -9.477 5.719 24.078 1 98.25 310 ARG B CA 1
ATOM 5631 C C . ARG B 1 310 ? -8.875 6.652 25.125 1 98.25 310 ARG B C 1
ATOM 5633 O O . ARG B 1 310 ? -8.344 7.715 24.781 1 98.25 310 ARG B O 1
ATOM 5640 N N . GLU B 1 311 ? -8.961 6.254 26.406 1 98.62 311 GLU B N 1
ATOM 5641 C CA . GLU B 1 311 ? -8.422 7.074 27.484 1 98.62 311 GLU B CA 1
ATOM 5642 C C . GLU B 1 311 ? -6.91 7.262 27.328 1 98.62 311 GLU B C 1
ATOM 5644 O O . GLU B 1 311 ? -6.402 8.375 27.469 1 98.62 311 GLU B O 1
ATOM 5649 N N . GLN B 1 312 ? -6.238 6.219 27.047 1 98.88 312 GLN B N 1
ATOM 5650 C CA . GLN B 1 312 ? -4.781 6.246 26.969 1 98.88 312 GLN B CA 1
ATOM 5651 C C . GLN B 1 312 ? -4.316 7.043 25.75 1 98.88 312 GLN B C 1
ATOM 5653 O O . GLN B 1 312 ? -3.369 7.828 25.844 1 98.88 312 GLN B O 1
ATOM 5658 N N . THR B 1 313 ? -4.949 6.887 24.609 1 98.75 313 THR B N 1
ATOM 5659 C CA . THR B 1 313 ? -4.559 7.629 23.422 1 98.75 313 THR B CA 1
ATOM 5660 C C . THR B 1 313 ? -4.895 9.109 23.578 1 98.75 313 THR B C 1
ATOM 5662 O O . THR B 1 313 ? -4.148 9.969 23.109 1 98.75 313 THR B O 1
ATOM 5665 N N . ARG B 1 314 ? -5.988 9.391 24.203 1 98.19 314 ARG B N 1
ATOM 5666 C CA . ARG B 1 314 ? -6.344 10.781 24.469 1 98.19 314 ARG B CA 1
ATOM 5667 C C . ARG B 1 314 ? -5.336 11.445 25.406 1 98.19 314 ARG B C 1
ATOM 5669 O O . ARG B 1 314 ? -5.043 12.633 25.266 1 98.19 314 ARG B O 1
ATOM 5676 N N . ALA B 1 315 ? -4.812 10.648 26.312 1 98.75 315 ALA B N 1
ATOM 5677 C CA . ALA B 1 315 ? -3.77 11.172 27.203 1 98.75 315 ALA B CA 1
ATOM 5678 C C . ALA B 1 315 ? -2.51 11.523 26.406 1 98.75 315 ALA B C 1
ATOM 5680 O O . ALA B 1 315 ? -1.861 12.539 26.688 1 98.75 315 ALA B O 1
ATOM 5681 N N . ASN B 1 316 ? -2.139 10.672 25.484 1 98.56 316 ASN B N 1
ATOM 5682 C CA . ASN B 1 316 ? -0.999 10.977 24.625 1 98.56 316 ASN B CA 1
ATOM 5683 C C . ASN B 1 316 ? -1.229 12.25 23.812 1 98.56 316 ASN B C 1
ATOM 5685 O O . ASN B 1 316 ? -0.328 13.078 23.672 1 98.56 316 ASN B O 1
ATOM 5689 N N . ILE B 1 317 ? -2.418 12.375 23.266 1 98.44 317 ILE B N 1
ATOM 5690 C CA . ILE B 1 317 ? -2.764 13.555 22.484 1 98.44 317 ILE B CA 1
ATOM 5691 C C . ILE B 1 317 ? -2.676 14.805 23.375 1 98.44 317 ILE B C 1
ATOM 5693 O O . ILE B 1 317 ? -2.143 15.828 22.953 1 98.44 317 ILE B O 1
ATOM 5697 N N . ALA B 1 318 ? -3.188 14.688 24.578 1 98.56 318 ALA B N 1
ATOM 5698 C CA . ALA B 1 318 ? -3.127 15.805 25.516 1 98.56 318 ALA B CA 1
ATOM 5699 C C . ALA B 1 318 ? -1.683 16.203 25.797 1 98.56 318 ALA B C 1
ATOM 5701 O O . ALA B 1 318 ? -1.379 17.391 25.953 1 98.56 318 ALA B O 1
ATOM 5702 N N . TYR B 1 319 ? -0.816 15.227 25.906 1 98.56 319 TYR B N 1
ATOM 5703 C CA . TYR B 1 319 ? 0.611 15.461 26.094 1 98.56 319 TYR B CA 1
ATOM 5704 C C . TYR B 1 319 ? 1.171 16.312 24.953 1 98.56 319 TYR B C 1
ATOM 5706 O O . TYR B 1 319 ? 1.845 17.312 25.203 1 98.56 319 TYR B O 1
ATOM 5714 N N . TYR B 1 320 ? 0.901 15.984 23.719 1 98.5 320 TYR B N 1
ATOM 5715 C CA . TYR B 1 320 ? 1.399 16.703 22.562 1 98.5 320 TYR B CA 1
ATOM 5716 C C . TYR B 1 320 ? 0.764 18.094 22.469 1 98.5 320 TYR B C 1
ATOM 5718 O O . TYR B 1 320 ? 1.413 19.047 22.047 1 98.5 320 TYR B O 1
ATOM 5726 N N . LYS B 1 321 ? -0.519 18.156 22.828 1 98.5 321 LYS B N 1
ATOM 5727 C CA . LYS B 1 321 ? -1.185 19.453 22.828 1 98.5 321 LYS B CA 1
ATOM 5728 C C . LYS B 1 321 ? -0.546 20.406 23.828 1 98.5 321 LYS B C 1
ATOM 5730 O O . LYS B 1 321 ? -0.434 21.609 23.562 1 98.5 321 LYS B O 1
ATOM 5735 N N . GLU B 1 322 ? -0.166 19.891 24.938 1 98.69 322 GLU B N 1
ATOM 5736 C CA . GLU B 1 322 ? 0.547 20.703 25.906 1 98.69 322 GLU B CA 1
ATOM 5737 C C . GLU B 1 322 ? 1.896 21.172 25.359 1 98.69 322 GLU B C 1
ATOM 5739 O O . GLU B 1 322 ? 2.303 22.312 25.578 1 98.69 322 GLU B O 1
ATOM 5744 N N . ASN B 1 323 ? 2.617 20.266 24.672 1 98.75 323 ASN B N 1
ATOM 5745 C CA . ASN B 1 323 ? 3.844 20.656 23.984 1 98.75 323 ASN B CA 1
ATOM 5746 C C . ASN B 1 323 ? 3.596 21.812 23.016 1 98.75 323 ASN B C 1
ATOM 5748 O O . ASN B 1 323 ? 4.383 22.75 22.938 1 98.75 323 ASN B O 1
ATOM 5752 N N . ALA B 1 324 ? 2.531 21.703 22.266 1 98.62 324 ALA B N 1
ATOM 5753 C CA . ALA B 1 324 ? 2.182 22.75 21.297 1 98.62 324 ALA B CA 1
ATOM 5754 C C . ALA B 1 324 ? 1.953 24.078 22 1 98.62 324 ALA B C 1
ATOM 5756 O O . ALA B 1 324 ? 2.426 25.125 21.531 1 98.62 324 ALA B O 1
ATOM 5757 N N . ARG B 1 325 ? 1.271 24.031 23.094 1 98.44 325 ARG B N 1
ATOM 5758 C CA . ARG B 1 325 ? 1.026 25.234 23.875 1 98.44 325 ARG B CA 1
ATOM 5759 C C . ARG B 1 325 ? 2.336 25.859 24.344 1 98.44 325 ARG B C 1
ATOM 5761 O O . ARG B 1 325 ? 2.52 27.078 24.234 1 98.44 325 ARG B O 1
ATOM 5768 N N . ILE B 1 326 ? 3.213 25.047 24.828 1 98.75 326 ILE B N 1
ATOM 5769 C CA . ILE B 1 326 ? 4.5 25.5 25.344 1 98.75 326 ILE B CA 1
ATOM 5770 C C . ILE B 1 326 ? 5.281 26.203 24.219 1 98.75 326 ILE B C 1
ATOM 5772 O O . ILE B 1 326 ? 5.84 27.281 24.422 1 98.75 326 ILE B O 1
ATOM 5776 N N . ILE B 1 327 ? 5.316 25.594 23.047 1 98.75 327 ILE B N 1
ATOM 5777 C CA . ILE B 1 327 ? 6.039 26.172 21.922 1 98.75 327 ILE B CA 1
ATOM 5778 C C . ILE B 1 327 ? 5.387 27.5 21.516 1 98.75 327 ILE B C 1
ATOM 5780 O O . ILE B 1 327 ? 6.066 28.516 21.391 1 98.75 327 ILE B O 1
ATOM 5784 N N . LYS B 1 328 ? 4.098 27.469 21.344 1 98.5 328 LYS B N 1
ATOM 5785 C CA . LYS B 1 328 ? 3.355 28.641 20.891 1 98.5 328 LYS B CA 1
ATOM 5786 C C . LYS B 1 328 ? 3.541 29.812 21.844 1 98.5 328 LYS B C 1
ATOM 5788 O O . LYS B 1 328 ? 3.965 30.891 21.438 1 98.5 328 LYS B O 1
ATOM 5793 N N . GLU B 1 329 ? 3.262 29.609 23.094 1 98.5 329 GLU B N 1
ATOM 5794 C CA . GLU B 1 329 ? 3.365 30.672 24.094 1 98.5 329 GLU B CA 1
ATOM 5795 C C . GLU B 1 329 ? 4.812 31.109 24.281 1 98.5 329 GLU B C 1
ATOM 5797 O O . GLU B 1 329 ? 5.082 32.312 24.484 1 98.5 329 GLU B O 1
ATOM 5802 N N . GLY B 1 330 ? 5.699 30.141 24.266 1 98.56 330 GLY B N 1
ATOM 5803 C CA . GLY B 1 330 ? 7.113 30.469 24.375 1 98.56 330 GLY B CA 1
ATOM 5804 C C . GLY B 1 330 ? 7.602 31.375 23.266 1 98.56 330 GLY B C 1
ATOM 5805 O O . GLY B 1 330 ? 8.297 32.375 23.516 1 98.56 330 GLY B O 1
ATOM 5806 N N . LEU B 1 331 ? 7.273 31.078 22.047 1 98.38 331 LEU B N 1
ATOM 5807 C CA . LEU B 1 331 ? 7.699 31.891 20.906 1 98.38 331 LEU B CA 1
ATOM 5808 C C . LEU B 1 331 ? 7.008 33.25 20.906 1 98.38 331 LEU B C 1
ATOM 5810 O O . LEU B 1 331 ? 7.637 34.281 20.625 1 98.38 331 LEU B O 1
ATOM 5814 N N . GLU B 1 332 ? 5.758 33.281 21.281 1 98.06 332 GLU B N 1
ATOM 5815 C CA . GLU B 1 332 ? 5.02 34.531 21.375 1 98.06 332 GLU B CA 1
ATOM 5816 C C . GLU B 1 332 ? 5.613 35.438 22.453 1 98.06 332 GLU B C 1
ATOM 5818 O O . GLU B 1 332 ? 5.617 36.656 22.312 1 98.06 332 GLU B O 1
ATOM 5823 N N . SER B 1 333 ? 6.113 34.875 23.469 1 97.94 333 SER B N 1
ATOM 5824 C CA . SER B 1 333 ? 6.641 35.625 24.594 1 97.94 333 SER B CA 1
ATOM 5825 C C . SER B 1 333 ? 7.859 36.469 24.172 1 97.94 333 SER B C 1
ATOM 5827 O O . SER B 1 333 ? 8.219 37.438 24.844 1 97.94 333 SER B O 1
ATOM 5829 N N . ILE B 1 334 ? 8.469 36.062 23.109 1 97.38 334 ILE B N 1
ATOM 5830 C CA . ILE B 1 334 ? 9.641 36.812 22.672 1 97.38 334 ILE B CA 1
ATOM 5831 C C . ILE B 1 334 ? 9.289 37.625 21.406 1 97.38 334 ILE B C 1
ATOM 5833 O O . ILE B 1 334 ? 10.18 37.969 20.641 1 97.38 334 ILE B O 1
ATOM 5837 N N . GLY B 1 335 ? 8.008 37.75 21.141 1 96.94 335 GLY B N 1
ATOM 5838 C CA . GLY B 1 335 ? 7.531 38.688 20.141 1 96.94 335 GLY B CA 1
ATOM 5839 C C . GLY B 1 335 ? 7.355 38.062 18.766 1 96.94 335 GLY B C 1
ATOM 5840 O O . GLY B 1 335 ? 7.117 38.75 17.781 1 96.94 335 GLY B O 1
ATOM 5841 N N . LEU B 1 336 ? 7.48 36.781 18.672 1 97.88 336 LEU B N 1
ATOM 5842 C CA . LEU B 1 336 ? 7.309 36.125 17.391 1 97.88 336 LEU B CA 1
ATOM 5843 C C . LEU B 1 336 ? 5.832 35.875 17.094 1 97.88 336 LEU B C 1
ATOM 5845 O O . LEU B 1 336 ? 5.031 35.688 18.016 1 97.88 336 LEU B O 1
ATOM 5849 N N . THR B 1 337 ? 5.477 35.969 15.812 1 97.94 337 THR B N 1
ATOM 5850 C CA . THR B 1 337 ? 4.113 35.688 15.367 1 97.94 337 THR B CA 1
ATOM 5851 C C . THR B 1 337 ? 3.922 34.219 15.039 1 97.94 337 THR B C 1
ATOM 5853 O O . THR B 1 337 ? 4.637 33.656 14.203 1 97.94 337 THR B O 1
ATOM 5856 N N . VAL B 1 338 ? 2.947 33.656 15.703 1 97.81 338 VAL B N 1
ATOM 5857 C CA . VAL B 1 338 ? 2.768 32.219 15.586 1 97.81 338 VAL B CA 1
ATOM 5858 C C . VAL B 1 338 ? 1.302 31.891 15.305 1 97.81 338 VAL B C 1
ATOM 5860 O O . VAL B 1 338 ? 0.405 32.594 15.797 1 97.81 338 VAL B O 1
ATOM 5863 N N . TYR B 1 339 ? 1.03 30.922 14.484 1 98 339 TYR B N 1
ATOM 5864 C CA . TYR B 1 339 ? -0.288 30.375 14.188 1 98 339 TYR B CA 1
ATOM 5865 C C . TYR B 1 339 ? -0.337 28.875 14.484 1 98 339 TYR B C 1
ATOM 5867 O O . TYR B 1 339 ? 0.704 28.234 14.648 1 98 339 TYR B O 1
ATOM 5875 N N . GLY B 1 340 ? -1.529 28.312 14.594 1 97.19 340 GLY B N 1
ATOM 5876 C CA . GLY B 1 340 ? -1.667 26.906 14.898 1 97.19 340 GLY B CA 1
ATOM 5877 C C . GLY B 1 340 ? -1.391 26.578 16.359 1 97.19 340 GLY B C 1
ATOM 5878 O O . GLY B 1 340 ? -1.451 27.453 17.219 1 97.19 340 GLY B O 1
ATOM 5879 N N . GLY B 1 341 ? -1.237 25.312 16.656 1 97.19 341 GLY B N 1
ATOM 5880 C CA . GLY B 1 341 ? -0.848 24.875 17.984 1 97.19 341 GLY B CA 1
ATOM 5881 C C . GLY B 1 341 ? -2.031 24.609 18.906 1 97.19 341 GLY B C 1
ATOM 5882 O O . GLY B 1 341 ? -1.855 24.25 20.062 1 97.19 341 GLY B O 1
ATOM 5883 N N . VAL B 1 342 ? -3.236 24.734 18.328 1 97.06 342 VAL B N 1
ATOM 5884 C CA . VAL B 1 342 ? -4.434 24.562 19.141 1 97.06 342 VAL B CA 1
ATOM 5885 C C . VAL B 1 342 ? -5.148 23.266 18.734 1 97.06 342 VAL B C 1
ATOM 5887 O O . VAL B 1 342 ? -5.43 22.422 19.578 1 97.06 342 VAL B O 1
ATOM 5890 N N . ASP B 1 343 ? -5.363 23.078 17.453 1 97.56 343 ASP B N 1
ATOM 5891 C CA . ASP B 1 343 ? -6.184 21.984 16.938 1 97.56 343 ASP B CA 1
ATOM 5892 C C . ASP B 1 343 ? -5.328 20.953 16.219 1 97.56 343 ASP B C 1
ATOM 5894 O O . ASP B 1 343 ? -5.855 20.016 15.609 1 97.56 343 ASP B O 1
ATOM 5898 N N . ALA B 1 344 ? -4.059 21.109 16.188 1 96.94 344 ALA B N 1
ATOM 5899 C CA . ALA B 1 344 ? -3.059 20.25 15.578 1 96.94 344 ALA B CA 1
ATOM 5900 C C . ALA B 1 344 ? -1.717 20.359 16.297 1 96.94 344 ALA B C 1
ATOM 5902 O O . ALA B 1 344 ? -1.479 21.328 17.031 1 96.94 344 ALA B O 1
ATOM 5903 N N . PRO B 1 345 ? -0.867 19.453 16.141 1 97.5 345 PRO B N 1
ATOM 5904 C CA . PRO B 1 345 ? 0.443 19.5 16.797 1 97.5 345 PRO B CA 1
ATOM 5905 C C . PRO B 1 345 ? 1.474 20.297 15.992 1 97.5 345 PRO B C 1
ATOM 5907 O O . PRO B 1 345 ? 2.643 19.906 15.922 1 97.5 345 PRO B O 1
ATOM 5910 N N . TYR B 1 346 ? 1.058 21.281 15.234 1 97.94 346 TYR B N 1
ATOM 5911 C CA . TYR B 1 346 ? 1.941 22.062 14.375 1 97.94 346 TYR B CA 1
ATOM 5912 C C . TYR B 1 346 ? 1.87 23.547 14.719 1 97.94 346 TYR B C 1
ATOM 5914 O O . TYR B 1 346 ? 0.781 24.109 14.883 1 97.94 346 TYR B O 1
ATOM 5922 N N . ILE B 1 347 ? 3.033 24.125 14.883 1 98.25 347 ILE B N 1
ATOM 5923 C CA . ILE B 1 347 ? 3.197 25.562 15.055 1 98.25 347 ILE B CA 1
ATOM 5924 C C . ILE B 1 347 ? 3.723 26.172 13.758 1 98.25 347 ILE B C 1
ATOM 5926 O O . ILE B 1 347 ? 4.742 25.734 13.227 1 98.25 347 ILE B O 1
ATOM 5930 N N . TRP B 1 348 ? 3.004 27.078 13.25 1 98.38 348 TRP B N 1
ATOM 5931 C CA . TRP B 1 348 ? 3.359 27.812 12.039 1 98.38 348 TRP B CA 1
ATOM 5932 C C . TRP B 1 348 ? 3.908 29.188 12.383 1 98.38 348 TRP B C 1
ATOM 5934 O O . TRP B 1 348 ? 3.148 30.109 12.711 1 98.38 348 TRP B O 1
ATOM 5944 N N . LEU B 1 349 ? 5.219 29.312 12.297 1 98.31 349 LEU B N 1
ATOM 5945 C CA . LEU B 1 349 ? 5.965 30.469 12.766 1 98.31 349 LEU B CA 1
ATOM 5946 C C . LEU B 1 349 ? 6.309 31.406 11.609 1 98.31 349 LEU B C 1
ATOM 5948 O O . LEU B 1 349 ? 6.93 30.984 10.633 1 98.31 349 LEU B O 1
ATOM 5952 N N . LYS B 1 350 ? 5.844 32.625 11.68 1 97.94 350 LYS B N 1
ATOM 5953 C CA . LYS B 1 350 ? 6.301 33.625 10.719 1 97.94 350 LYS B CA 1
ATOM 5954 C C . LYS B 1 350 ? 7.762 34 10.969 1 97.94 350 LYS B C 1
ATOM 5956 O O . LYS B 1 350 ? 8.148 34.281 12.109 1 97.94 350 LYS B O 1
ATOM 5961 N N . THR B 1 351 ? 8.508 33.938 9.969 1 97.81 351 THR B N 1
ATOM 5962 C CA . THR B 1 351 ? 9.914 34.281 10.141 1 97.81 351 THR B CA 1
ATOM 5963 C C . THR B 1 351 ? 10.062 35.75 10.609 1 97.81 351 THR B C 1
ATOM 5965 O O . THR B 1 351 ? 9.305 36.594 10.18 1 97.81 351 THR B O 1
ATOM 5968 N N . PRO B 1 352 ? 10.969 35.969 11.469 1 96.75 352 PRO B N 1
ATOM 5969 C CA . PRO B 1 352 ? 11.188 37.344 11.914 1 96.75 352 PRO B CA 1
ATOM 5970 C C . PRO B 1 352 ? 11.828 38.219 10.836 1 96.75 352 PRO B C 1
ATOM 5972 O O . PRO B 1 352 ? 12.672 37.75 10.078 1 96.75 352 PRO B O 1
ATOM 5975 N N . GLY B 1 353 ? 11.359 39.406 10.82 1 93 353 GLY B N 1
ATOM 5976 C CA . GLY B 1 353 ? 11.906 40.344 9.844 1 93 353 GLY B CA 1
ATOM 5977 C C . GLY B 1 353 ? 11.625 39.938 8.406 1 93 353 GLY B C 1
ATOM 5978 O O . GLY B 1 353 ? 10.484 39.688 8.047 1 93 353 GLY B O 1
ATOM 5979 N N . ASN B 1 354 ? 12.75 39.906 7.613 1 92.5 354 ASN B N 1
ATOM 5980 C CA . ASN B 1 354 ? 12.625 39.531 6.207 1 92.5 354 ASN B CA 1
ATOM 5981 C C . ASN B 1 354 ? 13.352 38.25 5.898 1 92.5 354 ASN B C 1
ATOM 5983 O O . ASN B 1 354 ? 13.75 38 4.758 1 92.5 354 ASN B O 1
ATOM 5987 N N . MET B 1 355 ? 13.43 37.438 6.941 1 96.56 355 MET B N 1
ATOM 5988 C CA . MET B 1 355 ? 14.117 36.188 6.738 1 96.56 355 MET B CA 1
ATOM 5989 C C . MET B 1 355 ? 13.273 35.25 5.879 1 96.56 355 MET B C 1
ATOM 5991 O O . MET B 1 355 ? 12.055 35.188 6.031 1 96.56 355 MET B O 1
ATOM 5995 N N . THR B 1 356 ? 14 34.562 5.012 1 97.31 356 THR B N 1
ATOM 5996 C CA . THR B 1 356 ? 13.336 33.469 4.285 1 97.31 356 THR B CA 1
ATOM 5997 C C . THR B 1 356 ? 13.117 32.281 5.191 1 97.31 356 THR B C 1
ATOM 5999 O O . THR B 1 356 ? 13.695 32.188 6.273 1 97.31 356 THR B O 1
ATOM 6002 N N . SER B 1 357 ? 12.289 31.375 4.723 1 97.31 357 SER B N 1
ATOM 6003 C CA . SER B 1 357 ? 12.023 30.141 5.449 1 97.31 357 SER B CA 1
ATOM 6004 C C . SER B 1 357 ? 13.312 29.375 5.715 1 97.31 357 SER B C 1
ATOM 6006 O O . SER B 1 357 ? 13.555 28.922 6.836 1 97.31 357 SER B O 1
ATOM 6008 N N . TRP B 1 358 ? 14.18 29.312 4.699 1 96.31 358 TRP B N 1
ATOM 6009 C CA . TRP B 1 358 ? 15.406 28.531 4.805 1 96.31 358 TRP B CA 1
ATOM 6010 C C . TRP B 1 358 ? 16.453 29.25 5.648 1 96.31 358 TRP B C 1
ATOM 6012 O O . TRP B 1 358 ? 17.234 28.625 6.348 1 96.31 358 TRP B O 1
ATOM 6022 N N . GLU B 1 359 ? 16.422 30.562 5.613 1 97 359 GLU B N 1
ATOM 6023 C CA . GLU B 1 359 ? 17.328 31.312 6.477 1 97 359 GLU B CA 1
ATOM 6024 C C . GLU B 1 359 ? 17.031 31.047 7.949 1 97 359 GLU B C 1
ATOM 6026 O O . GLU B 1 359 ? 17.953 30.828 8.742 1 97 359 GLU B O 1
ATOM 6031 N N . LEU B 1 360 ? 15.781 31.094 8.273 1 97.62 360 LEU B N 1
ATOM 6032 C CA . LEU B 1 360 ? 15.438 30.812 9.664 1 97.62 360 LEU B CA 1
ATOM 6033 C C . LEU B 1 360 ? 15.75 29.359 10.023 1 97.62 360 LEU B C 1
ATOM 6035 O O . LEU B 1 360 ? 16.172 29.078 11.141 1 97.62 360 LEU B O 1
ATOM 6039 N N . PHE B 1 361 ? 15.508 28.453 9.117 1 97.25 361 PHE B N 1
ATOM 6040 C CA . PHE B 1 361 ? 15.891 27.047 9.312 1 97.25 361 PHE B CA 1
ATOM 6041 C C . PHE B 1 361 ? 17.375 26.953 9.68 1 97.25 361 PHE B C 1
ATOM 6043 O O . PHE B 1 361 ? 17.719 26.281 10.656 1 97.25 361 PHE B O 1
ATOM 6050 N N . ASP B 1 362 ? 18.188 27.609 8.914 1 96.62 362 ASP B N 1
ATOM 6051 C CA . ASP B 1 362 ? 19.625 27.562 9.125 1 96.62 362 ASP B CA 1
ATOM 6052 C C . ASP B 1 362 ? 20.016 28.203 10.461 1 96.62 362 ASP B C 1
ATOM 6054 O O . ASP B 1 362 ? 20.875 27.688 11.18 1 96.62 362 ASP B O 1
ATOM 6058 N N . VAL B 1 363 ? 19.406 29.297 10.758 1 97.25 363 VAL B N 1
ATOM 6059 C CA . VAL B 1 363 ? 19.672 29.984 12.023 1 97.25 363 VAL B CA 1
ATOM 6060 C C . VAL B 1 363 ? 19.375 29.047 13.188 1 97.25 363 VAL B C 1
ATOM 6062 O O . VAL B 1 363 ? 20.203 28.891 14.094 1 97.25 363 VAL B O 1
ATOM 6065 N N . LEU B 1 364 ? 18.234 28.375 13.172 1 97.94 364 LEU B N 1
ATOM 6066 C CA . LEU B 1 364 ? 17.844 27.484 14.258 1 97.94 364 LEU B CA 1
ATOM 6067 C C . LEU B 1 364 ? 18.797 26.297 14.352 1 97.94 364 LEU B C 1
ATOM 6069 O O . LEU B 1 364 ? 19.203 25.906 15.445 1 97.94 364 LEU B O 1
ATOM 6073 N N . LEU B 1 365 ? 19.141 25.703 13.188 1 97.56 365 LEU B N 1
ATOM 6074 C CA . LEU B 1 365 ? 20 24.531 13.188 1 97.56 365 LEU B CA 1
ATOM 6075 C C . LEU B 1 365 ? 21.422 24.906 13.633 1 97.56 365 LEU B C 1
ATOM 6077 O O . LEU B 1 365 ? 21.984 24.234 14.5 1 97.56 365 LEU B O 1
ATOM 6081 N N . GLU B 1 366 ? 21.922 26 13.141 1 96.75 366 GLU B N 1
ATOM 6082 C CA . GLU B 1 366 ? 23.328 26.328 13.312 1 96.75 366 GLU B CA 1
ATOM 6083 C C . GLU B 1 366 ? 23.578 27 14.656 1 96.75 366 GLU B C 1
ATOM 6085 O O . GLU B 1 366 ? 24.625 26.781 15.281 1 96.75 366 GLU B O 1
ATOM 6090 N N . GLN B 1 367 ? 22.641 27.766 15.055 1 97.25 367 GLN B N 1
ATOM 6091 C CA . GLN B 1 367 ? 22.922 28.578 16.234 1 97.25 367 GLN B CA 1
ATOM 6092 C C . GLN B 1 367 ? 22.391 27.906 17.5 1 97.25 367 GLN B C 1
ATOM 6094 O O . GLN B 1 367 ? 23 28.031 18.562 1 97.25 367 GLN B O 1
ATOM 6099 N N . VAL B 1 368 ? 21.281 27.219 17.328 1 98 368 VAL B N 1
ATOM 6100 C CA . VAL B 1 368 ? 20.719 26.688 18.562 1 98 368 VAL B CA 1
ATOM 6101 C C . VAL B 1 368 ? 20.391 25.203 18.391 1 98 368 VAL B C 1
ATOM 6103 O O . VAL B 1 368 ? 19.797 24.578 19.266 1 98 368 VAL B O 1
ATOM 6106 N N . GLN B 1 369 ? 20.703 24.516 17.297 1 98 369 GLN B N 1
ATOM 6107 C CA . GLN B 1 369 ? 20.656 23.078 17.016 1 98 369 GLN B CA 1
ATOM 6108 C C . GLN B 1 369 ? 19.234 22.547 17.109 1 98 369 GLN B C 1
ATOM 6110 O O . GLN B 1 369 ? 18.984 21.5 17.719 1 98 369 GLN B O 1
ATOM 6115 N N . ILE B 1 370 ? 18.391 23.312 16.516 1 97.94 370 ILE B N 1
ATOM 6116 C CA . ILE B 1 370 ? 16.984 22.906 16.406 1 97.94 370 ILE B CA 1
ATOM 6117 C C . ILE B 1 370 ? 16.625 22.656 14.945 1 97.94 370 ILE B C 1
ATOM 6119 O O . ILE B 1 370 ? 16.875 23.516 14.086 1 97.94 370 ILE B O 1
ATOM 6123 N N . VAL B 1 371 ? 16.094 21.469 14.703 1 97.19 371 VAL B N 1
ATOM 6124 C CA . VAL B 1 371 ? 15.633 21.141 13.359 1 97.19 371 VAL B CA 1
ATOM 6125 C C . VAL B 1 371 ? 14.164 21.531 13.219 1 97.19 371 VAL B C 1
ATOM 6127 O O . VAL B 1 371 ? 13.344 21.25 14.102 1 97.19 371 VAL B O 1
ATOM 6130 N N . SER B 1 372 ? 13.859 22.234 12.234 1 97.38 372 SER B N 1
ATOM 6131 C CA . SER B 1 372 ? 12.508 22.641 11.875 1 97.38 372 SER B CA 1
ATOM 6132 C C . SER B 1 372 ? 12.195 22.297 10.422 1 97.38 372 SER B C 1
ATOM 6134 O O . SER B 1 372 ? 12.922 21.531 9.789 1 97.38 372 SER B O 1
ATOM 6136 N N . THR B 1 373 ? 11.047 22.766 9.883 1 96.44 373 THR B N 1
ATOM 6137 C CA . THR B 1 373 ? 10.688 22.578 8.484 1 96.44 373 THR B CA 1
ATOM 6138 C C . THR B 1 373 ? 10.367 23.906 7.812 1 96.44 373 THR B C 1
ATOM 6140 O O . THR B 1 373 ? 9.414 24.578 8.188 1 96.44 373 THR B O 1
ATOM 6143 N N . PRO B 1 374 ? 11.188 24.25 6.82 1 96.62 374 PRO B N 1
ATOM 6144 C CA . PRO B 1 374 ? 10.93 25.516 6.129 1 96.62 374 PRO B CA 1
ATOM 6145 C C . PRO B 1 374 ? 9.594 25.516 5.391 1 96.62 374 PRO B C 1
ATOM 6147 O O . PRO B 1 374 ? 9.289 24.594 4.637 1 96.62 374 PRO B O 1
ATOM 6150 N N . GLY B 1 375 ? 8.844 26.531 5.578 1 95.56 375 GLY B N 1
ATOM 6151 C CA . GLY B 1 375 ? 7.5 26.625 5.02 1 95.56 375 GLY B CA 1
ATOM 6152 C C . GLY B 1 375 ? 7.488 26.609 3.502 1 95.56 375 GLY B C 1
ATOM 6153 O O . GLY B 1 375 ? 6.531 26.141 2.889 1 95.56 375 GLY B O 1
ATOM 6154 N N . SER B 1 376 ? 8.586 27.141 2.902 1 92.25 376 SER B N 1
ATOM 6155 C CA . SER B 1 376 ? 8.68 27.188 1.446 1 92.25 376 SER B CA 1
ATOM 6156 C C . SER B 1 376 ? 8.672 25.797 0.838 1 92.25 376 SER B C 1
ATOM 6158 O O . SER B 1 376 ? 8.375 25.625 -0.346 1 92.25 376 SER B O 1
ATOM 6160 N N . GLY B 1 377 ? 8.953 24.828 1.656 1 89.69 377 GLY B N 1
ATOM 6161 C CA . GLY B 1 377 ? 8.938 23.438 1.189 1 89.69 377 GLY B CA 1
ATOM 6162 C C . GLY B 1 377 ? 7.535 22.922 0.95 1 89.69 377 GLY B C 1
ATOM 6163 O O . GLY B 1 377 ? 7.355 21.891 0.289 1 89.69 377 GLY B O 1
ATOM 6164 N N . PHE B 1 378 ? 6.531 23.594 1.467 1 92.81 378 PHE B N 1
ATOM 6165 C CA . PHE B 1 378 ? 5.141 23.156 1.336 1 92.81 378 PHE B CA 1
ATOM 6166 C C . PHE B 1 378 ? 4.449 23.906 0.198 1 92.81 378 PHE B C 1
ATOM 6168 O O . PHE B 1 378 ? 3.277 23.656 -0.087 1 92.81 378 PHE B O 1
ATOM 6175 N N . GLY B 1 379 ? 5.133 24.844 -0.438 1 90 379 GLY B N 1
ATOM 6176 C CA . GLY B 1 379 ? 4.602 25.656 -1.508 1 90 379 GLY B CA 1
ATOM 6177 C C . GLY B 1 379 ? 5.035 27.109 -1.414 1 90 379 GLY B C 1
ATOM 6178 O O . GLY B 1 379 ? 5.535 27.547 -0.375 1 90 379 GLY B O 1
ATOM 6179 N N . PRO B 1 380 ? 4.875 27.844 -2.432 1 89 380 PRO B N 1
ATOM 6180 C CA . PRO B 1 380 ? 5.387 29.219 -2.498 1 89 380 PRO B CA 1
ATOM 6181 C C . PRO B 1 380 ? 4.797 30.109 -1.416 1 89 380 PRO B C 1
ATOM 6183 O O . PRO B 1 380 ? 5.488 31 -0.893 1 89 380 PRO B O 1
ATOM 6186 N N . HIS B 1 381 ? 3.602 29.906 -1.045 1 91.38 381 HIS B N 1
ATOM 6187 C CA . HIS B 1 381 ? 2.988 30.766 -0.043 1 91.38 381 HIS B CA 1
ATOM 6188 C C . HIS B 1 381 ? 3.41 30.359 1.365 1 91.38 381 HIS B C 1
ATOM 6190 O O . HIS B 1 381 ? 3.027 31.016 2.342 1 91.38 381 HIS B O 1
ATOM 6196 N N . GLY B 1 382 ? 4.16 29.328 1.423 1 94.38 382 GLY B N 1
ATOM 6197 C CA . GLY B 1 382 ? 4.793 28.969 2.682 1 94.38 382 GLY B CA 1
ATOM 6198 C C . GLY B 1 382 ? 6.062 29.75 2.957 1 94.38 382 GLY B C 1
ATOM 6199 O O . GLY B 1 382 ? 6.594 29.719 4.07 1 94.38 382 GLY B O 1
ATOM 6200 N N . GLU B 1 383 ? 6.539 30.438 1.922 1 94.69 383 GLU B N 1
ATOM 6201 C CA . GLU B 1 383 ? 7.73 31.266 2.115 1 94.69 383 GLU B CA 1
ATOM 6202 C C . GLU B 1 383 ? 7.512 32.312 3.213 1 94.69 383 GLU B C 1
ATOM 6204 O O . GLU B 1 383 ? 6.438 32.906 3.299 1 94.69 383 GLU B O 1
ATOM 6209 N N . GLY B 1 384 ? 8.492 32.438 4.039 1 96.44 384 GLY B N 1
ATOM 6210 C CA . GLY B 1 384 ? 8.375 33.375 5.152 1 96.44 384 GLY B CA 1
ATOM 6211 C C . GLY B 1 384 ? 7.777 32.75 6.395 1 96.44 384 GLY B C 1
ATOM 6212 O O . GLY B 1 384 ? 7.445 33.438 7.352 1 96.44 384 GLY B O 1
ATOM 6213 N N . TYR B 1 385 ? 7.656 31.422 6.336 1 97.56 385 TYR B N 1
ATOM 6214 C CA . TYR B 1 385 ? 7.152 30.688 7.492 1 97.56 385 TYR B CA 1
ATOM 6215 C C . TYR B 1 385 ? 8.016 29.469 7.781 1 97.56 385 TYR B C 1
ATOM 6217 O O . TYR B 1 385 ? 8.844 29.078 6.957 1 97.56 385 TYR B O 1
ATOM 6225 N N . LEU B 1 386 ? 7.844 28.984 8.961 1 97.5 386 LEU B N 1
ATOM 6226 C CA . LEU B 1 386 ? 8.5 27.766 9.438 1 97.5 386 LEU B CA 1
ATOM 6227 C C . LEU B 1 386 ? 7.539 26.922 10.266 1 97.5 386 LEU B C 1
ATOM 6229 O O . LEU B 1 386 ? 6.773 27.453 11.07 1 97.5 386 LEU B O 1
ATOM 6233 N N . ARG B 1 387 ? 7.637 25.562 10.086 1 98.19 387 ARG B N 1
ATOM 6234 C CA . ARG B 1 387 ? 6.793 24.703 10.898 1 98.19 387 ARG B CA 1
ATOM 6235 C C . ARG B 1 387 ? 7.602 24.031 12.008 1 98.19 387 ARG B C 1
ATOM 6237 O O . ARG B 1 387 ? 8.695 23.531 11.766 1 98.19 387 ARG B O 1
ATOM 6244 N N . LEU B 1 388 ? 7.09 24.094 13.195 1 98.25 388 LEU B N 1
ATOM 6245 C CA . LEU B 1 388 ? 7.574 23.297 14.312 1 98.25 388 LEU B CA 1
ATOM 6246 C C . LEU B 1 388 ? 6.523 22.281 14.758 1 98.25 388 LEU B C 1
ATOM 6248 O O . LEU B 1 388 ? 5.332 22.594 14.805 1 98.25 388 LEU B O 1
ATOM 6252 N N . THR B 1 389 ? 6.941 21.078 15.008 1 97.81 389 THR B N 1
ATOM 6253 C CA . THR B 1 389 ? 6.008 20.078 15.484 1 97.81 389 THR B CA 1
ATOM 6254 C C . THR B 1 389 ? 6.027 19.984 17 1 97.81 389 THR B C 1
ATOM 6256 O O . THR B 1 389 ? 7.016 20.375 17.641 1 97.81 389 THR B O 1
ATOM 6259 N N . ALA B 1 390 ? 4.977 19.484 17.594 1 98.25 390 ALA B N 1
ATOM 6260 C CA . ALA B 1 390 ? 4.855 19.344 19.031 1 98.25 390 ALA B CA 1
ATOM 6261 C C . ALA B 1 390 ? 4.984 17.875 19.453 1 98.25 390 ALA B C 1
ATOM 6263 O O . ALA B 1 390 ? 4.605 17.516 20.578 1 98.25 390 ALA B O 1
ATOM 6264 N N . PHE B 1 391 ? 5.566 17.031 18.578 1 97.5 391 PHE B N 1
ATOM 6265 C CA . PHE B 1 391 ? 5.586 15.594 18.844 1 97.5 391 PHE B CA 1
ATOM 6266 C C . PHE B 1 391 ? 6.82 15.203 19.641 1 97.5 391 PHE B C 1
ATOM 6268 O O . PHE B 1 391 ? 6.961 14.047 20.062 1 97.5 391 PHE B O 1
ATOM 6275 N N . GLY B 1 392 ? 7.723 16.125 19.938 1 95.31 392 GLY B N 1
ATOM 6276 C CA . GLY B 1 392 ? 8.906 15.812 20.719 1 95.31 392 GLY B CA 1
ATOM 6277 C C . GLY B 1 392 ? 8.609 15.531 22.188 1 95.31 392 GLY B C 1
ATOM 6278 O O . GLY B 1 392 ? 7.465 15.664 22.625 1 95.31 392 GLY B O 1
ATOM 6279 N N . SER B 1 393 ? 9.625 15.156 22.906 1 95.94 393 SER B N 1
ATOM 6280 C CA . SER B 1 393 ? 9.461 15.008 24.359 1 95.94 393 SER B CA 1
ATOM 6281 C C . SER B 1 393 ? 9.219 16.359 25.031 1 95.94 393 SER B C 1
ATOM 6283 O O . SER B 1 393 ? 9.602 17.391 24.5 1 95.94 393 SER B O 1
ATOM 6285 N N . ARG B 1 394 ? 8.531 16.266 26.156 1 97.56 394 ARG B N 1
ATOM 6286 C CA . ARG B 1 394 ? 8.305 17.484 26.922 1 97.56 394 ARG B CA 1
ATOM 6287 C C . ARG B 1 394 ? 9.625 18.172 27.266 1 97.56 394 ARG B C 1
ATOM 6289 O O . ARG B 1 394 ? 9.742 19.391 27.156 1 97.56 394 ARG B O 1
ATOM 6296 N N . GLU B 1 395 ? 10.555 17.391 27.625 1 97.69 395 GLU B N 1
ATOM 6297 C CA . GLU B 1 395 ? 11.875 17.906 28 1 97.69 395 GLU B CA 1
ATOM 6298 C C . GLU B 1 395 ? 12.523 18.641 26.812 1 97.69 395 GLU B C 1
ATOM 6300 O O . GLU B 1 395 ? 12.969 19.781 26.969 1 97.69 395 GLU B O 1
ATOM 6305 N N . ASN B 1 396 ? 12.539 18.031 25.672 1 97.19 396 ASN B N 1
ATOM 6306 C CA . ASN B 1 396 ? 13.164 18.625 24.5 1 97.19 396 ASN B CA 1
ATOM 6307 C C . ASN B 1 396 ? 12.359 19.828 23.984 1 97.19 396 ASN B C 1
ATOM 6309 O O . ASN B 1 396 ? 12.938 20.781 23.453 1 97.19 396 ASN B O 1
ATOM 6313 N N . THR B 1 397 ? 11.055 19.75 24.203 1 98.25 397 THR B N 1
ATOM 6314 C CA . THR B 1 397 ? 10.211 20.875 23.844 1 98.25 397 THR B CA 1
ATOM 6315 C C . THR B 1 397 ? 10.57 22.109 24.656 1 98.25 397 THR B C 1
ATOM 6317 O O . THR B 1 397 ? 10.789 23.188 24.078 1 98.25 397 THR B O 1
ATOM 6320 N N . ILE B 1 398 ? 10.688 21.953 25.906 1 98.62 398 ILE B N 1
ATOM 6321 C CA . ILE B 1 398 ? 11.023 23.047 26.797 1 98.62 398 ILE B CA 1
ATOM 6322 C C . ILE B 1 398 ? 12.43 23.562 26.469 1 98.62 398 ILE B C 1
ATOM 6324 O O . ILE B 1 398 ? 12.641 24.766 26.328 1 98.62 398 ILE B O 1
ATOM 6328 N N . ARG B 1 399 ? 13.352 22.625 26.25 1 98.56 399 ARG B N 1
ATOM 6329 C CA . ARG B 1 399 ? 14.727 23 25.922 1 98.56 399 ARG B CA 1
ATOM 6330 C C . ARG B 1 399 ? 14.789 23.75 24.594 1 98.56 399 ARG B C 1
ATOM 6332 O O . ARG B 1 399 ? 15.547 24.719 24.469 1 98.56 399 ARG B O 1
ATOM 6339 N N . ALA B 1 400 ? 14.055 23.312 23.641 1 98.56 400 ALA B N 1
ATOM 6340 C CA . ALA B 1 400 ? 14.039 23.969 22.344 1 98.56 400 ALA B CA 1
ATOM 6341 C C . ALA B 1 400 ? 13.539 25.422 22.453 1 98.56 400 ALA B C 1
ATOM 6343 O O . ALA B 1 400 ? 14.133 26.328 21.891 1 98.56 400 ALA B O 1
ATOM 6344 N N . VAL B 1 401 ? 12.469 25.609 23.203 1 98.44 401 VAL B N 1
ATOM 6345 C CA . VAL B 1 401 ? 11.891 26.938 23.375 1 98.44 401 VAL B CA 1
ATOM 6346 C C . VAL B 1 401 ? 12.898 27.844 24.078 1 98.44 401 VAL B C 1
ATOM 6348 O O . VAL B 1 401 ? 13.102 28.984 23.656 1 98.44 401 VAL B O 1
ATOM 6351 N N . GLU B 1 402 ? 13.531 27.297 25.078 1 98.5 402 GLU B N 1
ATOM 6352 C CA . GLU B 1 402 ? 14.516 28.078 25.812 1 98.5 402 GLU B CA 1
ATOM 6353 C C . GLU B 1 402 ? 15.703 28.453 24.922 1 98.5 402 GLU B C 1
ATOM 6355 O O . GLU B 1 402 ? 16.234 29.562 25.031 1 98.5 402 GLU B O 1
ATOM 6360 N N . ARG B 1 403 ? 16.078 27.562 24.062 1 98.56 403 ARG B N 1
ATOM 6361 C CA . ARG B 1 403 ? 17.172 27.859 23.125 1 98.56 403 ARG B CA 1
ATOM 6362 C C . ARG B 1 403 ? 16.766 28.953 22.141 1 98.56 403 ARG B C 1
ATOM 6364 O O . ARG B 1 403 ? 17.547 29.859 21.859 1 98.56 403 ARG B O 1
ATOM 6371 N N . ILE B 1 404 ? 15.594 28.891 21.672 1 98.25 404 ILE B N 1
ATOM 6372 C CA . ILE B 1 404 ? 15.117 29.859 20.688 1 98.25 404 ILE B CA 1
ATOM 6373 C C . ILE B 1 404 ? 15.031 31.234 21.344 1 98.25 404 ILE B C 1
ATOM 6375 O O . ILE B 1 404 ? 15.336 32.25 20.703 1 98.25 404 ILE B O 1
ATOM 6379 N N . LYS B 1 405 ? 14.695 31.25 22.594 1 97.81 405 LYS B N 1
ATOM 6380 C CA . LYS B 1 405 ? 14.555 32.5 23.328 1 97.81 405 LYS B CA 1
ATOM 6381 C C . LYS B 1 405 ? 15.898 33.25 23.422 1 97.81 405 LYS B C 1
ATOM 6383 O O . LYS B 1 405 ? 15.938 34.438 23.688 1 97.81 405 LYS B O 1
ATOM 6388 N N . THR B 1 406 ? 16.969 32.5 23.234 1 97.75 406 THR B N 1
ATOM 6389 C CA . THR B 1 406 ? 18.297 33.125 23.328 1 97.75 406 THR B CA 1
ATOM 6390 C C . THR B 1 406 ? 18.641 33.875 22.047 1 97.75 406 THR B C 1
ATOM 6392 O O . THR B 1 406 ? 19.578 34.656 22.016 1 97.75 406 THR B O 1
ATOM 6395 N N . LEU B 1 407 ? 17.891 33.531 21.047 1 96.5 407 LEU B N 1
ATOM 6396 C CA . LEU B 1 407 ? 18.172 34.188 19.766 1 96.5 407 LEU B CA 1
ATOM 6397 C C . LEU B 1 407 ? 17.672 35.625 19.766 1 96.5 407 LEU B C 1
ATOM 6399 O O . LEU B 1 407 ? 16.703 35.969 20.438 1 96.5 407 LEU B O 1
ATOM 6403 N N . GLN B 1 408 ? 18.484 36.5 19.062 1 90.19 408 GLN B N 1
ATOM 6404 C CA . GLN B 1 408 ? 18.078 37.875 18.812 1 90.19 408 GLN B CA 1
ATOM 6405 C C . GLN B 1 408 ? 17.609 38.062 17.375 1 90.19 408 GLN B C 1
ATOM 6407 O O . GLN B 1 408 ? 18.391 37.844 16.438 1 90.19 408 GLN B O 1
ATOM 6412 N N . PHE B 1 409 ? 16.312 38.344 17.359 1 88.75 409 PHE B N 1
ATOM 6413 C CA . PHE B 1 409 ? 15.773 38.531 16.016 1 88.75 409 PHE B CA 1
ATOM 6414 C C . PHE B 1 409 ? 15.594 40.031 15.734 1 88.75 409 PHE B C 1
ATOM 6416 O O . PHE B 1 409 ? 15.359 40.812 16.641 1 88.75 409 PHE B O 1
#

Solvent-accessible surface area (backbone atoms only — not comparable to full-atom values): 40177 Å² total; per-residue (Å²): 94,27,39,34,31,61,35,57,73,55,55,66,76,70,56,56,69,58,50,50,52,49,53,51,49,51,49,39,68,78,34,77,81,61,76,68,43,70,25,31,75,89,44,52,56,66,38,38,40,67,48,26,39,53,36,25,43,50,37,39,54,33,32,49,31,65,91,54,39,62,34,64,57,52,36,44,39,53,64,74,39,38,46,49,46,36,59,65,73,29,42,79,68,74,30,92,64,58,57,91,25,42,34,38,32,62,26,39,58,31,50,63,28,51,56,60,66,58,36,34,52,82,40,30,40,32,36,47,19,34,25,56,61,41,69,55,53,38,35,31,54,61,53,30,21,68,60,62,57,97,87,38,42,72,40,46,44,72,26,64,34,39,76,91,54,70,58,53,51,65,78,75,91,59,90,48,19,34,36,49,44,52,46,29,22,55,58,46,5,42,68,62,37,42,68,57,51,44,50,48,42,51,49,25,61,76,53,37,18,35,36,43,36,35,29,46,32,36,81,43,53,69,69,76,67,36,70,80,46,72,60,66,36,88,68,20,47,48,31,36,34,42,32,29,31,34,29,70,47,52,44,21,43,17,52,36,32,19,34,35,38,38,35,73,62,18,56,29,17,40,96,87,63,49,77,40,54,44,33,66,52,52,50,50,51,34,63,49,37,40,62,38,56,27,55,39,47,47,41,21,57,40,24,43,72,38,74,65,17,40,54,45,29,50,50,54,49,49,52,27,43,50,36,13,42,52,46,51,53,48,44,41,71,73,73,43,54,71,41,45,19,64,26,24,49,18,31,25,31,46,39,65,88,86,38,43,16,62,53,49,40,45,48,34,38,73,72,57,27,30,42,51,33,40,20,43,68,33,28,78,59,14,50,36,19,31,29,36,33,16,39,52,52,67,67,54,45,53,51,49,42,57,42,54,68,70,57,85,126,94,26,36,34,30,63,35,56,72,55,55,66,76,70,56,56,68,57,50,50,50,51,52,52,49,52,49,39,67,76,35,75,81,62,75,66,43,70,25,30,74,88,44,50,54,67,38,38,40,67,50,26,39,53,36,25,43,51,38,40,53,33,31,50,31,67,90,54,39,60,33,64,58,51,34,45,39,53,64,74,39,38,46,48,46,36,59,64,72,28,43,80,68,73,31,91,65,59,58,92,26,42,35,37,33,61,25,39,58,32,49,63,28,52,56,60,66,58,34,34,52,82,40,30,39,31,37,46,18,33,27,57,61,42,68,56,52,38,36,32,54,60,54,29,22,66,58,63,56,95,87,40,42,71,41,45,45,74,24,64,32,39,75,92,53,70,58,52,50,67,77,76,92,58,90,48,17,35,37,49,44,51,46,30,21,54,57,44,6,40,68,62,37,43,68,57,50,44,50,48,42,51,49,24,61,77,53,37,18,35,36,41,36,37,30,44,33,36,80,43,54,67,69,76,68,36,68,80,47,74,59,69,36,86,67,20,48,48,31,37,35,41,31,28,31,33,30,69,47,52,43,21,42,15,52,36,33,19,34,37,39,37,34,72,61,20,57,30,18,40,97,88,63,49,76,40,55,43,33,67,53,52,51,50,49,35,62,50,38,40,63,38,54,27,54,40,48,47,41,23,56,42,25,42,72,37,76,64,17,39,54,45,29,49,50,53,49,50,52,27,44,50,35,13,42,52,46,51,54,49,44,40,74,75,71,44,55,70,40,45,18,64,27,25,50,17,31,24,31,46,40,63,87,86,37,44,16,61,54,50,37,48,48,34,38,72,72,56,27,30,41,51,34,40,19,42,68,33,28,78,58,14,48,36,18,31,29,36,33,16,40,52,54,66,66,54,44,53,51,49,44,56,44,56,66,70,56,87,126

Nearest PDB structures (foldseek):
  6oxm-assembly1_B  TM=9.740E-01  e=7.551E-52  Verrucomicrobium spinosum
  3asa-assembly1_A-2  TM=9.166E-01  e=8.071E-39  Chlamydia trachomatis
  3asb-assembly1_A-2  TM=8.935E-01  e=3.062E-34  Chlamydia trachomatis
  5veh-assembly1_A  TM=8.141E-01  e=9.900E-22  Aedes aegypti
  5veh-assembly1_B  TM=8.153E-01  e=3.100E-21  Aedes aegypti

pLDDT: mean 96.16, std 4.62, range [63.28, 98.94]

Foldseek 3Di:
DDDDLCLLVQDDDDQQVVVLVVVLVVLCVVPVPDPFQEFADQAFDDDFFPLLVVLLVVVVVLCVDPVRNDDFDQLQDDQLLLVLCQVFLAVVLVFDADSLLKGKFQWLLVVLLCLCVLDDLQFAEEEEVLADCSNPSSNSSVNNFDHDDPNHTDRYHYFYADVVVPRQTDDGPDQGAEYEDEAVGPPQQHGDFQVSLLVVLVVCVVRVHAYEYEDQLLLLAPDPRHDSDSSSHPNNLQHYKYWYGCCNQGVCPVLGMTMIGQHQNHWDADPVGHTDGSSVVVSVVSVPPHRHDDPSSSSSSSSCSDPSNVVRSSVSSVQLLVLLVLQQVLCVVLPWDWGHSRRGQKIKTFAPDPDWLVRVQCCLCPPQNYHWRRLCSSDPSSIRIIMGGSSDHPVSSNSSSVSVSVDDD/DDDDLCLLVQDDDDQQVVVLVVVLVVLCVVPVPDPFQEFADQAFDDDFFPLLVVLLVVLVVLCVDPVRNDDFDQLQDDQLLLVLCQVFLAVVLVFDADSLLKGKFQWLLVVLLCLCVLDDLQFAEEEEVLADCSNPSSNSSVNNFDHDDPNHTDRYHYFYADVVVPRQTDDGPDQGAEYEDEAVGPPQQHGDFQVSLLVVLVVCVVRVHAYEYEDQLLLLAPDPRHDSDSSSHPNNLQHYKYWYGCCNQGVCPVLGMTMIGQHQNHWDADPVGHTDGSSVVVSVVSVPPHRHDDPSSSSSSSSCSDPSNVVRSSVSSVQLLVLLVLLQVLCVVLPWDWGHSRRGQKIKTFAPDQDWLVRVQCCLCPPQNYHWRRLCSSDPSSIRIIMGGSSDHPVSSNSSSVSVSPDDD